Protein AF-0000000087414411 (afdb_homodimer)

Radius of gyration: 26.06 Å; Cα contacts (8 Å, |Δi|>4): 1751; chains: 2; bounding box: 63×80×53 Å

Secondary structure (DSSP, 8-state):
--TTTT-EEEEE--TTHHHHHHHHHHHTT-EEEEEE-TTT--GGGGPSSEETTEEHHHHHS-TTEEEEE--TTSHHHHHHHHHHHHT-SEEEE-SPTTHHHHTT-SHHHHHTT-TT-EEEEEESS-SSSTTTT----HHHHHHHTSHHHH-B-TTS-B---SS-HIIIIIIIHHHHHHHHHHHHHHHHHS--EEEEEEHHHHHHHTTHHHHHHHHHHGGG--GGGSTTTT--TTSEEEE-TTS-EEEE---SHHHHHHHHHHTT-GGGGGGTT-GGGHHHHHHHHHHHHTTS-HHHHHHHHHHTT--EEE---HHHHHT-HHHHHTTSEEEEE-TTS-EEEEEPPS-EESSS------PPPPTTTTHHHHHHHTT--HHHHHHHHHHT--/--TTTT-EEEEE--TTHHHHHHHHHHHTT-EEEEEE-TTT--GGGGPSSEETTEEHHHHHS-TTEEEEE--TTSHHHHHHHHHHHHT-SEEEE-SPTTHHHHTT-SHHHHHTT-TT-EEEEEESS-SSSTTTT----HHHHHHHTSHHHH-B-TTS-B---SS-HIIIIIIIHHHHHHHHHHHHHHHHHS--EEEEEEHHHHHHHTTHHHHHHHHHHGGG--GGGSTTTT--TTSEEEE-TTS-EEEE---SHHHHHHHHHHTT-GGGGGGTT-GGGHHHHHHHHHHHHTTS-HHHHHHHHHHTT--EEE---HHHHHT-HHHHHTTSEEEEE-TTS-EEEEEPPS-EESSS------PPPPTTTTHHHHHHHTT--HHHHHHHHHHT--

pLDDT: mean 95.68, std 4.35, range [68.81, 98.94]

Nearest PDB structures (foldseek):
  8rp3-assembly1_B  TM=8.904E-01  e=2.858E-34  Mycobacterium tuberculosis
  8rp4-assembly1_B  TM=8.964E-01  e=2.990E-33  Mycobacterium tuberculosis
  2gci-assembly2_C  TM=8.878E-01  e=1.075E-33  Mycobacterium tuberculosis
  2yim-assembly2_D  TM=8.831E-01  e=1.141E-33  Mycobacterium tuberculosis H37Rv
  8rp5-assembly1_B  TM=8.921E-01  e=4.040E-33  Mycobacterium tuberculosis

InterPro domains:
  IPR003673 CoA-transferase family III [PF02515] (4-367)
  IPR023606 CoA-transferase family III domain 1 superfamily [G3DSA:3.40.50.10540] (1-230)
  IPR023606 CoA-transferase family III domain 1 superfamily [G3DSA:3.40.50.10540] (309-390)
  IPR023606 CoA-transferase family III domain 1 superfamily [SSF89796] (1-390)
  IPR044855 CoA-transferase family III domain 3 superfamily [G3DSA:3.30.1540.10] (231-308)
  IPR050509 Coenzyme A-transferase family III [PTHR48228] (2-390)

Solvent-accessible surface area (backbone atoms only — not comparable to full-atom values): 38718 Å² total; per-residue (Å²): 131,48,58,31,54,90,38,31,32,41,35,52,38,49,60,55,24,49,28,43,28,51,24,54,46,17,26,31,35,21,46,29,39,33,54,22,40,45,96,68,44,47,67,22,44,74,35,78,63,65,51,96,83,27,5,40,59,32,56,69,31,28,34,42,33,40,20,27,32,39,24,60,86,39,71,67,25,40,52,52,49,50,56,50,52,51,73,33,42,33,39,39,36,49,59,64,68,61,51,47,50,75,62,62,62,21,62,71,55,44,40,73,70,20,60,49,32,30,35,34,43,42,34,60,48,23,81,54,70,90,56,25,81,61,61,65,41,49,67,27,34,29,10,59,35,12,48,42,43,24,15,19,28,72,87,65,44,77,38,51,52,42,33,56,52,30,36,39,56,5,26,15,53,47,44,43,42,46,50,51,50,47,52,50,28,20,72,74,69,63,39,33,39,48,31,43,31,14,17,24,44,28,38,40,64,55,37,51,66,43,48,47,50,34,72,69,47,50,91,71,52,44,54,32,50,30,79,59,20,52,46,33,53,47,33,37,75,37,52,18,50,74,73,43,37,32,24,38,40,28,72,52,68,70,28,32,46,46,43,24,54,73,71,71,38,66,83,48,56,87,44,64,82,37,80,90,45,25,66,61,48,36,51,52,51,35,57,55,35,44,73,30,44,47,69,59,51,39,52,54,28,55,75,63,66,28,20,52,21,53,43,24,39,64,66,52,42,76,69,29,65,61,40,47,73,65,44,40,45,44,77,44,71,40,96,86,62,44,85,36,80,37,78,41,70,51,59,44,34,72,79,57,52,67,52,89,81,44,65,45,54,52,88,35,67,36,38,67,69,57,44,41,73,75,69,46,46,73,66,54,51,51,50,34,42,73,71,51,33,53,131,47,58,32,52,91,38,31,32,43,33,52,39,48,61,54,23,48,28,45,26,50,25,55,46,17,26,30,36,22,46,29,39,33,56,23,40,46,97,69,44,46,68,24,44,74,34,80,62,66,51,95,84,26,4,40,59,34,56,68,32,29,34,43,33,42,21,27,32,40,26,60,85,40,72,66,26,41,52,50,49,50,58,51,52,50,74,33,40,33,39,38,36,49,60,64,68,60,52,46,48,75,62,62,61,20,63,72,54,44,40,74,70,20,59,50,33,30,35,33,43,41,32,60,48,24,82,53,70,89,54,24,80,61,62,66,41,50,68,27,33,29,10,60,34,11,49,41,44,25,15,18,29,72,87,64,44,76,36,51,50,42,36,57,52,29,36,39,56,6,26,15,52,46,44,42,44,44,51,51,50,48,52,52,28,21,73,74,68,63,40,32,40,49,31,44,31,14,19,23,45,27,36,40,62,54,37,51,66,44,49,47,52,34,72,70,48,50,90,71,52,45,56,31,52,29,82,57,17,54,46,33,54,46,35,36,73,39,51,19,49,75,74,41,36,33,24,39,40,27,70,52,68,71,27,32,46,47,44,23,55,73,70,71,37,66,83,48,56,86,43,64,82,37,78,89,45,23,67,60,48,35,53,54,51,35,57,55,34,43,74,30,44,46,70,59,51,40,52,54,28,57,75,62,66,28,22,53,20,52,43,25,39,63,69,53,41,76,68,28,66,59,39,47,75,64,43,39,45,45,78,42,72,40,97,87,62,44,84,36,81,37,78,40,70,48,59,44,34,72,81,59,50,68,54,87,81,44,65,45,52,52,89,36,69,35,36,68,68,57,45,41,74,75,70,47,46,73,66,55,51,51,49,34,42,74,71,52,33,53

Sequence (780 aa):
MKILEGITILDLTGLVPGPFASMLLADYGAEVIKIERPGIGETGRKLEPLVDGSGRLFEMLNRNKKSITLNLKSPEGKEIFKKLAKQSDVIIEGFRPGVMDRLGLGYKDISDINERIIYCSLSGFGQTGPLKDLAAHDINYASYSGFLGMNVTPEGTISMPGSLLGDIAGGYLPATISILLAIIGRERKGVGQFVDVSIADGLISLLLPALAEYLDQGEKFNPSSTWFTGAWASYNVYQTRDGKYVSIGPLEEKFWHSFCQYIDRPDFIDIQFDPERQEEMKSEISNFFKQRDRDTAIQEMIQMDIPGAPVLSIEDVVNSDWVKERNLLFERKGKDGGRIIELGSPFKLSKTPAEYNTLPPELGQHNVEILSRIGLTSSEIAELQEKGVIMKILEGITILDLTGLVPGPFASMLLADYGAEVIKIERPGIGETGRKLEPLVDGSGRLFEMLNRNKKSITLNLKSPEGKEIFKKLAKQSDVIIEGFRPGVMDRLGLGYKDISDINERIIYCSLSGFGQTGPLKDLAAHDINYASYSGFLGMNVTPEGTISMPGSLLGDIAGGYLPATISILLAIIGRERKGVGQFVDVSIADGLISLLLPALAEYLDQGEKFNPSSTWFTGAWASYNVYQTRDGKYVSIGPLEEKFWHSFCQYIDRPDFIDIQFDPERQEEMKSEISNFFKQRDRDTAIQEMIQMDIPGAPVLSIEDVVNSDWVKERNLLFERKGKDGGRIIELGSPFKLSKTPAEYNTLPPELGQHNVEILSRIGLTSSEIAELQEKGVI

Structure (mmCIF, N/CA/C/O backbone):
data_AF-0000000087414411-model_v1
#
loop_
_entity.id
_entity.type
_entity.pdbx_description
1 polymer 'CoA transferase'
#
loop_
_atom_site.group_PDB
_atom_site.id
_atom_site.type_symbol
_atom_site.label_atom_id
_atom_site.label_alt_id
_atom_site.label_comp_id
_atom_site.label_asym_id
_atom_site.label_entity_id
_atom_site.label_seq_id
_atom_site.pdbx_PDB_ins_code
_atom_site.Cartn_x
_atom_site.Cartn_y
_atom_site.Cartn_z
_atom_site.occupancy
_atom_site.B_iso_or_equiv
_atom_site.auth_seq_id
_atom_site.auth_comp_id
_atom_site.auth_asym_id
_atom_site.auth_atom_id
_atom_site.pdbx_PDB_model_num
ATOM 1 N N . MET A 1 1 ? -24.656 9.375 -8.758 1 68.81 1 MET A N 1
ATOM 2 C CA . MET A 1 1 ? -24.344 9.469 -7.336 1 68.81 1 MET A CA 1
ATOM 3 C C . MET A 1 1 ? -22.984 8.859 -7.039 1 68.81 1 MET A C 1
ATOM 5 O O . MET A 1 1 ? -22.609 7.836 -7.613 1 68.81 1 MET A O 1
ATOM 9 N N . LYS A 1 2 ? -22.219 9.57 -6.066 1 90.25 2 LYS A N 1
ATOM 10 C CA . LYS A 1 2 ? -20.859 9.164 -5.711 1 90.25 2 LYS A CA 1
ATOM 11 C C . LYS A 1 2 ? -20.859 8.336 -4.43 1 90.25 2 LYS A C 1
ATOM 13 O O . LYS A 1 2 ? -21.719 8.516 -3.562 1 90.25 2 LYS A O 1
ATOM 18 N N . ILE A 1 3 ? -20 7.43 -4.273 1 94.62 3 ILE A N 1
ATOM 19 C CA . ILE A 1 3 ? -19.969 6.391 -3.25 1 94.62 3 ILE A CA 1
ATOM 20 C C . ILE A 1 3 ? -20 7.031 -1.864 1 94.62 3 ILE A C 1
ATOM 22 O O . ILE A 1 3 ? -20.719 6.582 -0.977 1 94.62 3 ILE A O 1
ATOM 26 N N . LEU A 1 4 ? -19.266 8.148 -1.777 1 97.56 4 LEU A N 1
ATOM 27 C CA . LEU A 1 4 ? -19.094 8.703 -0.438 1 97.56 4 LEU A CA 1
ATOM 28 C C . LEU A 1 4 ? -19.844 10.031 -0.304 1 97.56 4 LEU A C 1
ATOM 30 O O . LEU A 1 4 ? -19.531 10.836 0.571 1 97.56 4 LEU A O 1
ATOM 34 N N . GLU A 1 5 ? -20.781 10.219 -1.229 1 96.19 5 GLU A N 1
ATOM 35 C CA . GLU A 1 5 ? -21.656 11.383 -1.089 1 96.19 5 GLU A CA 1
ATOM 36 C C . GLU A 1 5 ? -22.328 11.406 0.282 1 96.19 5 GLU A C 1
ATOM 38 O O . GLU A 1 5 ? -22.797 10.383 0.767 1 96.19 5 GLU A O 1
ATOM 43 N N . GLY A 1 6 ? -22.297 12.586 0.886 1 96.38 6 GLY A N 1
ATOM 44 C CA . GLY A 1 6 ? -22.922 12.727 2.193 1 96.38 6 GLY A CA 1
ATOM 45 C C . GLY A 1 6 ? -21.938 12.531 3.34 1 96.38 6 GLY A C 1
ATOM 46 O O . GLY A 1 6 ? -22.297 12.742 4.504 1 96.38 6 GLY A O 1
ATOM 47 N N . ILE A 1 7 ? -20.766 12.117 3.068 1 98.12 7 ILE A N 1
ATOM 48 C CA . ILE A 1 7 ? -19.719 11.984 4.078 1 98.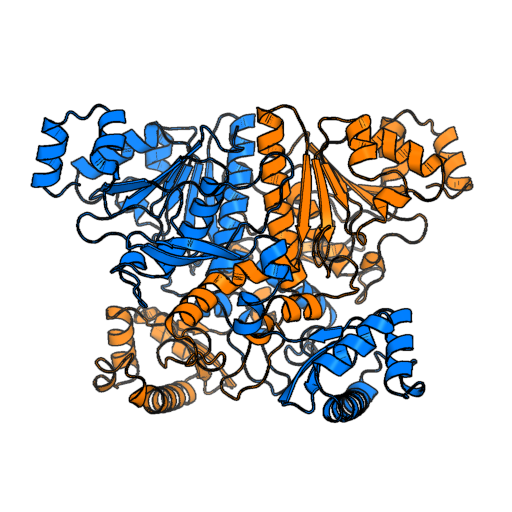12 7 ILE A CA 1
ATOM 49 C C . ILE A 1 7 ? -18.875 13.258 4.113 1 98.12 7 ILE A C 1
ATOM 51 O O . ILE A 1 7 ? -18.312 13.672 3.096 1 98.12 7 ILE A O 1
ATOM 55 N N . THR A 1 8 ? -18.781 13.875 5.223 1 98.88 8 THR A N 1
ATOM 56 C CA . THR A 1 8 ? -17.953 15.062 5.41 1 98.88 8 THR A CA 1
ATOM 57 C C . THR A 1 8 ? -16.719 14.734 6.23 1 98.88 8 THR A C 1
ATOM 59 O O . THR A 1 8 ? -16.812 14.148 7.312 1 98.88 8 THR A O 1
ATOM 62 N N . ILE A 1 9 ? -15.555 15.109 5.738 1 98.94 9 ILE A N 1
ATOM 63 C CA . ILE A 1 9 ? -14.266 14.812 6.367 1 98.94 9 ILE A CA 1
ATOM 64 C C . ILE A 1 9 ? -13.539 16.109 6.688 1 98.94 9 ILE A C 1
ATOM 66 O O . ILE A 1 9 ? -13.352 16.969 5.812 1 98.94 9 ILE A O 1
ATOM 70 N N . LEU A 1 10 ? -13.164 16.328 7.957 1 98.94 10 LEU A N 1
ATOM 71 C CA . LEU A 1 10 ? -12.227 17.375 8.336 1 98.94 10 LEU A CA 1
ATOM 72 C C . LEU A 1 10 ? -10.789 16.875 8.266 1 98.94 10 LEU A C 1
ATOM 74 O O . LEU A 1 10 ? -10.422 15.938 8.977 1 98.94 10 LEU A O 1
ATOM 78 N N . ASP A 1 11 ? -10.023 17.469 7.41 1 98.94 11 ASP A N 1
ATOM 79 C CA . ASP A 1 11 ? -8.656 17.047 7.141 1 98.94 11 ASP A CA 1
ATOM 80 C C . ASP A 1 11 ? -7.648 18.016 7.734 1 98.94 11 ASP A C 1
ATOM 82 O O . ASP A 1 11 ? -7.5 19.141 7.238 1 98.94 11 ASP A O 1
ATOM 86 N N . LEU A 1 12 ? -6.906 17.594 8.75 1 98.81 12 LEU A N 1
ATOM 87 C CA . LEU A 1 12 ? -5.875 18.406 9.383 1 98.81 12 LEU A CA 1
ATOM 88 C C . LEU A 1 12 ? -4.484 17.859 9.07 1 98.81 12 LEU A C 1
ATOM 90 O O . LEU A 1 12 ? -3.559 18.016 9.867 1 98.81 12 LEU A O 1
ATOM 94 N N . THR A 1 13 ? -4.348 17.172 7.977 1 98.44 13 THR A N 1
ATOM 95 C CA . THR A 1 13 ? -3.078 16.547 7.645 1 98.44 13 THR A CA 1
ATOM 96 C C . THR A 1 13 ? -2.293 17.391 6.648 1 98.44 13 THR A C 1
ATOM 98 O O . THR A 1 13 ? -2.83 18.344 6.078 1 98.44 13 THR A O 1
ATOM 101 N N . GLY A 1 14 ? -1.04 17.078 6.496 1 97.12 14 GLY A N 1
ATOM 102 C CA . GLY A 1 14 ? -0.166 17.719 5.527 1 97.12 14 GLY A CA 1
ATOM 103 C C . GLY A 1 14 ? 0.779 16.75 4.84 1 97.12 14 GLY A C 1
ATOM 104 O O . GLY A 1 14 ? 0.764 15.547 5.121 1 97.12 14 GLY A O 1
ATOM 105 N N . LEU A 1 15 ? 1.416 17.297 3.855 1 95.62 15 LEU A N 1
ATOM 106 C CA . LEU A 1 15 ? 2.467 16.609 3.119 1 95.62 15 LEU A CA 1
ATOM 107 C C . LEU A 1 15 ? 1.886 15.477 2.273 1 95.62 15 LEU A C 1
ATOM 109 O O . LEU A 1 15 ? 1.107 15.727 1.349 1 95.62 15 LEU A O 1
ATOM 113 N N . VAL A 1 16 ? 2.119 14.164 2.68 1 96.75 16 VAL A N 1
ATOM 114 C CA . VAL A 1 16 ? 1.799 13.188 1.648 1 96.75 16 VAL A CA 1
ATOM 115 C C . VAL A 1 16 ? 0.739 12.219 2.168 1 96.75 16 VAL A C 1
ATOM 117 O O . VAL A 1 16 ? -0.347 12.109 1.595 1 96.75 16 VAL A O 1
ATOM 120 N N . PRO A 1 17 ? 0.921 11.422 3.262 1 98.12 17 PRO A N 1
ATOM 121 C CA . PRO A 1 17 ? 0.038 10.289 3.541 1 98.12 17 PRO A CA 1
ATOM 122 C C . PRO A 1 17 ? -1.409 10.711 3.781 1 98.12 17 PRO A C 1
ATOM 124 O O . PRO A 1 17 ? -2.33 10.141 3.193 1 98.12 17 PRO A O 1
ATOM 127 N N . GLY A 1 18 ? -1.618 11.695 4.645 1 98.5 18 GLY A N 1
ATOM 128 C CA . GLY A 1 18 ? -2.965 12.148 4.957 1 98.5 18 GLY A CA 1
ATOM 129 C C . GLY A 1 18 ? -3.674 12.766 3.768 1 98.5 18 GLY A C 1
ATOM 130 O O . GLY A 1 18 ? -4.762 12.328 3.391 1 98.5 18 GLY A O 1
ATOM 131 N N . PRO A 1 19 ? -3.029 13.781 3.164 1 98.56 19 PRO A N 1
ATOM 132 C CA . PRO A 1 19 ? -3.641 14.438 2.002 1 98.56 19 PRO A CA 1
ATOM 133 C C . PRO A 1 19 ? -3.936 13.461 0.867 1 98.56 19 PRO A C 1
ATOM 135 O O . PRO A 1 19 ? -4.934 13.617 0.159 1 98.56 19 PRO A O 1
ATOM 138 N N . PHE A 1 20 ? -3.117 12.438 0.657 1 98.5 20 PHE A N 1
ATOM 139 C CA . PHE A 1 20 ? -3.379 11.445 -0.373 1 98.5 20 PHE A CA 1
ATOM 140 C C . PHE A 1 20 ? -4.633 10.641 -0.044 1 98.5 20 PHE A C 1
ATOM 142 O O . PHE A 1 20 ? -5.484 10.422 -0.91 1 98.5 20 PHE A O 1
ATOM 149 N N . ALA A 1 21 ? -4.734 10.219 1.199 1 98.75 21 ALA A N 1
ATOM 150 C CA . ALA A 1 21 ? -5.902 9.453 1.637 1 98.75 21 ALA A CA 1
ATOM 151 C C . ALA A 1 21 ? -7.18 10.273 1.477 1 98.75 21 ALA A C 1
ATOM 153 O O . ALA A 1 21 ? -8.156 9.797 0.893 1 98.75 21 ALA A O 1
ATOM 154 N N . SER A 1 22 ? -7.188 11.531 1.992 1 98.81 22 SER A N 1
ATOM 155 C CA . SER A 1 22 ? -8.391 12.352 1.941 1 98.81 22 SER A CA 1
ATOM 156 C C . SER A 1 22 ? -8.727 12.75 0.509 1 98.81 22 SER A C 1
ATOM 158 O O . SER A 1 22 ? -9.906 12.883 0.156 1 98.81 22 SER A O 1
ATOM 160 N N . MET A 1 23 ? -7.703 12.906 -0.369 1 98.56 23 MET A N 1
ATOM 161 C CA . MET A 1 23 ? -7.965 13.195 -1.774 1 98.56 23 MET A CA 1
ATOM 162 C C . MET A 1 23 ? -8.688 12.039 -2.447 1 98.56 23 MET A C 1
ATOM 164 O O . MET A 1 23 ? -9.648 12.242 -3.191 1 98.56 23 MET A O 1
ATOM 168 N N . LEU A 1 24 ? -8.211 10.828 -2.168 1 98.25 24 LEU A N 1
ATOM 169 C CA . LEU A 1 24 ? -8.883 9.664 -2.738 1 98.25 24 LEU A CA 1
ATOM 170 C C . LEU A 1 24 ? -10.344 9.625 -2.316 1 98.25 24 LEU A C 1
ATOM 172 O O . LEU A 1 24 ? -11.227 9.375 -3.145 1 98.25 24 LEU A O 1
ATOM 176 N N . LEU A 1 25 ? -10.578 9.836 -1.053 1 98.75 25 LEU A N 1
ATOM 177 C CA . LEU A 1 25 ? -11.945 9.805 -0.554 1 98.75 25 LEU A CA 1
ATOM 178 C C . LEU A 1 25 ? -12.781 10.906 -1.196 1 98.75 25 LEU A C 1
ATOM 180 O O . LEU A 1 25 ? -13.961 10.703 -1.502 1 98.75 25 LEU A O 1
ATOM 184 N N . ALA A 1 26 ? -12.141 12.047 -1.431 1 98.81 26 ALA A N 1
ATOM 185 C CA . ALA A 1 26 ? -12.812 13.141 -2.131 1 98.81 26 ALA A CA 1
ATOM 186 C C . ALA A 1 26 ? -13.133 12.75 -3.572 1 98.81 26 ALA A C 1
ATOM 188 O O . ALA A 1 26 ? -14.211 13.07 -4.082 1 98.81 26 ALA A O 1
ATOM 189 N N . ASP A 1 27 ? -12.242 12.078 -4.254 1 98.25 27 ASP A N 1
ATOM 190 C CA . ASP A 1 27 ? -12.438 11.625 -5.629 1 98.25 27 ASP A CA 1
ATOM 191 C C . ASP A 1 27 ? -13.664 10.727 -5.742 1 98.25 27 ASP A C 1
ATOM 193 O O . ASP A 1 27 ? -14.258 10.602 -6.82 1 98.25 27 ASP A O 1
ATOM 197 N N . TYR A 1 28 ? -14 10.109 -4.641 1 98.19 28 TYR A N 1
ATOM 198 C CA . TYR A 1 28 ? -15.141 9.203 -4.664 1 98.19 28 TYR A CA 1
ATOM 199 C C . TYR A 1 28 ? -16.359 9.836 -4.008 1 98.19 28 TYR A C 1
ATOM 201 O O . TYR A 1 28 ? -17.328 9.156 -3.697 1 98.19 28 TYR A O 1
ATOM 209 N N . GLY A 1 29 ? -16.266 11.148 -3.68 1 98 29 GLY A N 1
ATOM 210 C CA . GLY A 1 29 ? -17.516 11.867 -3.438 1 98 29 GLY A CA 1
ATOM 211 C C . GLY A 1 29 ? -17.578 12.484 -2.055 1 98 29 GLY A C 1
ATOM 212 O O . GLY A 1 29 ? -18.5 13.25 -1.757 1 98 29 GLY A O 1
ATOM 213 N N . ALA A 1 30 ? -16.641 12.203 -1.141 1 98.69 30 ALA A N 1
ATOM 214 C CA . ALA A 1 30 ? -16.672 12.812 0.186 1 98.69 30 ALA A CA 1
ATOM 215 C C . ALA A 1 30 ? -16.406 14.312 0.101 1 98.69 30 ALA A C 1
ATOM 217 O O . ALA A 1 30 ? -15.656 14.773 -0.755 1 98.69 30 ALA A O 1
ATOM 218 N N . GLU A 1 31 ? -17.094 15.055 0.902 1 98.81 31 GLU A N 1
ATOM 219 C CA . GLU A 1 31 ? -16.719 16.453 1.071 1 98.81 31 GLU A CA 1
ATOM 220 C C . GLU A 1 31 ? -15.555 16.594 2.047 1 98.81 31 GLU A C 1
ATOM 222 O O . GLU A 1 31 ? -15.727 16.438 3.256 1 98.81 31 GLU A O 1
ATOM 227 N N . VAL A 1 32 ? -14.422 16.891 1.516 1 98.94 32 VAL A N 1
ATOM 228 C CA . VAL A 1 32 ? -13.234 17.047 2.348 1 98.94 32 VAL A CA 1
ATOM 229 C C . VAL A 1 32 ? -12.945 18.516 2.582 1 98.94 32 VAL A C 1
ATOM 231 O O . VAL A 1 32 ? -12.727 19.281 1.631 1 98.94 32 VAL A O 1
ATOM 234 N N . ILE A 1 33 ? -12.961 18.891 3.826 1 98.94 33 ILE A N 1
ATOM 235 C CA . ILE A 1 33 ? -12.641 20.25 4.262 1 98.94 33 ILE A CA 1
ATOM 236 C C . ILE A 1 33 ? -11.266 20.266 4.938 1 98.94 33 ILE A C 1
ATOM 238 O O . ILE A 1 33 ? -11.117 19.797 6.066 1 98.94 33 ILE A O 1
ATOM 242 N N . LYS A 1 34 ? -10.328 20.766 4.215 1 98.88 34 LYS A N 1
ATOM 243 C CA . LYS A 1 34 ? -8.977 20.891 4.758 1 98.88 34 LYS A CA 1
ATOM 244 C C . LYS A 1 34 ? -8.867 22.078 5.699 1 98.88 34 LYS A C 1
ATOM 246 O O . LYS A 1 34 ? -9.242 23.203 5.336 1 98.88 34 LYS A O 1
ATOM 251 N N . ILE A 1 35 ? -8.43 21.828 6.922 1 98.81 35 ILE A N 1
ATOM 252 C CA . ILE A 1 35 ? -8.219 22.859 7.938 1 98.81 35 ILE A CA 1
ATOM 253 C C . ILE A 1 35 ? -6.754 23.281 7.953 1 98.81 35 ILE A C 1
ATOM 255 O O . ILE A 1 35 ? -5.871 22.453 8.219 1 98.81 35 ILE A O 1
ATOM 259 N N . GLU A 1 36 ? -6.547 24.5 7.711 1 98.56 36 GLU A N 1
ATOM 260 C CA . GLU A 1 36 ? -5.172 24.984 7.586 1 98.56 36 GLU A CA 1
ATOM 261 C C . GLU A 1 36 ? -4.938 26.219 8.453 1 98.56 36 GLU A C 1
ATOM 263 O O . GLU A 1 36 ? -5.883 26.922 8.812 1 98.56 36 GLU A O 1
ATOM 268 N N . ARG A 1 37 ? -3.697 26.516 8.852 1 97.81 37 ARG A N 1
ATOM 269 C CA . ARG A 1 37 ? -3.33 27.672 9.656 1 97.81 37 ARG A CA 1
ATOM 270 C C . ARG A 1 37 ? -3.486 28.969 8.859 1 97.81 37 ARG A C 1
ATOM 272 O O . ARG A 1 37 ? -3.016 29.062 7.723 1 97.81 37 ARG A O 1
ATOM 279 N N . PRO A 1 38 ? -4.07 29.969 9.508 1 98.06 38 PRO A N 1
ATOM 280 C CA . PRO A 1 38 ? -4.219 31.234 8.805 1 98.06 38 PRO A CA 1
ATOM 281 C C . PRO A 1 38 ? -2.879 31.828 8.375 1 98.06 38 PRO A C 1
ATOM 283 O O . PRO A 1 38 ? -1.936 31.875 9.172 1 98.06 38 PRO A O 1
ATOM 286 N N . GLY A 1 39 ? -2.836 32.25 7.141 1 95 39 GLY A N 1
ATOM 287 C CA . GLY A 1 39 ? -1.667 32.938 6.629 1 95 39 GLY A CA 1
ATOM 288 C C . GLY A 1 39 ? -0.541 32 6.23 1 95 39 GLY A C 1
ATOM 289 O O . GLY A 1 39 ? 0.325 32.375 5.434 1 95 39 GLY A O 1
ATOM 290 N N . ILE A 1 40 ? -0.52 30.891 6.727 1 94.31 40 ILE A N 1
ATOM 291 C CA . ILE A 1 40 ? 0.626 30 6.559 1 94.31 40 ILE A CA 1
ATOM 292 C C . ILE A 1 40 ? 0.223 28.797 5.723 1 94.31 40 ILE A C 1
ATOM 294 O O . ILE A 1 40 ? 0.909 28.438 4.762 1 94.31 40 ILE A O 1
ATOM 298 N N . GLY A 1 41 ? -0.967 28.156 6.023 1 96.81 41 GLY A N 1
ATOM 299 C CA . GLY A 1 41 ? -1.394 26.922 5.363 1 96.81 41 GLY A CA 1
ATOM 300 C C . GLY A 1 41 ? -0.64 25.703 5.836 1 96.81 41 GLY A C 1
ATOM 301 O O . GLY A 1 41 ? 0.023 25.734 6.875 1 96.81 41 GLY A O 1
ATOM 302 N N . GLU A 1 42 ? -0.829 24.594 5.152 1 95.75 42 GLU A N 1
ATOM 303 C CA . GLU A 1 42 ? -0.06 23.391 5.5 1 95.75 42 GLU A CA 1
ATOM 304 C C . GLU A 1 42 ? 1.323 23.422 4.855 1 95.75 42 GLU A C 1
ATOM 306 O O . GLU A 1 42 ? 1.563 24.188 3.922 1 95.75 42 GLU A O 1
ATOM 311 N N . THR A 1 43 ? 2.174 22.609 5.312 1 92.5 43 THR A N 1
ATOM 312 C CA . THR A 1 43 ? 3.584 22.609 4.941 1 92.5 43 THR A CA 1
ATOM 313 C C . THR A 1 43 ? 3.75 22.312 3.453 1 92.5 43 THR A C 1
ATOM 315 O O . THR A 1 43 ? 4.648 22.859 2.807 1 92.5 43 THR A O 1
ATOM 318 N N . GLY A 1 44 ? 2.916 21.547 2.896 1 94.12 44 GLY A N 1
ATOM 319 C CA . GLY A 1 44 ? 3.025 21.141 1.507 1 94.12 44 GLY A CA 1
ATOM 320 C C . GLY A 1 44 ? 2.875 22.281 0.531 1 94.12 44 GLY A C 1
ATOM 321 O O . GLY A 1 44 ? 3.375 22.219 -0.595 1 94.12 44 GLY A O 1
ATOM 322 N N . ARG A 1 45 ? 2.201 23.359 0.92 1 95.88 45 ARG A N 1
ATOM 323 C CA . ARG A 1 45 ? 1.968 24.5 0.039 1 95.88 45 ARG A CA 1
ATOM 324 C C . ARG A 1 45 ? 3.281 25.172 -0.344 1 95.88 45 ARG A C 1
ATOM 326 O O . ARG A 1 45 ? 3.4 25.734 -1.433 1 95.88 45 ARG A O 1
ATOM 333 N N . LYS A 1 46 ? 4.258 25.016 0.515 1 92.69 46 LYS A N 1
ATOM 334 C CA . LYS A 1 46 ? 5.5 25.75 0.29 1 92.69 46 LYS A CA 1
ATOM 335 C C . LYS A 1 46 ? 6.656 24.797 0.018 1 92.69 46 LYS A C 1
ATOM 337 O O . LYS A 1 46 ? 7.801 25.219 -0.137 1 92.69 46 LYS A O 1
ATOM 342 N N . LEU A 1 47 ? 6.34 23.578 -0.041 1 90.25 47 LEU A N 1
ATOM 343 C CA . LEU A 1 47 ? 7.379 22.578 -0.29 1 90.25 47 LEU A CA 1
ATOM 344 C C . LEU A 1 47 ? 7.812 22.609 -1.751 1 90.25 47 LEU A C 1
ATOM 346 O O . LEU A 1 47 ? 6.98 22.484 -2.652 1 90.25 47 LEU A O 1
ATOM 350 N N . GLU A 1 48 ? 9.055 22.719 -1.998 1 87.19 48 GLU A N 1
ATOM 351 C CA . GLU A 1 48 ? 9.594 22.734 -3.354 1 87.19 48 GLU A CA 1
ATOM 352 C C . GLU A 1 48 ? 9.547 21.344 -3.979 1 87.19 48 GLU A C 1
ATOM 354 O O . GLU A 1 48 ? 9.648 20.328 -3.271 1 87.19 48 GLU A O 1
ATOM 359 N N . PRO A 1 49 ? 9.508 21.312 -5.316 1 86.69 49 PRO A N 1
ATOM 360 C CA . PRO A 1 49 ? 9.438 22.453 -6.246 1 86.69 49 PRO A CA 1
ATOM 361 C C . PRO A 1 49 ? 8.062 23.125 -6.254 1 86.69 49 PRO A C 1
ATOM 363 O O . PRO A 1 49 ? 7.059 22.484 -5.945 1 86.69 49 PRO A O 1
ATOM 366 N N . LEU A 1 50 ? 8.07 24.375 -6.641 1 86.75 50 LEU A N 1
ATOM 367 C CA . LEU A 1 50 ? 6.832 25.141 -6.68 1 86.75 50 LEU A CA 1
ATOM 368 C C . LEU A 1 50 ? 6.293 25.25 -8.102 1 86.75 50 LEU A C 1
ATOM 370 O O . LEU A 1 50 ? 7.07 25.328 -9.062 1 86.75 50 LEU A O 1
ATOM 374 N N . VAL A 1 51 ? 5.027 25.156 -8.234 1 80.62 51 VAL A N 1
ATOM 375 C CA . VAL A 1 51 ? 4.312 25.422 -9.477 1 80.62 51 VAL A CA 1
ATOM 376 C C . VAL A 1 51 ? 3.248 26.484 -9.242 1 80.62 51 VAL A C 1
ATOM 378 O O . VAL A 1 51 ? 2.34 26.297 -8.43 1 80.62 51 VAL A O 1
ATOM 381 N N . ASP A 1 52 ? 3.393 27.578 -9.914 1 78.06 52 ASP A N 1
ATOM 382 C CA . ASP A 1 52 ? 2.488 28.719 -9.773 1 78.06 52 ASP A CA 1
ATOM 383 C C . ASP A 1 52 ? 2.355 29.141 -8.305 1 78.06 52 ASP A C 1
ATOM 385 O O . ASP A 1 52 ? 1.243 29.297 -7.801 1 78.06 52 ASP A O 1
ATOM 389 N N . GLY A 1 53 ? 3.432 29.078 -7.586 1 82.81 53 GLY A N 1
ATOM 390 C CA . GLY A 1 53 ? 3.498 29.578 -6.227 1 82.81 53 GLY A CA 1
ATOM 391 C C . GLY A 1 53 ? 3.053 28.562 -5.191 1 82.81 53 GLY A C 1
ATOM 392 O O . GLY A 1 53 ? 3.02 28.859 -3.994 1 82.81 53 GLY A O 1
ATOM 393 N N . SER A 1 54 ? 2.717 27.391 -5.59 1 89.94 54 SER A N 1
ATOM 394 C CA . SER A 1 54 ? 2.289 26.328 -4.688 1 89.94 54 SER A CA 1
ATOM 395 C C . SER A 1 54 ? 3.152 25.078 -4.859 1 89.94 54 SER A C 1
ATOM 397 O O . SER A 1 54 ? 3.646 24.797 -5.953 1 89.94 54 SER A O 1
ATOM 399 N N . GLY A 1 55 ? 3.381 24.438 -3.715 1 92.75 55 GLY A N 1
ATOM 400 C CA . GLY A 1 55 ? 4.133 23.203 -3.826 1 92.75 55 GLY A CA 1
ATOM 401 C C . GLY A 1 55 ? 3.51 22.203 -4.789 1 92.75 55 GLY A C 1
ATOM 402 O O . GLY A 1 55 ? 2.293 22.016 -4.789 1 92.75 55 GLY A O 1
ATOM 403 N N . ARG A 1 56 ? 4.309 21.625 -5.621 1 91.75 56 ARG A N 1
ATOM 404 C CA . ARG A 1 56 ? 3.832 20.688 -6.629 1 91.75 56 ARG A CA 1
ATOM 405 C C . ARG A 1 56 ? 3.131 19.5 -5.977 1 91.75 56 ARG A C 1
ATOM 407 O O . ARG A 1 56 ? 2.074 19.062 -6.445 1 91.75 56 ARG A O 1
ATOM 414 N N . LEU A 1 57 ? 3.732 19 -4.93 1 93 57 LEU A N 1
ATOM 415 C CA . LEU A 1 57 ? 3.104 17.891 -4.227 1 93 57 LEU A CA 1
ATOM 416 C C . LEU A 1 57 ? 1.729 18.281 -3.697 1 93 57 LEU A C 1
ATOM 418 O O . LEU A 1 57 ? 0.783 17.5 -3.762 1 93 57 LEU A O 1
ATOM 422 N N . PHE A 1 58 ? 1.663 19.5 -3.123 1 95.44 58 PHE A N 1
ATOM 423 C CA . PHE A 1 58 ? 0.372 19.984 -2.65 1 95.44 58 PHE A CA 1
ATOM 424 C C . PHE A 1 58 ? -0.654 19.984 -3.775 1 95.44 58 PHE A C 1
ATOM 426 O O . PHE A 1 58 ? -1.779 19.516 -3.598 1 95.44 58 PHE A O 1
ATOM 433 N N . GLU A 1 59 ? -0.266 20.438 -4.906 1 93.5 59 GLU A N 1
ATOM 434 C CA . GLU A 1 59 ? -1.16 20.547 -6.055 1 93.5 59 GLU A CA 1
ATOM 435 C C . GLU A 1 59 ? -1.615 19.172 -6.535 1 93.5 59 GLU A C 1
ATOM 437 O O . GLU A 1 59 ? -2.734 19.016 -7.027 1 93.5 59 GLU A O 1
ATOM 442 N N . MET A 1 60 ? -0.807 18.219 -6.34 1 94.31 60 MET A N 1
ATOM 443 C CA . MET A 1 60 ? -1.104 16.875 -6.824 1 94.31 60 MET A CA 1
ATOM 444 C C . MET A 1 60 ? -1.958 16.109 -5.816 1 94.31 60 MET A C 1
ATOM 446 O O . MET A 1 60 ? -2.531 15.062 -6.148 1 94.31 60 MET A O 1
ATOM 450 N N . LEU A 1 61 ? -2.123 16.625 -4.586 1 96.88 61 LEU A N 1
ATOM 451 C CA . LEU A 1 61 ? -2.689 15.797 -3.531 1 96.88 61 LEU A CA 1
ATOM 452 C C . LEU A 1 61 ? -3.926 16.453 -2.924 1 96.88 61 LEU A C 1
ATOM 454 O O . LEU A 1 61 ? -4.406 16.031 -1.873 1 96.88 61 LEU A O 1
ATOM 458 N N . ASN A 1 62 ? -4.469 17.531 -3.574 1 97.38 62 ASN A N 1
ATOM 459 C CA . ASN A 1 62 ? -5.535 18.219 -2.861 1 97.38 62 ASN A CA 1
ATOM 460 C C . ASN A 1 62 ? -6.668 18.609 -3.803 1 97.38 62 ASN A C 1
ATOM 462 O O . ASN A 1 62 ? -7.461 19.5 -3.486 1 97.38 62 ASN A O 1
ATOM 466 N N . ARG A 1 63 ? -6.711 18 -4.973 1 96.75 63 ARG A N 1
ATOM 467 C CA . ARG A 1 63 ? -7.891 18.188 -5.812 1 96.75 63 ARG A CA 1
ATOM 468 C C . ARG A 1 63 ? -9.156 17.75 -5.09 1 96.75 63 ARG A C 1
ATOM 470 O O . ARG A 1 63 ? -9.102 16.953 -4.156 1 96.75 63 ARG A O 1
ATOM 477 N N . ASN A 1 64 ? -10.312 18.344 -5.531 1 98 64 ASN A N 1
ATOM 478 C CA . ASN A 1 64 ? -11.641 17.969 -5.055 1 98 64 ASN A CA 1
ATOM 479 C C . ASN A 1 64 ? -11.836 18.359 -3.592 1 98 64 ASN A C 1
ATOM 481 O O . ASN A 1 64 ? -12.883 18.062 -3.006 1 98 64 ASN A O 1
ATOM 485 N N . LYS A 1 65 ? -10.883 19.062 -2.947 1 98.69 65 LYS A N 1
ATOM 486 C CA . LYS A 1 65 ? -11.031 19.453 -1.551 1 98.69 65 LYS A CA 1
ATOM 487 C C . LYS A 1 65 ? -11.438 20.922 -1.436 1 98.69 65 LYS A C 1
ATOM 489 O O . LYS A 1 65 ? -11.32 21.688 -2.396 1 98.69 65 LYS A O 1
ATOM 494 N N . LYS A 1 66 ? -11.953 21.25 -0.309 1 98.81 66 LYS A N 1
ATOM 495 C CA . LYS A 1 66 ? -12.148 22.625 0.131 1 98.81 66 LYS A CA 1
ATOM 496 C C . LYS A 1 66 ? -11.133 23.016 1.199 1 98.81 66 LYS A C 1
ATOM 498 O O . LYS A 1 66 ? -10.602 22.156 1.901 1 98.81 66 LYS A O 1
ATOM 503 N N . SER A 1 67 ? -10.844 24.312 1.293 1 98.81 67 SER A N 1
ATOM 504 C CA . SER A 1 67 ? -9.891 24.797 2.285 1 98.81 67 SER A CA 1
ATOM 505 C C . SER A 1 67 ? -10.492 25.906 3.141 1 98.81 67 SER A C 1
ATOM 507 O O . SER A 1 67 ? -11.094 26.844 2.615 1 98.81 67 SER A O 1
ATOM 509 N N . ILE A 1 68 ? -10.336 25.766 4.383 1 98.81 68 ILE A N 1
ATOM 510 C CA . ILE A 1 68 ? -10.609 26.875 5.301 1 98.81 68 ILE A CA 1
ATOM 511 C C . ILE A 1 68 ? -9.406 27.094 6.215 1 98.81 68 ILE A C 1
ATOM 513 O O . ILE A 1 68 ? -8.578 26.188 6.391 1 98.81 68 ILE A O 1
ATOM 517 N N . THR A 1 69 ? -9.336 28.266 6.746 1 98.75 69 THR A N 1
ATOM 518 C CA . THR A 1 69 ? -8.273 28.562 7.711 1 98.75 69 THR A CA 1
ATOM 519 C C . THR A 1 69 ? -8.852 28.703 9.117 1 98.75 69 THR A C 1
ATOM 521 O O . THR A 1 69 ? -9.938 29.25 9.297 1 98.75 69 THR A O 1
ATOM 524 N N . LEU A 1 70 ? -8.164 28.109 10.047 1 98.69 70 LEU A N 1
ATOM 525 C CA . LEU A 1 70 ? -8.586 28.141 11.438 1 98.69 70 LEU A CA 1
ATOM 526 C C . LEU A 1 70 ? -7.379 28.109 12.375 1 98.69 70 LEU A C 1
ATOM 528 O O . LEU A 1 70 ? -6.539 27.219 12.273 1 98.69 70 LEU A O 1
ATOM 532 N N . ASN A 1 71 ? -7.285 29.109 13.211 1 98.62 71 ASN A N 1
ATOM 533 C CA . ASN A 1 71 ? -6.285 29.094 14.273 1 98.62 71 ASN A CA 1
ATOM 534 C C . ASN A 1 71 ? -6.75 28.266 15.469 1 98.62 71 ASN A C 1
ATOM 536 O O . ASN A 1 71 ? -7.465 28.766 16.344 1 98.62 71 ASN A O 1
ATOM 540 N N . LEU A 1 72 ? -6.266 27.094 15.633 1 98.25 72 LEU A N 1
ATOM 541 C CA . LEU A 1 72 ? -6.766 26.156 16.641 1 98.25 72 LEU A CA 1
ATOM 542 C C . LEU A 1 72 ? -6.152 26.453 18 1 98.25 72 LEU A C 1
ATOM 544 O O . LEU A 1 72 ? -6.516 25.812 19 1 98.25 72 LEU A O 1
ATOM 548 N N . LYS A 1 73 ? -5.297 27.422 18.031 1 97.12 73 LYS A N 1
ATOM 549 C CA . LYS A 1 73 ? -4.746 27.828 19.328 1 97.12 73 LYS A CA 1
ATOM 550 C C . LYS A 1 73 ? -5.641 28.875 20 1 97.12 73 LYS A C 1
ATOM 552 O O . LYS A 1 73 ? -5.508 29.141 21.188 1 97.12 73 LYS A O 1
ATOM 557 N N . SER A 1 74 ? -6.484 29.531 19.219 1 97.81 74 SER A N 1
ATOM 558 C CA . SER A 1 74 ? -7.418 30.5 19.766 1 97.81 74 SER A CA 1
ATOM 559 C C . SER A 1 74 ? -8.672 29.828 20.297 1 97.81 74 SER A C 1
ATOM 561 O O . SER A 1 74 ? -9.133 28.828 19.734 1 97.81 74 SER A O 1
ATOM 563 N N . PRO A 1 75 ? -9.219 30.391 21.359 1 97.75 75 PRO A N 1
ATOM 564 C CA . PRO A 1 75 ? -10.477 29.844 21.859 1 97.75 75 PRO A CA 1
ATOM 565 C C . PRO A 1 75 ? -11.578 29.828 20.797 1 97.75 75 PRO A C 1
ATOM 567 O O . PRO A 1 75 ? -12.328 28.859 20.703 1 97.75 75 PRO A O 1
ATOM 570 N N . GLU A 1 76 ? -11.664 30.891 20.016 1 98 76 GLU A N 1
ATOM 571 C CA . GLU A 1 76 ? -12.688 30.984 18.984 1 98 76 GLU A CA 1
ATOM 572 C C . GLU A 1 76 ? -12.477 29.906 17.922 1 98 76 GLU A C 1
ATOM 574 O O . GLU A 1 76 ? -13.445 29.281 17.469 1 98 76 GLU A O 1
ATOM 579 N N . GLY A 1 77 ? -11.242 29.719 17.547 1 98.44 77 GLY A N 1
ATOM 580 C CA . GLY A 1 77 ? -10.93 28.703 16.562 1 98.44 77 GLY A CA 1
ATOM 581 C C . GLY A 1 77 ? -11.297 27.297 17.016 1 98.44 77 GLY A C 1
ATOM 582 O O . GLY A 1 77 ? -11.812 26.5 16.219 1 98.44 77 GLY A O 1
ATOM 583 N N . LYS A 1 78 ? -11.047 27.016 18.281 1 98.56 78 LYS A N 1
ATOM 584 C CA . LYS A 1 78 ? -11.398 25.719 18.844 1 98.56 78 LYS A CA 1
ATOM 585 C C . LYS A 1 78 ? -12.914 25.5 18.844 1 98.56 78 LYS A C 1
ATOM 587 O O . LYS A 1 78 ? -13.391 24.422 18.531 1 98.56 78 LYS A O 1
ATOM 592 N N . GLU A 1 79 ? -13.594 26.547 19.188 1 98.19 79 GLU A N 1
ATOM 593 C CA . GLU A 1 79 ? -15.055 26.469 19.219 1 98.19 79 GLU A CA 1
ATOM 594 C C . GLU A 1 79 ? -15.617 26.234 17.828 1 98.19 79 GLU A C 1
ATOM 596 O O . GLU A 1 79 ? -16.547 25.438 17.656 1 98.19 79 GLU A O 1
ATOM 601 N N . ILE A 1 80 ? -15.102 26.938 16.859 1 98.62 80 ILE A N 1
ATOM 602 C CA . ILE A 1 80 ? -15.531 26.766 15.477 1 98.62 80 ILE A CA 1
ATOM 603 C C . ILE A 1 80 ? -15.25 25.344 15.016 1 98.62 80 ILE A C 1
ATOM 605 O O . ILE A 1 80 ? -16.109 24.703 14.398 1 98.62 80 ILE A O 1
ATOM 609 N N . PHE A 1 81 ? -14.094 24.812 15.336 1 98.88 81 PHE A N 1
ATOM 610 C CA . PHE A 1 81 ? -13.734 23.438 14.969 1 98.88 81 PHE A CA 1
ATOM 611 C C . PHE A 1 81 ? -14.727 22.453 15.57 1 98.88 81 PHE A C 1
ATOM 613 O O . PHE A 1 81 ? -15.164 21.516 14.891 1 98.88 81 PHE A O 1
ATOM 620 N N . LYS A 1 82 ? -15.031 22.656 16.812 1 98.75 82 LYS A N 1
ATOM 621 C CA . LYS A 1 82 ? -15.969 21.766 17.484 1 98.75 82 LYS A CA 1
ATOM 622 C C . LYS A 1 82 ? -17.344 21.797 16.812 1 98.75 82 LYS A C 1
ATOM 624 O O . LYS A 1 82 ? -18 20.766 16.672 1 98.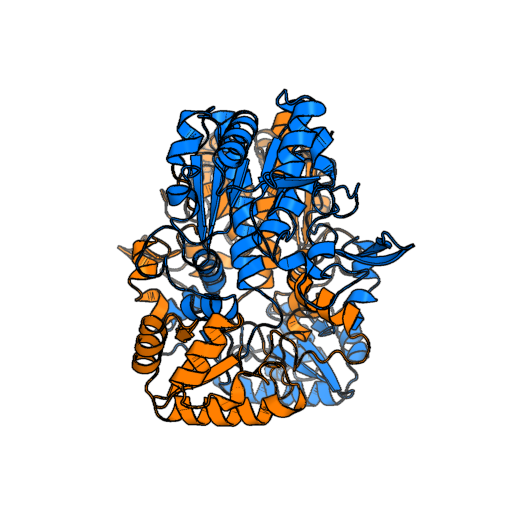75 82 LYS A O 1
ATOM 629 N N . LYS A 1 83 ? -17.781 23 16.391 1 98.5 83 LYS A N 1
ATOM 630 C CA . LYS A 1 83 ? -19.062 23.109 15.68 1 98.5 83 LYS A CA 1
ATOM 631 C C . LYS A 1 83 ? -19.016 22.344 14.359 1 98.5 83 LYS A C 1
ATOM 633 O O . LYS A 1 83 ? -19.969 21.672 13.992 1 98.5 83 LYS A O 1
ATOM 638 N N . LEU A 1 84 ? -17.906 22.469 13.648 1 98.81 84 LEU A N 1
ATOM 639 C CA . LEU A 1 84 ? -17.734 21.734 12.398 1 98.81 84 LEU A CA 1
ATOM 640 C C . LEU A 1 84 ? -17.703 20.234 12.648 1 98.81 84 LEU A C 1
ATOM 642 O O . LEU A 1 84 ? -18.328 19.469 11.914 1 98.81 84 LEU A O 1
ATOM 646 N N . ALA A 1 85 ? -16.906 19.844 13.68 1 98.75 85 ALA A N 1
ATOM 647 C CA . ALA A 1 85 ? -16.766 18.438 14.023 1 98.75 85 ALA A CA 1
ATOM 648 C C . ALA A 1 85 ? -18.109 17.812 14.367 1 98.75 85 ALA A C 1
ATOM 650 O O . ALA A 1 85 ? -18.359 16.641 14.055 1 98.75 85 ALA A O 1
ATOM 651 N N . LYS A 1 86 ? -18.953 18.594 14.984 1 98.06 86 LYS A N 1
ATOM 652 C CA . LYS A 1 86 ? -20.266 18.125 15.391 1 98.06 86 LYS A CA 1
ATOM 653 C C . LYS A 1 86 ? -21.094 17.719 14.172 1 98.06 86 LYS A C 1
ATOM 655 O O . LYS A 1 86 ? -21.938 16.812 14.266 1 98.06 86 LYS A O 1
ATO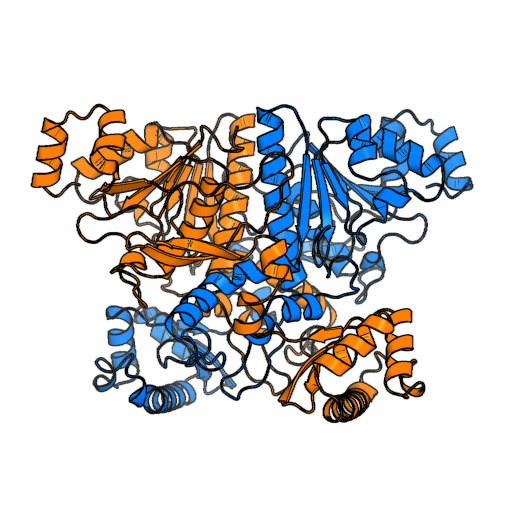M 660 N N . GLN A 1 87 ? -20.797 18.281 13.039 1 97.31 87 GLN A N 1
ATOM 661 C CA . GLN A 1 87 ? -21.594 18.031 11.836 1 97.31 87 GLN A CA 1
ATOM 662 C C . GLN A 1 87 ? -20.812 17.188 10.836 1 97.31 87 GLN A C 1
ATOM 664 O O . GLN A 1 87 ? -21.266 16.984 9.703 1 97.31 87 GLN A O 1
ATOM 669 N N . SER A 1 88 ? -19.688 16.703 11.211 1 98.56 88 SER A N 1
ATOM 670 C CA . SER A 1 88 ? -18.828 15.977 10.281 1 98.56 88 SER A CA 1
ATOM 671 C C . SER A 1 88 ? -18.859 14.477 10.586 1 98.56 88 SER A C 1
ATOM 673 O O . SER A 1 88 ? -19.344 14.055 11.633 1 98.56 88 SER A O 1
ATOM 675 N N . ASP A 1 89 ? -18.359 13.703 9.656 1 98.75 89 ASP A N 1
ATOM 676 C CA . ASP A 1 89 ? -18.391 12.25 9.781 1 98.75 89 ASP A CA 1
ATOM 677 C C . ASP A 1 89 ? -17.016 11.703 10.164 1 98.75 89 ASP A C 1
ATOM 679 O O . ASP A 1 89 ? -16.906 10.727 10.906 1 98.75 89 ASP A O 1
ATOM 683 N N . VAL A 1 90 ? -15.969 12.242 9.664 1 98.94 90 VAL A N 1
ATOM 684 C CA . VAL A 1 90 ? -14.609 11.758 9.844 1 98.94 90 VAL A CA 1
ATOM 685 C C . VAL A 1 90 ? -13.68 12.938 10.141 1 98.94 90 VAL A C 1
ATOM 687 O O . VAL A 1 90 ? -13.812 14.008 9.539 1 98.94 90 VAL A O 1
ATOM 690 N N . ILE A 1 91 ? -12.828 12.82 11.07 1 98.94 91 ILE A N 1
ATOM 691 C CA . ILE A 1 91 ? -11.656 13.664 11.266 1 98.94 91 ILE A CA 1
ATOM 692 C C . ILE A 1 91 ? -10.391 12.859 11.008 1 98.94 91 ILE A C 1
ATOM 694 O O . ILE A 1 91 ? -10.242 11.742 11.516 1 98.94 91 ILE A O 1
ATOM 698 N N . ILE A 1 92 ? -9.531 13.359 10.188 1 98.94 92 ILE A N 1
ATOM 699 C CA . ILE A 1 92 ? -8.203 12.781 10.023 1 98.94 92 ILE A CA 1
ATOM 700 C C . ILE A 1 92 ? -7.141 13.82 10.367 1 98.94 92 ILE A C 1
ATOM 702 O O . ILE A 1 92 ? -7.16 14.938 9.836 1 98.94 92 ILE A O 1
ATOM 706 N N . GLU A 1 93 ? -6.297 13.516 11.289 1 98.81 93 GLU A N 1
ATOM 707 C CA . GLU A 1 93 ? -5.211 14.414 11.672 1 98.81 93 GLU A CA 1
ATOM 708 C C . GLU A 1 93 ? -3.865 13.695 11.648 1 98.81 93 GLU A C 1
ATOM 710 O O . GLU A 1 93 ? -3.807 12.477 11.773 1 98.81 93 GLU A O 1
ATOM 715 N N . GLY A 1 94 ? -2.805 14.406 11.352 1 97.75 94 GLY A N 1
ATOM 716 C CA . GLY A 1 94 ? -1.475 13.836 11.203 1 97.75 94 GLY A CA 1
ATOM 717 C C . GLY A 1 94 ? -0.44 14.492 12.094 1 97.75 94 GLY A C 1
ATOM 718 O O . GLY A 1 94 ? 0.707 14.688 11.688 1 97.75 94 GLY A O 1
ATOM 719 N N . PHE A 1 95 ? -0.845 14.922 13.336 1 96.5 95 PHE A N 1
ATOM 720 C CA . PHE A 1 95 ? 0.072 15.547 14.281 1 96.5 95 PHE A CA 1
ATOM 721 C C . PHE A 1 95 ? 0.757 14.5 15.148 1 96.5 95 PHE A C 1
ATOM 723 O O . PHE A 1 95 ? 0.334 13.344 15.18 1 96.5 95 PHE A O 1
ATOM 730 N N . ARG A 1 96 ? 1.818 14.906 15.844 1 95.12 96 ARG A N 1
ATOM 731 C CA . ARG A 1 96 ? 2.422 14.031 16.844 1 95.12 96 ARG A CA 1
ATOM 732 C C . ARG A 1 96 ? 1.403 13.641 17.906 1 95.12 96 ARG A C 1
ATOM 734 O O . ARG A 1 96 ? 0.536 14.43 18.281 1 95.12 96 ARG A O 1
ATOM 741 N N . PRO A 1 97 ? 1.567 12.414 18.375 1 97.06 97 PRO A N 1
ATOM 742 C CA . PRO A 1 97 ? 0.62 11.969 19.406 1 97.06 97 PRO A CA 1
ATOM 743 C C . PRO A 1 97 ? 0.513 12.945 20.578 1 97.06 97 PRO A C 1
ATOM 745 O O . PRO A 1 97 ? 1.528 13.469 21.047 1 97.06 97 PRO A O 1
ATOM 748 N N . GLY A 1 98 ? -0.782 13.297 20.969 1 96 98 GLY A N 1
ATOM 749 C CA . GLY A 1 98 ? -1.001 14.141 22.125 1 96 98 GLY A CA 1
ATOM 750 C C . GLY A 1 98 ? -1.286 15.586 21.75 1 96 98 GLY A C 1
ATOM 751 O O . GLY A 1 98 ? -1.86 16.328 22.547 1 96 98 GLY A O 1
ATOM 752 N N . VAL A 1 99 ? -0.96 16 20.547 1 97.19 99 VAL A N 1
ATOM 753 C CA . VAL A 1 99 ? -1.124 17.391 20.141 1 97.19 99 VAL A CA 1
ATOM 754 C C . VAL A 1 99 ? -2.605 17.766 20.156 1 97.19 99 VAL A C 1
ATOM 756 O O . VAL A 1 99 ? -2.988 18.766 20.766 1 97.19 99 VAL A O 1
ATOM 759 N N . MET A 1 100 ? -3.471 17 19.531 1 98.25 100 MET A N 1
ATOM 760 C CA . MET A 1 100 ? -4.898 17.297 19.469 1 98.25 100 MET A CA 1
ATOM 761 C C . MET A 1 100 ? -5.535 17.219 20.859 1 98.25 100 MET A C 1
ATOM 763 O O . MET A 1 100 ? -6.465 17.953 21.156 1 98.25 100 MET A O 1
ATOM 767 N N . ASP A 1 101 ? -4.992 16.328 21.672 1 97.75 101 ASP A N 1
ATOM 768 C CA . ASP A 1 101 ? -5.469 16.234 23.047 1 97.75 101 ASP A CA 1
ATOM 769 C C . ASP A 1 101 ? -5.16 17.531 23.828 1 97.75 101 ASP A C 1
ATOM 771 O O . ASP A 1 101 ? -6.012 18.031 24.547 1 97.75 101 ASP A O 1
ATOM 775 N N . ARG A 1 102 ? -3.934 18.016 23.656 1 97.56 102 ARG A N 1
ATOM 776 C CA . ARG A 1 102 ? -3.527 19.234 24.359 1 97.56 102 ARG A CA 1
ATOM 777 C C . ARG A 1 102 ? -4.359 20.422 23.891 1 97.56 102 ARG A C 1
ATOM 779 O O . ARG A 1 102 ? -4.594 21.359 24.672 1 97.56 102 ARG A O 1
ATOM 786 N N . LEU A 1 103 ? -4.875 20.344 22.688 1 98.12 103 LEU A N 1
ATOM 787 C CA . LEU A 1 103 ? -5.711 21.406 22.141 1 98.12 103 LEU A CA 1
ATOM 788 C C . LEU A 1 103 ? -7.156 21.25 22.609 1 98.12 103 LEU A C 1
ATOM 790 O O . LEU A 1 103 ? -7.98 22.141 22.391 1 98.12 103 LEU A O 1
ATOM 794 N N . GLY A 1 104 ? -7.457 20.188 23.25 1 98.19 104 GLY A N 1
ATOM 795 C CA . GLY A 1 104 ? -8.828 19.906 23.625 1 98.19 104 GLY A CA 1
ATOM 796 C C . GLY A 1 104 ? -9.703 19.484 22.453 1 98.19 104 GLY A C 1
ATOM 797 O O . GLY A 1 104 ? -10.914 19.734 22.469 1 98.19 104 GLY A O 1
ATOM 798 N N . LEU A 1 105 ? -9.094 18.938 21.453 1 98.75 105 LEU A N 1
ATOM 799 C CA . LEU A 1 105 ? -9.789 18.562 20.234 1 98.75 105 LEU A CA 1
ATOM 800 C C . LEU A 1 105 ? -9.508 17.094 19.891 1 98.75 105 LEU A C 1
ATOM 802 O O . LEU A 1 105 ? -9.711 16.672 18.75 1 98.75 105 LEU A O 1
ATOM 806 N N . GLY A 1 106 ? -8.992 16.359 20.859 1 98.56 106 GLY A N 1
ATOM 807 C CA . GLY A 1 106 ? -8.727 14.938 20.672 1 98.56 106 GLY A CA 1
ATOM 808 C C . GLY A 1 106 ? -9.984 14.102 20.547 1 98.56 106 GLY A C 1
ATOM 809 O O . GLY A 1 106 ? -11.102 14.633 20.641 1 98.56 106 GLY A O 1
ATOM 810 N N . TYR A 1 107 ? -9.82 12.852 20.359 1 98.56 107 TYR A N 1
ATOM 811 C CA . TYR A 1 107 ? -10.938 11.938 20.141 1 98.56 107 TYR A CA 1
ATOM 812 C C . TYR A 1 107 ? -11.93 12 21.297 1 98.56 107 TYR A C 1
ATOM 814 O O . TYR A 1 107 ? -13.148 12.055 21.078 1 98.56 107 TYR A O 1
ATOM 822 N N . LYS A 1 108 ? -11.445 11.945 22.484 1 97.81 108 LYS A N 1
ATOM 823 C CA . LYS A 1 108 ? -12.328 11.969 23.641 1 97.81 108 LYS A CA 1
ATOM 824 C C . LYS A 1 108 ? -13.164 13.242 23.672 1 97.81 108 LYS A C 1
ATOM 826 O O . LYS A 1 108 ? -14.375 13.188 23.922 1 97.81 108 LYS A O 1
ATOM 831 N N . ASP A 1 109 ? -12.539 14.344 23.406 1 98.44 109 ASP A N 1
ATOM 832 C CA . ASP A 1 109 ? -13.227 15.633 23.391 1 98.44 109 ASP A CA 1
ATOM 833 C C . ASP A 1 109 ? -14.305 15.672 22.312 1 98.44 109 ASP A C 1
ATOM 835 O O . ASP A 1 109 ? -15.422 16.141 22.562 1 98.44 109 ASP A O 1
ATOM 839 N N . ILE A 1 110 ? -13.984 15.219 21.141 1 98.75 110 ILE A N 1
ATOM 840 C CA . ILE A 1 110 ? -14.875 15.352 20 1 98.75 110 ILE A CA 1
ATOM 841 C C . ILE A 1 110 ? -15.992 14.312 20.094 1 98.75 110 ILE A C 1
ATOM 843 O O . ILE A 1 110 ? -17.141 14.578 19.719 1 98.75 110 ILE A O 1
ATOM 847 N N . SER A 1 111 ? -15.625 13.047 20.531 1 98.12 111 SER A N 1
ATOM 848 C CA . SER A 1 111 ? -16.641 12 20.641 1 98.12 111 SER A CA 1
ATOM 849 C C . SER A 1 111 ? -17.719 12.367 21.656 1 98.12 111 SER A C 1
ATOM 851 O O . SER A 1 111 ? -18.844 11.891 21.562 1 98.12 111 SER A O 1
ATOM 853 N N . ASP A 1 112 ? -17.406 13.227 22.609 1 97.69 112 ASP A N 1
ATOM 854 C CA . ASP A 1 112 ? -18.375 13.703 23.594 1 97.69 112 ASP A CA 1
ATOM 855 C C . ASP A 1 112 ? -19.453 14.562 22.922 1 97.69 112 ASP A C 1
ATOM 857 O O . ASP A 1 112 ? -20.594 14.602 23.391 1 97.69 112 ASP A O 1
ATOM 861 N N . ILE A 1 113 ? -19.203 15.18 21.844 1 97.56 113 ILE A N 1
ATOM 862 C CA . ILE A 1 113 ? -20.172 16.078 21.219 1 97.56 113 ILE A CA 1
ATOM 863 C C . ILE A 1 113 ? -20.703 15.438 19.938 1 97.56 113 ILE A C 1
ATOM 865 O O . ILE A 1 113 ? -21.719 15.875 19.391 1 97.56 113 ILE A O 1
ATOM 869 N N . ASN A 1 114 ? -20.031 14.5 19.391 1 98.31 114 ASN A N 1
ATOM 870 C CA . ASN A 1 114 ? -20.422 13.734 18.219 1 98.31 114 ASN A CA 1
ATOM 871 C C . ASN A 1 114 ? -20.062 12.258 18.359 1 98.31 114 ASN A C 1
ATOM 873 O O . ASN A 1 114 ? -19 11.828 17.891 1 98.31 114 ASN A O 1
ATOM 877 N N . GLU A 1 115 ? -20.953 11.484 18.906 1 97.5 115 GLU A N 1
ATOM 878 C CA . GLU A 1 115 ? -20.703 10.078 19.203 1 97.5 115 GLU A CA 1
ATOM 879 C C . GLU A 1 115 ? -20.469 9.281 17.922 1 97.5 115 GLU A C 1
ATOM 881 O O . GLU A 1 115 ? -19.922 8.172 17.969 1 97.5 115 GLU A O 1
ATOM 886 N N . ARG A 1 116 ? -20.875 9.797 16.797 1 98.19 116 ARG A N 1
ATOM 887 C CA . ARG A 1 116 ? -20.797 9.062 15.539 1 98.19 116 ARG A CA 1
ATOM 888 C C . ARG A 1 116 ? -19.516 9.383 14.797 1 98.19 116 ARG A C 1
ATOM 890 O O . ARG A 1 116 ? -19.266 8.852 13.711 1 98.19 116 ARG A O 1
ATOM 897 N N . ILE A 1 117 ? -18.578 10.156 15.414 1 98.75 117 ILE A N 1
ATOM 898 C CA . ILE A 1 117 ? -17.375 10.633 14.727 1 98.75 117 ILE A CA 1
ATOM 899 C C . ILE A 1 117 ? -16.391 9.484 14.539 1 98.75 117 ILE A C 1
ATOM 901 O O . ILE A 1 117 ? -16.188 8.68 15.453 1 98.75 117 ILE A O 1
ATOM 905 N N . ILE A 1 118 ? -15.914 9.281 13.383 1 98.88 118 ILE A N 1
ATOM 906 C CA . ILE A 1 118 ? -14.719 8.484 13.117 1 98.88 118 ILE A CA 1
ATOM 907 C C . ILE A 1 118 ? -13.484 9.375 13.203 1 98.88 118 ILE A C 1
ATOM 909 O O . ILE A 1 118 ? -13.344 10.328 12.438 1 98.88 118 ILE A O 1
ATOM 913 N N . TYR A 1 119 ? -12.648 9.125 14.148 1 98.94 119 TYR A N 1
ATOM 914 C CA . TYR A 1 119 ? -11.469 9.945 14.406 1 98.94 119 TYR A CA 1
ATOM 915 C C . TYR A 1 119 ? -10.195 9.188 14.078 1 98.94 119 TYR A C 1
ATOM 917 O O . TYR A 1 119 ? -9.805 8.273 14.812 1 98.94 119 TYR A O 1
ATOM 925 N N . CYS A 1 120 ? -9.523 9.578 12.992 1 98.88 120 CYS A N 1
ATOM 926 C CA . CYS A 1 120 ? -8.328 8.891 12.523 1 98.88 120 CYS A CA 1
ATOM 927 C C . CYS A 1 120 ? -7.074 9.688 12.852 1 98.88 120 CYS A C 1
ATOM 929 O O . CYS A 1 120 ? -6.902 10.812 12.375 1 98.88 120 CYS A O 1
ATOM 931 N N . SER A 1 121 ? -6.25 9.148 13.656 1 98.81 121 SER A N 1
ATOM 932 C CA . SER A 1 121 ? -4.918 9.695 13.906 1 98.81 121 SER A CA 1
ATOM 933 C C . SER A 1 121 ? -3.861 8.977 13.07 1 98.81 121 SER A C 1
ATOM 935 O O . SER A 1 121 ? -3.645 7.773 13.242 1 98.81 121 SER A O 1
ATOM 937 N N . LEU A 1 122 ? -3.258 9.672 12.164 1 98.56 122 LEU A N 1
ATOM 938 C CA . LEU A 1 122 ? -2.201 9.148 11.305 1 98.56 122 LEU A CA 1
ATOM 939 C C . LEU A 1 122 ? -0.832 9.625 11.773 1 98.56 122 LEU A C 1
ATOM 941 O O . LEU A 1 122 ? -0.522 10.82 11.688 1 98.56 122 LEU A O 1
ATOM 945 N N . SER A 1 123 ? -0.005 8.711 12.305 1 98.12 123 SER A N 1
ATOM 946 C CA . SER A 1 123 ? 1.304 9.07 12.844 1 98.12 123 SER A CA 1
ATOM 947 C C . SER A 1 123 ? 2.369 8.062 12.414 1 98.12 123 SER A C 1
ATOM 949 O O . SER A 1 123 ? 2.082 7.125 11.672 1 98.12 123 SER A O 1
ATOM 951 N N . GLY A 1 124 ? 3.586 8.312 12.781 1 97.69 124 GLY A N 1
ATOM 952 C CA . GLY A 1 124 ? 4.699 7.484 12.344 1 97.69 124 GLY A CA 1
ATOM 953 C C . GLY A 1 124 ? 4.711 6.109 12.984 1 97.69 124 GLY A C 1
ATOM 954 O O . GLY A 1 124 ? 4.832 5.094 12.289 1 97.69 124 GLY A O 1
ATOM 955 N N . PHE A 1 125 ? 4.477 6.117 14.336 1 97.44 125 PHE A N 1
ATOM 956 C CA . PHE A 1 125 ? 4.68 4.871 15.07 1 97.44 125 PHE A CA 1
ATOM 957 C C . PHE A 1 125 ? 3.43 4.496 15.859 1 97.44 125 PHE A C 1
ATOM 959 O O . PHE A 1 125 ? 3.465 3.592 16.688 1 97.44 125 PHE A O 1
ATOM 966 N N . GLY A 1 126 ? 2.287 5.188 15.594 1 97.06 126 GLY A N 1
ATOM 967 C CA . GLY A 1 126 ? 1.058 4.922 16.328 1 97.06 126 GLY A CA 1
ATOM 968 C C . GLY A 1 126 ? 0.92 5.762 17.578 1 97.06 126 GLY A C 1
ATOM 969 O O . GLY A 1 126 ? 1.812 6.543 17.906 1 97.06 126 GLY A O 1
ATOM 970 N N . GLN A 1 127 ? -0.192 5.621 18.234 1 97.12 127 GLN A N 1
ATOM 971 C CA . GLN A 1 127 ? -0.542 6.457 19.391 1 97.12 127 GLN A CA 1
ATOM 972 C C . GLN A 1 127 ? -0.087 5.816 20.688 1 97.12 127 GLN A C 1
ATOM 974 O O . GLN A 1 127 ? -0.214 6.418 21.766 1 97.12 127 GLN A O 1
ATOM 979 N N . THR A 1 128 ? 0.476 4.629 20.562 1 94.69 128 THR A N 1
ATOM 980 C CA . THR A 1 128 ? 0.919 3.914 21.75 1 94.69 128 THR A CA 1
ATOM 981 C C . THR A 1 128 ? 2.309 3.32 21.547 1 94.69 128 THR A C 1
ATOM 983 O O . THR A 1 128 ? 2.828 3.324 20.422 1 94.69 128 THR A O 1
ATOM 986 N N . GLY A 1 129 ? 2.928 2.896 22.672 1 91.69 129 GLY A N 1
ATOM 987 C CA . GLY A 1 129 ? 4.211 2.221 22.594 1 91.69 129 GLY A CA 1
ATOM 988 C C . GLY A 1 129 ? 5.391 3.154 22.797 1 91.69 129 GLY A C 1
ATOM 989 O O . GLY A 1 129 ? 5.219 4.375 22.859 1 91.69 129 GLY A O 1
ATOM 990 N N . PRO A 1 130 ? 6.574 2.609 22.828 1 91.88 130 PRO A N 1
ATOM 991 C CA . PRO A 1 130 ? 7.773 3.367 23.203 1 91.88 130 PRO A CA 1
ATOM 992 C C . PRO A 1 130 ? 8.242 4.312 22.109 1 91.88 130 PRO A C 1
ATOM 994 O O . PRO A 1 130 ? 8.984 5.262 22.375 1 91.88 130 PRO A O 1
ATOM 997 N N . LEU A 1 131 ? 7.797 4.078 20.875 1 94.5 131 LEU A N 1
ATOM 998 C CA . LEU A 1 131 ? 8.312 4.867 19.75 1 94.5 131 LEU A CA 1
ATOM 999 C C . LEU A 1 131 ? 7.348 5.996 19.406 1 94.5 131 LEU A C 1
ATOM 1001 O O . LEU A 1 131 ? 7.645 6.82 18.531 1 94.5 131 LEU A O 1
ATOM 1005 N N . LYS A 1 132 ? 6.266 6.113 20.094 1 94.94 132 LYS A N 1
ATOM 1006 C CA . LYS A 1 132 ? 5.145 6.945 19.672 1 94.94 132 LYS A CA 1
ATOM 1007 C C . LYS A 1 132 ? 5.555 8.414 19.562 1 94.94 132 LYS A C 1
ATOM 1009 O O . LYS A 1 132 ? 5 9.156 18.75 1 94.94 132 LYS A O 1
ATOM 1014 N N . ASP A 1 133 ? 6.602 8.867 20.281 1 94.38 133 ASP A N 1
ATOM 1015 C CA . ASP A 1 133 ? 6.93 10.289 20.344 1 94.38 133 ASP A CA 1
ATOM 1016 C C . ASP A 1 133 ? 8.156 10.609 19.484 1 94.38 133 ASP A C 1
ATOM 1018 O O . ASP A 1 133 ? 8.594 11.758 19.422 1 94.38 133 ASP A O 1
ATOM 1022 N N . LEU A 1 134 ? 8.688 9.656 18.844 1 95.06 134 LEU A N 1
ATOM 1023 C CA . LEU A 1 134 ? 9.922 9.844 18.094 1 95.06 134 LEU A CA 1
ATOM 1024 C C . LEU A 1 134 ? 9.664 10.664 16.828 1 95.06 134 LEU A C 1
ATOM 1026 O O . LEU A 1 134 ? 8.711 10.398 16.094 1 95.06 134 LEU A O 1
ATOM 1030 N N . ALA A 1 135 ? 10.508 11.688 16.672 1 93.56 135 ALA A N 1
ATOM 1031 C CA . ALA A 1 135 ? 10.508 12.391 15.391 1 93.56 135 ALA A CA 1
ATOM 1032 C C . ALA A 1 135 ? 11.109 11.523 14.289 1 93.56 135 ALA A C 1
ATOM 1034 O O . ALA A 1 135 ? 12.164 10.914 14.484 1 93.56 135 ALA A O 1
ATOM 1035 N N . ALA A 1 136 ? 10.422 11.477 13.219 1 96.56 136 ALA A N 1
ATOM 1036 C CA . ALA A 1 136 ? 10.891 10.602 12.141 1 96.56 136 ALA A CA 1
ATOM 1037 C C . ALA A 1 136 ? 10.297 11.016 10.797 1 96.56 136 ALA A C 1
ATOM 1039 O O . ALA A 1 136 ? 9.297 11.734 10.75 1 96.56 136 ALA A O 1
ATOM 1040 N N . HIS A 1 137 ? 10.969 10.664 9.805 1 96.44 137 HIS A N 1
ATOM 1041 C CA . HIS A 1 137 ? 10.484 10.766 8.43 1 96.44 137 HIS A CA 1
ATOM 1042 C C . HIS A 1 137 ? 10.422 9.398 7.758 1 96.44 137 HIS A C 1
ATOM 1044 O O . HIS A 1 137 ? 10.719 8.383 8.391 1 96.44 137 HIS A O 1
ATOM 1050 N N . ASP A 1 138 ? 10.016 9.422 6.512 1 97.38 138 ASP A N 1
ATOM 1051 C CA . ASP A 1 138 ? 9.734 8.195 5.766 1 97.38 138 ASP A CA 1
ATOM 1052 C C . ASP A 1 138 ? 10.875 7.195 5.906 1 97.38 138 ASP A C 1
ATOM 1054 O O . ASP A 1 138 ? 10.656 6.035 6.27 1 97.38 138 ASP A O 1
ATOM 1058 N N . ILE A 1 139 ? 12.117 7.602 5.711 1 97.25 139 ILE A N 1
ATOM 1059 C CA . ILE A 1 139 ? 13.273 6.707 5.711 1 97.25 139 ILE A CA 1
ATOM 1060 C C . ILE A 1 139 ? 13.445 6.09 7.094 1 97.25 139 ILE A C 1
ATOM 1062 O O . ILE A 1 139 ? 13.906 4.953 7.223 1 97.25 139 ILE A O 1
ATOM 1066 N N . ASN A 1 140 ? 13.078 6.848 8.133 1 98 140 ASN A N 1
ATOM 1067 C CA . ASN A 1 140 ? 13.195 6.34 9.492 1 98 140 ASN A CA 1
ATOM 1068 C C . ASN A 1 140 ? 12.148 5.27 9.789 1 98 140 ASN A C 1
ATOM 1070 O O . ASN A 1 140 ? 12.445 4.262 10.43 1 98 140 ASN A O 1
ATOM 1074 N N . TYR A 1 141 ? 10.906 5.488 9.305 1 98.06 141 TYR A N 1
ATOM 1075 C CA . TYR A 1 141 ? 9.875 4.461 9.445 1 98.06 141 TYR A CA 1
ATOM 1076 C C . TYR A 1 141 ? 10.289 3.17 8.758 1 98.06 141 TYR A C 1
ATOM 1078 O O . TYR A 1 141 ? 10.133 2.08 9.312 1 98.06 141 TYR A O 1
ATOM 1086 N N . ALA A 1 142 ? 10.812 3.336 7.547 1 97.25 142 ALA A N 1
ATOM 1087 C CA . ALA A 1 142 ? 11.266 2.186 6.77 1 97.25 142 ALA A CA 1
ATOM 1088 C C . ALA A 1 142 ? 12.383 1.439 7.488 1 97.25 142 ALA A C 1
ATOM 1090 O O . ALA A 1 142 ? 12.492 0.216 7.379 1 97.25 142 ALA A O 1
ATOM 1091 N N . SER A 1 143 ? 13.156 2.182 8.203 1 98.12 143 SER A N 1
ATOM 1092 C CA . SER A 1 143 ? 14.273 1.599 8.953 1 98.12 143 SER A CA 1
ATOM 1093 C C . SER A 1 143 ? 13.773 0.793 10.148 1 98.12 143 SER A C 1
ATOM 1095 O O . SER A 1 143 ? 14.094 -0.39 10.281 1 98.12 143 SER A O 1
ATOM 1097 N N . TYR A 1 144 ? 12.93 1.384 10.945 1 97.75 144 TYR A N 1
ATOM 1098 C CA . TYR A 1 144 ? 12.422 0.732 12.141 1 97.75 144 TYR A CA 1
ATOM 1099 C C . TYR A 1 144 ? 11.57 -0.481 11.789 1 97.75 144 TYR A C 1
ATOM 1101 O O . TYR A 1 144 ? 11.547 -1.466 12.531 1 97.75 144 TYR A O 1
ATOM 1109 N N . SER A 1 145 ? 10.883 -0.452 10.672 1 97.31 145 SER A N 1
ATOM 1110 C CA . SER A 1 145 ? 9.969 -1.521 10.281 1 97.31 145 SER A CA 1
ATOM 1111 C C . SER A 1 145 ? 10.734 -2.738 9.766 1 97.31 145 SER A C 1
ATOM 1113 O O . SER A 1 145 ? 10.156 -3.812 9.594 1 97.31 145 SER A O 1
ATOM 1115 N N . GLY A 1 146 ? 12 -2.559 9.492 1 97.12 146 GLY A N 1
ATOM 1116 C CA . GLY A 1 146 ? 12.781 -3.639 8.906 1 97.12 146 GLY A CA 1
ATOM 1117 C C . GLY A 1 146 ? 12.711 -3.67 7.387 1 97.12 146 GLY A C 1
ATOM 1118 O O . GLY A 1 146 ? 13.477 -4.387 6.738 1 97.12 146 GLY A O 1
ATOM 1119 N N . PHE A 1 147 ? 11.875 -2.908 6.84 1 96.5 147 PHE A N 1
ATOM 1120 C CA . PHE A 1 147 ? 11.727 -2.91 5.387 1 96.5 147 PHE A CA 1
ATOM 1121 C C . PHE A 1 147 ? 13.023 -2.482 4.711 1 96.5 147 PHE A C 1
ATOM 1123 O O . PHE A 1 147 ? 13.477 -3.129 3.768 1 96.5 147 PHE A O 1
ATOM 1130 N N . LEU A 1 148 ? 13.57 -1.36 5.172 1 96.62 148 LEU A N 1
ATOM 1131 C CA . LEU A 1 148 ? 14.805 -0.868 4.574 1 96.62 148 LEU A CA 1
ATOM 1132 C C . LEU A 1 148 ? 15.922 -1.892 4.723 1 96.62 148 LEU A C 1
ATOM 1134 O O . LEU A 1 148 ? 16.766 -2.035 3.826 1 96.62 148 LEU A O 1
ATOM 1138 N N . GLY A 1 149 ? 15.914 -2.602 5.805 1 96.06 149 GLY A N 1
ATOM 1139 C CA . GLY A 1 149 ? 16.906 -3.645 6.039 1 96.06 149 GLY A CA 1
ATOM 1140 C C . GLY A 1 149 ? 16.797 -4.801 5.062 1 96.06 149 GLY A C 1
ATOM 1141 O O . GLY A 1 149 ? 17.75 -5.559 4.879 1 96.06 149 GLY A O 1
ATOM 1142 N N . MET A 1 150 ? 15.641 -4.918 4.469 1 94.69 150 MET A N 1
ATOM 1143 C CA . MET A 1 150 ? 15.406 -5.973 3.486 1 94.69 150 MET A CA 1
ATOM 1144 C C . MET A 1 150 ? 15.773 -5.5 2.084 1 94.69 150 MET A C 1
ATOM 1146 O O . MET A 1 150 ? 15.898 -6.309 1.163 1 94.69 150 MET A O 1
ATOM 1150 N N . ASN A 1 151 ? 15.906 -4.25 1.945 1 94 151 ASN A N 1
ATOM 1151 C CA . ASN A 1 151 ? 16.234 -3.682 0.644 1 94 151 ASN A CA 1
ATOM 1152 C C . ASN A 1 151 ? 17.75 -3.619 0.425 1 94 151 ASN A C 1
ATOM 1154 O O . ASN A 1 151 ? 18.328 -2.537 0.44 1 94 151 ASN A O 1
ATOM 1158 N N . VAL A 1 152 ? 18.297 -4.742 0.102 1 91.94 152 VAL A N 1
ATOM 1159 C CA . VAL A 1 152 ? 19.75 -4.883 0.006 1 91.94 152 VAL A CA 1
ATOM 1160 C C . VAL A 1 152 ? 20.125 -5.449 -1.361 1 91.94 152 VAL A C 1
ATOM 1162 O O . VAL A 1 152 ? 19.469 -6.379 -1.853 1 91.94 152 VAL A O 1
ATOM 1165 N N . THR A 1 153 ? 21.094 -4.859 -1.991 1 89.19 153 THR A N 1
ATOM 1166 C CA . THR A 1 153 ? 21.594 -5.371 -3.26 1 89.19 153 THR A CA 1
ATOM 1167 C C . THR A 1 153 ? 22.375 -6.668 -3.049 1 89.19 153 THR A C 1
ATOM 1169 O O . THR A 1 153 ? 22.75 -6.996 -1.919 1 89.19 153 THR A O 1
ATOM 1172 N N . PRO A 1 154 ? 22.562 -7.363 -4.133 1 85.31 154 PRO A N 1
ATOM 1173 C CA . PRO A 1 154 ? 23.375 -8.578 -4.008 1 85.31 154 PRO A CA 1
ATOM 1174 C C . PRO A 1 154 ? 24.766 -8.297 -3.455 1 85.31 154 PRO A C 1
ATOM 1176 O O . PRO A 1 154 ? 25.375 -9.164 -2.824 1 85.31 154 PRO A O 1
ATOM 1179 N N . GLU A 1 155 ? 25.219 -7.078 -3.629 1 84.5 155 GLU A N 1
ATOM 1180 C CA . GLU A 1 155 ? 26.531 -6.691 -3.152 1 84.5 155 GLU A CA 1
ATOM 1181 C C . GLU A 1 155 ? 26.5 -6.301 -1.677 1 84.5 155 GLU A C 1
ATOM 1183 O O . GLU A 1 155 ? 27.547 -6.023 -1.076 1 84.5 155 GLU A O 1
ATOM 1188 N N . GLY A 1 156 ? 25.359 -6.324 -1.105 1 85.94 156 GLY A N 1
ATOM 1189 C CA . GLY A 1 156 ? 25.234 -6.09 0.325 1 85.94 156 GLY A CA 1
ATOM 1190 C C . GLY A 1 156 ? 25 -4.633 0.674 1 85.94 156 GLY A C 1
ATOM 1191 O O . GLY A 1 156 ? 25.109 -4.242 1.839 1 85.94 156 GLY A O 1
ATOM 1192 N N . THR A 1 157 ? 24.672 -3.871 -0.292 1 87.94 157 THR A N 1
ATOM 1193 C CA . THR A 1 157 ? 24.453 -2.445 -0.065 1 87.94 157 THR A CA 1
ATOM 1194 C C . THR A 1 157 ? 22.984 -2.152 0.177 1 87.94 157 THR A C 1
ATOM 1196 O O . THR A 1 157 ? 22.109 -2.646 -0.551 1 87.94 157 THR A O 1
ATOM 1199 N N . ILE A 1 158 ? 22.734 -1.343 1.271 1 92.5 158 ILE A N 1
ATOM 1200 C CA . ILE A 1 158 ? 21.375 -0.903 1.525 1 92.5 158 ILE A CA 1
ATOM 1201 C C . ILE A 1 158 ? 20.922 0.056 0.425 1 92.5 158 ILE A C 1
ATOM 1203 O O . ILE A 1 158 ? 21.656 0.978 0.06 1 92.5 158 ILE A O 1
ATOM 1207 N N . SER A 1 159 ? 19.781 -0.221 -0.113 1 92.62 159 SER A N 1
ATOM 1208 C CA . SER A 1 159 ? 19.234 0.632 -1.156 1 92.62 159 SER A CA 1
ATOM 1209 C C . SER A 1 159 ? 17.969 1.334 -0.678 1 92.62 159 SER A C 1
ATOM 1211 O O . SER A 1 159 ? 17 0.679 -0.283 1 92.62 159 SER A O 1
ATOM 1213 N N . MET A 1 160 ? 17.984 2.68 -0.682 1 93.81 160 MET A N 1
ATOM 1214 C CA . MET A 1 160 ? 16.781 3.443 -0.341 1 93.81 160 MET A CA 1
ATOM 1215 C C . MET A 1 160 ? 15.719 3.295 -1.419 1 93.81 160 MET A C 1
ATOM 1217 O O . MET A 1 160 ? 16.031 3.256 -2.609 1 93.81 160 MET A O 1
ATOM 1221 N N . PRO A 1 161 ? 14.438 3.186 -0.978 1 92.38 161 PRO A N 1
ATOM 1222 C CA . PRO A 1 161 ? 13.375 3.098 -1.983 1 92.38 161 PRO A CA 1
ATOM 1223 C C . PRO A 1 161 ? 13.289 4.348 -2.859 1 92.38 161 PRO A C 1
ATOM 1225 O O . PRO A 1 161 ? 13.516 5.457 -2.379 1 92.38 161 PRO A O 1
ATOM 1228 N N . GLY A 1 162 ? 12.898 4.141 -4.102 1 91.06 162 GLY A N 1
ATOM 1229 C CA . GLY A 1 162 ? 12.828 5.234 -5.055 1 91.06 162 GLY A CA 1
ATOM 1230 C C . GLY A 1 162 ? 11.594 6.098 -4.883 1 91.06 162 GLY A C 1
ATOM 1231 O O . GLY A 1 162 ? 11.266 6.906 -5.754 1 91.06 162 GLY A O 1
ATOM 1232 N N . SER A 1 163 ? 10.844 5.898 -3.844 1 91.88 163 SER A N 1
ATOM 1233 C CA . SER A 1 163 ? 9.656 6.66 -3.488 1 91.88 163 SER A CA 1
ATOM 1234 C C . SER A 1 163 ? 9.438 6.676 -1.98 1 91.88 163 SER A C 1
ATOM 1236 O O . SER A 1 163 ? 10.203 6.07 -1.229 1 91.88 163 SER A O 1
ATOM 1238 N N . LEU A 1 164 ? 8.43 7.5 -1.539 1 95.5 164 LEU A N 1
ATOM 1239 C CA . LEU A 1 164 ? 8.062 7.539 -0.129 1 95.5 164 LEU A CA 1
ATOM 1240 C C . LEU A 1 164 ? 7.145 6.371 0.226 1 95.5 164 LEU A C 1
ATOM 1242 O O . LEU A 1 164 ? 5.961 6.566 0.5 1 95.5 164 LEU A O 1
ATOM 1246 N N . LEU A 1 165 ? 7.711 5.203 0.271 1 95.31 165 LEU A N 1
ATOM 1247 C CA . LEU A 1 165 ? 6.945 3.975 0.443 1 95.31 165 LEU A CA 1
ATOM 1248 C C . LEU A 1 165 ? 6.227 3.967 1.787 1 95.31 165 LEU A C 1
ATOM 1250 O O . LEU A 1 165 ? 5.102 3.471 1.892 1 95.31 165 LEU A O 1
ATOM 1254 N N . GLY A 1 166 ? 6.914 4.441 2.824 1 96.75 166 GLY A N 1
ATOM 1255 C CA . GLY A 1 166 ? 6.246 4.523 4.113 1 96.75 166 GLY A CA 1
ATOM 1256 C C . GLY A 1 166 ? 5.012 5.406 4.09 1 96.75 166 GLY A C 1
ATOM 1257 O O . GLY A 1 166 ? 3.934 4.984 4.516 1 96.75 166 GLY A O 1
ATOM 1258 N N . ASP A 1 167 ? 5.113 6.543 3.506 1 97.31 167 ASP A N 1
ATOM 1259 C CA . ASP A 1 167 ? 4.02 7.508 3.447 1 97.31 167 ASP A CA 1
ATOM 1260 C C . ASP A 1 167 ? 2.85 6.961 2.631 1 97.31 167 ASP A C 1
ATOM 1262 O O . ASP A 1 167 ? 1.69 7.266 2.92 1 97.31 167 ASP A O 1
ATOM 1266 N N . ILE A 1 168 ? 3.164 6.18 1.644 1 97.56 168 ILE A N 1
ATOM 1267 C CA . ILE A 1 168 ? 2.098 5.785 0.733 1 97.56 168 ILE A CA 1
ATOM 1268 C C . ILE A 1 168 ? 1.597 4.391 1.102 1 97.56 168 ILE A C 1
ATOM 1270 O O . ILE A 1 168 ? 0.48 4.234 1.604 1 97.56 168 ILE A O 1
ATOM 1274 N N . ALA A 1 169 ? 2.475 3.385 1.062 1 97.38 169 ALA A N 1
ATOM 1275 C CA . ALA A 1 169 ? 2.066 2.01 1.332 1 97.38 169 ALA A CA 1
ATOM 1276 C C . ALA A 1 169 ? 1.829 1.791 2.824 1 97.38 169 ALA A C 1
ATOM 1278 O O . ALA A 1 169 ? 1.009 0.956 3.213 1 97.38 169 ALA A O 1
ATOM 1279 N N . GLY A 1 170 ? 2.482 2.549 3.654 1 97.69 170 GLY A N 1
ATOM 1280 C CA . GLY A 1 170 ? 2.354 2.389 5.094 1 97.69 170 GLY A CA 1
ATOM 1281 C C . GLY A 1 170 ? 1.411 3.396 5.723 1 97.69 170 GLY A C 1
ATOM 1282 O O . GLY A 1 170 ? 0.985 3.225 6.867 1 97.69 170 GLY A O 1
ATOM 1283 N N . GLY A 1 171 ? 1.095 4.488 5.02 1 98.06 171 GLY A N 1
ATOM 1284 C CA . GLY A 1 171 ? 0.297 5.562 5.59 1 98.06 171 GLY A CA 1
ATOM 1285 C C . GLY A 1 171 ? -1.01 5.789 4.855 1 98.06 171 GLY A C 1
ATOM 1286 O O . GLY A 1 171 ? -2.072 5.379 5.324 1 98.06 171 GLY A O 1
ATOM 1287 N N . TYR A 1 172 ? -0.934 6.262 3.582 1 98.38 172 TYR A N 1
ATOM 1288 C CA . TYR A 1 172 ? -2.074 6.598 2.736 1 98.38 172 TYR A CA 1
ATOM 1289 C C . TYR A 1 172 ? -3.008 5.406 2.576 1 98.38 172 TYR A C 1
ATOM 1291 O O . TYR A 1 172 ? -4.195 5.492 2.895 1 98.38 172 TYR A O 1
ATOM 1299 N N . LEU A 1 173 ? -2.492 4.262 2.141 1 98.62 173 LEU A N 1
ATOM 1300 C CA . LEU A 1 173 ? -3.344 3.117 1.836 1 98.62 173 LEU A CA 1
ATOM 1301 C C . LEU A 1 173 ? -3.973 2.555 3.107 1 98.62 173 LEU A C 1
ATOM 1303 O O . LEU A 1 173 ? -5.191 2.406 3.188 1 98.62 173 LEU A O 1
ATOM 1307 N N . PRO A 1 174 ? -3.189 2.406 4.18 1 98.62 174 PRO A N 1
ATOM 1308 C CA . PRO A 1 174 ? -3.779 1.934 5.434 1 98.62 174 PRO A CA 1
ATOM 1309 C C . PRO A 1 174 ? -4.789 2.918 6.02 1 98.62 174 PRO A C 1
ATOM 1311 O O . PRO A 1 174 ? -5.812 2.502 6.57 1 98.62 174 PRO A O 1
ATOM 1314 N N . ALA A 1 175 ? -4.52 4.199 5.938 1 98.81 175 ALA A N 1
ATOM 1315 C CA . ALA A 1 175 ? -5.473 5.188 6.434 1 98.81 175 ALA A CA 1
ATOM 1316 C C . ALA A 1 175 ? -6.801 5.086 5.691 1 98.81 175 ALA A C 1
ATOM 1318 O O . ALA A 1 175 ? -7.871 5.113 6.309 1 98.81 175 ALA A O 1
ATOM 1319 N N . THR A 1 176 ? -6.746 4.953 4.383 1 98.81 176 THR A N 1
ATOM 1320 C CA . THR A 1 176 ? -7.938 4.84 3.549 1 98.81 176 THR A CA 1
ATOM 1321 C C . THR A 1 176 ? -8.742 3.602 3.928 1 98.81 176 THR A C 1
ATOM 1323 O O . THR A 1 176 ? -9.953 3.686 4.137 1 98.81 176 THR A O 1
ATOM 1326 N N . ILE A 1 177 ? -8.062 2.469 4.09 1 98.81 177 ILE A N 1
ATOM 1327 C CA . ILE A 1 177 ? -8.727 1.221 4.449 1 98.81 177 ILE A CA 1
ATOM 1328 C C . ILE A 1 177 ? -9.383 1.361 5.824 1 98.81 177 ILE A C 1
ATOM 1330 O O . ILE A 1 177 ? -10.547 0.993 6 1 98.81 177 ILE A O 1
ATOM 1334 N N . SER A 1 178 ? -8.656 1.937 6.785 1 98.75 178 SER A N 1
ATOM 1335 C CA . SER A 1 178 ? -9.148 2.076 8.156 1 98.75 178 SER A CA 1
ATOM 1336 C C . SER A 1 178 ? -10.398 2.943 8.203 1 98.75 178 SER A C 1
ATOM 1338 O O . SER A 1 178 ? -11.367 2.609 8.898 1 98.75 178 SER A O 1
ATOM 1340 N N . ILE A 1 179 ? -10.383 4.02 7.469 1 98.88 179 ILE A N 1
ATOM 1341 C CA . ILE A 1 179 ? -11.516 4.941 7.461 1 98.88 179 ILE A CA 1
ATOM 1342 C C . ILE A 1 179 ? -12.719 4.273 6.793 1 98.88 179 ILE A C 1
ATOM 1344 O O . ILE A 1 179 ? -13.836 4.367 7.293 1 98.88 179 ILE A O 1
ATOM 1348 N N . LEU A 1 180 ? -12.5 3.553 5.656 1 98.81 180 LEU A N 1
ATOM 1349 C CA . LEU A 1 180 ?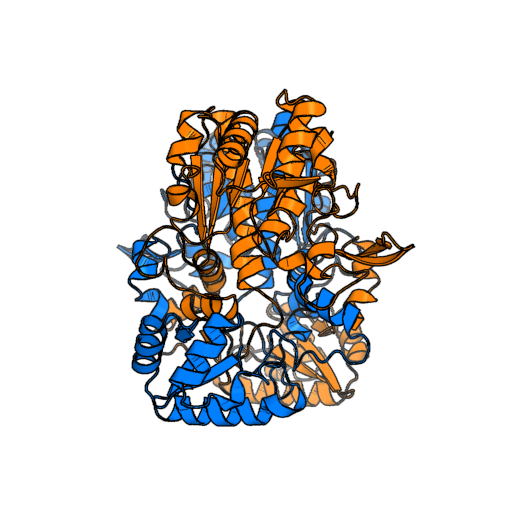 -13.586 2.871 4.965 1 98.81 180 LEU A CA 1
ATOM 1350 C C . LEU A 1 180 ? -14.195 1.784 5.844 1 98.81 180 LEU A C 1
ATOM 1352 O O . LEU A 1 180 ? -15.414 1.636 5.902 1 98.81 180 LEU A O 1
ATOM 1356 N N . LEU A 1 181 ? -13.336 1.012 6.574 1 98.62 181 LEU A N 1
ATOM 1357 C CA . LEU A 1 181 ? -13.828 0.024 7.527 1 98.62 181 LEU A CA 1
ATOM 1358 C C . LEU A 1 181 ? -14.68 0.686 8.602 1 98.62 181 LEU A C 1
ATOM 1360 O O . LEU A 1 181 ? -15.773 0.204 8.922 1 98.62 181 LEU A O 1
ATOM 1364 N N . ALA A 1 182 ? -14.164 1.806 9.117 1 98.56 182 ALA A N 1
ATOM 1365 C CA . ALA A 1 182 ? -14.867 2.508 10.188 1 98.56 182 ALA A CA 1
ATOM 1366 C C . ALA A 1 182 ? -16.203 3.053 9.695 1 98.56 182 ALA A C 1
ATOM 1368 O O . ALA A 1 182 ? -17.188 3.064 10.445 1 98.56 182 ALA A O 1
ATOM 1369 N N . ILE A 1 183 ? -16.281 3.564 8.422 1 98.38 183 ILE A N 1
ATOM 1370 C CA . ILE A 1 183 ? -17.531 4.062 7.832 1 98.38 183 ILE A CA 1
ATOM 1371 C C . ILE A 1 183 ? -18.547 2.93 7.746 1 98.38 183 ILE A C 1
ATOM 1373 O O . ILE A 1 183 ? -19.703 3.1 8.133 1 98.38 183 ILE A O 1
ATOM 1377 N N . ILE A 1 184 ? -18.141 1.733 7.289 1 97.62 184 ILE A N 1
ATOM 1378 C CA . ILE A 1 184 ? -19.031 0.579 7.191 1 97.62 184 ILE A CA 1
ATOM 1379 C C . ILE A 1 184 ? -19.516 0.185 8.586 1 97.62 184 ILE A C 1
ATOM 1381 O O . ILE A 1 184 ? -20.703 -0.047 8.789 1 97.62 184 ILE A O 1
ATOM 1385 N N . GLY A 1 185 ? -18.562 0.164 9.555 1 96 185 GLY A N 1
ATOM 1386 C CA . GLY A 1 185 ? -18.938 -0.16 10.922 1 96 185 GLY A CA 1
ATOM 1387 C C . GLY A 1 185 ? -19.953 0.803 11.508 1 96 185 GLY A C 1
ATOM 1388 O O . GLY A 1 185 ? -20.906 0.383 12.172 1 96 185 GLY A O 1
ATOM 1389 N N . ARG A 1 186 ? -19.766 2.064 11.281 1 95.81 186 ARG A N 1
ATOM 1390 C CA . ARG A 1 186 ? -20.656 3.1 11.805 1 95.81 186 ARG A CA 1
ATOM 1391 C C . ARG A 1 186 ? -22.047 2.99 11.188 1 95.81 186 ARG A C 1
ATOM 1393 O O . ARG A 1 186 ? -23.047 3.23 11.867 1 95.81 186 ARG A O 1
ATOM 1400 N N . GLU A 1 187 ? -22.062 2.682 9.898 1 92.19 187 GLU A N 1
ATOM 1401 C CA . GLU A 1 187 ? -23.344 2.52 9.242 1 92.19 187 GLU A CA 1
ATOM 1402 C C . GLU A 1 187 ? -24.125 1.345 9.828 1 92.19 187 GLU A C 1
ATOM 1404 O O . GLU A 1 187 ? -25.359 1.366 9.867 1 92.19 187 GLU A O 1
ATOM 1409 N N . ARG A 1 188 ? -23.516 0.453 10.383 1 89.88 188 ARG A N 1
ATOM 1410 C CA . ARG A 1 188 ? -24.141 -0.758 10.898 1 89.88 188 ARG A CA 1
ATOM 1411 C C . ARG A 1 188 ? -24.422 -0.629 12.391 1 89.88 188 ARG A C 1
ATOM 1413 O O . ARG A 1 188 ? -25.453 -1.097 12.875 1 89.88 188 ARG A O 1
ATOM 1420 N N . LYS A 1 189 ? -23.531 0.046 13.109 1 88.94 189 LYS A N 1
ATOM 1421 C CA . LYS A 1 189 ? -23.641 0.07 14.57 1 88.94 189 LYS A CA 1
ATOM 1422 C C . LYS A 1 189 ? -24.109 1.435 15.062 1 88.94 189 LYS A C 1
ATOM 1424 O O . LYS A 1 189 ? -24.516 1.575 16.219 1 88.94 189 LYS A O 1
ATOM 1429 N N . GLY A 1 190 ? -23.969 2.434 14.203 1 91.5 190 GLY A N 1
ATOM 1430 C CA . GLY A 1 190 ? -24.469 3.756 14.523 1 91.5 190 GLY A CA 1
ATOM 1431 C C . GLY A 1 190 ? -23.5 4.582 15.352 1 91.5 190 GLY A C 1
ATOM 1432 O O . GLY A 1 190 ? -23.812 5.719 15.719 1 91.5 190 GLY A O 1
ATOM 1433 N N . VAL A 1 191 ? -22.359 3.984 15.688 1 93.12 191 VAL A N 1
ATOM 1434 C CA . VAL A 1 191 ? -21.406 4.707 16.516 1 93.12 191 VAL A CA 1
ATOM 1435 C C . VAL A 1 191 ? -20.062 4.816 15.789 1 93.12 191 VAL A C 1
ATOM 1437 O O . VAL A 1 191 ? -19.672 3.9 15.062 1 93.12 191 VAL A O 1
ATOM 1440 N N . GLY A 1 192 ? -19.453 5.969 15.977 1 97.12 192 GLY A N 1
ATOM 1441 C CA . GLY A 1 192 ? -18.109 6.137 15.438 1 97.12 192 GLY A CA 1
ATOM 1442 C C . GLY A 1 192 ? -17.047 5.457 16.281 1 97.12 192 GLY A C 1
ATOM 1443 O O . GLY A 1 192 ? -17.359 4.625 17.125 1 97.12 192 GLY A O 1
ATOM 1444 N N . GLN A 1 193 ? -15.797 5.711 15.992 1 98.19 193 GLN A N 1
ATOM 1445 C CA . GLN A 1 193 ? -14.703 5.121 16.75 1 98.19 193 GLN A CA 1
ATOM 1446 C C . GLN A 1 193 ? -13.375 5.812 16.438 1 98.19 193 GLN A C 1
ATOM 1448 O O . GLN A 1 193 ? -13.281 6.578 15.484 1 98.19 193 GLN A O 1
ATOM 1453 N N . PHE A 1 194 ? -12.453 5.562 17.297 1 98.69 194 PHE A N 1
ATOM 1454 C CA . PHE A 1 194 ? -11.078 6.004 17.094 1 98.69 194 PHE A CA 1
ATOM 1455 C C . PHE A 1 194 ? -10.305 5.016 16.234 1 98.69 194 PHE A C 1
ATOM 1457 O O . PHE A 1 194 ? -10.438 3.801 16.406 1 98.69 194 PHE A O 1
ATOM 1464 N N . VAL A 1 195 ? -9.539 5.559 15.273 1 98.44 195 VAL A N 1
ATOM 1465 C CA . VAL A 1 195 ? -8.695 4.777 14.375 1 98.44 195 VAL A CA 1
ATOM 1466 C C . VAL A 1 195 ? -7.246 5.227 14.508 1 98.44 195 VAL A C 1
ATOM 1468 O O . VAL A 1 195 ? -6.922 6.383 14.242 1 98.44 195 VAL A O 1
ATOM 1471 N N . ASP A 1 196 ? -6.383 4.324 14.898 1 98.5 196 ASP A N 1
ATOM 1472 C CA . ASP A 1 196 ? -4.957 4.586 15.055 1 98.5 196 ASP A CA 1
ATOM 1473 C C . ASP A 1 196 ? -4.164 4.02 13.875 1 98.5 196 ASP A C 1
ATOM 1475 O O . ASP A 1 196 ? -3.887 2.82 13.828 1 98.5 196 ASP A O 1
ATOM 1479 N N . VAL A 1 197 ? -3.734 4.867 12.961 1 98.38 197 VAL A N 1
ATOM 1480 C CA . VAL A 1 197 ? -2.953 4.461 11.797 1 98.38 197 VAL A CA 1
ATOM 1481 C C . VAL A 1 197 ? -1.482 4.805 12.016 1 98.38 197 VAL A C 1
ATOM 1483 O O . VAL A 1 197 ? -1.14 5.961 12.266 1 98.38 197 VAL A O 1
ATOM 1486 N N . SER A 1 198 ? -0.637 3.846 11.953 1 98.38 198 SER A N 1
ATOM 1487 C CA . SER A 1 198 ? 0.812 3.977 12.07 1 98.38 198 SER A CA 1
ATOM 1488 C C . SER A 1 198 ? 1.505 3.633 10.758 1 98.38 198 SER A C 1
ATOM 1490 O O . SER A 1 198 ? 1.292 2.553 10.203 1 98.38 198 SER A O 1
ATOM 1492 N N . ILE A 1 199 ? 2.348 4.523 10.297 1 98.5 199 ILE A N 1
ATOM 1493 C CA . ILE A 1 199 ? 3.096 4.289 9.07 1 98.5 199 ILE A CA 1
ATOM 1494 C C . ILE A 1 199 ? 3.996 3.066 9.234 1 98.5 199 ILE A C 1
ATOM 1496 O O . ILE A 1 199 ? 4.039 2.195 8.367 1 98.5 199 ILE A O 1
ATOM 1500 N N . ALA A 1 200 ? 4.664 2.961 10.344 1 98.19 200 ALA A N 1
ATOM 1501 C CA . ALA A 1 200 ? 5.566 1.841 10.594 1 98.19 200 ALA A CA 1
ATOM 1502 C C . ALA A 1 200 ? 4.801 0.521 10.648 1 98.19 200 ALA A C 1
ATOM 1504 O O . ALA A 1 200 ? 5.273 -0.501 10.156 1 98.19 200 ALA A O 1
ATOM 1505 N N . ASP A 1 201 ? 3.561 0.521 11.297 1 98 201 ASP A N 1
ATOM 1506 C CA . ASP A 1 201 ? 2.727 -0.678 11.289 1 98 201 ASP A CA 1
ATOM 1507 C C . ASP A 1 201 ? 2.436 -1.135 9.859 1 98 201 ASP A C 1
ATOM 1509 O O . ASP A 1 201 ? 2.541 -2.322 9.547 1 98 201 ASP A O 1
ATOM 1513 N N . GLY A 1 202 ? 2.068 -0.15 9.078 1 97.81 202 GLY A N 1
ATOM 1514 C CA . GLY A 1 202 ? 1.763 -0.456 7.691 1 97.81 202 GLY A CA 1
ATOM 1515 C C . GLY A 1 202 ? 2.932 -1.069 6.945 1 97.81 202 GLY A C 1
ATOM 1516 O O . GLY A 1 202 ? 2.75 -1.994 6.148 1 97.81 202 GLY A O 1
ATOM 1517 N N . LEU A 1 203 ? 4.129 -0.61 7.18 1 97.75 203 LEU A N 1
ATOM 1518 C CA . LEU A 1 203 ? 5.32 -1.095 6.492 1 97.75 203 LEU A CA 1
ATOM 1519 C C . LEU A 1 203 ? 5.652 -2.52 6.918 1 97.75 203 LEU A C 1
ATOM 1521 O O . LEU A 1 203 ? 6.148 -3.314 6.117 1 97.75 203 LEU A O 1
ATOM 1525 N N . ILE A 1 204 ? 5.406 -2.852 8.141 1 96.88 204 ILE A N 1
ATOM 1526 C CA . ILE A 1 204 ? 5.695 -4.199 8.625 1 96.88 204 ILE A CA 1
ATOM 1527 C C . ILE A 1 204 ? 4.832 -5.211 7.875 1 96.88 204 ILE A C 1
ATOM 1529 O O . ILE A 1 204 ? 5.277 -6.324 7.59 1 96.88 204 ILE A O 1
ATOM 1533 N N . SER A 1 205 ? 3.635 -4.805 7.508 1 93.06 205 SER A N 1
ATOM 1534 C CA . SER A 1 205 ? 2.756 -5.699 6.762 1 93.06 205 SER A CA 1
ATOM 1535 C C . SER A 1 205 ? 3.357 -6.062 5.406 1 93.06 205 SER A C 1
ATOM 1537 O O . SER A 1 205 ? 3.053 -7.121 4.852 1 93.06 205 SER A O 1
ATOM 1539 N N . LEU A 1 206 ? 4.223 -5.262 4.863 1 94.81 206 LEU A N 1
ATOM 1540 C CA . LEU A 1 206 ? 4.852 -5.5 3.568 1 94.81 206 LEU A CA 1
ATOM 1541 C C . LEU A 1 206 ? 5.891 -6.613 3.668 1 94.81 206 LEU A C 1
ATOM 1543 O O . LEU A 1 206 ? 6.32 -7.156 2.65 1 94.81 206 LEU A O 1
ATOM 1547 N N . LEU A 1 207 ? 6.285 -6.988 4.84 1 94.25 207 LEU A N 1
ATOM 1548 C CA . LEU A 1 207 ? 7.383 -7.922 5.055 1 94.25 207 LEU A CA 1
ATOM 1549 C C . LEU A 1 207 ? 6.883 -9.359 5.047 1 94.25 207 LEU A C 1
ATOM 1551 O O . LEU A 1 207 ? 7.672 -10.297 5.172 1 94.25 207 LEU A O 1
ATOM 1555 N N . LEU A 1 208 ? 5.605 -9.57 4.883 1 94.19 208 LEU A N 1
ATOM 1556 C CA . LEU A 1 208 ? 5.008 -10.883 5.113 1 94.19 208 LEU A CA 1
ATOM 1557 C C . LEU A 1 208 ? 5.73 -11.961 4.305 1 94.19 208 LEU A C 1
ATOM 1559 O O . LEU A 1 208 ? 6.145 -12.984 4.852 1 94.19 208 LEU A O 1
ATOM 1563 N N . PRO A 1 209 ? 6 -11.75 3.002 1 92.75 209 PRO A N 1
ATOM 1564 C CA . PRO A 1 209 ? 6.699 -12.812 2.264 1 92.75 209 PRO A CA 1
ATOM 1565 C C . PRO A 1 209 ? 8.117 -13.047 2.775 1 92.75 209 PRO A C 1
ATOM 1567 O O . PRO A 1 209 ? 8.562 -14.195 2.873 1 92.75 209 PRO A O 1
ATOM 1570 N N . ALA A 1 210 ? 8.797 -11.992 3.074 1 92.75 210 ALA A N 1
ATOM 1571 C CA . ALA A 1 210 ? 10.148 -12.117 3.611 1 92.75 210 ALA A CA 1
ATOM 1572 C C . ALA A 1 210 ? 10.133 -12.789 4.98 1 92.75 210 ALA A C 1
ATOM 1574 O O . ALA A 1 210 ? 11.047 -13.547 5.316 1 92.75 210 ALA A O 1
ATOM 1575 N N . LEU A 1 211 ? 9.156 -12.445 5.77 1 93.25 211 LEU A N 1
ATOM 1576 C CA . LEU A 1 211 ? 9 -13.062 7.086 1 93.25 211 LEU A CA 1
ATOM 1577 C C . LEU A 1 211 ? 8.805 -14.57 6.961 1 93.25 211 LEU A C 1
ATOM 1579 O O . LEU A 1 211 ? 9.383 -15.336 7.734 1 93.25 211 LEU A O 1
ATOM 1583 N N . ALA A 1 212 ? 7.996 -14.984 6.008 1 92.44 212 ALA A N 1
ATOM 1584 C CA . ALA A 1 212 ? 7.785 -16.406 5.773 1 92.44 212 ALA A CA 1
ATOM 1585 C C . ALA A 1 212 ? 9.102 -17.109 5.457 1 92.44 212 ALA A C 1
ATOM 1587 O O . ALA A 1 212 ? 9.375 -18.188 5.977 1 92.44 212 ALA A O 1
ATOM 1588 N N . GLU A 1 213 ? 9.883 -16.5 4.602 1 91.94 213 GLU A N 1
ATOM 1589 C CA . GLU A 1 213 ? 11.18 -17.062 4.234 1 91.94 213 GLU A CA 1
ATOM 1590 C C . GLU A 1 213 ? 12.125 -17.094 5.43 1 91.94 213 GLU A C 1
ATOM 1592 O O . GLU A 1 213 ? 12.82 -18.078 5.656 1 91.94 213 GLU A O 1
ATOM 1597 N N . TYR A 1 214 ? 12.125 -16.031 6.168 1 93.44 214 TYR A N 1
ATOM 1598 C CA . TYR A 1 214 ? 12.977 -15.93 7.344 1 93.44 214 TYR A CA 1
ATOM 1599 C C . TYR A 1 214 ? 12.633 -17.016 8.359 1 93.44 214 TYR A C 1
ATOM 1601 O O . TYR A 1 214 ? 13.531 -17.656 8.922 1 93.44 214 TYR A O 1
ATOM 1609 N N . LEU A 1 215 ? 11.406 -17.172 8.625 1 90.81 215 LEU A N 1
ATOM 1610 C CA . LEU A 1 215 ? 10.961 -18.141 9.625 1 90.81 215 LEU A CA 1
ATOM 1611 C C . LEU A 1 215 ? 11.312 -19.562 9.195 1 90.81 215 LEU A C 1
ATOM 1613 O O . LEU A 1 215 ? 11.422 -20.453 10.039 1 90.81 215 LEU A O 1
ATOM 1617 N N . ASP A 1 216 ? 11.453 -19.781 7.977 1 89.19 216 ASP A N 1
ATOM 1618 C CA . ASP A 1 216 ? 11.852 -21.078 7.457 1 89.19 216 ASP A CA 1
ATOM 1619 C C . ASP A 1 216 ? 13.359 -21.281 7.566 1 89.19 216 ASP A C 1
ATOM 1621 O O . ASP A 1 216 ? 13.82 -22.328 8.016 1 89.19 216 ASP A O 1
ATOM 1625 N N . GLN A 1 217 ? 14.125 -20.25 7.203 1 90 217 GLN A N 1
ATOM 1626 C CA . GLN A 1 217 ? 15.57 -20.391 7.043 1 90 217 GLN A CA 1
ATOM 1627 C C . GLN A 1 217 ? 16.297 -20.125 8.359 1 90 217 GLN A C 1
ATOM 1629 O O . GLN A 1 217 ? 17.422 -20.594 8.562 1 90 217 GLN A O 1
ATOM 1634 N N . GLY A 1 218 ? 15.711 -19.281 9.195 1 89.19 218 GLY A N 1
ATOM 1635 C CA . GLY A 1 218 ? 16.328 -18.938 10.469 1 89.19 218 GLY A CA 1
ATOM 1636 C C . GLY A 1 218 ? 17.672 -18.25 10.305 1 89.19 218 GLY A C 1
ATOM 1637 O O . GLY A 1 218 ? 17.781 -17.25 9.586 1 89.19 218 GLY A O 1
ATOM 1638 N N . GLU A 1 219 ? 18.688 -18.875 10.828 1 86.19 219 GLU A N 1
ATOM 1639 C CA . GLU A 1 219 ? 20.016 -18.281 10.859 1 86.19 219 GLU A CA 1
ATOM 1640 C C . GLU A 1 219 ? 20.641 -18.234 9.469 1 86.19 219 GLU A C 1
ATOM 1642 O O . GLU A 1 219 ? 21.594 -17.484 9.227 1 86.19 219 GLU A O 1
ATOM 1647 N N . LYS A 1 220 ? 20.156 -18.953 8.562 1 90.25 220 LYS A N 1
ATOM 1648 C CA . LYS A 1 220 ? 20.703 -19 7.215 1 90.25 220 LYS A CA 1
ATOM 1649 C C . LYS A 1 220 ? 20.109 -17.906 6.336 1 90.25 220 LYS A C 1
ATOM 1651 O O . LYS A 1 220 ? 20.531 -17.719 5.199 1 90.25 220 LYS A O 1
ATOM 1656 N N . PHE A 1 221 ? 19.156 -17.203 6.883 1 92.44 221 PHE A N 1
ATOM 1657 C CA . PHE A 1 221 ? 18.484 -16.156 6.125 1 92.44 221 PHE A CA 1
ATOM 1658 C C . PHE A 1 221 ? 19.453 -15.039 5.766 1 92.44 221 PHE A C 1
ATOM 1660 O O . PHE A 1 221 ? 20.188 -14.555 6.625 1 92.44 221 PHE A O 1
ATOM 1667 N N . ASN A 1 222 ? 19.531 -14.68 4.465 1 92.69 222 ASN A N 1
ATOM 1668 C CA . ASN A 1 222 ? 20.344 -13.594 3.928 1 92.69 222 ASN A CA 1
ATOM 1669 C C . ASN A 1 222 ? 19.516 -12.641 3.074 1 92.69 222 ASN A C 1
ATOM 1671 O O . ASN A 1 222 ? 19.109 -12.984 1.964 1 92.69 222 ASN A O 1
ATOM 1675 N N . PRO A 1 223 ? 19.375 -11.414 3.582 1 92.38 223 PRO A N 1
ATOM 1676 C CA . PRO A 1 223 ? 18.5 -10.469 2.865 1 92.38 223 PRO A CA 1
ATOM 1677 C C . PRO A 1 223 ? 19.031 -10.117 1.479 1 92.38 223 PRO A C 1
ATOM 1679 O O . PRO A 1 223 ? 18.297 -9.609 0.638 1 92.38 223 PRO A O 1
ATOM 1682 N N . SER A 1 224 ? 20.328 -10.32 1.255 1 90.81 224 SER A N 1
ATOM 1683 C CA . SER A 1 224 ? 20.906 -9.984 -0.043 1 90.81 224 SER A CA 1
ATOM 1684 C C . SER A 1 224 ? 20.672 -11.109 -1.052 1 90.81 224 SER A C 1
ATOM 1686 O O . SER A 1 224 ? 21.016 -10.969 -2.229 1 90.81 224 SER A O 1
ATOM 1688 N N . SER A 1 225 ? 20.125 -12.18 -0.576 1 89.19 225 SER A N 1
ATOM 1689 C CA . SER A 1 225 ? 19.938 -13.328 -1.463 1 89.19 225 SER A CA 1
ATOM 1690 C C . SER A 1 225 ? 18.672 -14.094 -1.113 1 89.19 225 SER A C 1
ATOM 1692 O O . SER A 1 225 ? 18.719 -15.305 -0.879 1 89.19 225 SER A O 1
ATOM 1694 N N . THR A 1 226 ? 17.562 -13.398 -1.158 1 89.31 226 THR A N 1
ATOM 1695 C CA . THR A 1 226 ? 16.266 -14.047 -1.018 1 89.31 226 THR A CA 1
ATOM 1696 C C . THR A 1 226 ? 15.656 -14.344 -2.385 1 89.31 226 THR A C 1
ATOM 1698 O O . THR A 1 226 ? 16.188 -13.922 -3.414 1 89.31 226 THR A O 1
ATOM 1701 N N . TRP A 1 227 ? 14.586 -15.07 -2.371 1 83.88 227 TRP A N 1
ATOM 1702 C CA . TRP A 1 227 ? 13.875 -15.359 -3.615 1 83.88 227 TRP A CA 1
ATOM 1703 C C . TRP A 1 227 ? 13.508 -14.07 -4.344 1 83.88 227 TRP A C 1
ATOM 1705 O O . TRP A 1 227 ? 13.414 -14.055 -5.574 1 83.88 227 TRP A O 1
ATOM 1715 N N . PHE A 1 228 ? 13.43 -12.953 -3.631 1 83.19 228 PHE A N 1
ATOM 1716 C CA . PHE A 1 228 ? 12.906 -11.711 -4.18 1 83.19 228 PHE A CA 1
ATOM 1717 C C . PHE A 1 228 ? 14.039 -10.734 -4.484 1 83.19 228 PHE A C 1
ATOM 1719 O O . PHE A 1 228 ? 13.828 -9.711 -5.141 1 83.19 228 PHE A O 1
ATOM 1726 N N . THR A 1 229 ? 15.227 -11.023 -3.943 1 85.94 229 THR A N 1
ATOM 1727 C CA . THR A 1 229 ? 16.297 -10.031 -4.074 1 85.94 229 THR A CA 1
ATOM 1728 C C . THR A 1 229 ? 17.469 -10.609 -4.852 1 85.94 229 THR A C 1
ATOM 1730 O O . THR A 1 229 ? 18.625 -10.203 -4.641 1 85.94 229 THR A O 1
ATOM 1733 N N . GLY A 1 230 ? 17.25 -11.672 -5.691 1 82.69 230 GLY A N 1
ATOM 1734 C CA . GLY A 1 230 ? 18.312 -12.023 -6.617 1 82.69 230 GLY A CA 1
ATOM 1735 C C . GLY A 1 230 ? 18.844 -13.43 -6.406 1 82.69 230 GLY A C 1
ATOM 1736 O O . GLY A 1 230 ? 19.891 -13.797 -6.945 1 82.69 230 GLY A O 1
ATOM 1737 N N . ALA A 1 231 ? 18.203 -14.188 -5.574 1 90 231 ALA A N 1
ATOM 1738 C CA . ALA A 1 231 ? 18.703 -15.547 -5.359 1 90 231 ALA A CA 1
ATOM 1739 C C . ALA A 1 231 ? 18.578 -16.375 -6.629 1 90 231 ALA A C 1
ATOM 1741 O O . ALA A 1 231 ? 19.453 -17.188 -6.941 1 90 231 ALA A O 1
ATOM 1742 N N . TRP A 1 232 ? 17.594 -16.141 -7.371 1 94.25 232 TRP A N 1
ATOM 1743 C CA . TRP A 1 232 ? 17.281 -17.031 -8.484 1 94.25 232 TRP A CA 1
ATOM 1744 C C . TRP A 1 232 ? 17.609 -16.359 -9.82 1 94.25 232 TRP A C 1
ATOM 1746 O O . TRP A 1 232 ? 17.219 -15.211 -10.062 1 94.25 232 TRP A O 1
ATOM 1756 N N . ALA A 1 233 ? 18.281 -17.141 -10.68 1 97.19 233 ALA A N 1
ATOM 1757 C CA . ALA A 1 233 ? 18.562 -16.672 -12.031 1 97.19 233 ALA A CA 1
ATOM 1758 C C . ALA A 1 233 ? 17.281 -16.422 -12.812 1 97.19 233 ALA A C 1
ATOM 1760 O O . ALA A 1 233 ? 17.219 -15.539 -13.664 1 97.19 233 ALA A O 1
ATOM 1761 N N . SER A 1 234 ? 16.234 -17.188 -12.492 1 97.62 234 SER A N 1
ATOM 1762 C CA . SER A 1 234 ? 14.977 -17.156 -13.211 1 97.62 234 SER A CA 1
ATOM 1763 C C . SER A 1 234 ? 14.062 -16.047 -12.695 1 97.62 234 SER A C 1
ATOM 1765 O O . SER A 1 234 ? 12.945 -15.883 -13.18 1 97.62 234 SER A O 1
ATOM 1767 N N . TYR A 1 235 ? 14.484 -15.281 -11.727 1 96.62 235 TYR A N 1
ATOM 1768 C CA . TYR A 1 235 ? 13.812 -14.117 -11.164 1 96.62 235 TYR A CA 1
ATOM 1769 C C . TYR A 1 235 ? 14.812 -13.016 -10.836 1 96.62 235 TYR A C 1
ATOM 1771 O O . TYR A 1 235 ? 15.312 -12.938 -9.711 1 96.62 235 TYR A O 1
ATOM 1779 N N . ASN A 1 236 ? 15.008 -12.188 -11.805 1 96.69 236 ASN A N 1
ATOM 1780 C CA . ASN A 1 236 ? 16.125 -11.258 -11.68 1 96.69 236 ASN A CA 1
ATOM 1781 C C . ASN A 1 236 ? 16.047 -10.148 -12.719 1 96.69 236 ASN A C 1
ATOM 1783 O O . ASN A 1 236 ? 15.133 -10.125 -13.539 1 96.69 236 ASN A O 1
ATOM 1787 N N . VAL A 1 237 ? 16.984 -9.242 -12.594 1 96.75 237 VAL A N 1
ATOM 1788 C CA . VAL A 1 237 ? 17.141 -8.125 -13.516 1 96.75 237 VAL A CA 1
ATOM 1789 C C . VAL A 1 237 ? 18.469 -8.25 -14.266 1 96.75 237 VAL A C 1
ATOM 1791 O O . VAL A 1 237 ? 19.484 -8.594 -13.672 1 96.75 237 VAL A O 1
ATOM 1794 N N . TYR A 1 238 ? 18.453 -8 -15.555 1 97.69 238 TYR A N 1
ATOM 1795 C CA . TYR A 1 238 ? 19.656 -8.094 -16.391 1 97.69 238 TYR A CA 1
ATOM 1796 C C . TYR A 1 238 ? 19.812 -6.855 -17.266 1 97.69 238 TYR A C 1
ATOM 1798 O O . TYR A 1 238 ? 18.812 -6.324 -17.781 1 97.69 238 TYR A O 1
ATOM 1806 N N . GLN A 1 239 ? 21.016 -6.461 -17.422 1 97.44 239 GLN A N 1
ATOM 1807 C CA . GLN A 1 239 ? 21.312 -5.32 -18.281 1 97.44 239 GLN A CA 1
ATOM 1808 C C . GLN A 1 239 ? 21.422 -5.754 -19.75 1 97.44 239 GLN A C 1
ATOM 1810 O O . GLN A 1 239 ? 21.953 -6.82 -20.047 1 97.44 239 GLN A O 1
ATOM 1815 N N . THR A 1 240 ? 20.922 -4.906 -20.609 1 98.31 240 THR A N 1
ATOM 1816 C CA . THR A 1 240 ? 20.922 -5.191 -22.047 1 98.31 240 THR A CA 1
ATOM 1817 C C . THR A 1 240 ? 22.047 -4.43 -22.734 1 98.31 240 THR A C 1
ATOM 1819 O O . THR A 1 240 ? 22.734 -3.613 -22.109 1 98.31 240 THR A O 1
ATOM 1822 N N . ARG A 1 241 ? 22.203 -4.66 -24.016 1 98.25 241 ARG A N 1
ATOM 1823 C CA . ARG A 1 241 ? 23.281 -4.09 -24.812 1 98.25 241 ARG A CA 1
ATOM 1824 C C . ARG A 1 241 ? 23.203 -2.568 -24.828 1 98.25 241 ARG A C 1
ATOM 1826 O O . ARG A 1 241 ? 24.234 -1.89 -24.781 1 98.25 241 ARG A O 1
ATOM 1833 N N . ASP A 1 242 ? 22.094 -2.035 -24.859 1 97.88 242 ASP A N 1
ATOM 1834 C CA . ASP A 1 242 ? 21.891 -0.595 -25 1 97.88 242 ASP A CA 1
ATOM 1835 C C . ASP A 1 242 ? 21.906 0.087 -23.625 1 97.88 242 ASP A C 1
ATOM 1837 O O . ASP A 1 242 ? 21.453 1.225 -23.484 1 97.88 242 ASP A O 1
ATOM 1841 N N . GLY A 1 243 ? 22.328 -0.557 -22.656 1 95.69 243 GLY A N 1
ATOM 1842 C CA . GLY A 1 243 ? 22.5 0.021 -21.328 1 95.69 243 GLY A CA 1
ATOM 1843 C C . GLY A 1 243 ? 21.219 0.083 -20.531 1 95.69 243 GLY A C 1
ATOM 1844 O O . GLY A 1 243 ? 21.188 0.674 -19.438 1 95.69 243 GLY A O 1
ATOM 1845 N N . LYS A 1 244 ? 20.156 -0.468 -21.031 1 96.88 244 LYS A N 1
ATOM 1846 C CA . LYS A 1 244 ? 18.891 -0.567 -20.328 1 96.88 244 LYS A CA 1
ATOM 1847 C C . LYS A 1 244 ? 18.766 -1.902 -19.594 1 96.88 244 LYS A C 1
ATOM 1849 O O . LYS A 1 244 ? 19.75 -2.637 -19.469 1 96.88 244 LYS A O 1
ATOM 1854 N N . TYR A 1 245 ? 17.594 -2.146 -19.016 1 97.94 245 TYR A N 1
ATOM 1855 C CA . TYR A 1 245 ? 17.438 -3.344 -18.203 1 97.94 245 TYR A CA 1
ATOM 1856 C C . TYR A 1 245 ? 16.156 -4.082 -18.547 1 97.94 245 TYR A C 1
ATOM 1858 O O . TYR A 1 245 ? 15.164 -3.463 -18.953 1 97.94 245 TYR A O 1
ATOM 1866 N N . VAL A 1 246 ? 16.234 -5.406 -18.375 1 98.44 246 VAL A N 1
ATOM 1867 C CA . VAL A 1 246 ? 15.055 -6.27 -18.422 1 98.44 246 VAL A CA 1
ATOM 1868 C C . VAL A 1 246 ? 14.938 -7.062 -17.125 1 98.44 246 VAL A C 1
ATOM 1870 O O . VAL A 1 246 ? 15.945 -7.426 -16.516 1 98.44 246 VAL A O 1
ATOM 1873 N N . SER A 1 247 ? 13.742 -7.199 -16.641 1 98.06 247 SER A N 1
ATOM 1874 C CA . SER A 1 247 ? 13.477 -8.188 -15.609 1 98.06 247 SER A CA 1
ATOM 1875 C C . SER A 1 247 ? 12.844 -9.453 -16.188 1 98.06 247 SER A C 1
ATOM 1877 O O . SER A 1 247 ? 12.07 -9.375 -17.141 1 98.06 247 SER A O 1
ATOM 1879 N N . ILE A 1 248 ? 13.188 -10.586 -15.648 1 98.19 248 ILE A N 1
ATOM 1880 C CA . ILE A 1 248 ? 12.555 -11.828 -16.062 1 98.19 248 ILE A CA 1
ATOM 1881 C C . ILE A 1 248 ? 12.008 -12.562 -14.828 1 98.19 248 ILE A C 1
ATOM 1883 O O . ILE A 1 248 ? 12.523 -12.391 -13.719 1 98.19 248 ILE A O 1
ATOM 1887 N N . GLY A 1 249 ? 10.906 -13.297 -15.023 1 96.94 249 GLY A N 1
ATOM 1888 C CA . GLY A 1 249 ? 10.305 -14.086 -13.961 1 96.94 249 GLY A CA 1
ATOM 1889 C C . GLY A 1 249 ? 9.68 -15.383 -14.461 1 96.94 249 GLY A C 1
ATOM 1890 O O . GLY A 1 249 ? 8.523 -15.672 -14.164 1 96.94 249 GLY A O 1
ATOM 1891 N N . PRO A 1 250 ? 10.438 -16.078 -15.312 1 97.69 250 PRO A N 1
ATOM 1892 C CA . PRO A 1 250 ? 9.922 -17.391 -15.719 1 97.69 250 PRO A CA 1
ATOM 1893 C C . PRO A 1 250 ? 10 -18.422 -14.594 1 97.69 250 PRO A C 1
ATOM 1895 O O . PRO A 1 250 ? 10.906 -19.266 -14.594 1 97.69 250 PRO A O 1
ATOM 1898 N N . LEU A 1 251 ? 9.039 -18.484 -13.789 1 94.88 251 LEU A N 1
ATOM 1899 C CA . LEU A 1 251 ? 9.086 -19.297 -12.578 1 94.88 251 LEU A CA 1
ATOM 1900 C C . LEU A 1 251 ? 8.453 -20.656 -12.805 1 94.88 251 LEU A C 1
ATOM 1902 O O . LEU A 1 251 ? 8.977 -21.672 -12.344 1 94.88 251 LEU A O 1
ATOM 1906 N N . GLU A 1 252 ? 7.332 -20.672 -13.445 1 94.25 252 GLU A N 1
ATOM 1907 C CA . GLU A 1 252 ? 6.676 -21.938 -13.727 1 94.25 252 GLU A CA 1
ATOM 1908 C C . GLU A 1 252 ? 7.477 -22.766 -14.734 1 94.25 252 GLU A C 1
ATOM 1910 O O . GLU A 1 252 ? 8.125 -22.203 -15.625 1 94.25 252 GLU A O 1
ATOM 1915 N N . GLU A 1 253 ? 7.309 -24.016 -14.609 1 95.25 253 GLU A N 1
ATOM 1916 C CA . GLU A 1 253 ? 8.055 -24.953 -15.453 1 95.25 253 GLU A CA 1
ATOM 1917 C C . GLU A 1 253 ? 7.906 -24.594 -16.938 1 95.25 253 GLU A C 1
ATOM 1919 O O . GLU A 1 253 ? 8.898 -24.547 -17.672 1 95.25 253 GLU A O 1
ATOM 1924 N N . LYS A 1 254 ? 6.715 -24.359 -17.344 1 96.5 254 LYS A N 1
ATOM 1925 C CA . LYS A 1 254 ? 6.469 -24.078 -18.75 1 96.5 254 LYS A CA 1
ATOM 1926 C C . LYS A 1 254 ? 7.203 -22.828 -19.203 1 96.5 254 LYS A C 1
ATOM 1928 O O . LYS A 1 254 ? 7.773 -22.781 -20.297 1 96.5 254 LYS A O 1
ATOM 1933 N N . PHE A 1 255 ? 7.246 -21.828 -18.391 1 97.88 255 PHE A N 1
ATOM 1934 C CA . PHE A 1 255 ? 7.898 -20.562 -18.734 1 97.88 255 PHE A CA 1
ATOM 1935 C C . PHE A 1 255 ? 9.414 -20.7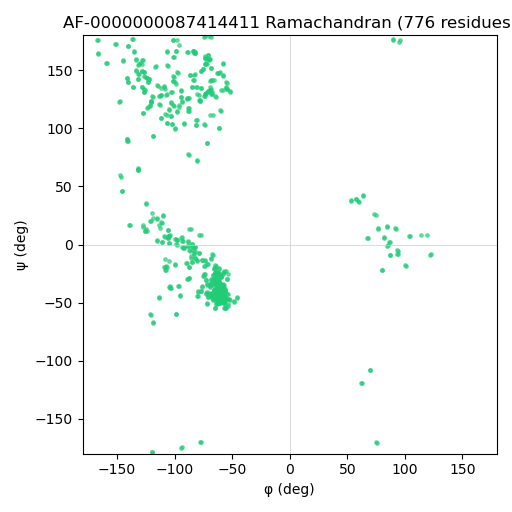19 -18.734 1 97.88 255 PHE A C 1
ATOM 1937 O O . PHE A 1 255 ? 10.102 -20.188 -19.609 1 97.88 255 PHE A O 1
ATOM 1944 N N . TRP A 1 256 ? 9.922 -21.453 -17.703 1 98.25 256 TRP A N 1
ATOM 1945 C CA . TRP A 1 256 ? 11.367 -21.672 -17.641 1 98.25 256 TRP A CA 1
ATOM 1946 C C . TRP A 1 256 ? 11.859 -22.484 -18.828 1 98.25 256 TRP A C 1
ATOM 1948 O O . TRP A 1 256 ? 12.906 -22.188 -19.391 1 98.25 256 TRP A O 1
ATOM 1958 N N . HIS A 1 257 ? 11.078 -23.5 -19.172 1 98.25 257 HIS A N 1
ATOM 1959 C CA . HIS A 1 257 ? 11.414 -24.297 -20.344 1 98.25 257 HIS A CA 1
ATOM 1960 C C . HIS A 1 257 ? 11.523 -23.422 -21.594 1 98.25 257 HIS A C 1
ATOM 1962 O O . HIS A 1 257 ? 12.516 -23.5 -22.328 1 98.25 257 HIS A O 1
ATOM 1968 N N . SER A 1 258 ? 10.508 -22.578 -21.812 1 98.44 258 SER A N 1
ATOM 1969 C CA . SER A 1 258 ? 10.508 -21.672 -22.953 1 98.44 258 SER A CA 1
ATOM 1970 C C . SER A 1 258 ? 11.688 -20.719 -22.906 1 98.44 258 SER A C 1
ATOM 1972 O O . SER A 1 258 ? 12.297 -20.422 -23.938 1 98.44 258 SER A O 1
ATOM 1974 N N . PHE A 1 259 ? 12.008 -20.25 -21.781 1 98.75 259 PHE A N 1
ATOM 1975 C CA . PHE A 1 259 ? 13.117 -19.312 -21.609 1 98.75 259 PHE A CA 1
ATOM 1976 C C . PHE A 1 259 ? 14.445 -19.984 -21.938 1 98.75 259 PHE A C 1
ATOM 1978 O O . PHE A 1 259 ? 15.289 -19.406 -22.625 1 98.75 259 PHE A O 1
ATOM 1985 N N . CYS A 1 260 ? 14.617 -21.172 -21.391 1 98.75 260 CYS A N 1
ATOM 1986 C CA . CYS A 1 260 ? 15.844 -21.906 -21.656 1 98.75 260 CYS A CA 1
ATOM 1987 C C . CYS A 1 260 ? 16.016 -22.156 -23.156 1 98.75 260 CYS A C 1
ATOM 1989 O O . CYS A 1 260 ? 17.141 -22.109 -23.672 1 98.75 260 CYS A O 1
ATOM 1991 N N . GLN A 1 261 ? 14.914 -22.453 -23.797 1 98.25 261 GLN A N 1
ATOM 1992 C CA . GLN A 1 261 ? 14.961 -22.578 -25.25 1 98.25 261 GLN A CA 1
ATOM 1993 C C . GLN A 1 261 ? 15.344 -21.25 -25.906 1 98.25 261 GLN A C 1
ATOM 1995 O O . GLN A 1 261 ? 16.156 -21.234 -26.844 1 98.25 261 GLN A O 1
ATOM 2000 N N . TYR A 1 262 ? 14.766 -20.219 -25.453 1 98.56 262 TYR A N 1
ATOM 2001 C CA . TYR A 1 262 ? 15 -18.875 -25.969 1 98.56 262 TYR A CA 1
ATOM 2002 C C . TYR A 1 262 ? 16.484 -18.516 -25.906 1 98.56 262 TYR A C 1
ATOM 2004 O O . TYR A 1 262 ? 17.031 -17.953 -26.859 1 98.56 262 TYR A O 1
ATOM 2012 N N . ILE A 1 263 ? 17.203 -18.891 -24.828 1 98.56 263 ILE A N 1
ATOM 2013 C CA . ILE A 1 263 ? 18.594 -18.484 -24.672 1 98.56 263 ILE A CA 1
ATOM 2014 C C . ILE A 1 263 ? 19.516 -19.609 -25.125 1 98.56 263 ILE A C 1
ATOM 2016 O O . ILE A 1 263 ? 20.734 -19.562 -24.906 1 98.56 263 ILE A O 1
ATOM 2020 N N . ASP A 1 264 ? 18.984 -20.703 -25.641 1 98.06 264 ASP A N 1
ATOM 2021 C CA . ASP A 1 264 ? 19.703 -21.859 -26.156 1 98.06 264 ASP A CA 1
ATOM 2022 C C . ASP A 1 264 ? 20.5 -22.547 -25.062 1 98.06 264 ASP A C 1
ATOM 2024 O O . ASP A 1 264 ? 21.703 -22.797 -25.219 1 98.06 264 ASP A O 1
ATOM 2028 N N . ARG A 1 265 ? 19.875 -22.672 -23.938 1 98.44 265 ARG A N 1
ATOM 2029 C CA . ARG A 1 265 ? 20.484 -23.391 -22.812 1 98.44 265 ARG A CA 1
ATOM 2030 C C . ARG A 1 265 ? 19.5 -24.391 -22.219 1 98.44 265 ARG A C 1
ATOM 2032 O O . ARG A 1 265 ? 19.125 -24.281 -21.047 1 98.44 265 ARG A O 1
ATOM 2039 N N . PRO A 1 266 ? 19.125 -25.422 -22.984 1 98.12 266 PRO A N 1
ATOM 2040 C CA . PRO A 1 266 ? 18.203 -26.438 -22.469 1 98.12 266 PRO A CA 1
ATOM 2041 C C . PRO A 1 266 ? 18.766 -27.172 -21.25 1 98.12 266 PRO A C 1
ATOM 2043 O O . PRO A 1 266 ? 18 -27.766 -20.469 1 98.12 266 PRO A O 1
ATOM 2046 N N . ASP A 1 267 ? 20.078 -27.141 -21.078 1 97.94 267 ASP A N 1
ATOM 2047 C CA . ASP A 1 267 ? 20.719 -27.812 -19.953 1 97.94 267 ASP A CA 1
ATOM 2048 C C . ASP A 1 267 ? 20.375 -27.125 -18.625 1 97.94 267 ASP A C 1
ATOM 2050 O O . ASP A 1 267 ? 20.594 -27.688 -17.547 1 97.94 267 ASP A O 1
ATOM 2054 N N . PHE A 1 268 ? 19.797 -25.953 -18.688 1 98.62 268 PHE A N 1
ATOM 2055 C CA . PHE A 1 268 ? 19.438 -25.234 -17.484 1 98.62 268 PHE A CA 1
ATOM 2056 C C . PHE A 1 268 ? 18.078 -25.672 -16.953 1 98.62 268 PHE A C 1
ATOM 2058 O O . PHE A 1 268 ? 17.703 -25.375 -15.82 1 98.62 268 PHE A O 1
ATOM 2065 N N . ILE A 1 269 ? 17.234 -26.375 -17.688 1 98.25 269 ILE A N 1
ATOM 2066 C CA . ILE A 1 269 ? 15.828 -26.688 -17.391 1 98.25 269 ILE A CA 1
ATOM 2067 C C . ILE A 1 269 ? 15.734 -27.422 -16.062 1 98.25 269 ILE A C 1
ATOM 2069 O O . ILE A 1 269 ? 14.938 -27.031 -15.195 1 98.25 269 ILE A O 1
ATOM 2073 N N . ASP A 1 270 ? 16.625 -28.328 -15.789 1 97.31 270 ASP A N 1
ATOM 2074 C CA . ASP A 1 270 ? 16.469 -29.203 -14.633 1 97.31 270 ASP A CA 1
ATOM 2075 C C . ASP A 1 270 ? 17.188 -28.625 -13.414 1 97.31 270 ASP A C 1
ATOM 2077 O O . ASP A 1 270 ? 17.109 -29.188 -12.32 1 97.31 270 ASP A O 1
ATOM 2081 N N . ILE A 1 271 ? 17.844 -27.531 -13.531 1 97.56 271 ILE A N 1
ATOM 2082 C CA . ILE A 1 271 ? 18.641 -27.016 -12.422 1 97.56 271 ILE A CA 1
ATOM 2083 C C . ILE A 1 271 ? 18.156 -25.625 -12.047 1 97.56 271 ILE A C 1
ATOM 2085 O O . ILE A 1 271 ? 18.875 -24.844 -11.422 1 97.56 271 ILE A O 1
ATOM 2089 N N . GLN A 1 272 ? 16.922 -25.297 -12.445 1 96.94 272 GLN A N 1
ATOM 2090 C CA . GLN A 1 272 ? 16.344 -23.969 -12.289 1 96.94 272 GLN A CA 1
ATOM 2091 C C . GLN A 1 272 ? 16.594 -23.422 -10.891 1 96.94 272 GLN A C 1
ATOM 2093 O O . GLN A 1 272 ? 16.984 -22.281 -10.727 1 96.94 272 GLN A O 1
ATOM 2098 N N . PHE A 1 273 ? 16.375 -24.234 -9.875 1 93.94 273 PHE A N 1
ATOM 2099 C CA . PHE A 1 273 ? 16.422 -23.766 -8.5 1 93.94 273 PHE A CA 1
ATOM 2100 C C . PHE A 1 273 ? 17.609 -24.375 -7.754 1 93.94 273 PHE A C 1
ATOM 2102 O O . PHE A 1 273 ? 17.641 -24.359 -6.523 1 93.94 273 PHE A O 1
ATOM 2109 N N . ASP A 1 274 ? 18.562 -24.969 -8.5 1 96.06 274 ASP A N 1
ATOM 2110 C CA . ASP A 1 274 ? 19.781 -25.484 -7.891 1 96.06 274 ASP A CA 1
ATOM 2111 C C . ASP A 1 274 ? 20.641 -24.344 -7.344 1 96.06 274 ASP A C 1
ATOM 2113 O O . ASP A 1 274 ? 21.203 -23.562 -8.109 1 96.06 274 ASP A O 1
ATOM 2117 N N . PRO A 1 275 ? 20.75 -24.281 -6.016 1 92.62 275 PRO A N 1
ATOM 2118 C CA . PRO A 1 275 ? 21.484 -23.172 -5.418 1 92.62 275 PRO A CA 1
ATOM 2119 C C . PRO A 1 275 ? 22.953 -23.109 -5.867 1 92.62 275 PRO A C 1
ATOM 2121 O O . PRO A 1 275 ? 23.531 -22.031 -5.965 1 92.62 275 PRO A O 1
ATOM 2124 N N . GLU A 1 276 ? 23.516 -24.188 -6.199 1 95.56 276 GLU A N 1
ATOM 2125 C CA . GLU A 1 276 ? 24.938 -24.266 -6.551 1 95.56 276 GLU A CA 1
ATOM 2126 C C . GLU A 1 276 ? 25.172 -23.812 -7.992 1 95.56 276 GLU A C 1
ATOM 2128 O O . GLU A 1 276 ? 26.297 -23.547 -8.391 1 95.56 276 GLU A O 1
ATOM 2133 N N . ARG A 1 277 ? 24.062 -23.719 -8.742 1 97.38 277 ARG A N 1
ATOM 2134 C CA . ARG A 1 277 ? 24.219 -23.438 -10.164 1 97.38 277 ARG A CA 1
ATOM 2135 C C . ARG A 1 277 ? 23.703 -22.047 -10.508 1 97.38 277 ARG A C 1
ATOM 2137 O O . ARG A 1 277 ? 23.766 -21.609 -11.664 1 97.38 277 ARG A O 1
ATOM 2144 N N . GLN A 1 278 ? 23.281 -21.359 -9.539 1 96.94 278 GLN A N 1
ATOM 2145 C CA . GLN A 1 278 ? 22.625 -20.062 -9.766 1 96.94 278 GLN A CA 1
ATOM 2146 C C . GLN A 1 278 ? 23.609 -19.062 -10.391 1 96.94 278 GLN A C 1
ATOM 2148 O O . GLN A 1 278 ? 23.266 -18.391 -11.352 1 96.94 278 GLN A O 1
ATOM 2153 N N . GLU A 1 279 ? 24.812 -18.969 -9.867 1 96.12 279 GLU A N 1
ATOM 2154 C CA . GLU A 1 279 ? 25.766 -17.984 -10.375 1 96.12 279 GLU A CA 1
ATOM 2155 C C . GLU A 1 279 ? 26.125 -18.266 -11.828 1 96.12 279 GLU A C 1
ATOM 2157 O O . GLU A 1 279 ? 26.281 -17.344 -12.625 1 96.12 279 GLU A O 1
ATOM 2162 N N . GLU A 1 280 ? 26.297 -19.5 -12.117 1 97.88 280 GLU A N 1
ATOM 2163 C CA . GLU A 1 280 ? 26.547 -19.891 -13.508 1 97.88 280 GLU A CA 1
ATOM 2164 C C . GLU A 1 280 ? 25.391 -19.453 -14.414 1 97.88 280 GLU A C 1
ATOM 2166 O O . GLU A 1 280 ? 25.625 -18.859 -15.469 1 97.88 280 GLU A O 1
ATOM 2171 N N . MET A 1 281 ? 24.172 -19.75 -14.016 1 98.56 281 MET A N 1
ATOM 2172 C CA . MET A 1 281 ? 23 -19.391 -14.805 1 98.56 281 MET A CA 1
ATOM 2173 C C . MET A 1 281 ? 22.891 -17.875 -14.953 1 98.56 281 MET A C 1
ATOM 2175 O O . MET A 1 281 ? 22.656 -17.375 -16.047 1 98.56 281 MET A O 1
ATOM 2179 N N . LYS A 1 282 ? 23.109 -17.172 -13.914 1 97.62 282 LYS A N 1
ATOM 2180 C CA . LYS A 1 282 ? 23.047 -15.719 -13.961 1 97.62 282 LYS A CA 1
ATOM 2181 C C . LYS A 1 282 ? 24.062 -15.156 -14.945 1 97.62 282 LYS A C 1
ATOM 2183 O O . LYS A 1 282 ? 23.75 -14.234 -15.711 1 97.62 282 LYS A O 1
ATOM 2188 N N . SER A 1 283 ? 25.25 -15.656 -14.859 1 98.25 283 SER A N 1
ATOM 2189 C CA . SER A 1 283 ? 26.312 -15.188 -15.742 1 98.25 283 SER A CA 1
ATOM 2190 C C . SER A 1 283 ? 25.953 -15.422 -17.203 1 98.25 283 SER A C 1
ATOM 2192 O O . SER A 1 283 ? 26.141 -14.531 -18.047 1 98.25 283 SER A O 1
ATOM 2194 N N . GLU A 1 284 ? 25.438 -16.562 -17.484 1 98.56 284 GLU A N 1
ATOM 2195 C CA . GLU A 1 284 ? 25.078 -16.906 -18.859 1 98.56 284 GLU A CA 1
ATOM 2196 C C . GLU A 1 284 ? 23.906 -16.062 -19.344 1 98.56 284 GLU A C 1
ATOM 2198 O O . GLU A 1 284 ? 23.906 -15.594 -20.484 1 98.56 284 GLU A O 1
ATOM 2203 N N . ILE A 1 285 ? 22.938 -15.883 -18.531 1 98.75 285 ILE A N 1
ATOM 2204 C CA . ILE A 1 285 ? 21.781 -15.07 -18.891 1 98.75 285 ILE A CA 1
ATOM 2205 C C . ILE A 1 285 ? 22.203 -13.617 -19.094 1 98.75 285 ILE A C 1
ATOM 2207 O O . ILE A 1 285 ? 21.75 -12.961 -20.031 1 98.75 285 ILE A O 1
ATOM 2211 N N . SER A 1 286 ? 23.047 -13.18 -18.203 1 98.38 286 SER A N 1
ATOM 2212 C CA . SER A 1 286 ? 23.578 -11.828 -18.344 1 98.38 286 SER A CA 1
ATOM 2213 C C . SER A 1 286 ? 24.266 -11.648 -19.688 1 98.38 286 SER A C 1
ATOM 2215 O O . SER A 1 286 ? 24.047 -10.648 -20.375 1 98.38 286 SER A O 1
ATOM 2217 N N . ASN A 1 287 ? 25.141 -12.57 -20 1 98.5 287 ASN A N 1
ATOM 2218 C CA . ASN A 1 287 ? 25.844 -12.516 -21.266 1 98.5 287 ASN A CA 1
ATOM 2219 C C . ASN A 1 287 ? 24.875 -12.508 -22.453 1 98.5 287 ASN A C 1
ATOM 2221 O O . ASN A 1 287 ? 25.109 -11.828 -23.438 1 98.5 287 ASN A O 1
ATOM 2225 N N . PHE A 1 288 ? 23.859 -13.273 -22.328 1 98.69 288 PHE A N 1
ATOM 2226 C CA . PHE A 1 288 ? 22.844 -13.352 -23.375 1 98.69 288 PHE A CA 1
ATOM 2227 C C . PHE A 1 288 ? 22.203 -11.984 -23.609 1 98.69 288 PHE A C 1
ATOM 2229 O O . PHE A 1 288 ? 22.141 -11.508 -24.734 1 98.69 288 PHE A O 1
ATOM 2236 N N . PHE A 1 289 ? 21.734 -11.273 -22.609 1 98.69 289 PHE A N 1
ATOM 2237 C CA . PHE A 1 289 ? 21 -10.023 -22.734 1 98.69 289 PHE A CA 1
ATOM 2238 C C . PHE A 1 289 ? 21.953 -8.883 -23.109 1 98.69 289 PHE A C 1
ATOM 2240 O O . PHE A 1 289 ? 21.531 -7.914 -23.75 1 98.69 289 PHE A O 1
ATOM 2247 N N . LYS A 1 290 ? 23.203 -9.008 -22.781 1 98.38 290 LYS A N 1
ATOM 2248 C CA . LYS A 1 290 ? 24.188 -7.992 -23.125 1 98.38 290 LYS A CA 1
ATOM 2249 C C . LYS A 1 290 ? 24.406 -7.945 -24.641 1 98.38 290 LYS A C 1
ATOM 2251 O O . LYS A 1 290 ? 25.031 -7.012 -25.156 1 98.38 290 LYS A O 1
ATOM 2256 N N . GLN A 1 291 ? 23.844 -8.875 -25.297 1 98.31 291 GLN A N 1
ATOM 2257 C CA . GLN A 1 291 ? 23.984 -8.914 -26.75 1 98.31 291 GLN A CA 1
ATOM 2258 C C . GLN A 1 291 ? 22.703 -8.477 -27.438 1 98.31 291 GLN A C 1
ATOM 2260 O O . GLN A 1 291 ? 22.594 -8.547 -28.672 1 98.31 291 GLN A O 1
ATOM 2265 N N . ARG A 1 292 ? 21.734 -8.039 -26.734 1 98.12 292 ARG A N 1
ATOM 2266 C CA . ARG A 1 292 ? 20.422 -7.668 -27.266 1 98.12 292 ARG A CA 1
ATOM 2267 C C . ARG A 1 292 ? 19.984 -6.301 -26.75 1 98.12 292 ARG A C 1
ATOM 2269 O O . ARG A 1 292 ? 20.297 -5.934 -25.609 1 98.12 292 ARG A O 1
ATOM 2276 N N . ASP A 1 293 ? 19.297 -5.648 -27.594 1 98.5 293 ASP A N 1
ATOM 2277 C CA . ASP A 1 293 ? 18.641 -4.438 -27.094 1 98.5 293 ASP A CA 1
ATOM 2278 C C . ASP A 1 293 ? 17.406 -4.773 -26.281 1 98.5 293 ASP A C 1
ATOM 2280 O O . ASP A 1 293 ? 16.719 -5.758 -26.562 1 98.5 293 ASP A O 1
ATOM 2284 N N . ARG A 1 294 ? 17.062 -3.982 -25.312 1 98.38 294 ARG A N 1
ATOM 2285 C CA . ARG A 1 294 ? 15.977 -4.254 -24.375 1 98.38 294 ARG A CA 1
ATOM 2286 C C . ARG A 1 294 ? 14.68 -4.547 -25.125 1 98.38 294 ARG A C 1
ATOM 2288 O O . ARG A 1 294 ? 14.047 -5.582 -24.906 1 98.38 294 ARG A O 1
ATOM 2295 N N . ASP A 1 295 ? 14.312 -3.611 -26.047 1 97.81 295 ASP A N 1
ATOM 2296 C CA . ASP A 1 295 ? 13.008 -3.713 -26.688 1 97.81 295 ASP A CA 1
ATOM 2297 C C . ASP A 1 295 ? 12.93 -4.941 -27.594 1 97.81 295 ASP A C 1
ATOM 2299 O O . ASP A 1 295 ? 11.867 -5.566 -27.719 1 97.81 295 ASP A O 1
ATOM 2303 N N . THR A 1 296 ? 14.023 -5.25 -28.203 1 98.31 296 THR A N 1
ATOM 2304 C CA . THR A 1 296 ? 14.094 -6.469 -29 1 98.31 296 THR A CA 1
ATOM 2305 C C . THR A 1 296 ? 13.891 -7.703 -28.125 1 98.31 296 THR A C 1
ATOM 2307 O O . THR A 1 296 ? 13.109 -8.594 -28.469 1 98.31 296 THR A O 1
ATOM 2310 N N . ALA A 1 297 ? 14.609 -7.758 -27.078 1 98.69 297 ALA A N 1
ATOM 2311 C CA . ALA A 1 297 ? 14.484 -8.883 -26.141 1 98.69 297 ALA A CA 1
ATOM 2312 C C . ALA A 1 297 ? 13.055 -9.016 -25.641 1 98.69 297 ALA A C 1
ATOM 2314 O O . ALA A 1 297 ? 12.531 -10.133 -25.547 1 98.69 297 ALA A O 1
ATOM 2315 N N . ILE A 1 298 ? 12.414 -7.914 -25.328 1 98.25 298 ILE A N 1
ATOM 2316 C CA . ILE A 1 298 ? 11.062 -7.918 -24.797 1 98.25 298 ILE A CA 1
ATOM 2317 C C . ILE A 1 298 ? 10.094 -8.469 -25.844 1 98.25 298 ILE A C 1
ATOM 2319 O O . ILE A 1 298 ? 9.242 -9.312 -25.531 1 98.25 298 ILE A O 1
ATOM 2323 N N . GLN A 1 299 ? 10.211 -8.008 -27.016 1 97.69 299 GLN A N 1
ATOM 2324 C CA . GLN A 1 299 ? 9.344 -8.477 -28.078 1 97.69 299 GLN A CA 1
ATOM 2325 C C . GLN A 1 299 ? 9.508 -9.984 -28.297 1 97.69 299 GLN A C 1
ATOM 2327 O O . GLN A 1 299 ? 8.523 -10.695 -28.5 1 97.69 299 GLN A O 1
ATOM 2332 N N . GLU A 1 300 ? 10.734 -10.398 -28.297 1 98.25 300 GLU A N 1
ATOM 2333 C CA . GLU A 1 300 ? 11 -11.828 -28.453 1 98.25 300 GLU A CA 1
ATOM 2334 C C . GLU A 1 300 ? 10.367 -12.641 -27.328 1 98.25 300 GLU A C 1
ATOM 2336 O O . GLU A 1 300 ? 9.766 -13.688 -27.562 1 98.25 300 GLU A O 1
ATOM 2341 N N . MET A 1 301 ? 10.5 -12.188 -26.125 1 98.25 301 MET A N 1
ATOM 2342 C CA . MET A 1 301 ? 9.938 -12.898 -24.969 1 98.25 301 MET A CA 1
ATOM 2343 C C . MET A 1 301 ? 8.414 -12.891 -25.031 1 98.25 301 MET A C 1
ATOM 2345 O O . MET A 1 301 ? 7.777 -13.891 -24.688 1 98.25 301 MET A O 1
ATOM 2349 N N . ILE A 1 302 ? 7.848 -11.758 -25.406 1 96.38 302 ILE A N 1
ATOM 2350 C CA . ILE A 1 302 ? 6.398 -11.68 -25.562 1 96.38 302 ILE A CA 1
ATOM 2351 C C . ILE A 1 302 ? 5.926 -12.727 -26.562 1 96.38 302 ILE A C 1
ATOM 2353 O O . ILE A 1 302 ? 4.957 -13.445 -26.312 1 96.38 302 ILE A O 1
ATOM 2357 N N . GLN A 1 303 ? 6.598 -12.867 -27.656 1 96.44 303 GLN A N 1
ATOM 2358 C CA . GLN A 1 303 ? 6.234 -13.812 -28.703 1 96.44 303 GLN A CA 1
ATOM 2359 C C . GLN A 1 303 ? 6.293 -15.25 -28.203 1 96.44 303 GLN A C 1
ATOM 2361 O O . GLN A 1 303 ? 5.527 -16.109 -28.656 1 96.44 303 GLN A O 1
ATOM 2366 N N . MET A 1 304 ? 7.121 -15.484 -27.297 1 97.06 304 MET A N 1
ATOM 2367 C CA . MET A 1 304 ? 7.312 -16.844 -26.781 1 97.06 304 MET A CA 1
ATOM 2368 C C . MET A 1 304 ? 6.547 -17.031 -25.484 1 97.06 304 MET A C 1
ATOM 2370 O O . MET A 1 304 ? 6.711 -18.062 -24.812 1 97.06 304 MET A O 1
ATOM 2374 N N . ASP A 1 305 ? 5.762 -16.047 -25.031 1 96.12 305 ASP A N 1
ATOM 2375 C CA . ASP A 1 305 ? 4.953 -16.078 -23.812 1 96.12 305 ASP A CA 1
ATOM 2376 C C . ASP A 1 305 ? 5.824 -16.297 -22.578 1 96.12 305 ASP A C 1
ATOM 2378 O O . ASP A 1 305 ? 5.492 -17.109 -21.719 1 96.12 305 ASP A O 1
ATOM 2382 N N . ILE A 1 306 ? 7.043 -15.68 -22.594 1 98 306 ILE A N 1
ATOM 2383 C CA . ILE A 1 306 ? 7.973 -15.711 -21.469 1 98 306 ILE A CA 1
ATOM 2384 C C . ILE A 1 306 ? 7.773 -14.469 -20.594 1 98 306 ILE A C 1
ATOM 2386 O O . ILE A 1 306 ? 7.785 -13.344 -21.109 1 98 306 ILE A O 1
ATOM 2390 N N . PRO A 1 307 ? 7.562 -14.664 -19.281 1 97.81 307 PRO A N 1
ATOM 2391 C CA . PRO A 1 307 ? 7.449 -13.492 -18.406 1 97.81 307 PRO A CA 1
ATOM 2392 C C . PRO A 1 307 ? 8.719 -12.641 -18.391 1 97.81 307 PRO A C 1
ATOM 2394 O O . PRO A 1 307 ? 9.695 -13 -17.734 1 97.81 307 PRO A O 1
ATOM 2397 N N . GLY A 1 308 ? 8.734 -11.617 -19.094 1 98.06 308 GLY A N 1
ATOM 2398 C CA . GLY A 1 308 ? 9.781 -10.609 -19.188 1 98.06 308 GLY A CA 1
ATOM 2399 C C . GLY A 1 308 ? 9.234 -9.195 -19.312 1 98.06 308 GLY A C 1
ATOM 2400 O O . GLY A 1 308 ? 8.164 -8.984 -19.891 1 98.06 308 GLY A O 1
ATOM 2401 N N . ALA A 1 309 ? 9.922 -8.25 -18.688 1 98.38 309 ALA A N 1
ATOM 2402 C CA . ALA A 1 309 ? 9.438 -6.871 -18.672 1 98.38 309 ALA A CA 1
ATOM 2403 C C . ALA A 1 309 ? 10.586 -5.879 -18.828 1 98.38 309 ALA A C 1
ATOM 2405 O O . ALA A 1 309 ? 11.672 -6.09 -18.281 1 98.38 309 ALA A O 1
ATOM 2406 N N . PRO A 1 310 ? 10.336 -4.844 -19.609 1 98.38 310 PRO A N 1
ATOM 2407 C CA . PRO A 1 310 ? 11.305 -3.74 -19.594 1 98.38 310 PRO A CA 1
ATOM 2408 C C . PRO A 1 310 ? 11.297 -2.977 -18.266 1 98.38 310 PRO A C 1
ATOM 2410 O O . PRO A 1 310 ? 10.227 -2.65 -17.75 1 98.38 310 PRO A O 1
ATOM 2413 N N . VAL A 1 311 ? 12.438 -2.764 -17.703 1 98.19 311 VAL A N 1
ATOM 2414 C CA . VAL A 1 311 ? 12.5 -1.851 -16.578 1 98.19 311 VAL A CA 1
ATOM 2415 C C . VAL A 1 311 ? 12.352 -0.411 -17.047 1 98.19 311 VAL A C 1
ATOM 2417 O O . VAL A 1 311 ? 13.305 0.194 -17.547 1 98.19 311 VAL A O 1
ATOM 2420 N N . LEU A 1 312 ? 11.18 0.127 -16.844 1 97.56 312 LEU A N 1
ATOM 2421 C CA . LEU A 1 312 ? 10.852 1.435 -17.406 1 97.56 312 LEU A CA 1
ATOM 2422 C C . LEU A 1 312 ? 11.305 2.553 -16.469 1 97.56 312 LEU A C 1
ATOM 2424 O O . LEU A 1 312 ? 11.266 2.4 -15.25 1 97.56 312 LEU A O 1
ATOM 2428 N N . SER A 1 313 ? 11.719 3.676 -17.094 1 95.75 313 SER A N 1
ATOM 2429 C CA . SER A 1 313 ? 11.969 4.906 -16.359 1 95.75 313 SER A CA 1
ATOM 2430 C C . SER A 1 313 ? 10.672 5.684 -16.125 1 95.75 313 SER A C 1
ATOM 2432 O O . SER A 1 313 ? 9.641 5.367 -16.719 1 95.75 313 SER A O 1
ATOM 2434 N N . ILE A 1 314 ? 10.719 6.633 -15.266 1 95.12 314 ILE A N 1
ATOM 2435 C CA . ILE A 1 314 ? 9.562 7.488 -15.023 1 95.12 314 ILE A CA 1
ATOM 2436 C C . ILE A 1 314 ? 9.188 8.227 -16.312 1 95.12 314 ILE A C 1
ATOM 2438 O O . ILE A 1 314 ? 8.008 8.469 -16.578 1 95.12 314 ILE A O 1
ATOM 2442 N N . GLU A 1 315 ? 10.164 8.602 -17.062 1 95.38 315 GLU A N 1
ATOM 2443 C CA . GLU A 1 315 ? 9.898 9.219 -18.359 1 95.38 315 GLU A CA 1
ATOM 2444 C C . GLU A 1 315 ? 9.117 8.273 -19.266 1 95.38 315 GLU A C 1
ATOM 2446 O O . GLU A 1 315 ? 8.18 8.688 -19.938 1 95.38 315 GLU A O 1
ATOM 2451 N N . ASP A 1 316 ? 9.586 7.043 -19.297 1 96.06 316 ASP A N 1
ATOM 2452 C CA . ASP A 1 316 ? 8.867 6.031 -20.078 1 96.06 316 ASP A CA 1
ATOM 2453 C C . ASP A 1 316 ? 7.402 5.957 -19.656 1 96.06 316 ASP A C 1
ATOM 2455 O O . ASP A 1 316 ? 6.516 5.848 -20.5 1 96.06 316 ASP A O 1
ATOM 2459 N N . VAL A 1 317 ? 7.172 6.004 -18.391 1 95.88 317 VAL A N 1
ATOM 2460 C CA . VAL A 1 317 ? 5.836 5.852 -17.812 1 95.88 317 VAL A CA 1
ATOM 2461 C C . VAL A 1 317 ? 4.965 7.039 -18.219 1 95.88 317 VAL A C 1
ATOM 2463 O O . VAL A 1 317 ? 3.822 6.863 -18.656 1 95.88 317 VAL A O 1
ATOM 2466 N N . VAL A 1 318 ? 5.457 8.227 -18.094 1 94.75 318 VAL A N 1
ATOM 2467 C CA . VAL A 1 318 ? 4.727 9.453 -18.406 1 94.75 318 VAL A CA 1
ATOM 2468 C C . VAL A 1 318 ? 4.312 9.461 -19.875 1 94.75 318 VAL A C 1
ATOM 2470 O O . VAL A 1 318 ? 3.248 9.969 -20.219 1 94.75 318 VAL A O 1
ATOM 2473 N N . ASN A 1 319 ? 5.094 8.766 -20.672 1 93.88 319 ASN A N 1
ATOM 2474 C CA . ASN A 1 319 ? 4.844 8.781 -22.109 1 93.88 319 ASN A CA 1
ATOM 2475 C C . ASN A 1 319 ? 4.211 7.477 -22.578 1 93.88 319 ASN A C 1
ATOM 2477 O O . ASN A 1 319 ? 4.062 7.254 -23.781 1 93.88 319 ASN A O 1
ATOM 2481 N N . SER A 1 320 ? 3.867 6.648 -21.703 1 94.19 320 SER A N 1
ATOM 2482 C CA . SER A 1 320 ? 3.367 5.32 -22.031 1 94.19 320 SER A CA 1
ATOM 2483 C C . SER A 1 320 ? 1.917 5.375 -22.5 1 94.19 320 SER A C 1
ATOM 2485 O O . SER A 1 320 ? 1.057 5.934 -21.828 1 94.19 320 SER A O 1
ATOM 2487 N N . ASP A 1 321 ? 1.619 4.66 -23.578 1 91.44 321 ASP A N 1
ATOM 2488 C CA . ASP A 1 321 ? 0.258 4.559 -24.094 1 91.44 321 ASP A CA 1
ATOM 2489 C C . ASP A 1 321 ? -0.628 3.744 -23.156 1 91.44 321 ASP A C 1
ATOM 2491 O O . ASP A 1 321 ? -1.809 4.055 -22.984 1 91.44 321 ASP A O 1
ATOM 2495 N N . TRP A 1 322 ? -0.038 2.797 -22.609 1 92.5 322 TRP A N 1
ATOM 2496 C CA . TRP A 1 322 ? -0.797 1.957 -21.703 1 92.5 322 TRP A CA 1
ATOM 2497 C C . TRP A 1 322 ? -1.239 2.752 -20.469 1 92.5 322 TRP A C 1
ATOM 2499 O O . TRP A 1 322 ? -2.383 2.631 -20.031 1 92.5 322 TRP A O 1
ATOM 2509 N N . VAL A 1 323 ? -0.417 3.58 -19.938 1 94.94 323 VAL A N 1
ATOM 2510 C CA . VAL A 1 323 ? -0.711 4.391 -18.75 1 94.94 323 VAL A CA 1
ATOM 2511 C C . VAL A 1 323 ? -1.827 5.383 -19.078 1 94.94 323 VAL A C 1
ATOM 2513 O O . VAL A 1 323 ? -2.738 5.586 -18.266 1 94.94 323 VAL A O 1
ATOM 2516 N N . LYS A 1 324 ? -1.746 5.914 -20.297 1 92.25 324 LYS A N 1
ATOM 2517 C CA . LYS A 1 324 ? -2.77 6.848 -20.75 1 92.25 324 LYS A CA 1
ATOM 2518 C C . LYS A 1 324 ? -4.113 6.148 -20.922 1 92.25 324 LYS A C 1
ATOM 2520 O O . LYS A 1 324 ? -5.148 6.66 -20.5 1 92.25 324 LYS A O 1
ATOM 2525 N N . GLU A 1 325 ? -4.109 4.992 -21.5 1 93.81 325 GLU A N 1
ATOM 2526 C CA . GLU A 1 325 ? -5.332 4.238 -21.781 1 93.81 325 GLU A CA 1
ATOM 2527 C C . GLU A 1 325 ? -6.027 3.828 -20.484 1 93.81 325 GLU A C 1
ATOM 2529 O O . GLU A 1 325 ? -7.258 3.773 -20.422 1 93.81 325 GLU A O 1
ATOM 2534 N N . ARG A 1 326 ? -5.254 3.578 -19.516 1 94.81 326 ARG A N 1
ATOM 2535 C CA . ARG A 1 326 ? -5.805 3.152 -18.234 1 94.81 326 ARG A CA 1
ATOM 2536 C C . ARG A 1 326 ? -6.129 4.355 -17.344 1 94.81 326 ARG A C 1
ATOM 2538 O O . ARG A 1 326 ? -6.484 4.195 -16.188 1 94.81 326 ARG A O 1
ATOM 2545 N N . ASN A 1 327 ? -5.922 5.559 -17.844 1 93.81 327 ASN A N 1
ATOM 2546 C CA . ASN A 1 327 ? -6.219 6.816 -17.156 1 93.81 327 ASN A CA 1
ATOM 2547 C C . ASN A 1 327 ? -5.484 6.918 -15.82 1 93.81 327 ASN A C 1
ATOM 2549 O O . ASN A 1 327 ? -6.066 7.34 -14.82 1 93.81 327 ASN A O 1
ATOM 2553 N N . LEU A 1 328 ? -4.305 6.48 -15.797 1 96.12 328 LEU A N 1
ATOM 2554 C CA . LEU A 1 328 ? -3.498 6.535 -14.578 1 96.12 328 LEU A CA 1
ATOM 2555 C C . LEU A 1 328 ? -2.762 7.867 -14.484 1 96.12 328 LEU A C 1
ATOM 2557 O O . LEU A 1 328 ? -2.377 8.289 -13.383 1 96.12 328 LEU A O 1
ATOM 2561 N N . LEU A 1 329 ? -2.469 8.43 -15.594 1 95.19 329 LEU A N 1
ATOM 2562 C CA . LEU A 1 329 ? -1.979 9.805 -15.695 1 95.19 329 LEU A CA 1
ATOM 2563 C C . LEU A 1 329 ? -2.811 10.602 -16.703 1 95.19 329 LEU A C 1
ATOM 2565 O O . LEU A 1 329 ? -3.193 10.086 -17.75 1 95.19 329 LEU A O 1
ATOM 2569 N N . PHE A 1 330 ? -3.123 11.812 -16.25 1 91.88 330 PHE A N 1
ATOM 2570 C CA . PHE A 1 330 ? -3.855 12.672 -17.172 1 91.88 330 PHE A CA 1
ATOM 2571 C C . PHE A 1 330 ? -3.438 14.125 -17.016 1 91.88 330 PHE A C 1
ATOM 2573 O O . PHE A 1 330 ? -2.844 14.492 -15.992 1 91.88 330 PHE A O 1
ATOM 2580 N N . GLU A 1 331 ? -3.676 14.852 -18.016 1 89.06 331 GLU A N 1
ATOM 2581 C CA . GLU A 1 331 ? -3.322 16.266 -18 1 89.06 331 GLU A CA 1
ATOM 2582 C C . GLU A 1 331 ? -4.535 17.141 -17.672 1 89.06 331 GLU A C 1
ATOM 2584 O O . GLU A 1 331 ? -5.652 16.844 -18.109 1 89.06 331 GLU A O 1
ATOM 2589 N N . ARG A 1 332 ? -4.289 18.078 -16.891 1 84.19 332 ARG A N 1
ATOM 2590 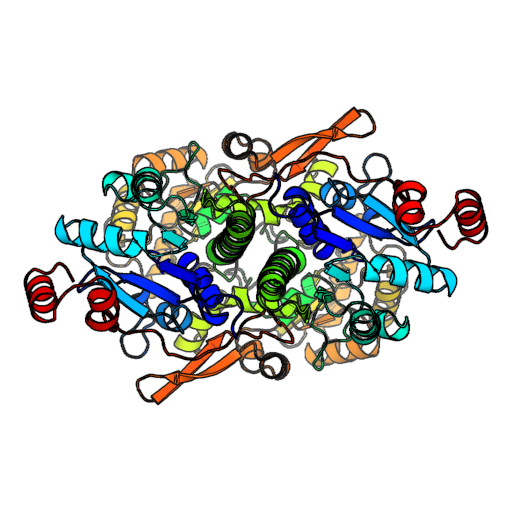C CA . ARG A 1 332 ? -5.297 19.109 -16.641 1 84.19 332 ARG A CA 1
ATOM 2591 C C . ARG A 1 332 ? -4.695 20.5 -16.719 1 84.19 332 ARG A C 1
ATOM 2593 O O . ARG A 1 332 ? -3.477 20.672 -16.656 1 84.19 332 ARG A O 1
ATOM 2600 N N . LYS A 1 333 ? -5.582 21.484 -16.953 1 83.62 333 LYS A N 1
ATOM 2601 C CA . LYS A 1 333 ? -5.133 22.875 -16.938 1 83.62 333 LYS A CA 1
ATOM 2602 C C . LYS A 1 333 ? -4.988 23.391 -15.516 1 83.62 333 LYS A C 1
ATOM 2604 O O . LYS A 1 333 ? -5.863 23.172 -14.672 1 83.62 333 LYS A O 1
ATOM 2609 N N . GLY A 1 334 ? -3.83 23.938 -15.273 1 79.5 334 GLY A N 1
ATOM 2610 C CA . GLY A 1 334 ? -3.639 24.578 -13.984 1 79.5 334 GLY A CA 1
ATOM 2611 C C . GLY A 1 334 ? -4.371 25.891 -13.859 1 79.5 334 GLY A C 1
ATOM 2612 O O . GLY A 1 334 ? -5.07 26.312 -14.781 1 79.5 334 GLY A O 1
ATOM 2613 N N . LYS A 1 335 ? -4.258 26.516 -12.727 1 78.06 335 LYS A N 1
ATOM 2614 C CA . LYS A 1 335 ? -4.91 27.797 -12.43 1 78.06 335 LYS A CA 1
ATOM 2615 C C . LYS A 1 335 ? -4.426 28.891 -13.383 1 78.06 335 LYS A C 1
ATOM 2617 O O . LYS A 1 335 ? -5.195 29.766 -13.758 1 78.06 335 LYS A O 1
ATOM 2622 N N . ASP A 1 336 ? -3.191 28.812 -13.773 1 77.81 336 ASP A N 1
ATOM 2623 C CA . ASP A 1 336 ? -2.604 29.812 -14.656 1 77.81 336 ASP A CA 1
ATOM 2624 C C . ASP A 1 336 ? -2.711 29.391 -16.109 1 77.81 336 ASP A C 1
ATOM 2626 O O . ASP A 1 336 ? -2.154 30.047 -17 1 77.81 336 ASP A O 1
ATOM 2630 N N . GLY A 1 337 ? -3.359 28.25 -16.312 1 77.25 337 GLY A N 1
ATOM 2631 C CA . GLY A 1 337 ? -3.518 27.766 -17.672 1 77.25 337 GLY A CA 1
ATOM 2632 C C . GLY A 1 337 ? -2.428 26.797 -18.094 1 77.25 337 GLY A C 1
ATOM 2633 O O . GLY A 1 337 ? -2.482 26.234 -19.188 1 77.25 337 GLY A O 1
ATOM 2634 N N . GLY A 1 338 ? -1.465 26.625 -17.203 1 77.5 338 GLY A N 1
ATOM 2635 C CA . GLY A 1 338 ? -0.39 25.703 -17.516 1 77.5 338 GLY A CA 1
ATOM 2636 C C . GLY A 1 338 ? -0.815 24.25 -17.422 1 77.5 338 GLY A C 1
ATOM 2637 O O . GLY A 1 338 ? -1.87 23.938 -16.859 1 77.5 338 GLY A O 1
ATOM 2638 N N . ARG A 1 339 ? -0.033 23.5 -18.062 1 80.44 339 ARG A N 1
ATOM 2639 C CA . ARG A 1 339 ? -0.278 22.062 -18.109 1 80.44 339 ARG A CA 1
ATOM 2640 C C . ARG A 1 339 ? 0.174 21.391 -16.812 1 80.44 339 ARG A C 1
ATOM 2642 O O . ARG A 1 339 ? 1.313 21.562 -16.375 1 80.44 339 ARG A O 1
ATOM 2649 N N . ILE A 1 340 ? -0.75 20.672 -16.141 1 84.25 340 ILE A N 1
ATOM 2650 C CA . ILE A 1 340 ? -0.427 19.906 -14.945 1 84.25 340 ILE A CA 1
ATOM 2651 C C . ILE A 1 340 ? -0.717 18.438 -15.18 1 84.25 340 ILE A C 1
ATOM 2653 O O . ILE A 1 340 ? -1.77 18.078 -15.719 1 84.25 340 ILE A O 1
ATOM 2657 N N . ILE A 1 341 ? 0.221 17.625 -14.922 1 89.69 341 ILE A N 1
ATOM 2658 C CA . ILE A 1 341 ? 0.03 16.172 -14.984 1 89.69 341 ILE A CA 1
ATOM 2659 C C . ILE A 1 341 ? -0.436 15.656 -13.625 1 89.69 341 ILE A C 1
ATOM 2661 O O . ILE A 1 341 ? 0.199 15.922 -12.602 1 89.69 341 ILE A O 1
ATOM 2665 N N . GLU A 1 342 ? -1.559 14.961 -13.656 1 92.69 342 GLU A N 1
ATOM 2666 C CA . GLU A 1 342 ? -2.15 14.43 -12.43 1 92.69 342 GLU A CA 1
ATOM 2667 C C . GLU A 1 342 ? -2.182 12.906 -12.445 1 92.69 342 GLU A C 1
ATOM 2669 O O . GLU A 1 342 ? -2.172 12.289 -13.516 1 92.69 342 GLU A O 1
ATOM 2674 N N . LEU A 1 343 ? -2.16 12.398 -11.227 1 95.38 343 LEU A N 1
ATOM 2675 C CA . LEU A 1 343 ? -2.322 10.961 -11.039 1 95.38 343 LEU A CA 1
ATOM 2676 C C . LEU A 1 343 ? -3.797 10.594 -10.93 1 95.38 343 LEU A C 1
ATOM 2678 O O . LEU A 1 343 ? -4.527 11.172 -10.117 1 95.38 343 LEU A O 1
ATOM 2682 N N . GLY A 1 344 ? -4.242 9.664 -11.758 1 95.88 344 GLY A N 1
ATOM 2683 C CA . GLY A 1 344 ? -5.59 9.133 -11.641 1 95.88 344 GLY A CA 1
ATOM 2684 C C . GLY A 1 344 ? -5.707 8.023 -10.617 1 95.88 344 GLY A C 1
ATOM 2685 O O . GLY A 1 344 ? -4.695 7.484 -10.156 1 95.88 344 GLY A O 1
ATOM 2686 N N . SER A 1 345 ? -6.953 7.723 -10.281 1 96 345 SER A N 1
ATOM 2687 C CA . SER A 1 345 ? -7.199 6.66 -9.312 1 96 345 SER A CA 1
ATOM 2688 C C . SER A 1 345 ? -6.84 5.293 -9.891 1 96 345 SER A C 1
ATOM 2690 O O . SER A 1 345 ? -7.254 4.957 -11 1 96 345 SER A O 1
ATOM 2692 N N . PRO A 1 346 ? -6.113 4.504 -9.133 1 95.81 346 PRO A N 1
ATOM 2693 C CA . PRO A 1 346 ? -5.859 3.127 -9.57 1 95.81 346 PRO A CA 1
ATOM 2694 C C . PRO A 1 346 ? -7.047 2.199 -9.305 1 95.81 346 PRO A C 1
ATOM 2696 O O . PRO A 1 346 ? -7.027 1.038 -9.719 1 95.81 346 PRO A O 1
ATOM 2699 N N . PHE A 1 347 ? -8.031 2.654 -8.633 1 95.62 347 PHE A N 1
ATOM 2700 C CA . PHE A 1 347 ? -9.211 1.869 -8.281 1 95.62 347 PHE A CA 1
ATOM 2701 C C . PHE A 1 347 ? -10.305 2.031 -9.328 1 95.62 347 PHE A C 1
ATOM 2703 O O . PHE A 1 347 ? -11.023 3.029 -9.328 1 95.62 347 PHE A O 1
ATOM 2710 N N . LYS A 1 348 ? -10.461 1.004 -10.164 1 97.19 348 LYS A N 1
ATOM 2711 C CA . LYS A 1 348 ? -11.383 1.088 -11.289 1 97.19 348 LYS A CA 1
ATOM 2712 C C . LYS A 1 348 ? -12.703 0.405 -10.969 1 97.19 348 LYS A C 1
ATOM 2714 O O . LYS A 1 348 ? -12.812 -0.821 -11.031 1 97.19 348 LYS A O 1
ATOM 2719 N N . LEU A 1 349 ? -13.672 1.187 -10.617 1 97.56 349 LEU A N 1
ATOM 2720 C CA . LEU A 1 349 ? -15.031 0.731 -10.344 1 97.56 349 LEU A CA 1
ATOM 2721 C C . LEU A 1 349 ? -15.961 1.044 -11.516 1 97.56 349 LEU A C 1
ATOM 2723 O O . LEU A 1 349 ? -16.016 2.186 -11.977 1 97.56 349 LEU A O 1
ATOM 2727 N N . SER A 1 350 ? -16.734 0.081 -11.961 1 96.94 350 SER A N 1
ATOM 2728 C CA . SER A 1 350 ? -17.453 0.179 -13.227 1 96.94 350 SER A CA 1
ATOM 2729 C C . SER A 1 350 ? -18.609 1.162 -13.133 1 96.94 350 SER A C 1
ATOM 2731 O O . SER A 1 350 ? -18.906 1.884 -14.086 1 96.94 350 SER A O 1
ATOM 2733 N N . LYS A 1 351 ? -19.25 1.249 -11.992 1 95.88 351 LYS A N 1
ATOM 2734 C CA . LYS A 1 351 ? -20.469 2.045 -11.891 1 95.88 351 LYS A CA 1
ATOM 2735 C C . LYS A 1 351 ? -20.234 3.322 -11.094 1 95.88 351 LYS A C 1
ATOM 2737 O O . LYS A 1 351 ? -20.984 4.289 -11.227 1 95.88 351 LYS A O 1
ATOM 2742 N N . THR A 1 352 ? -19.234 3.314 -10.312 1 95.06 352 THR A N 1
ATOM 2743 C CA . THR A 1 352 ? -18.953 4.453 -9.445 1 95.06 352 THR A CA 1
ATOM 2744 C C . THR A 1 352 ? -17.484 4.859 -9.539 1 95.06 352 THR A C 1
ATOM 2746 O O . THR A 1 352 ? -16.75 4.809 -8.547 1 95.06 352 THR A O 1
ATOM 2749 N N . PRO A 1 353 ? -17.062 5.305 -10.695 1 95.31 353 PRO A N 1
ATOM 2750 C CA . PRO A 1 353 ? -15.664 5.688 -10.883 1 95.31 353 PRO A CA 1
ATOM 2751 C C . PRO A 1 353 ? -15.297 6.961 -10.133 1 95.31 353 PRO A C 1
ATOM 2753 O O . PRO A 1 353 ? -16.172 7.727 -9.734 1 95.31 353 PRO A O 1
ATOM 2756 N N . ALA A 1 354 ? -14.016 7.137 -9.891 1 96.38 354 ALA A N 1
ATOM 2757 C CA . ALA A 1 354 ? -13.523 8.398 -9.336 1 96.38 354 ALA A CA 1
ATOM 2758 C C . ALA A 1 354 ? -13.836 9.562 -10.273 1 96.38 354 ALA A C 1
ATOM 2760 O O . ALA A 1 354 ? -13.891 9.391 -11.492 1 96.38 354 ALA A O 1
ATOM 2761 N N . GLU A 1 355 ? -14.055 10.703 -9.688 1 96.56 355 GLU A N 1
ATOM 2762 C CA . GLU A 1 355 ? -14.266 11.93 -10.453 1 96.56 355 GLU A CA 1
ATOM 2763 C C . GLU A 1 355 ? -13.312 13.031 -10 1 96.56 355 GLU A C 1
ATOM 2765 O O . GLU A 1 355 ? -12.984 13.125 -8.812 1 96.56 355 GLU A O 1
ATOM 2770 N N . TYR A 1 356 ? -12.891 13.812 -10.922 1 95.19 356 TYR A N 1
ATOM 2771 C CA . TYR A 1 356 ? -11.945 14.906 -10.703 1 95.19 356 TYR A CA 1
ATOM 2772 C C . TYR A 1 356 ? -12.578 16.25 -11.078 1 95.19 356 TYR A C 1
ATOM 2774 O O . TYR A 1 356 ? -12.453 16.703 -12.219 1 95.19 356 TYR A O 1
ATOM 2782 N N . ASN A 1 357 ? -13.133 16.875 -10.102 1 93.94 357 ASN A N 1
ATOM 2783 C CA . ASN A 1 357 ? -14.062 17.953 -10.414 1 93.94 357 ASN A CA 1
ATOM 2784 C C . ASN A 1 357 ? -13.43 19.328 -10.18 1 93.94 357 ASN A C 1
ATOM 2786 O O . ASN A 1 357 ? -13.797 20.297 -10.844 1 93.94 357 ASN A O 1
ATOM 2790 N N . THR A 1 358 ? -12.609 19.469 -9.18 1 95.19 358 THR A N 1
ATOM 2791 C CA . THR A 1 358 ? -12.086 20.781 -8.844 1 95.19 358 THR A CA 1
ATOM 2792 C C . THR A 1 358 ? -10.578 20.734 -8.664 1 95.19 358 THR A C 1
ATOM 2794 O O . THR A 1 358 ? -10.016 19.688 -8.328 1 95.19 358 THR A O 1
ATOM 2797 N N . LEU A 1 359 ? -9.945 21.891 -8.883 1 93.62 359 LEU A N 1
ATOM 2798 C CA . LEU A 1 359 ? -8.523 22.078 -8.594 1 93.62 359 LEU A CA 1
ATOM 2799 C C . LEU A 1 359 ? -8.281 22.172 -7.094 1 93.62 359 LEU A C 1
ATOM 2801 O O . LEU A 1 359 ? -9.219 22.391 -6.32 1 93.62 359 LEU A O 1
ATOM 2805 N N . PRO A 1 360 ? -7.023 21.969 -6.703 1 95.31 360 PRO A N 1
ATOM 2806 C CA . PRO A 1 360 ? -6.727 22.219 -5.289 1 95.31 360 PRO A CA 1
ATOM 2807 C C . PRO A 1 360 ? -7.117 23.625 -4.844 1 95.31 360 PRO A C 1
ATOM 2809 O O . PRO A 1 360 ? -6.941 24.578 -5.594 1 95.31 360 PRO A O 1
ATOM 2812 N N . PRO A 1 361 ? -7.648 23.719 -3.705 1 96.81 361 PRO A N 1
ATOM 2813 C CA . PRO A 1 361 ? -8.148 25.031 -3.266 1 96.81 361 PRO A CA 1
ATOM 2814 C C . PRO A 1 361 ? -7.023 25.969 -2.848 1 96.81 361 PRO A C 1
ATOM 2816 O O . PRO A 1 361 ? -5.969 25.516 -2.389 1 96.81 361 PRO A O 1
ATOM 2819 N N . GLU A 1 362 ? -7.305 27.234 -3.027 1 96 362 GLU A N 1
ATOM 2820 C CA . GLU A 1 362 ? -6.457 28.25 -2.398 1 96 362 GLU A CA 1
ATOM 2821 C C . GLU A 1 362 ? -6.648 28.266 -0.884 1 96 362 GLU A C 1
ATOM 2823 O O . GLU A 1 362 ? -7.66 27.766 -0.375 1 96 362 GLU A O 1
ATOM 2828 N N . LEU A 1 363 ? -5.633 28.844 -0.212 1 97.5 363 LEU A N 1
ATOM 2829 C CA . LEU A 1 363 ? -5.695 28.922 1.244 1 97.5 363 LEU A CA 1
ATOM 2830 C C . LEU A 1 363 ? -6.91 29.719 1.701 1 97.5 363 LEU A C 1
ATOM 2832 O O . LEU A 1 363 ? -7.051 30.891 1.358 1 97.5 363 LEU A O 1
ATOM 2836 N N . GLY A 1 364 ? -7.84 29.094 2.381 1 98.19 364 GLY A N 1
ATOM 2837 C CA . GLY A 1 364 ? -9.008 29.766 2.93 1 98.19 364 GLY A CA 1
ATOM 2838 C C . GLY A 1 364 ? -10.062 30.078 1.887 1 98.19 364 GLY A C 1
ATOM 2839 O O . GLY A 1 364 ? -11.008 30.828 2.156 1 98.19 364 GLY A O 1
ATOM 2840 N N . GLN A 1 365 ? -9.945 29.5 0.758 1 97.81 365 GLN A N 1
ATOM 2841 C CA . GLN A 1 365 ? -10.844 29.781 -0.357 1 97.81 365 GLN A CA 1
ATOM 2842 C C . GLN A 1 365 ? -12.297 29.578 0.045 1 97.81 365 GLN A C 1
ATOM 2844 O O . GLN A 1 365 ? -13.188 30.281 -0.453 1 97.81 365 GLN A O 1
ATOM 2849 N N . HIS A 1 366 ? -12.586 28.734 0.94 1 98.75 366 HIS A N 1
ATOM 2850 C CA . HIS A 1 366 ? -13.953 28.344 1.241 1 98.75 366 HIS A CA 1
ATOM 2851 C C . HIS A 1 366 ? -14.352 28.766 2.654 1 98.75 366 HIS A C 1
ATOM 2853 O O . HIS A 1 366 ? -15.281 28.203 3.234 1 98.75 366 HIS A O 1
ATOM 2859 N N . ASN A 1 367 ? -13.672 29.75 3.225 1 98.62 367 ASN A N 1
ATOM 2860 C CA . ASN A 1 367 ? -13.984 30.234 4.562 1 98.62 367 ASN A CA 1
ATOM 2861 C C . ASN A 1 367 ? -15.445 30.656 4.676 1 98.62 367 ASN A C 1
ATOM 2863 O O . ASN A 1 367 ? -16.188 30.125 5.508 1 98.62 367 ASN A O 1
ATOM 2867 N N . VAL A 1 368 ? -15.859 31.531 3.818 1 98.38 368 VAL A N 1
ATOM 2868 C CA . VAL A 1 368 ? -17.219 32.094 3.9 1 98.38 368 VAL A CA 1
ATOM 2869 C C . VAL A 1 368 ? -18.234 30.969 3.689 1 98.38 368 VAL A C 1
ATOM 2871 O O . VAL A 1 368 ? -19.188 30.844 4.461 1 98.38 368 VAL A O 1
ATOM 2874 N N . GLU A 1 369 ? -18.031 30.141 2.725 1 98.38 369 GLU A N 1
ATOM 2875 C CA . GLU A 1 369 ? -18.953 29.062 2.393 1 98.38 369 GLU A CA 1
ATOM 2876 C C . GLU A 1 369 ? -19.172 28.125 3.582 1 98.38 369 GLU A C 1
ATOM 2878 O O . GLU A 1 369 ? -20.312 27.859 3.973 1 98.38 369 GLU A O 1
ATOM 2883 N N . ILE A 1 370 ? -18.109 27.672 4.195 1 98.69 370 ILE A N 1
ATOM 2884 C CA . ILE A 1 370 ? -18.156 26.625 5.207 1 98.69 370 ILE A CA 1
ATOM 2885 C C . ILE A 1 370 ? -18.594 27.203 6.543 1 98.69 370 ILE A C 1
ATOM 2887 O O . ILE A 1 370 ? -19.406 26.609 7.258 1 98.69 370 ILE A O 1
ATOM 2891 N N . LEU A 1 371 ? -18.109 28.391 6.879 1 98.5 371 LEU A N 1
ATOM 2892 C CA . LEU A 1 371 ? -18.406 28.984 8.18 1 98.5 371 LEU A CA 1
ATOM 2893 C C . LEU A 1 371 ? -19.844 29.469 8.234 1 98.5 371 LEU A C 1
ATOM 2895 O O . LEU A 1 371 ? -20.469 29.438 9.297 1 98.5 371 LEU A O 1
ATOM 2899 N N . SER A 1 372 ? -20.359 29.875 7.094 1 98.12 372 SER A N 1
ATOM 2900 C CA . SER A 1 372 ? -21.766 30.25 7.047 1 98.12 372 SER A CA 1
ATOM 2901 C C . SER A 1 372 ? -22.672 29.047 7.336 1 98.12 372 SER A C 1
ATOM 2903 O O . SER A 1 372 ? -23.75 29.203 7.906 1 98.12 372 SER A O 1
ATOM 2905 N N . ARG A 1 373 ? -22.188 27.844 6.992 1 96.88 373 ARG A N 1
ATOM 2906 C CA . ARG A 1 373 ? -22.969 26.625 7.207 1 96.88 373 ARG A CA 1
ATOM 2907 C C . ARG A 1 373 ? -23.188 26.375 8.695 1 96.88 373 ARG A C 1
ATOM 2909 O O . ARG A 1 373 ? -24.141 25.703 9.078 1 96.88 373 ARG A O 1
ATOM 2916 N N . ILE A 1 374 ? -22.297 26.922 9.492 1 96.69 374 ILE A N 1
ATOM 2917 C CA . ILE A 1 374 ? -22.422 26.641 10.922 1 96.69 374 ILE A CA 1
ATOM 2918 C C . ILE A 1 374 ? -22.969 27.875 11.633 1 96.69 374 ILE A C 1
ATOM 2920 O O . ILE A 1 374 ? -22.797 28.031 12.844 1 96.69 374 ILE A O 1
ATOM 2924 N N . GLY A 1 375 ? -23.469 28.859 10.906 1 96.75 375 GLY A N 1
ATOM 2925 C CA . GLY A 1 375 ? -24.297 29.922 11.484 1 96.75 375 GLY A CA 1
ATOM 2926 C C . GLY A 1 375 ? -23.562 31.234 11.648 1 96.75 375 GLY A C 1
ATOM 2927 O O . GLY A 1 375 ? -24.078 32.188 12.234 1 96.75 375 GLY A O 1
ATOM 2928 N N . LEU A 1 376 ? -22.375 31.297 11.141 1 97.69 376 LEU A N 1
ATOM 2929 C CA . LEU A 1 376 ? -21.641 32.562 11.273 1 97.69 376 LEU A CA 1
ATOM 2930 C C . LEU A 1 376 ? -22.094 33.562 10.219 1 97.69 376 LEU A C 1
ATOM 2932 O O . LEU A 1 376 ? -22.281 33.188 9.055 1 97.69 376 LEU A O 1
ATOM 2936 N N . THR A 1 377 ? -22.312 34.812 10.641 1 97.81 377 THR A N 1
ATOM 2937 C CA . THR A 1 377 ? -22.703 35.875 9.727 1 97.81 377 THR A CA 1
ATOM 2938 C C . THR A 1 377 ? -21.469 36.469 9.016 1 97.81 377 THR A C 1
ATOM 2940 O O . THR A 1 377 ? -20.344 36.219 9.422 1 97.81 377 THR A O 1
ATOM 2943 N N . SER A 1 378 ? -21.781 37.188 7.98 1 97.38 378 SER A N 1
ATOM 2944 C CA . SER A 1 378 ? -20.703 37.844 7.25 1 97.38 378 SER A CA 1
ATOM 2945 C C . SER A 1 378 ? -19.906 38.781 8.164 1 97.38 378 SER A C 1
ATOM 2947 O O . SER A 1 378 ? -18.672 38.875 8.039 1 97.38 378 SER A O 1
ATOM 2949 N N . SER A 1 379 ? -20.625 39.375 9.055 1 97.75 379 SER A N 1
ATOM 2950 C CA . SER A 1 379 ? -19.969 40.281 9.984 1 97.75 379 SER A CA 1
ATOM 2951 C C . SER A 1 379 ? -19.078 39.531 10.961 1 97.75 379 SER A C 1
ATOM 2953 O O . SER A 1 379 ? -17.953 39.969 11.25 1 97.75 379 SER A O 1
ATOM 2955 N N . GLU A 1 380 ? -19.547 38.469 11.438 1 97.75 380 GLU A N 1
ATOM 2956 C CA . GLU A 1 380 ? -18.766 37.625 12.352 1 97.75 380 GLU A CA 1
ATOM 2957 C C . GLU A 1 380 ? -17.516 37.094 11.664 1 97.75 380 GLU A C 1
ATOM 2959 O O . GLU A 1 380 ? -16.438 37.062 12.25 1 97.75 380 GLU A O 1
ATOM 2964 N N . ILE A 1 381 ? -17.672 36.656 10.453 1 98.12 381 ILE A N 1
ATOM 2965 C CA . ILE A 1 381 ? -16.562 36.094 9.688 1 98.12 381 ILE A CA 1
ATOM 2966 C C . ILE A 1 381 ? -15.508 37.18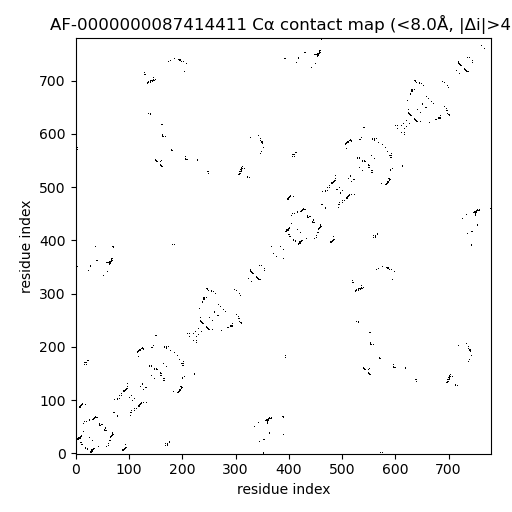8 9.445 1 98.12 381 ILE A C 1
ATOM 2968 O O . ILE A 1 381 ? -14.312 36.906 9.57 1 98.12 381 ILE A O 1
ATOM 2972 N N . ALA A 1 382 ? -15.969 38.375 9.133 1 97.56 382 ALA A N 1
ATOM 2973 C CA . ALA A 1 382 ? -15.047 39.5 8.938 1 97.56 382 ALA A CA 1
ATOM 2974 C C . ALA A 1 382 ? -14.266 39.781 10.211 1 97.56 382 ALA A C 1
ATOM 2976 O O . ALA A 1 382 ? -13.062 40.062 10.156 1 97.56 382 ALA A O 1
ATOM 2977 N N . GLU A 1 383 ? -14.93 39.75 11.289 1 97.88 383 GLU A N 1
ATOM 2978 C CA . GLU A 1 383 ? -14.289 40 12.578 1 97.88 383 GLU A CA 1
ATOM 2979 C C . GLU A 1 383 ? -13.227 38.938 12.875 1 97.88 383 GLU A C 1
ATOM 2981 O O . GLU A 1 383 ? -12.156 39.25 13.383 1 97.88 383 GLU A O 1
ATOM 2986 N N . LEU A 1 384 ? -13.594 37.688 12.641 1 98.25 384 LEU A N 1
ATOM 2987 C CA . LEU A 1 384 ? -12.672 36.562 12.852 1 98.25 384 LEU A CA 1
ATOM 2988 C C . LEU A 1 384 ? -11.422 36.75 11.992 1 98.25 384 LEU A C 1
ATOM 2990 O O . LEU A 1 384 ? -10.312 36.406 12.43 1 98.25 384 LEU A O 1
ATOM 2994 N N . GLN A 1 385 ? -11.617 37.188 10.75 1 97.44 385 GLN A N 1
ATOM 2995 C CA . GLN A 1 385 ? -10.492 37.438 9.852 1 97.44 385 GLN A CA 1
ATOM 2996 C C . GLN A 1 385 ? -9.578 38.531 10.406 1 97.44 385 GLN A C 1
ATOM 2998 O O . GLN A 1 385 ? -8.352 38.375 10.398 1 97.44 385 GLN A O 1
ATOM 3003 N N . GLU A 1 386 ? -10.203 39.562 10.906 1 97.12 386 GLU A N 1
ATOM 3004 C CA . GLU A 1 386 ? -9.445 40.656 11.461 1 97.12 386 GLU A CA 1
ATOM 3005 C C . GLU A 1 386 ? -8.641 40.219 12.688 1 97.12 386 GLU A C 1
ATOM 3007 O O . GLU A 1 386 ? -7.527 40.719 12.898 1 97.12 386 GLU A O 1
ATOM 3012 N N . LYS A 1 387 ? -9.219 39.312 13.414 1 97.44 387 LYS A N 1
ATOM 3013 C CA . LYS A 1 387 ? -8.594 38.844 14.648 1 97.44 387 LYS A CA 1
ATOM 3014 C C . LYS A 1 387 ? -7.527 37.781 14.359 1 97.44 387 LYS A C 1
ATOM 3016 O O . LYS A 1 387 ? -6.805 37.375 15.258 1 97.44 387 LYS A O 1
ATOM 3021 N N . GLY A 1 388 ? -7.484 37.281 13.18 1 97.44 388 GLY A N 1
ATOM 3022 C CA . GLY A 1 388 ? -6.508 36.281 12.797 1 97.44 388 GLY A CA 1
ATOM 3023 C C . GLY A 1 388 ? -6.938 34.875 13.164 1 97.44 388 GLY A C 1
ATOM 3024 O O . GLY A 1 388 ? -6.113 33.938 13.188 1 97.44 388 GLY A O 1
ATOM 3025 N N . VAL A 1 389 ? -8.195 34.719 13.461 1 98.44 389 VAL A N 1
ATOM 3026 C CA . VAL A 1 389 ? -8.727 33.406 13.812 1 98.44 389 VAL A CA 1
ATOM 3027 C C . VAL A 1 389 ? -8.891 32.562 12.547 1 98.44 389 VAL A C 1
ATOM 3029 O O . VAL A 1 389 ? -8.719 31.344 12.586 1 98.44 389 VAL A O 1
ATOM 3032 N N . ILE A 1 390 ? -9.273 33.25 11.445 1 98.38 390 ILE A N 1
ATOM 3033 C CA . ILE A 1 390 ? -9.367 32.562 10.156 1 98.38 390 ILE A CA 1
ATOM 3034 C C . ILE A 1 390 ? -8.508 33.312 9.133 1 98.38 390 ILE A C 1
ATOM 3036 O O . ILE A 1 390 ? -8.156 34.469 9.328 1 98.38 390 ILE A O 1
ATOM 3040 N N . MET B 1 1 ? -20.094 -7.352 17.719 1 69.31 1 MET B N 1
ATOM 3041 C CA . MET B 1 1 ? -20.359 -7.449 16.281 1 69.31 1 MET B CA 1
ATOM 3042 C C . MET B 1 1 ? -19.172 -6.973 15.477 1 69.31 1 MET B C 1
ATOM 3044 O O . MET B 1 1 ? -18.516 -5.988 15.836 1 69.31 1 MET B O 1
ATOM 3048 N N . LYS B 1 2 ? -18.906 -7.746 14.305 1 90.31 2 LYS B N 1
ATOM 3049 C CA . LYS B 1 2 ? -17.766 -7.457 13.445 1 90.31 2 LYS B CA 1
ATOM 3050 C C . LYS B 1 2 ? -18.188 -6.605 12.25 1 90.31 2 LYS B C 1
ATOM 3052 O O . LYS B 1 2 ? -19.328 -6.688 11.781 1 90.31 2 LYS B O 1
ATOM 3057 N N . ILE B 1 3 ? -17.375 -5.777 11.766 1 94.81 3 ILE B N 1
ATOM 3058 C CA . ILE B 1 3 ? -17.656 -4.73 10.789 1 94.81 3 ILE B CA 1
ATOM 3059 C C . ILE B 1 3 ? -18.281 -5.336 9.539 1 94.81 3 ILE B C 1
ATOM 3061 O O . ILE B 1 3 ? -19.25 -4.805 9 1 94.81 3 ILE B O 1
ATOM 3065 N N . LEU B 1 4 ? -17.75 -6.523 9.188 1 97.62 4 LEU B N 1
ATOM 3066 C CA . LEU B 1 4 ? -18.188 -7.062 7.902 1 97.62 4 LEU B CA 1
ATOM 3067 C C . LEU B 1 4 ? -19.047 -8.305 8.102 1 97.62 4 LEU B C 1
ATOM 3069 O O . LEU B 1 4 ? -19.188 -9.125 7.188 1 97.62 4 LEU B O 1
ATOM 3073 N N . GLU B 1 5 ? -19.562 -8.414 9.32 1 96.31 5 GLU B N 1
ATOM 3074 C CA . GLU B 1 5 ? -20.516 -9.484 9.562 1 96.31 5 GLU B CA 1
ATOM 3075 C C . GLU B 1 5 ? -21.672 -9.422 8.562 1 96.31 5 GLU B C 1
ATOM 3077 O O . GLU B 1 5 ? -22.203 -8.344 8.289 1 96.31 5 GLU B O 1
ATOM 3082 N N . GLY B 1 6 ? -22 -10.578 8.016 1 96.44 6 GLY B N 1
ATOM 3083 C CA . GLY B 1 6 ? -23.094 -10.641 7.059 1 96.44 6 GLY B CA 1
ATOM 3084 C C . GLY B 1 6 ? -22.641 -10.516 5.617 1 96.44 6 GLY B C 1
ATOM 3085 O O . GLY B 1 6 ? -23.438 -10.664 4.691 1 96.44 6 GLY B O 1
ATOM 3086 N N . ILE B 1 7 ? -21.406 -10.219 5.402 1 98.12 7 ILE B N 1
ATOM 3087 C CA . ILE B 1 7 ? -20.844 -10.172 4.062 1 98.12 7 ILE B CA 1
ATOM 3088 C C . ILE B 1 7 ? -20.203 -11.516 3.719 1 98.12 7 ILE B C 1
ATOM 3090 O O . ILE B 1 7 ? -19.328 -12 4.441 1 98.12 7 ILE B O 1
ATOM 3094 N N . THR B 1 8 ? -20.625 -12.117 2.678 1 98.88 8 THR B N 1
ATOM 3095 C CA . THR B 1 8 ? -20.062 -13.375 2.207 1 98.88 8 THR B CA 1
ATOM 3096 C C . THR B 1 8 ? -19.203 -13.156 0.959 1 98.88 8 THR B C 1
ATOM 3098 O O . THR B 1 8 ? -19.656 -12.547 -0.008 1 98.88 8 THR B O 1
ATOM 3101 N N . ILE B 1 9 ? -18 -13.656 0.961 1 98.94 9 ILE B N 1
ATOM 3102 C CA . ILE B 1 9 ? -17.031 -13.469 -0.124 1 98.94 9 ILE B CA 1
ATOM 3103 C C . ILE B 1 9 ? -16.625 -14.828 -0.684 1 98.94 9 ILE B C 1
ATOM 3105 O O . ILE B 1 9 ? -16.203 -15.711 0.064 1 98.94 9 ILE B O 1
ATOM 3109 N N . LEU B 1 10 ? -16.797 -15.055 -1.991 1 98.94 10 LEU B N 1
ATOM 3110 C CA . LEU B 1 10 ? -16.188 -16.188 -2.689 1 98.94 10 LEU B CA 1
ATOM 3111 C C . LEU B 1 10 ? -14.797 -15.82 -3.195 1 98.94 10 LEU B C 1
ATOM 3113 O O . LEU B 1 10 ? -14.648 -14.914 -4.016 1 98.94 10 LEU B O 1
ATOM 3117 N N . ASP B 1 11 ? -13.828 -16.516 -2.697 1 98.94 11 ASP B N 1
ATOM 3118 C CA . ASP B 1 11 ? -12.43 -16.219 -2.996 1 98.94 11 ASP B CA 1
ATOM 3119 C C . ASP B 1 11 ? -11.836 -17.281 -3.918 1 98.94 11 ASP B C 1
ATOM 3121 O O . ASP B 1 11 ? -11.609 -18.422 -3.498 1 98.94 11 ASP B O 1
ATOM 3125 N N . LEU B 1 12 ? -11.508 -16.906 -5.148 1 98.81 12 LEU B N 1
ATOM 3126 C CA . LEU B 1 12 ? -10.891 -17.797 -6.121 1 98.81 12 LEU B CA 1
ATOM 3127 C C . LEU B 1 12 ? -9.445 -17.406 -6.387 1 98.81 12 LEU B C 1
ATOM 3129 O O . LEU B 1 12 ? -8.914 -17.656 -7.473 1 98.81 12 LEU B O 1
ATOM 3133 N N . THR B 1 13 ? -8.828 -16.75 -5.457 1 98.44 13 THR B N 1
ATOM 3134 C CA . THR B 1 13 ? -7.473 -16.25 -5.668 1 98.44 13 THR B CA 1
ATOM 3135 C C . THR B 1 13 ? -6.445 -17.188 -5.043 1 98.44 13 THR B C 1
ATOM 3137 O O . THR B 1 13 ? -6.801 -18.094 -4.289 1 98.44 13 THR B O 1
ATOM 3140 N N . GLY B 1 14 ? -5.207 -16.984 -5.402 1 97.12 14 GLY B N 1
ATOM 3141 C CA . GLY B 1 14 ? -4.086 -17.734 -4.848 1 97.12 14 GLY B CA 1
ATOM 3142 C C . GLY B 1 14 ? -2.859 -16.875 -4.605 1 97.12 14 GLY B C 1
ATOM 3143 O O . GLY B 1 14 ? -2.869 -15.672 -4.887 1 97.12 14 GLY B O 1
ATOM 3144 N N . LEU B 1 15 ? -1.95 -17.5 -3.941 1 95.62 15 LEU B N 1
ATOM 3145 C CA . LEU B 1 15 ? -0.632 -16.938 -3.691 1 95.62 15 LEU B CA 1
ATOM 3146 C C . LEU B 1 15 ? -0.72 -15.766 -2.709 1 95.62 15 LEU B C 1
ATOM 3148 O O . LEU B 1 15 ? -1.092 -15.961 -1.548 1 95.62 15 LEU B O 1
ATOM 3152 N N . VAL B 1 16 ? -0.538 -14.484 -3.195 1 96.75 16 VAL B N 1
ATOM 3153 C CA . VAL B 1 16 ? -0.327 -13.492 -2.145 1 96.75 16 VAL B CA 1
ATOM 3154 C C . VAL B 1 16 ? -1.407 -12.422 -2.223 1 96.75 16 VAL B C 1
ATOM 3156 O O . VAL B 1 16 ? -2.162 -12.219 -1.268 1 96.75 16 VAL B O 1
ATOM 3159 N N . PRO B 1 17 ? -1.587 -11.625 -3.322 1 98.12 17 PRO B N 1
ATOM 3160 C CA . PRO B 1 17 ? -2.396 -10.406 -3.256 1 98.12 17 PRO B CA 1
ATOM 3161 C C . PRO B 1 17 ? -3.855 -10.688 -2.896 1 98.12 17 PRO B C 1
ATOM 3163 O O . PRO B 1 17 ? -4.406 -10.039 -2 1 98.12 17 PRO B O 1
ATOM 3166 N N . GLY B 1 18 ? -4.484 -11.625 -3.58 1 98.5 18 GLY B N 1
ATOM 3167 C CA . GLY B 1 18 ? -5.879 -11.938 -3.328 1 98.5 18 GLY B CA 1
ATOM 3168 C C . GLY B 1 18 ? -6.121 -12.516 -1.943 1 98.5 18 GLY B C 1
ATOM 3169 O O . GLY B 1 18 ? -6.93 -11.977 -1.178 1 98.5 18 GLY B O 1
ATOM 3170 N N . PRO B 1 19 ? -5.398 -13.594 -1.626 1 98.56 19 PRO B N 1
ATOM 3171 C CA . PRO B 1 19 ? -5.562 -14.203 -0.305 1 98.56 19 PRO B CA 1
ATOM 3172 C C . PRO B 1 19 ? -5.293 -13.227 0.835 1 98.56 19 PRO B C 1
ATOM 3174 O O . PRO B 1 19 ? -5.941 -13.297 1.881 1 98.56 19 PRO B O 1
ATOM 3177 N N . PHE B 1 20 ? -4.363 -12.297 0.692 1 98.5 20 PHE B N 1
ATOM 3178 C CA . PHE B 1 20 ? -4.102 -11.297 1.723 1 98.5 20 PHE B CA 1
ATOM 3179 C C . PHE B 1 20 ? -5.301 -10.375 1.899 1 98.5 20 PHE B C 1
ATOM 3181 O O . PHE B 1 20 ? -5.707 -10.086 3.025 1 98.5 20 PHE B O 1
ATOM 3188 N N . ALA B 1 21 ? -5.84 -9.93 0.784 1 98.75 21 ALA B N 1
ATOM 3189 C CA . ALA B 1 21 ? -7.004 -9.047 0.827 1 98.75 21 ALA B CA 1
ATOM 3190 C C . ALA B 1 21 ? -8.188 -9.742 1.495 1 98.75 21 ALA B C 1
ATOM 3192 O O . ALA B 1 21 ? -8.805 -9.188 2.408 1 98.75 21 ALA B O 1
ATOM 3193 N N . SER B 1 22 ? -8.523 -10.977 1.05 1 98.81 22 SER B N 1
ATOM 3194 C CA . SER B 1 22 ? -9.688 -11.672 1.589 1 98.81 22 SER B CA 1
ATOM 3195 C C . SER B 1 22 ? -9.469 -12.07 3.045 1 98.81 22 SER B C 1
ATOM 3197 O O . SER B 1 22 ? -10.414 -12.094 3.836 1 98.81 22 SER B O 1
ATOM 3199 N N . MET B 1 23 ? -8.195 -12.336 3.443 1 98.56 23 MET B N 1
ATOM 3200 C CA . MET B 1 23 ? -7.91 -12.633 4.844 1 98.56 23 MET B CA 1
ATOM 3201 C C . MET B 1 23 ? -8.195 -11.422 5.727 1 98.56 23 MET B C 1
ATOM 3203 O O . MET B 1 23 ? -8.805 -11.555 6.793 1 98.56 23 MET B O 1
ATOM 3207 N N . LEU B 1 24 ? -7.75 -10.266 5.262 1 98.31 24 LEU B N 1
ATOM 3208 C CA . LEU B 1 24 ? -8.031 -9.062 6.027 1 98.31 24 LEU B CA 1
ATOM 3209 C C . LEU B 1 24 ? -9.531 -8.867 6.215 1 98.31 24 LEU B C 1
ATOM 3211 O O . LEU B 1 24 ? -9.984 -8.555 7.316 1 98.31 24 LEU B O 1
ATOM 3215 N N . LEU B 1 25 ? -10.258 -9.023 5.145 1 98.75 25 LEU B N 1
ATOM 3216 C CA . LEU B 1 25 ? -11.703 -8.852 5.223 1 98.75 25 LEU B CA 1
ATOM 3217 C C . LEU B 1 25 ? -12.32 -9.883 6.164 1 98.75 25 LEU B C 1
ATOM 3219 O O . LEU B 1 25 ? -13.258 -9.57 6.906 1 98.75 25 LEU B O 1
ATOM 3223 N N . ALA B 1 26 ? -11.758 -11.078 6.152 1 98.81 26 ALA B N 1
ATOM 3224 C CA . ALA B 1 26 ? -12.195 -12.117 7.082 1 98.81 26 ALA B CA 1
ATOM 3225 C C . ALA B 1 26 ? -11.891 -11.727 8.523 1 98.81 26 ALA B C 1
ATOM 3227 O O . ALA B 1 26 ? -12.703 -11.953 9.422 1 98.81 26 ALA B O 1
ATOM 3228 N N . ASP B 1 27 ? -10.734 -11.156 8.789 1 98.25 27 ASP B N 1
ATOM 3229 C CA . ASP B 1 27 ? -10.328 -10.719 10.117 1 98.25 27 ASP B CA 1
ATOM 3230 C C . ASP B 1 27 ? -11.32 -9.703 10.688 1 98.25 27 ASP B C 1
ATOM 3232 O O . ASP B 1 27 ? -11.422 -9.547 11.906 1 98.25 27 ASP B O 1
ATOM 3236 N N . TYR B 1 28 ? -12.008 -9.047 9.797 1 98.19 28 TYR B N 1
ATOM 3237 C CA . TYR B 1 28 ? -12.953 -8.031 10.25 1 98.19 28 TYR B CA 1
ATOM 3238 C C . TYR B 1 28 ? -14.383 -8.539 10.141 1 98.19 28 TYR B C 1
ATOM 3240 O O . TYR B 1 28 ? -15.336 -7.754 10.227 1 98.19 28 TYR B O 1
ATOM 3248 N N . GLY B 1 29 ? -14.562 -9.836 9.82 1 98 29 GLY B N 1
ATOM 3249 C CA . GLY B 1 29 ? -15.859 -10.43 10.102 1 98 29 GLY B CA 1
ATOM 3250 C C . GLY B 1 29 ? -16.531 -11.008 8.867 1 98 29 GLY B C 1
ATOM 3251 O O . GLY B 1 29 ? -17.547 -11.68 8.969 1 98 29 GLY B O 1
ATOM 3252 N N . ALA B 1 30 ? -16 -10.789 7.652 1 98.69 30 ALA B N 1
ATOM 3253 C CA . ALA B 1 30 ? -16.594 -11.375 6.453 1 98.69 30 ALA B CA 1
ATOM 3254 C C . ALA B 1 30 ? -16.484 -12.891 6.465 1 98.69 30 ALA B C 1
ATOM 3256 O O . ALA B 1 30 ? -15.5 -13.445 6.965 1 98.69 30 ALA B O 1
ATOM 3257 N N . GLU B 1 31 ? -17.484 -13.547 6.012 1 98.81 31 GLU B N 1
ATOM 3258 C CA . GLU B 1 31 ? -17.344 -14.969 5.742 1 98.81 31 GLU B CA 1
ATOM 3259 C C . GLU B 1 31 ? -16.688 -15.211 4.387 1 98.81 31 GLU B C 1
ATOM 3261 O O . GLU B 1 31 ? -17.297 -15.008 3.342 1 98.81 31 GLU B O 1
ATOM 3266 N N . VAL B 1 32 ? -15.477 -15.625 4.441 1 98.94 32 VAL B N 1
ATOM 3267 C CA . VAL B 1 32 ? -14.734 -15.867 3.211 1 98.94 32 VAL B CA 1
ATOM 3268 C C . VAL B 1 32 ? -14.703 -17.359 2.91 1 98.94 32 VAL B C 1
ATOM 3270 O O . VAL B 1 32 ? -14.203 -18.156 3.713 1 98.94 32 VAL B O 1
ATOM 3273 N N . ILE B 1 33 ? -15.242 -17.719 1.778 1 98.94 33 ILE B N 1
ATOM 3274 C CA . ILE B 1 33 ? -15.25 -19.078 1.279 1 98.94 33 ILE B CA 1
ATOM 3275 C C . ILE B 1 33 ? -14.258 -19.219 0.122 1 98.94 33 ILE B C 1
ATOM 3277 O O . ILE B 1 33 ? -14.523 -18.734 -0.982 1 98.94 33 ILE B O 1
ATOM 3281 N N . LYS B 1 34 ? -13.164 -19.828 0.42 1 98.88 34 LYS B N 1
ATOM 3282 C CA . LYS B 1 34 ? -12.156 -20.062 -0.608 1 98.88 34 LYS B CA 1
ATOM 3283 C C . LYS B 1 34 ? -12.539 -21.25 -1.491 1 98.88 34 LYS B C 1
ATOM 3285 O O . LYS B 1 34 ? -12.852 -22.344 -0.988 1 98.88 34 LYS B O 1
ATOM 3290 N N . ILE B 1 35 ? -12.594 -21.016 -2.783 1 98.81 35 ILE B N 1
ATOM 3291 C CA . ILE B 1 35 ? -12.906 -22.031 -3.781 1 98.81 35 ILE B CA 1
ATOM 3292 C C . ILE B 1 35 ? -11.609 -22.594 -4.371 1 98.81 35 ILE B C 1
ATOM 3294 O O . ILE B 1 35 ? -10.828 -21.859 -4.98 1 98.81 35 ILE B O 1
ATOM 3298 N N . GLU B 1 36 ? -11.43 -23.828 -4.184 1 98.56 36 GLU B N 1
ATOM 3299 C CA . GLU B 1 36 ? -10.172 -24.438 -4.602 1 98.56 36 GLU B CA 1
ATOM 3300 C C . GLU B 1 36 ? -10.414 -25.672 -5.465 1 98.56 36 GLU B C 1
ATOM 3302 O O . GLU B 1 36 ? -11.492 -26.281 -5.406 1 98.56 36 GLU B O 1
ATOM 3307 N N . ARG B 1 37 ? -9.469 -26.109 -6.352 1 97.69 37 ARG B N 1
ATOM 3308 C CA . ARG B 1 37 ? -9.555 -27.281 -7.219 1 97.69 37 ARG B CA 1
ATOM 3309 C C . ARG B 1 37 ? -9.508 -28.562 -6.398 1 97.69 37 ARG B C 1
ATOM 3311 O O . ARG B 1 37 ? -8.633 -28.734 -5.547 1 97.69 37 ARG B O 1
ATOM 3318 N N . PRO B 1 38 ? -10.414 -29.453 -6.723 1 98.12 38 PRO B N 1
ATOM 3319 C CA . PRO B 1 38 ? -10.398 -30.719 -5.992 1 98.12 38 PRO B CA 1
ATOM 3320 C C . PRO B 1 38 ? -9.062 -31.453 -6.113 1 98.12 38 PRO B C 1
ATOM 3322 O O . PRO B 1 38 ? -8.516 -31.578 -7.211 1 98.12 38 PRO B O 1
ATOM 3325 N N . GLY B 1 39 ? -8.586 -31.906 -4.984 1 95.06 39 GLY B N 1
ATOM 3326 C CA . GLY B 1 39 ? -7.383 -32.719 -4.965 1 95.06 39 GLY B CA 1
ATOM 3327 C C . GLY B 1 39 ? -6.105 -31.922 -5.059 1 95.06 39 GLY B C 1
ATOM 3328 O O . GLY B 1 39 ? -5.035 -32.375 -4.656 1 95.06 39 GLY B O 1
ATOM 3329 N N . ILE B 1 40 ? -6.164 -30.797 -5.547 1 94.31 40 ILE B N 1
ATOM 3330 C CA . ILE B 1 40 ? -4.961 -30.031 -5.863 1 94.31 40 ILE B CA 1
ATOM 3331 C C . ILE B 1 40 ? -4.883 -28.797 -4.957 1 94.31 40 ILE B C 1
ATOM 3333 O O . ILE B 1 40 ? -3.84 -28.531 -4.352 1 94.31 40 ILE B O 1
ATOM 3337 N N . GLY B 1 41 ? -6.02 -28.031 -4.773 1 96.75 41 GLY B N 1
ATOM 3338 C CA . GLY B 1 41 ? -6.031 -26.797 -4.02 1 96.75 41 GLY B CA 1
ATOM 3339 C C . GLY B 1 41 ? -5.41 -25.641 -4.773 1 96.75 41 GLY B C 1
ATOM 3340 O O . GLY B 1 41 ? -5.211 -25.719 -5.988 1 96.75 41 GLY B O 1
ATOM 3341 N N . GLU B 1 42 ? -5.207 -24.516 -4.109 1 95.81 42 GLU B N 1
ATOM 3342 C CA . GLU B 1 42 ? -4.531 -23.406 -4.758 1 95.81 42 GLU B CA 1
ATOM 3343 C C . GLU B 1 42 ? -3.014 -23.562 -4.707 1 95.81 42 GLU B C 1
ATOM 3345 O O . GLU B 1 42 ? -2.498 -24.375 -3.924 1 95.81 42 GLU B O 1
ATOM 3350 N N . THR B 1 43 ? -2.34 -22.828 -5.48 1 92.75 43 THR B N 1
ATOM 3351 C CA . THR B 1 43 ? -0.903 -22.969 -5.695 1 92.75 43 THR B CA 1
ATOM 3352 C C . THR B 1 43 ? -0.135 -22.719 -4.398 1 92.75 43 THR B C 1
ATOM 3354 O O . THR B 1 43 ? 0.891 -23.359 -4.152 1 92.75 43 THR B O 1
ATOM 3357 N N . GLY B 1 44 ? -0.608 -21.891 -3.57 1 94.19 44 GLY B N 1
ATOM 3358 C CA . GLY B 1 44 ? 0.079 -21.516 -2.344 1 94.19 44 GLY B CA 1
ATOM 3359 C C . GLY B 1 44 ? 0.216 -22.672 -1.366 1 94.19 44 GLY B C 1
ATOM 3360 O O . GLY B 1 44 ? 1.122 -22.688 -0.53 1 94.19 44 GLY B O 1
ATOM 3361 N N . ARG B 1 45 ? -0.658 -23.672 -1.434 1 95.88 45 ARG B N 1
ATOM 3362 C CA . ARG B 1 45 ? -0.631 -24.797 -0.511 1 95.88 45 ARG B CA 1
ATOM 3363 C C . ARG B 1 45 ? 0.654 -25.609 -0.667 1 95.88 45 ARG B C 1
ATOM 3365 O O . ARG B 1 45 ? 1.14 -26.203 0.296 1 95.88 45 ARG B O 1
ATOM 3372 N N . LYS B 1 46 ? 1.221 -25.531 -1.846 1 92.75 46 LYS B N 1
ATOM 3373 C CA . LYS B 1 46 ? 2.377 -26.375 -2.119 1 92.75 46 LYS B CA 1
ATOM 3374 C C . LYS B 1 46 ? 3.633 -25.531 -2.344 1 92.75 46 LYS B C 1
ATOM 3376 O O . LYS B 1 46 ? 4.699 -26.078 -2.654 1 92.75 46 LYS B O 1
ATOM 3381 N N . LEU B 1 47 ? 3.479 -24.297 -2.193 1 90.31 47 LEU B N 1
ATOM 3382 C CA . LEU B 1 47 ? 4.621 -23.406 -2.395 1 90.31 47 LEU B CA 1
ATOM 3383 C C . LEU B 1 47 ? 5.598 -23.516 -1.225 1 90.31 47 LEU B C 1
ATOM 3385 O O . LEU B 1 47 ? 5.203 -23.344 -0.069 1 90.31 47 LEU B O 1
ATOM 3389 N N . GLU B 1 48 ? 6.809 -23.734 -1.477 1 87.19 48 GLU B N 1
ATOM 3390 C CA . GLU B 1 48 ? 7.84 -23.828 -0.447 1 87.19 48 GLU B CA 1
ATOM 3391 C C . GLU B 1 48 ? 8.172 -22.453 0.122 1 87.19 48 GLU B C 1
ATOM 3393 O O . GLU B 1 48 ? 8.086 -21.438 -0.584 1 87.19 48 GLU B O 1
ATOM 3398 N N . PRO B 1 49 ? 8.672 -22.469 1.366 1 86.56 49 PRO B N 1
ATOM 3399 C CA . PRO B 1 49 ? 8.859 -23.609 2.264 1 86.56 49 PRO B CA 1
ATOM 3400 C C . PRO B 1 49 ? 7.543 -24.156 2.824 1 86.56 49 PRO B C 1
ATOM 3402 O O . PRO B 1 49 ? 6.566 -23.406 2.934 1 86.56 49 PRO B O 1
ATOM 3405 N N . LEU B 1 50 ? 7.574 -25.422 3.199 1 86.56 50 LEU B N 1
ATOM 3406 C CA . LEU B 1 50 ? 6.383 -26.062 3.736 1 86.56 50 LEU B CA 1
ATOM 3407 C C . LEU B 1 50 ? 6.449 -26.141 5.258 1 86.56 50 LEU B C 1
ATOM 3409 O O . LEU B 1 50 ? 7.523 -26.328 5.828 1 86.56 50 LEU B O 1
ATOM 3413 N N . VAL B 1 51 ? 5.359 -25.922 5.875 1 80.19 51 VAL B N 1
ATOM 3414 C CA . VAL B 1 51 ? 5.176 -26.156 7.305 1 80.19 51 VAL B CA 1
ATOM 3415 C C . VAL B 1 51 ? 4.008 -27.109 7.527 1 80.19 51 VAL B C 1
ATOM 3417 O O . VAL B 1 51 ? 2.873 -26.828 7.141 1 80.19 51 VAL B O 1
ATOM 3420 N N . ASP B 1 52 ? 4.312 -28.219 8.102 1 77.94 52 ASP B N 1
ATOM 3421 C CA . ASP B 1 52 ? 3.326 -29.266 8.352 1 77.94 52 ASP B CA 1
ATOM 3422 C C . ASP B 1 52 ? 2.58 -29.641 7.066 1 77.94 52 ASP B C 1
ATOM 3424 O O . ASP B 1 52 ? 1.348 -29.688 7.055 1 77.94 52 ASP B O 1
ATOM 3428 N N . GLY B 1 53 ? 3.277 -29.656 5.98 1 82.5 53 GLY B N 1
ATOM 3429 C CA . GLY B 1 53 ? 2.744 -30.141 4.715 1 82.5 53 GLY B CA 1
ATOM 3430 C C . GLY B 1 53 ? 2.025 -29.062 3.924 1 82.5 53 GLY B C 1
ATOM 3431 O O . GLY B 1 53 ? 1.487 -29.328 2.848 1 82.5 53 GLY B O 1
ATOM 3432 N N . SER B 1 54 ? 2 -27.875 4.402 1 89.75 54 SER B N 1
ATOM 3433 C CA . SER B 1 54 ? 1.355 -26.75 3.725 1 89.75 54 SER B CA 1
ATOM 3434 C C . SER B 1 54 ? 2.33 -25.594 3.518 1 89.75 54 SER B C 1
ATOM 3436 O O . SER B 1 54 ? 3.236 -25.391 4.328 1 89.75 54 SER B O 1
ATOM 3438 N N . GLY B 1 55 ? 2.146 -24.953 2.367 1 92.62 55 GLY B N 1
ATOM 3439 C CA . GLY B 1 55 ? 2.998 -23.797 2.15 1 92.62 55 GLY B CA 1
ATOM 3440 C C . GLY B 1 55 ? 2.904 -22.781 3.264 1 92.62 55 GLY B C 1
ATOM 3441 O O . GLY B 1 55 ? 1.81 -22.469 3.738 1 92.62 55 GLY B O 1
ATOM 3442 N N . ARG B 1 56 ? 4.008 -22.281 3.697 1 91.62 56 ARG B N 1
ATOM 3443 C CA . ARG B 1 56 ? 4.059 -21.328 4.793 1 91.62 56 ARG B CA 1
ATOM 3444 C C . ARG B 1 56 ? 3.279 -20.062 4.449 1 91.62 56 ARG B C 1
ATOM 3446 O O . ARG B 1 56 ? 2.539 -19.531 5.285 1 91.62 56 ARG B O 1
ATOM 3453 N N . LEU B 1 57 ? 3.459 -19.609 3.232 1 92.88 57 LEU B N 1
ATOM 3454 C CA . LEU B 1 57 ? 2.717 -18.422 2.812 1 92.88 57 LEU B CA 1
ATOM 3455 C C . LEU B 1 57 ? 1.214 -18.672 2.877 1 92.88 57 LEU B C 1
ATOM 3457 O O . LEU B 1 57 ? 0.452 -17.797 3.299 1 92.88 57 LEU B O 1
ATOM 3461 N N . PHE B 1 58 ? 0.819 -19.859 2.404 1 95.31 58 PHE B N 1
ATOM 3462 C CA . PHE B 1 58 ? -0.594 -20.219 2.486 1 95.31 58 PHE B CA 1
ATOM 3463 C C . PHE B 1 58 ? -1.088 -20.141 3.926 1 95.31 58 PHE B C 1
ATOM 3465 O O . PHE B 1 58 ? -2.143 -19.562 4.195 1 95.31 58 PHE B O 1
ATOM 3472 N N . GLU B 1 59 ? -0.336 -20.641 4.82 1 93.38 59 GLU B N 1
ATOM 3473 C CA . GLU B 1 59 ? -0.712 -20.703 6.23 1 93.38 59 GLU B CA 1
ATOM 3474 C C . GLU B 1 59 ? -0.808 -19.297 6.828 1 93.38 59 GLU B C 1
ATOM 3476 O O . GLU B 1 59 ? -1.622 -19.047 7.719 1 93.38 59 GLU B O 1
ATOM 3481 N N . MET B 1 60 ? -0.056 -18.422 6.312 1 94.19 60 MET B N 1
ATOM 3482 C CA . MET B 1 60 ? -0.006 -17.062 6.852 1 94.19 60 MET B CA 1
ATOM 3483 C C . MET B 1 60 ? -1.106 -16.188 6.246 1 94.19 60 MET B C 1
ATOM 3485 O O . MET B 1 60 ? -1.396 -15.109 6.754 1 94.19 60 MET B O 1
ATOM 3489 N N . LEU B 1 61 ? -1.795 -16.688 5.195 1 96.75 61 LEU B N 1
ATOM 3490 C CA . LEU B 1 61 ? -2.646 -15.773 4.43 1 96.75 61 LEU B CA 1
ATOM 3491 C C . LEU B 1 61 ? -4.078 -16.297 4.371 1 96.75 61 LEU B C 1
ATOM 3493 O O . LEU B 1 61 ? -4.891 -15.805 3.584 1 96.75 61 LEU B O 1
ATOM 3497 N N . ASN B 1 62 ? -4.426 -17.312 5.207 1 97.25 62 ASN B N 1
ATOM 3498 C CA . ASN B 1 62 ? -5.75 -17.891 4.984 1 97.25 62 ASN B CA 1
ATOM 3499 C C . ASN B 1 62 ? -6.453 -18.188 6.305 1 97.25 62 ASN B C 1
ATOM 3501 O O . ASN B 1 62 ? -7.391 -18.984 6.34 1 97.25 62 ASN B O 1
ATOM 3505 N N . ARG B 1 63 ? -5.977 -17.594 7.379 1 96.62 63 ARG B N 1
ATOM 3506 C CA . ARG B 1 63 ? -6.738 -17.688 8.617 1 96.62 63 ARG B CA 1
ATOM 3507 C C . ARG B 1 63 ? -8.141 -17.125 8.445 1 96.62 63 ARG B C 1
ATOM 3509 O O . ARG B 1 63 ? -8.383 -16.312 7.555 1 96.62 63 ARG B O 1
ATOM 3516 N N . ASN B 1 64 ? -9.086 -17.609 9.328 1 98 64 ASN B N 1
ATOM 3517 C CA . ASN B 1 64 ? -10.445 -17.109 9.406 1 98 64 ASN B CA 1
ATOM 3518 C C . ASN B 1 64 ? -11.242 -17.438 8.148 1 98 64 ASN B C 1
ATOM 3520 O O . ASN B 1 64 ? -12.414 -17.062 8.031 1 98 64 ASN B O 1
ATOM 3524 N N . LYS B 1 65 ? -10.68 -18.219 7.188 1 98.69 65 LYS B N 1
ATOM 3525 C CA . LYS B 1 65 ? -11.406 -18.578 5.969 1 98.69 65 LYS B CA 1
ATOM 3526 C C . LYS B 1 65 ? -11.969 -19.984 6.055 1 98.69 65 LYS B C 1
ATOM 3528 O O . LYS B 1 65 ? -11.555 -20.781 6.906 1 98.69 65 LYS B O 1
ATOM 3533 N N . LYS B 1 66 ? -12.914 -20.234 5.219 1 98.81 66 LYS B N 1
ATOM 3534 C CA . LYS B 1 66 ? -13.398 -21.578 4.922 1 98.81 66 LYS B CA 1
ATOM 3535 C C . LYS B 1 66 ? -12.93 -22.047 3.547 1 98.81 66 LYS B C 1
ATOM 3537 O O . LYS B 1 66 ? -12.625 -21.219 2.678 1 98.81 66 LYS B O 1
ATOM 3542 N N . SER B 1 67 ? -12.836 -23.359 3.371 1 98.81 67 SER B N 1
ATOM 3543 C CA . SER B 1 67 ? -12.398 -23.922 2.092 1 98.81 67 SER B CA 1
ATOM 3544 C C . SER B 1 67 ? -13.391 -24.938 1.565 1 98.81 67 SER B C 1
ATOM 3546 O O . SER B 1 67 ? -13.828 -25.828 2.305 1 98.81 67 SER B O 1
ATOM 3548 N N . ILE B 1 68 ? -13.734 -24.797 0.361 1 98.81 68 ILE B N 1
ATOM 3549 C CA . ILE B 1 68 ? -14.445 -25.844 -0.352 1 98.81 68 ILE B CA 1
ATOM 3550 C C . ILE B 1 68 ? -13.719 -26.156 -1.662 1 98.81 68 ILE B C 1
ATOM 3552 O O . ILE B 1 68 ? -12.953 -25.344 -2.168 1 98.81 68 ILE B O 1
ATOM 3556 N N . THR B 1 69 ? -13.984 -27.328 -2.156 1 98.75 69 THR B N 1
ATOM 3557 C CA . THR B 1 69 ? -13.43 -27.719 -3.449 1 98.75 69 THR B CA 1
ATOM 3558 C C . THR B 1 69 ? -14.523 -27.766 -4.516 1 98.75 69 THR B C 1
ATOM 3560 O O . THR B 1 69 ? -15.641 -28.188 -4.242 1 98.75 69 THR B O 1
ATOM 3563 N N . LEU B 1 70 ? -14.203 -27.219 -5.641 1 98.69 70 LEU B N 1
ATOM 3564 C CA . LEU B 1 70 ? -15.141 -27.188 -6.758 1 98.69 70 LEU B CA 1
ATOM 3565 C C . LEU B 1 70 ? -14.406 -27.266 -8.086 1 98.69 70 LEU B C 1
ATOM 3567 O O . LEU B 1 70 ? -13.5 -26.453 -8.344 1 98.69 70 LEU B O 1
ATOM 3571 N N . ASN B 1 71 ? -14.742 -28.234 -8.883 1 98.62 71 ASN B N 1
ATOM 3572 C CA . ASN B 1 71 ? -14.25 -28.297 -10.258 1 98.62 71 ASN B CA 1
ATOM 3573 C C . ASN B 1 71 ? -15.062 -27.406 -11.188 1 98.62 71 ASN B C 1
ATOM 3575 O O . ASN B 1 71 ? -16.109 -27.812 -11.695 1 98.62 71 ASN B O 1
ATOM 3579 N N . LEU B 1 72 ? -14.57 -26.281 -11.555 1 98.25 72 LEU B N 1
ATOM 3580 C CA . LEU B 1 72 ? -15.328 -25.281 -12.297 1 98.25 72 LEU B CA 1
ATOM 3581 C C . LEU B 1 72 ? -15.336 -25.609 -13.789 1 98.25 72 LEU B C 1
ATOM 3583 O O . LEU B 1 72 ? -15.992 -24.906 -14.57 1 98.25 72 LEU B O 1
ATOM 3587 N N . LYS B 1 73 ? -14.664 -26.656 -14.148 1 97.19 73 LYS B N 1
ATOM 3588 C CA . LYS B 1 73 ? -14.719 -27.078 -15.539 1 97.19 73 LYS B CA 1
ATOM 3589 C C . LYS B 1 73 ? -15.898 -28.016 -15.781 1 97.19 73 LYS B C 1
ATOM 3591 O O . LYS B 1 73 ? -16.281 -28.266 -16.922 1 97.19 73 LYS B O 1
ATOM 3596 N N . SER B 1 74 ? -16.422 -28.609 -14.711 1 97.88 74 SER B N 1
ATOM 3597 C CA . SER B 1 74 ? -17.594 -29.469 -14.828 1 97.88 74 SER B CA 1
ATOM 3598 C C . SER B 1 74 ? -18.891 -28.656 -14.844 1 97.88 74 SER B C 1
ATOM 3600 O O . SER B 1 74 ? -18.984 -27.641 -14.164 1 97.88 74 SER B O 1
ATOM 3602 N N . PRO B 1 75 ? -19.844 -29.156 -15.586 1 97.75 75 PRO B N 1
ATOM 3603 C CA . PRO B 1 75 ? -21.141 -28.469 -15.562 1 97.75 75 PRO B CA 1
ATOM 3604 C C . PRO B 1 75 ? -21.734 -28.375 -14.156 1 97.75 75 PRO B C 1
ATOM 3606 O O . PRO B 1 75 ? -22.281 -27.344 -13.781 1 97.75 75 PRO B O 1
ATOM 3609 N N . GLU B 1 76 ? -21.609 -29.438 -13.398 1 98 76 GLU B N 1
ATOM 3610 C CA . GLU B 1 76 ? -22.141 -29.453 -12.039 1 98 76 GLU B CA 1
ATOM 3611 C C . GLU B 1 76 ? -21.438 -28.438 -11.156 1 98 76 GLU B C 1
ATOM 3613 O O . GLU B 1 76 ? -22.078 -27.719 -10.375 1 98 76 GLU B O 1
ATOM 3618 N N . GLY B 1 77 ? -20.125 -28.375 -11.297 1 98.44 77 GLY B N 1
ATOM 3619 C CA . GLY B 1 77 ? -19.359 -27.406 -10.539 1 98.44 77 GLY B CA 1
ATOM 3620 C C . GLY B 1 77 ? -19.734 -25.969 -10.836 1 98.44 77 GLY B C 1
ATOM 3621 O O . GLY B 1 77 ? -19.828 -25.141 -9.922 1 98.44 77 GLY B O 1
ATOM 3622 N N . LYS B 1 78 ? -19.969 -25.672 -12.102 1 98.56 78 LYS B N 1
ATOM 3623 C CA . LYS B 1 78 ? -20.391 -24.344 -12.516 1 98.56 78 LYS B CA 1
ATOM 3624 C C . LYS B 1 78 ? -21.75 -23.984 -11.922 1 98.56 78 LYS B C 1
ATOM 3626 O O . LYS B 1 78 ? -21.969 -22.859 -11.469 1 98.56 78 LYS B O 1
ATOM 3631 N N . GLU B 1 79 ? -22.625 -24.953 -11.953 1 98.19 79 GLU B N 1
ATOM 3632 C CA . GLU B 1 79 ? -23.953 -24.719 -11.406 1 98.19 79 GLU B CA 1
ATOM 3633 C C . GLU B 1 79 ? -23.906 -24.469 -9.906 1 98.19 79 GLU B C 1
ATOM 3635 O O . GLU B 1 79 ? -24.609 -23.594 -9.398 1 98.19 79 GLU B O 1
ATOM 3640 N N . ILE B 1 80 ? -23.109 -25.234 -9.211 1 98.62 80 ILE B N 1
ATOM 3641 C CA . ILE B 1 80 ? -22.953 -25.062 -7.77 1 98.62 80 ILE B CA 1
ATOM 3642 C C . ILE B 1 80 ? -22.375 -23.672 -7.488 1 98.62 80 ILE B C 1
ATOM 3644 O O . ILE B 1 80 ? -22.844 -22.969 -6.594 1 98.62 80 ILE B O 1
ATOM 3648 N N . PHE B 1 81 ? -21.375 -23.25 -8.258 1 98.88 81 PHE B N 1
ATOM 3649 C CA . PHE B 1 81 ? -20.781 -21.938 -8.086 1 98.88 81 PHE B CA 1
ATOM 3650 C C . PHE B 1 81 ? -21.812 -20.844 -8.266 1 98.88 81 PHE B C 1
ATOM 3652 O O . PHE B 1 81 ? -21.859 -19.875 -7.488 1 98.88 81 PHE B O 1
ATOM 3659 N N . LYS B 1 82 ? -22.609 -20.984 -9.273 1 98.75 82 LYS B N 1
ATOM 3660 C CA . LYS B 1 82 ? -23.656 -20 -9.539 1 98.75 82 LYS B CA 1
ATOM 3661 C C . LYS B 1 82 ? -24.641 -19.906 -8.383 1 98.75 82 LYS B C 1
ATOM 3663 O O . LYS B 1 82 ? -25.078 -18.812 -8.016 1 98.75 82 LYS B O 1
ATOM 3668 N N . LYS B 1 83 ? -25 -21.062 -7.797 1 98.5 83 LYS B N 1
ATOM 3669 C CA . LYS B 1 83 ? -25.891 -21.078 -6.637 1 98.5 83 LYS B CA 1
ATOM 3670 C C . LYS B 1 83 ? -25.25 -20.344 -5.453 1 98.5 83 LYS B C 1
ATOM 3672 O O . LYS B 1 83 ? -25.922 -19.594 -4.75 1 98.5 83 LYS B O 1
ATOM 3677 N N . LEU B 1 84 ? -23.969 -20.594 -5.242 1 98.81 84 LEU B N 1
ATOM 3678 C CA . LEU B 1 84 ? -23.25 -19.906 -4.176 1 98.81 84 LEU B CA 1
ATOM 3679 C C . LEU B 1 84 ? -23.172 -18.406 -4.445 1 98.81 84 LEU B C 1
ATOM 3681 O O . LEU B 1 84 ? -23.375 -17.594 -3.541 1 98.81 84 LEU B O 1
ATOM 3685 N N . ALA B 1 85 ? -22.812 -18.078 -5.715 1 98.75 85 ALA B N 1
ATOM 3686 C CA . ALA B 1 85 ? -22.688 -16.688 -6.117 1 98.75 85 ALA B CA 1
ATOM 3687 C C . ALA B 1 85 ? -23.984 -15.922 -5.91 1 98.75 85 ALA B C 1
ATOM 3689 O O . ALA B 1 85 ? -23.984 -14.75 -5.547 1 98.75 85 ALA B O 1
ATOM 3690 N N . LYS B 1 86 ? -25.078 -16.609 -6.141 1 98.06 86 LYS B N 1
ATOM 3691 C CA . LYS B 1 86 ? -26.391 -15.992 -5.996 1 98.06 86 LYS B CA 1
ATOM 3692 C C . LYS B 1 86 ? -26.625 -15.531 -4.562 1 98.06 86 LYS B C 1
ATOM 3694 O O . LYS B 1 86 ? -27.328 -14.547 -4.332 1 98.06 86 LYS B O 1
ATOM 3699 N N . GLN B 1 87 ? -25.969 -16.156 -3.621 1 97.31 87 GLN B N 1
ATOM 3700 C CA . GLN B 1 87 ? -26.188 -15.867 -2.209 1 97.31 87 GLN B CA 1
ATOM 3701 C C . GLN B 1 87 ? -25 -15.109 -1.608 1 97.31 87 GLN B C 1
ATOM 3703 O O . GLN B 1 87 ? -24.953 -14.898 -0.396 1 97.31 87 GLN B O 1
ATOM 3708 N N . SER B 1 88 ? -24.078 -14.734 -2.406 1 98.56 88 SER B N 1
ATOM 3709 C CA . SER B 1 88 ? -22.859 -14.102 -1.908 1 98.56 88 SER B CA 1
ATOM 3710 C C . SER B 1 88 ? -22.844 -12.609 -2.205 1 98.56 88 SER B C 1
ATOM 3712 O O . SER B 1 88 ? -23.672 -12.125 -2.988 1 98.56 88 SER B O 1
ATOM 3714 N N . ASP B 1 89 ? -21.953 -11.906 -1.557 1 98.75 89 ASP B N 1
ATOM 3715 C CA . ASP B 1 89 ? -21.891 -10.453 -1.693 1 98.75 89 ASP B CA 1
ATOM 3716 C C . ASP B 1 89 ? -20.734 -10.039 -2.598 1 98.75 89 ASP B C 1
ATOM 3718 O O . ASP B 1 89 ? -20.844 -9.055 -3.336 1 98.75 89 ASP B O 1
ATOM 3722 N N . VAL B 1 90 ? -19.641 -10.695 -2.527 1 98.94 90 VAL B N 1
ATOM 3723 C CA . VAL B 1 90 ? -18.422 -10.336 -3.242 1 98.94 90 VAL B CA 1
ATOM 3724 C C . VAL B 1 90 ? -17.797 -11.594 -3.854 1 98.94 90 VAL B C 1
ATOM 3726 O O . VAL B 1 90 ? -17.797 -12.656 -3.23 1 98.94 90 VAL B O 1
ATOM 3729 N N . ILE B 1 91 ? -17.375 -11.539 -5.055 1 98.94 91 ILE B N 1
ATOM 3730 C CA . ILE B 1 91 ? -16.469 -12.492 -5.68 1 98.94 91 ILE B CA 1
ATOM 3731 C C . ILE B 1 91 ? -15.125 -11.812 -5.957 1 98.94 91 ILE B C 1
ATOM 3733 O O . ILE B 1 91 ? -15.086 -10.703 -6.5 1 98.94 91 ILE B O 1
ATOM 3737 N N . ILE B 1 92 ? -14.062 -12.414 -5.531 1 98.94 92 ILE B N 1
ATOM 3738 C CA . ILE B 1 92 ? -12.727 -11.969 -5.914 1 98.94 92 ILE B CA 1
ATOM 3739 C C . ILE B 1 92 ? -11.992 -13.102 -6.625 1 98.94 92 ILE B C 1
ATOM 3741 O O . ILE B 1 92 ? -11.906 -14.219 -6.105 1 98.94 92 ILE B O 1
ATOM 3745 N N . GLU B 1 93 ? -11.555 -12.859 -7.812 1 98.81 93 GLU B N 1
ATOM 3746 C CA . GLU B 1 93 ? -10.797 -13.852 -8.57 1 98.81 93 GLU B CA 1
ATOM 3747 C C . GLU B 1 93 ? -9.492 -13.266 -9.094 1 98.81 93 GLU B C 1
ATOM 3749 O O . GLU B 1 93 ? -9.367 -12.047 -9.25 1 98.81 93 GLU B O 1
ATOM 3754 N N . GLY B 1 94 ? -8.469 -14.078 -9.227 1 97.75 94 GLY B N 1
ATOM 3755 C CA . GLY B 1 94 ? -7.145 -13.641 -9.625 1 97.75 94 GLY B CA 1
ATOM 3756 C C . GLY B 1 94 ? -6.613 -14.375 -10.844 1 97.75 94 GLY B C 1
ATOM 3757 O O . GLY B 1 94 ? -5.422 -14.68 -10.922 1 97.75 94 GLY B O 1
ATOM 3758 N N . PHE B 1 95 ? -7.512 -14.727 -11.82 1 96.5 95 PHE B N 1
ATOM 3759 C CA . PHE B 1 95 ? -7.109 -15.422 -13.039 1 96.5 95 PHE B CA 1
ATOM 3760 C C . PHE B 1 95 ? -6.723 -14.43 -14.125 1 96.5 95 PHE B C 1
ATOM 3762 O O . PHE B 1 95 ? -7.012 -13.234 -14.008 1 96.5 95 PHE B O 1
ATOM 3769 N N . ARG B 1 96 ? -6.062 -14.922 -15.172 1 95.19 96 ARG B N 1
ATOM 3770 C CA . ARG B 1 96 ? -5.828 -14.094 -16.344 1 95.19 96 ARG B CA 1
ATOM 3771 C C . ARG B 1 96 ? -7.141 -13.578 -16.938 1 95.19 96 ARG B C 1
ATOM 3773 O O . ARG B 1 96 ? -8.148 -14.281 -16.906 1 95.19 96 ARG B O 1
ATOM 3780 N N . PRO B 1 97 ? -7.059 -12.367 -17.453 1 97 97 PRO B N 1
ATOM 3781 C CA . PRO B 1 97 ? -8.289 -11.812 -18.031 1 97 97 PRO B CA 1
ATOM 3782 C C . PRO B 1 97 ? -8.938 -12.758 -19.047 1 97 97 PRO B C 1
ATOM 3784 O O . PRO B 1 97 ? -8.242 -13.367 -19.859 1 97 97 PRO B O 1
ATOM 3787 N N . GLY B 1 98 ? -10.312 -12.969 -18.891 1 95.94 98 GLY B N 1
ATOM 3788 C CA . GLY B 1 98 ? -11.047 -13.773 -19.844 1 95.94 98 GLY B CA 1
ATOM 3789 C C . GLY B 1 98 ? -11.305 -15.188 -19.375 1 95.94 98 GLY B C 1
ATOM 3790 O O . GLY B 1 98 ? -12.219 -15.859 -19.859 1 95.94 98 GLY B O 1
ATOM 3791 N N . VAL B 1 99 ? -10.57 -15.656 -18.375 1 97.12 99 VAL B N 1
ATOM 3792 C CA . VAL B 1 99 ? -10.695 -17.031 -17.906 1 97.12 99 VAL B CA 1
ATOM 3793 C C . VAL B 1 99 ? -12.094 -17.266 -17.344 1 97.12 99 VAL B C 1
ATOM 3795 O O . VAL B 1 99 ? -12.781 -18.203 -17.734 1 97.12 99 VAL B O 1
ATOM 3798 N N . MET B 1 100 ? -12.562 -16.422 -16.438 1 98.25 100 MET B N 1
ATOM 3799 C CA . MET B 1 100 ? -13.875 -16.594 -15.805 1 98.25 100 MET B CA 1
ATOM 3800 C C . MET B 1 100 ? -14.992 -16.422 -16.828 1 98.25 100 MET B C 1
ATOM 3802 O O . MET B 1 100 ? -16.031 -17.062 -16.734 1 98.25 100 MET B O 1
ATOM 3806 N N . ASP B 1 101 ? -14.742 -15.57 -17.828 1 97.75 101 ASP B N 1
ATOM 3807 C CA . ASP B 1 101 ? -15.711 -15.414 -18.906 1 97.75 101 ASP B CA 1
ATOM 3808 C C . ASP B 1 101 ? -15.852 -16.703 -19.703 1 97.75 101 ASP B C 1
ATOM 3810 O O . ASP B 1 101 ? -16.969 -17.125 -20.031 1 97.75 101 ASP B O 1
ATOM 3814 N N . ARG B 1 102 ? -14.719 -17.297 -20.031 1 97.56 102 ARG B N 1
ATOM 3815 C CA . ARG B 1 102 ? -14.734 -18.547 -20.812 1 97.56 102 ARG B CA 1
ATOM 3816 C C . ARG B 1 102 ? -15.43 -19.656 -20.031 1 97.56 102 ARG B C 1
ATOM 3818 O O . ARG B 1 102 ? -16.031 -20.547 -20.625 1 97.56 102 ARG B O 1
ATOM 3825 N N . LEU B 1 103 ? -15.414 -19.562 -18.719 1 98.06 103 LEU B N 1
ATOM 3826 C CA . LEU B 1 103 ? -16.062 -20.547 -17.875 1 98.06 103 LEU B CA 1
ATOM 3827 C C . LEU B 1 103 ? -17.562 -20.25 -17.734 1 98.06 103 LEU B C 1
ATOM 3829 O O . LEU B 1 103 ? -18.312 -21.062 -17.188 1 98.06 103 LEU B O 1
ATOM 3833 N N . GLY B 1 104 ? -17.984 -19.141 -18.219 1 98.19 104 GLY B N 1
ATOM 3834 C CA . GLY B 1 104 ? -19.359 -18.734 -18.031 1 98.19 104 GLY B CA 1
ATOM 3835 C C . GLY B 1 104 ? -19.656 -18.25 -16.625 1 98.19 104 GLY B C 1
ATOM 3836 O O . GLY B 1 104 ? -20.781 -18.375 -16.141 1 98.19 104 GLY B O 1
ATOM 3837 N N . LEU B 1 105 ? -18.656 -17.781 -15.953 1 98.75 105 LEU B N 1
ATOM 3838 C CA . LEU B 1 105 ? -18.781 -17.359 -14.562 1 98.75 105 LEU B CA 1
ATOM 3839 C C . LEU B 1 105 ? -18.234 -15.938 -14.383 1 98.75 105 LEU B C 1
ATOM 3841 O O . LEU B 1 105 ? -17.922 -15.531 -13.258 1 98.75 105 LEU B O 1
ATOM 3845 N N . GLY B 1 106 ? -18.078 -15.227 -15.492 1 98.56 106 GLY B N 1
ATOM 3846 C CA . GLY B 1 106 ? -17.609 -13.852 -15.445 1 98.56 106 GLY B CA 1
ATOM 3847 C C . GLY B 1 106 ? -18.641 -12.898 -14.859 1 98.56 106 GLY B C 1
ATOM 3848 O O . GLY B 1 106 ? -19.734 -13.312 -14.484 1 98.56 106 GLY B O 1
ATOM 3849 N N . TYR B 1 107 ? -18.281 -11.672 -14.773 1 98.56 107 TYR B N 1
ATOM 3850 C CA . TYR B 1 107 ? -19.125 -10.656 -14.148 1 98.56 107 TYR B CA 1
ATOM 3851 C C . TYR B 1 107 ? -20.5 -10.602 -14.82 1 98.56 107 TYR B C 1
ATOM 3853 O O . TYR B 1 107 ? -21.531 -10.547 -14.141 1 98.56 107 TYR B O 1
ATOM 3861 N N . LYS B 1 108 ? -20.516 -10.562 -16.109 1 97.81 108 LYS B N 1
ATOM 3862 C CA . LYS B 1 108 ? -21.781 -10.477 -16.828 1 97.81 108 LYS B CA 1
ATOM 3863 C C . LYS B 1 108 ? -22.688 -11.656 -16.484 1 97.81 108 LYS B C 1
ATOM 3865 O O . LYS B 1 108 ? -23.875 -11.484 -16.234 1 97.81 108 LYS B O 1
ATOM 3870 N N . ASP B 1 109 ? -22.109 -12.82 -16.469 1 98.44 109 ASP B N 1
ATOM 3871 C CA . ASP B 1 109 ? -22.875 -14.039 -16.172 1 98.44 109 ASP B CA 1
ATOM 3872 C C . ASP B 1 109 ? -23.438 -13.992 -14.75 1 98.44 109 ASP B C 1
ATOM 3874 O O . ASP B 1 109 ? -24.594 -14.336 -14.531 1 98.44 109 ASP B O 1
ATOM 3878 N N . ILE B 1 110 ? -22.641 -13.609 -13.82 1 98.75 110 ILE B N 1
ATOM 3879 C CA . ILE B 1 110 ? -23.016 -13.672 -12.414 1 98.75 110 ILE B CA 1
ATOM 3880 C C . ILE B 1 110 ? -23.969 -12.523 -12.078 1 98.75 110 ILE B C 1
ATOM 3882 O O . ILE B 1 110 ? -24.891 -12.695 -11.281 1 98.75 110 ILE B O 1
ATOM 3886 N N . SER B 1 111 ? -23.672 -11.297 -12.656 1 98.12 111 SER B N 1
ATOM 3887 C CA . SER B 1 111 ? -24.547 -10.156 -12.367 1 98.12 111 SER B CA 1
ATOM 3888 C C . SER B 1 111 ? -25.953 -10.391 -12.875 1 98.12 111 SER B C 1
ATOM 3890 O O . SER B 1 111 ? -26.906 -9.812 -12.352 1 98.12 111 SER B O 1
ATOM 3892 N N . ASP B 1 112 ? -26.141 -11.258 -13.859 1 97.75 112 ASP B N 1
ATOM 3893 C CA . ASP B 1 112 ? -27.453 -11.617 -14.367 1 97.75 112 ASP B CA 1
ATOM 3894 C C . ASP B 1 112 ? -28.266 -12.375 -13.32 1 97.75 112 ASP B C 1
ATOM 3896 O O . ASP B 1 112 ? -29.5 -12.297 -13.297 1 97.75 112 ASP B O 1
ATOM 3900 N N . ILE B 1 113 ? -27.688 -13.047 -12.414 1 97.62 113 ILE B N 1
ATOM 3901 C CA . ILE B 1 113 ? -28.406 -13.852 -11.438 1 97.62 113 ILE B CA 1
ATOM 3902 C C . ILE B 1 113 ? -28.328 -13.195 -10.062 1 97.62 113 ILE B C 1
ATOM 3904 O O . ILE B 1 113 ? -29.094 -13.547 -9.156 1 97.62 113 ILE B O 1
ATOM 3908 N N . ASN B 1 114 ? -27.406 -12.328 -9.852 1 98.31 114 ASN B N 1
ATOM 3909 C CA . ASN B 1 114 ? -27.219 -11.555 -8.625 1 98.31 114 ASN B CA 1
ATOM 3910 C C . ASN B 1 114 ? -26.797 -10.125 -8.922 1 98.31 114 ASN B C 1
ATOM 3912 O O . ASN B 1 114 ? -25.609 -9.805 -8.914 1 98.31 114 ASN B O 1
ATOM 3916 N N . GLU B 1 115 ? -27.75 -9.258 -9.086 1 97.5 115 GLU B N 1
ATOM 3917 C CA . GLU B 1 115 ? -27.5 -7.879 -9.492 1 97.5 115 GLU B CA 1
ATOM 3918 C C . GLU B 1 115 ? -26.719 -7.129 -8.414 1 97.5 115 GLU B C 1
ATOM 3920 O O . GLU B 1 115 ? -26.125 -6.086 -8.695 1 97.5 115 GLU B O 1
ATOM 3925 N N . ARG B 1 116 ? -26.688 -7.633 -7.223 1 98.19 116 ARG B N 1
ATOM 3926 C CA . ARG B 1 116 ? -26.062 -6.934 -6.105 1 98.19 116 ARG B CA 1
ATOM 3927 C C . ARG B 1 116 ? -24.609 -7.391 -5.922 1 98.19 116 ARG B C 1
ATOM 3929 O O . ARG B 1 116 ? -23.906 -6.91 -5.027 1 98.19 116 ARG B O 1
ATOM 3936 N N . ILE B 1 117 ? -24.078 -8.242 -6.844 1 98.75 117 ILE B N 1
ATOM 3937 C CA . ILE B 1 117 ? -22.766 -8.844 -6.668 1 98.75 117 ILE B CA 1
ATOM 3938 C C . ILE B 1 117 ? -21.672 -7.797 -6.902 1 98.75 117 ILE B C 1
ATOM 3940 O O . ILE B 1 117 ? -21.766 -6.996 -7.836 1 98.75 117 ILE B O 1
ATOM 3944 N N . ILE B 1 118 ? -20.766 -7.664 -6.035 1 98.88 118 ILE B N 1
ATOM 3945 C CA . ILE B 1 118 ? -19.5 -6.996 -6.27 1 98.88 118 ILE B CA 1
ATOM 3946 C C . ILE B 1 118 ? -18.484 -7.996 -6.82 1 98.88 118 ILE B C 1
ATOM 3948 O O . ILE B 1 118 ? -18.141 -8.977 -6.152 1 98.88 118 ILE B O 1
ATOM 3952 N N . TYR B 1 119 ? -18.062 -7.809 -8.016 1 98.94 119 TYR B N 1
ATOM 3953 C CA . TYR B 1 119 ? -17.172 -8.734 -8.703 1 98.94 119 TYR B CA 1
ATOM 3954 C C . TYR B 1 119 ? -15.797 -8.109 -8.922 1 98.94 119 TYR B C 1
ATOM 3956 O O . TYR B 1 119 ? -15.633 -7.227 -9.766 1 98.94 119 TYR B O 1
ATOM 3964 N N . CYS B 1 120 ? -14.797 -8.594 -8.18 1 98.88 120 CYS B N 1
ATOM 3965 C CA . CYS B 1 120 ? -13.445 -8.031 -8.227 1 98.88 120 CYS B CA 1
ATOM 3966 C C . CYS B 1 120 ? -12.516 -8.945 -9.016 1 98.88 120 CYS B C 1
ATOM 3968 O O . CYS B 1 120 ? -12.281 -10.086 -8.625 1 98.88 120 CYS B O 1
ATOM 3970 N N . SER B 1 121 ? -12.016 -8.469 -10.094 1 98.81 121 SER B N 1
ATOM 3971 C CA . SER B 1 121 ? -10.953 -9.133 -10.836 1 98.81 121 SER B CA 1
ATOM 3972 C C . SER B 1 121 ? -9.586 -8.531 -10.5 1 98.81 121 SER B C 1
ATOM 3974 O O . SER B 1 121 ? -9.344 -7.359 -10.773 1 98.81 121 SER B O 1
ATOM 3976 N N . LEU B 1 122 ? -8.742 -9.305 -9.891 1 98.62 122 LEU B N 1
ATOM 3977 C CA . LEU B 1 122 ? -7.391 -8.906 -9.523 1 98.62 122 LEU B CA 1
ATOM 3978 C C . LEU B 1 122 ? -6.367 -9.508 -10.484 1 98.62 122 LEU B C 1
ATOM 3980 O O . LEU B 1 122 ? -6.16 -10.719 -10.5 1 98.62 122 LEU B O 1
ATOM 3984 N N . SER B 1 123 ? -5.738 -8.656 -11.32 1 98.19 123 SER B N 1
ATOM 3985 C CA . SER B 1 123 ? -4.789 -9.125 -12.32 1 98.19 123 SER B CA 1
ATOM 3986 C C . SER B 1 123 ? -3.549 -8.242 -12.367 1 98.19 123 SER B C 1
ATOM 3988 O O . SER B 1 123 ? -3.428 -7.293 -11.594 1 98.19 123 SER B O 1
ATOM 3990 N N . GLY B 1 124 ? -2.607 -8.602 -13.18 1 97.75 124 GLY B N 1
ATOM 3991 C CA . GLY B 1 124 ? -1.338 -7.895 -13.234 1 97.75 124 GLY B CA 1
ATOM 3992 C C . GLY B 1 124 ? -1.447 -6.512 -13.852 1 97.75 124 GLY B C 1
ATOM 3993 O O . GLY B 1 124 ? -0.964 -5.531 -13.281 1 97.75 124 GLY B O 1
ATOM 3994 N N . PHE B 1 125 ? -2.195 -6.473 -15 1 97.44 125 PHE B N 1
ATOM 3995 C CA . PHE B 1 125 ? -2.18 -5.234 -15.773 1 97.44 125 PHE B CA 1
ATOM 3996 C C . PHE B 1 125 ? -3.596 -4.73 -16.016 1 97.44 125 PHE B C 1
ATOM 3998 O O . PHE B 1 125 ? -3.807 -3.812 -16.812 1 97.44 125 PHE B O 1
ATOM 4005 N N . GLY B 1 126 ? -4.605 -5.316 -15.312 1 97.06 126 GLY B N 1
ATOM 4006 C CA . GLY B 1 126 ? -5.992 -4.918 -15.5 1 97.06 126 GLY B CA 1
ATOM 4007 C C . GLY B 1 126 ? -6.695 -5.711 -16.594 1 97.06 126 GLY B C 1
ATOM 4008 O O . GLY B 1 126 ? -6.086 -6.57 -17.234 1 97.06 126 GLY B O 1
ATOM 4009 N N . GLN B 1 127 ? -7.953 -5.449 -16.766 1 97.12 127 GLN B N 1
ATOM 4010 C CA . GLN B 1 127 ? -8.805 -6.219 -17.672 1 97.12 127 GLN B CA 1
ATOM 4011 C C . GLN B 1 127 ? -8.844 -5.598 -19.062 1 97.12 127 GLN B C 1
ATOM 4013 O O . GLN B 1 127 ? -9.438 -6.16 -19.984 1 97.12 127 GLN B O 1
ATOM 4018 N N . THR B 1 128 ? -8.156 -4.473 -19.188 1 94.69 128 THR B N 1
ATOM 4019 C CA . THR B 1 128 ? -8.148 -3.777 -20.469 1 94.69 128 THR B CA 1
ATOM 4020 C C . THR B 1 128 ? -6.734 -3.328 -20.828 1 94.69 128 THR B C 1
ATOM 4022 O O . THR B 1 128 ? -5.82 -3.41 -20 1 94.69 128 THR B O 1
ATOM 4025 N N . GLY B 1 129 ? -6.562 -2.936 -22.125 1 91.88 129 GLY B N 1
ATOM 4026 C CA . GLY B 1 129 ? -5.289 -2.391 -22.562 1 91.88 129 GLY B CA 1
ATOM 4027 C C . GLY B 1 129 ? -4.383 -3.432 -23.188 1 91.88 129 GLY B C 1
ATOM 4028 O O . GLY B 1 129 ? -4.688 -4.625 -23.172 1 91.88 129 GLY B O 1
ATOM 4029 N N . PRO B 1 130 ? -3.266 -2.99 -23.703 1 92 130 PRO B N 1
ATOM 4030 C CA . PRO B 1 130 ? -2.393 -3.852 -24.5 1 92 130 PRO B CA 1
ATOM 4031 C C . PRO B 1 130 ? -1.627 -4.863 -23.656 1 92 130 PRO B C 1
ATOM 4033 O O . PRO B 1 130 ? -1.146 -5.875 -24.172 1 92 130 PRO B O 1
ATOM 4036 N N . LEU B 1 131 ? -1.526 -4.625 -22.359 1 94.62 131 LEU B N 1
ATOM 4037 C CA . LEU B 1 131 ? -0.699 -5.484 -21.516 1 94.62 131 LEU B CA 1
ATOM 4038 C C . LEU B 1 131 ? -1.551 -6.52 -20.797 1 94.62 131 LEU B C 1
ATOM 4040 O O . LEU B 1 131 ? -1.021 -7.387 -20.094 1 94.62 131 LEU B O 1
ATOM 4044 N N . LYS B 1 132 ? -2.822 -6.516 -21.016 1 95 132 LYS B N 1
ATOM 4045 C CA . LYS B 1 132 ? -3.768 -7.242 -20.172 1 95 132 LYS B CA 1
ATOM 4046 C C . LYS B 1 132 ? -3.488 -8.742 -20.188 1 95 132 LYS B C 1
ATOM 4048 O O . LYS B 1 132 ? -3.742 -9.445 -19.219 1 95 132 LYS B O 1
ATOM 4053 N N . ASP B 1 133 ? -2.859 -9.289 -21.25 1 94.38 133 ASP B N 1
ATOM 4054 C CA . ASP B 1 133 ? -2.719 -10.734 -21.406 1 94.38 133 ASP B CA 1
ATOM 4055 C C . ASP B 1 133 ? -1.294 -11.18 -21.094 1 94.38 133 ASP B C 1
ATOM 4057 O O . ASP B 1 133 ? -0.979 -12.367 -21.188 1 94.38 133 ASP B O 1
ATOM 4061 N N . LEU B 1 134 ? -0.472 -10.289 -20.734 1 95.12 134 LEU B N 1
ATOM 4062 C CA . LEU B 1 134 ? 0.934 -10.617 -20.531 1 95.12 134 LEU B CA 1
ATOM 4063 C C . LEU B 1 134 ? 1.112 -11.43 -19.25 1 95.12 134 LEU B C 1
ATOM 4065 O O . LEU B 1 134 ? 0.545 -11.094 -18.203 1 95.12 134 LEU B O 1
ATOM 4069 N N . ALA B 1 135 ? 1.847 -12.539 -19.406 1 93.69 135 ALA B N 1
ATOM 4070 C CA . ALA B 1 135 ? 2.277 -13.266 -18.219 1 93.69 135 ALA B CA 1
ATOM 4071 C C . ALA B 1 135 ? 3.354 -12.484 -17.453 1 93.69 135 ALA B C 1
ATOM 4073 O O . ALA B 1 135 ? 4.301 -11.977 -18.062 1 93.69 135 ALA B O 1
ATOM 4074 N N . ALA B 1 136 ? 3.148 -12.383 -16.203 1 96.56 136 ALA B N 1
ATOM 4075 C CA . ALA B 1 136 ? 4.09 -11.586 -15.422 1 96.56 136 ALA B CA 1
ATOM 4076 C C . ALA B 1 136 ? 4.035 -11.961 -13.938 1 96.56 136 ALA B C 1
ATOM 4078 O O . ALA B 1 136 ? 3.074 -12.586 -13.492 1 96.56 136 ALA B O 1
ATOM 4079 N N . HIS B 1 137 ? 5.078 -11.695 -13.289 1 96.38 137 HIS B N 1
ATOM 4080 C CA . HIS B 1 137 ? 5.168 -11.781 -11.836 1 96.38 137 HIS B CA 1
ATOM 4081 C C . HIS B 1 137 ? 5.508 -10.43 -11.227 1 96.38 137 HIS B C 1
ATOM 4083 O O . HIS B 1 137 ? 5.629 -9.43 -11.938 1 96.38 137 HIS B O 1
ATOM 4089 N N . ASP B 1 138 ? 5.629 -10.438 -9.914 1 97.38 138 ASP B N 1
ATOM 4090 C CA . ASP B 1 138 ? 5.789 -9.211 -9.141 1 97.38 138 ASP B CA 1
ATOM 4091 C C . ASP B 1 138 ? 6.875 -8.328 -9.742 1 97.38 138 ASP B C 1
ATOM 4093 O O . ASP B 1 138 ? 6.645 -7.145 -10.008 1 97.38 138 ASP B O 1
ATOM 4097 N N . ILE B 1 139 ? 8.047 -8.852 -10.039 1 97.12 139 ILE B N 1
ATOM 4098 C CA . ILE B 1 139 ? 9.188 -8.078 -10.516 1 97.12 139 ILE B CA 1
ATOM 4099 C C . ILE B 1 139 ? 8.859 -7.453 -11.867 1 97.12 139 ILE B C 1
ATOM 4101 O O . ILE B 1 139 ? 9.352 -6.367 -12.195 1 97.12 139 ILE B O 1
ATOM 4105 N N . ASN B 1 140 ? 8.055 -8.148 -12.664 1 97.94 140 ASN B N 1
ATOM 4106 C CA . ASN B 1 140 ? 7.668 -7.629 -13.969 1 97.94 140 ASN B CA 1
ATOM 4107 C C . ASN B 1 140 ? 6.699 -6.457 -13.844 1 97.94 140 ASN B C 1
ATOM 4109 O O . ASN B 1 140 ? 6.82 -5.465 -14.57 1 97.94 140 ASN B O 1
ATOM 4113 N N . TYR B 1 141 ? 5.73 -6.562 -12.914 1 98.06 141 TYR B N 1
ATOM 4114 C CA . TYR B 1 141 ? 4.836 -5.441 -12.656 1 98.06 141 TYR B CA 1
ATOM 4115 C C . TYR B 1 141 ? 5.617 -4.211 -12.211 1 98.06 141 TYR B C 1
ATOM 4117 O O . TYR B 1 141 ? 5.352 -3.1 -12.68 1 98.06 141 TYR B O 1
ATOM 4125 N N . ALA B 1 142 ? 6.555 -4.449 -11.305 1 97.25 142 ALA B N 1
ATOM 4126 C CA . ALA B 1 142 ? 7.387 -3.371 -10.789 1 97.25 142 ALA B CA 1
ATOM 4127 C C . ALA B 1 142 ? 8.203 -2.721 -11.906 1 97.25 142 ALA B C 1
ATOM 4129 O O . ALA B 1 142 ? 8.469 -1.518 -11.867 1 97.25 142 ALA B O 1
ATOM 4130 N N . SER B 1 143 ? 8.547 -3.516 -12.859 1 98.06 143 SER B N 1
ATOM 4131 C CA . SER B 1 143 ? 9.328 -3.029 -13.992 1 98.06 143 SER B CA 1
ATOM 4132 C C . SER B 1 143 ? 8.484 -2.154 -14.906 1 98.06 143 SER B C 1
ATOM 4134 O O . SER B 1 143 ? 8.836 -1.003 -15.172 1 98.06 143 SER B O 1
ATOM 4136 N N . TYR B 1 144 ? 7.344 -2.645 -15.289 1 97.81 144 TYR B N 1
ATOM 4137 C CA . TYR B 1 144 ? 6.473 -1.922 -16.219 1 97.81 144 TYR B CA 1
ATOM 4138 C C . TYR B 1 144 ? 5.953 -0.64 -15.57 1 97.81 144 TYR B C 1
ATOM 4140 O O . TYR B 1 144 ? 5.73 0.358 -16.266 1 97.81 144 TYR B O 1
ATOM 4148 N N . SER B 1 145 ? 5.758 -0.626 -14.273 1 97.31 145 SER B N 1
ATOM 4149 C CA . SER B 1 145 ? 5.176 0.519 -13.578 1 97.31 145 SER B CA 1
ATOM 4150 C C . SER B 1 145 ? 6.195 1.643 -13.422 1 97.31 145 SER B C 1
ATOM 4152 O O . SER B 1 145 ? 5.836 2.762 -13.047 1 97.31 145 SER B O 1
ATOM 4154 N N . GLY B 1 146 ? 7.441 1.338 -13.664 1 97.19 146 GLY B N 1
ATOM 4155 C CA . GLY B 1 146 ? 8.492 2.324 -13.453 1 97.19 146 GLY B CA 1
ATOM 4156 C C . GLY B 1 146 ? 9.023 2.33 -12.031 1 97.19 146 GLY B C 1
ATOM 4157 O O . GLY B 1 146 ? 10.047 2.957 -11.75 1 97.19 146 GLY B O 1
ATOM 4158 N N . PHE B 1 147 ? 8.391 1.636 -11.188 1 96.5 147 PHE B N 1
ATOM 4159 C CA . PHE B 1 147 ? 8.828 1.625 -9.797 1 96.5 147 PHE B CA 1
ATOM 4160 C C . PHE B 1 147 ? 10.234 1.061 -9.672 1 96.5 147 PHE B C 1
ATOM 4162 O O . PHE B 1 147 ? 11.086 1.645 -9 1 96.5 147 PHE B O 1
ATOM 4169 N N . LEU B 1 148 ? 10.453 -0.092 -10.281 1 96.62 148 LEU B N 1
ATOM 4170 C CA . LEU B 1 148 ? 11.766 -0.712 -10.211 1 96.62 148 LEU B CA 1
ATOM 4171 C C . LEU B 1 148 ? 12.836 0.202 -10.805 1 96.62 148 LEU B C 1
ATOM 4173 O O . LEU B 1 148 ? 13.961 0.251 -10.312 1 96.62 148 LEU B O 1
ATOM 4177 N N . GLY B 1 149 ? 12.469 0.923 -11.82 1 96.06 149 GLY B N 1
ATOM 4178 C CA . GLY B 1 149 ? 13.383 1.867 -12.445 1 96.06 149 GLY B CA 1
ATOM 4179 C C . GLY B 1 149 ? 13.773 3.014 -11.539 1 96.06 149 GLY B C 1
ATOM 4180 O O . GLY B 1 149 ? 14.789 3.676 -11.766 1 96.06 149 GLY B O 1
ATOM 4181 N N . MET B 1 150 ? 12.977 3.232 -10.539 1 94.81 150 MET B N 1
ATOM 4182 C CA . MET B 1 150 ? 13.25 4.289 -9.57 1 94.81 150 MET B CA 1
ATOM 4183 C C . MET B 1 150 ? 14.102 3.764 -8.414 1 94.81 150 MET B C 1
ATOM 4185 O O . MET B 1 150 ? 14.656 4.543 -7.641 1 94.81 150 MET B O 1
ATOM 4189 N N . ASN B 1 151 ? 14.156 2.504 -8.305 1 94.06 151 ASN B N 1
ATOM 4190 C CA . ASN B 1 151 ? 14.914 1.887 -7.23 1 94.06 151 ASN B CA 1
ATOM 4191 C C . ASN B 1 151 ? 16.375 1.675 -7.625 1 94.06 151 ASN B C 1
ATOM 4193 O O . ASN B 1 151 ? 16.812 0.541 -7.84 1 94.06 151 ASN B O 1
ATOM 4197 N N . VAL B 1 152 ? 17.109 2.736 -7.586 1 92.06 152 VAL B N 1
ATOM 4198 C CA . VAL B 1 152 ? 18.484 2.736 -8.07 1 92.06 152 VAL B CA 1
ATOM 4199 C C . VAL B 1 152 ? 19.422 3.244 -6.98 1 92.06 152 VAL B C 1
ATOM 4201 O O . VAL B 1 152 ? 19.109 4.23 -6.305 1 92.06 152 VAL B O 1
ATOM 4204 N N . THR B 1 153 ? 20.5 2.547 -6.758 1 89.44 153 THR B N 1
ATOM 4205 C CA . THR B 1 153 ? 21.5 2.99 -5.805 1 89.44 153 THR B CA 1
ATOM 4206 C C . THR B 1 153 ? 22.266 4.203 -6.34 1 89.44 153 THR B C 1
ATOM 4208 O O . THR B 1 153 ? 22.188 4.508 -7.531 1 89.44 153 THR B O 1
ATOM 4211 N N . PRO B 1 154 ? 22.922 4.867 -5.434 1 86 154 PRO B N 1
ATOM 4212 C CA . PRO B 1 154 ? 23.734 5.988 -5.898 1 86 154 PRO B CA 1
ATOM 4213 C C . PRO B 1 154 ? 24.781 5.574 -6.941 1 86 154 PRO B C 1
ATOM 4215 O O . PRO B 1 154 ? 25.172 6.387 -7.777 1 86 154 PRO B O 1
ATOM 4218 N N . GLU B 1 155 ? 25.125 4.312 -6.926 1 84.88 155 GLU B N 1
ATOM 4219 C CA . GLU B 1 155 ? 26.109 3.799 -7.871 1 84.88 155 GLU B CA 1
ATOM 4220 C C . GLU B 1 155 ? 25.469 3.43 -9.203 1 84.88 155 GLU B C 1
ATOM 4222 O O . GLU B 1 155 ? 26.156 3.053 -10.148 1 84.88 155 GLU B O 1
ATOM 4227 N N . GLY B 1 156 ? 24.203 3.57 -9.281 1 86.25 156 GLY B N 1
ATOM 4228 C CA . GLY B 1 156 ? 23.516 3.365 -10.547 1 86.25 156 GLY B CA 1
ATOM 4229 C C . GLY B 1 156 ? 23.016 1.946 -10.727 1 86.25 156 GLY B C 1
ATOM 4230 O O . GLY B 1 156 ? 22.609 1.559 -11.828 1 86.25 156 GLY B O 1
ATOM 4231 N N . THR B 1 157 ? 23.016 1.214 -9.688 1 88.06 157 THR B N 1
ATOM 4232 C CA . THR B 1 157 ? 22.578 -0.178 -9.773 1 88.06 157 THR B CA 1
ATOM 4233 C C . THR B 1 157 ? 21.109 -0.313 -9.414 1 88.06 157 THR B C 1
ATOM 4235 O O . THR B 1 157 ? 20.656 0.26 -8.422 1 88.06 157 THR B O 1
ATOM 4238 N N . ILE B 1 158 ? 20.375 -1.09 -10.305 1 92.44 158 ILE B N 1
ATOM 4239 C CA . ILE B 1 158 ? 18.984 -1.383 -10 1 92.44 158 ILE B CA 1
ATOM 4240 C C . ILE B 1 158 ? 18.906 -2.312 -8.789 1 92.44 158 ILE B C 1
ATOM 4242 O O . ILE B 1 158 ? 19.625 -3.312 -8.719 1 92.44 158 ILE B O 1
ATOM 4246 N N . SER B 1 159 ? 18.109 -1.926 -7.852 1 92.56 159 SER B N 1
ATOM 4247 C CA . SER B 1 159 ? 17.922 -2.74 -6.656 1 92.56 159 SER B CA 1
ATOM 4248 C C . SER B 1 159 ? 16.5 -3.305 -6.59 1 92.56 159 SER B C 1
ATOM 4250 O O . SER B 1 159 ? 15.531 -2.549 -6.594 1 92.56 159 SER B O 1
ATOM 4252 N N . MET B 1 160 ? 16.391 -4.648 -6.562 1 93.62 160 MET B N 1
ATOM 4253 C CA . MET B 1 160 ? 15.086 -5.285 -6.391 1 93.62 160 MET B CA 1
ATOM 4254 C C . MET B 1 160 ? 14.547 -5.039 -4.984 1 93.62 160 MET B C 1
ATOM 4256 O O . MET B 1 160 ? 15.305 -5.043 -4.012 1 93.62 160 MET B O 1
ATOM 4260 N N . PRO B 1 161 ? 13.203 -4.805 -4.891 1 92.06 161 PRO B N 1
ATOM 4261 C CA . PRO B 1 161 ? 12.633 -4.613 -3.557 1 92.06 161 PRO B CA 1
ATOM 4262 C C . PRO B 1 161 ? 12.781 -5.852 -2.672 1 92.06 161 PRO B C 1
ATOM 4264 O O . PRO B 1 161 ? 12.703 -6.98 -3.164 1 92.06 161 PRO B O 1
ATOM 4267 N N . GLY B 1 162 ? 12.93 -5.609 -1.391 1 90.81 162 GLY B N 1
ATOM 4268 C CA . GLY B 1 162 ? 13.133 -6.695 -0.444 1 90.81 162 GLY B CA 1
ATOM 4269 C C . GLY B 1 162 ? 11.852 -7.441 -0.108 1 90.81 162 GLY B C 1
ATOM 4270 O O . GLY B 1 162 ? 11.82 -8.234 0.831 1 90.81 162 GLY B O 1
ATOM 4271 N N . SER B 1 163 ? 10.789 -7.16 -0.782 1 91.75 163 SER B N 1
ATOM 4272 C CA . SER B 1 163 ? 9.492 -7.809 -0.629 1 91.75 163 SER B CA 1
ATOM 4273 C C . SER B 1 163 ? 8.703 -7.785 -1.935 1 91.75 163 SER B C 1
ATOM 4275 O O . SER B 1 163 ? 9.164 -7.234 -2.934 1 91.75 163 SER B O 1
ATOM 4277 N N . LEU B 1 164 ? 7.539 -8.516 -1.933 1 95.44 164 LEU B N 1
ATOM 4278 C CA . LEU B 1 164 ? 6.645 -8.5 -3.086 1 95.44 164 LEU B CA 1
ATOM 4279 C C . LEU B 1 164 ? 5.773 -7.25 -3.08 1 95.44 164 LEU B C 1
ATOM 4281 O O . LEU B 1 164 ? 4.562 -7.332 -2.863 1 95.44 164 LEU B O 1
ATOM 4285 N N . LEU B 1 165 ? 6.383 -6.148 -3.359 1 95.31 165 LEU B N 1
ATOM 4286 C CA . LEU B 1 165 ? 5.727 -4.852 -3.24 1 95.31 165 LEU B CA 1
ATOM 4287 C C . LEU B 1 165 ? 4.539 -4.75 -4.195 1 95.31 165 LEU B C 1
ATOM 4289 O O . LEU B 1 165 ? 3.516 -4.152 -3.857 1 95.31 165 LEU B O 1
ATOM 4293 N N . GLY B 1 166 ? 4.719 -5.262 -5.406 1 96.75 166 GLY B N 1
ATOM 4294 C CA . GLY B 1 166 ? 3.594 -5.258 -6.328 1 96.75 166 GLY B CA 1
ATOM 4295 C C . GLY B 1 166 ? 2.391 -6.02 -5.805 1 96.75 166 GLY B C 1
ATOM 4296 O O . GLY B 1 166 ? 1.276 -5.492 -5.781 1 96.75 166 GLY B O 1
ATOM 4297 N N . ASP B 1 167 ? 2.609 -7.172 -5.285 1 97.31 167 ASP B N 1
ATOM 4298 C CA . ASP B 1 167 ? 1.543 -8.031 -4.781 1 97.31 167 ASP B CA 1
ATOM 4299 C C . ASP B 1 167 ? 0.845 -7.395 -3.58 1 97.31 167 ASP B C 1
ATOM 4301 O O . ASP B 1 167 ? -0.356 -7.586 -3.381 1 97.31 167 ASP B O 1
ATOM 4305 N N . ILE B 1 168 ? 1.594 -6.66 -2.812 1 97.56 168 ILE B N 1
ATOM 4306 C CA . ILE B 1 168 ? 1.013 -6.18 -1.562 1 97.56 168 ILE B CA 1
ATOM 4307 C C . ILE B 1 168 ? 0.542 -4.738 -1.733 1 97.56 168 ILE B C 1
ATOM 4309 O O . ILE B 1 168 ? -0.661 -4.473 -1.764 1 97.56 168 ILE B O 1
ATOM 4313 N N . ALA B 1 169 ? 1.454 -3.826 -2.07 1 97.38 169 ALA B N 1
ATOM 4314 C CA . ALA B 1 169 ? 1.105 -2.412 -2.186 1 97.38 169 ALA B CA 1
ATOM 4315 C C . ALA B 1 169 ? 0.325 -2.143 -3.469 1 97.38 169 ALA B C 1
ATOM 4317 O O . ALA B 1 169 ? -0.496 -1.224 -3.521 1 97.38 169 ALA B O 1
ATOM 4318 N N . GLY B 1 170 ? 0.523 -2.938 -4.477 1 97.69 170 GLY B N 1
ATOM 4319 C CA . GLY B 1 170 ? -0.145 -2.736 -5.754 1 97.69 170 GLY B CA 1
ATOM 4320 C C . GLY B 1 170 ? -1.35 -3.639 -5.945 1 97.69 170 GLY B C 1
ATOM 4321 O O . GLY B 1 170 ? -2.172 -3.406 -6.836 1 97.69 170 GLY B O 1
ATOM 4322 N N . GLY B 1 171 ? -1.468 -4.703 -5.148 1 98.12 171 GLY B N 1
ATOM 4323 C CA . GLY B 1 171 ? -2.523 -5.688 -5.336 1 98.12 171 GLY B CA 1
ATOM 4324 C C . GLY B 1 171 ? -3.451 -5.801 -4.141 1 98.12 171 GLY B C 1
ATOM 4325 O O . GLY B 1 171 ? -4.566 -5.277 -4.16 1 98.12 171 GLY B O 1
ATOM 4326 N N . TYR B 1 172 ? -2.922 -6.309 -2.99 1 98.38 172 TYR B N 1
ATOM 4327 C CA . TYR B 1 172 ? -3.662 -6.551 -1.758 1 98.38 172 TYR B CA 1
ATOM 4328 C C . TYR B 1 172 ? -4.34 -5.277 -1.269 1 98.38 172 TYR B C 1
ATOM 4330 O O . TYR B 1 172 ? -5.562 -5.242 -1.094 1 98.38 172 TYR B O 1
ATOM 4338 N N . LEU B 1 173 ? -3.59 -4.195 -1.094 1 98.62 173 LEU B N 1
ATOM 4339 C CA . LEU B 1 173 ? -4.141 -2.98 -0.503 1 98.62 173 LEU B CA 1
ATOM 4340 C C . LEU B 1 173 ? -5.16 -2.338 -1.437 1 98.62 173 LEU B C 1
ATOM 4342 O O . LEU B 1 173 ? -6.293 -2.07 -1.033 1 98.62 173 LEU B O 1
ATOM 4346 N N . PRO B 1 174 ? -4.855 -2.244 -2.729 1 98.62 174 PRO B N 1
ATOM 4347 C CA . PRO B 1 174 ? -5.844 -1.692 -3.66 1 98.62 174 PRO B CA 1
ATOM 4348 C C . PRO B 1 174 ? -7.094 -2.561 -3.781 1 98.62 174 PRO B C 1
ATOM 4350 O O . PRO B 1 174 ? -8.203 -2.039 -3.893 1 98.62 174 PRO B O 1
ATOM 4353 N N . ALA B 1 175 ? -6.934 -3.865 -3.785 1 98.81 175 ALA B N 1
ATOM 4354 C CA . ALA B 1 175 ? -8.102 -4.742 -3.844 1 98.81 175 ALA B CA 1
ATOM 4355 C C . ALA B 1 175 ? -9.008 -4.527 -2.639 1 98.81 175 ALA B C 1
ATOM 4357 O O . ALA B 1 175 ? -10.234 -4.438 -2.783 1 98.81 175 ALA B O 1
ATOM 4358 N N . THR B 1 176 ? -8.43 -4.43 -1.465 1 98.81 176 THR B N 1
ATOM 4359 C CA . THR B 1 176 ? -9.18 -4.215 -0.232 1 98.81 176 THR B CA 1
ATOM 4360 C C . THR B 1 176 ? -9.945 -2.895 -0.287 1 98.81 176 THR B C 1
ATOM 4362 O O . THR B 1 176 ? -11.141 -2.854 0.001 1 98.81 176 THR B O 1
ATOM 4365 N N . ILE B 1 177 ? -9.273 -1.833 -0.724 1 98.81 177 ILE B N 1
ATOM 4366 C CA . ILE B 1 177 ? -9.898 -0.518 -0.819 1 98.81 177 ILE B CA 1
ATOM 4367 C C . ILE B 1 177 ? -11.055 -0.566 -1.816 1 98.81 177 ILE B C 1
ATOM 4369 O O . ILE B 1 177 ? -12.148 -0.086 -1.526 1 98.81 177 ILE B O 1
ATOM 4373 N N . SER B 1 178 ? -10.828 -1.19 -2.979 1 98.75 178 SER B N 1
ATOM 4374 C CA . SER B 1 178 ? -11.828 -1.251 -4.039 1 98.75 178 SER B CA 1
ATOM 4375 C C . SER B 1 178 ? -13.078 -1.992 -3.574 1 98.75 178 SER B C 1
ATOM 4377 O O . SER B 1 178 ? -14.195 -1.554 -3.836 1 98.75 178 SER B O 1
ATOM 4379 N N . ILE B 1 179 ? -12.875 -3.084 -2.883 1 98.88 179 ILE B N 1
ATOM 4380 C CA . ILE B 1 179 ? -14 -3.893 -2.41 1 98.88 179 ILE B CA 1
ATOM 4381 C C . ILE B 1 179 ? -14.766 -3.129 -1.337 1 98.88 179 ILE B C 1
ATOM 4383 O O . ILE B 1 179 ? -16 -3.102 -1.35 1 98.88 179 ILE B O 1
ATOM 4387 N N . LEU B 1 180 ? -14.055 -2.449 -0.394 1 98.81 180 LEU B N 1
ATOM 4388 C CA . LEU B 1 180 ? -14.711 -1.681 0.658 1 98.81 180 LEU B CA 1
ATOM 4389 C C . LEU B 1 180 ? -15.508 -0.521 0.068 1 98.81 180 LEU B C 1
ATOM 4391 O O . LEU B 1 180 ? -16.625 -0.254 0.494 1 98.81 180 LEU B O 1
ATOM 4395 N N . LEU B 1 181 ? -14.93 0.175 -0.95 1 98.62 181 LEU B N 1
ATOM 4396 C CA . LEU B 1 181 ? -15.664 1.227 -1.651 1 98.62 181 LEU B CA 1
ATOM 4397 C C . LEU B 1 181 ? -16.938 0.674 -2.291 1 98.62 181 LEU B C 1
ATOM 4399 O O . LEU B 1 181 ? -18 1.265 -2.16 1 98.62 181 LEU B O 1
ATOM 4403 N N . ALA B 1 182 ? -16.766 -0.475 -2.945 1 98.56 182 ALA B N 1
ATOM 4404 C CA . ALA B 1 182 ? -17.906 -1.082 -3.641 1 98.56 182 ALA B CA 1
ATOM 4405 C C . ALA B 1 182 ? -18.984 -1.504 -2.654 1 98.56 182 ALA B C 1
ATOM 4407 O O . ALA B 1 182 ? -20.188 -1.406 -2.953 1 98.56 182 ALA B O 1
ATOM 4408 N N . ILE B 1 183 ? -18.609 -2.033 -1.441 1 98.38 183 ILE B N 1
ATOM 4409 C CA . ILE B 1 183 ? -19.547 -2.418 -0.406 1 98.38 183 ILE B CA 1
ATOM 4410 C C . ILE B 1 183 ? -20.344 -1.194 0.051 1 98.38 183 ILE B C 1
ATOM 4412 O O . ILE B 1 183 ? -21.578 -1.244 0.156 1 98.38 183 ILE B O 1
ATOM 4416 N N . ILE B 1 184 ? -19.688 -0.054 0.293 1 97.62 184 ILE B N 1
ATOM 4417 C CA . ILE B 1 184 ? -20.344 1.178 0.706 1 97.62 184 ILE B CA 1
ATOM 4418 C C . ILE B 1 184 ? -21.297 1.645 -0.392 1 97.62 184 ILE B C 1
ATOM 4420 O O . ILE B 1 184 ? -22.453 1.994 -0.118 1 97.62 184 ILE B O 1
ATOM 4424 N N . GLY B 1 185 ? -20.812 1.589 -1.658 1 95.94 185 GLY B N 1
ATOM 4425 C CA . GLY B 1 185 ? -21.656 1.975 -2.777 1 95.94 185 GLY B CA 1
ATOM 4426 C C . GLY B 1 185 ? -22.906 1.126 -2.902 1 95.94 185 GLY B C 1
ATOM 4427 O O . GLY B 1 185 ? -23.984 1.649 -3.148 1 95.94 185 GLY B O 1
ATOM 4428 N N . ARG B 1 186 ? -22.766 -0.148 -2.74 1 95.81 186 ARG B N 1
ATOM 4429 C CA . ARG B 1 186 ? -23.875 -1.08 -2.854 1 95.81 186 ARG B CA 1
ATOM 4430 C C . ARG B 1 186 ? -24.906 -0.848 -1.746 1 95.81 186 ARG B C 1
ATOM 4432 O O . ARG B 1 186 ? -26.109 -0.975 -1.97 1 95.81 186 ARG B O 1
ATOM 4439 N N . GLU B 1 187 ? -24.375 -0.562 -0.562 1 92.19 187 GLU B N 1
ATOM 4440 C CA . GLU B 1 187 ? -25.281 -0.286 0.546 1 92.19 187 GLU B CA 1
ATOM 4441 C C . GLU B 1 187 ? -26.109 0.97 0.283 1 92.19 187 GLU B C 1
ATOM 4443 O O . GLU B 1 187 ? -27.266 1.067 0.724 1 92.19 187 GLU B O 1
ATOM 4448 N N . ARG B 1 188 ? -25.688 1.813 -0.475 1 89.88 188 ARG B N 1
ATOM 4449 C CA . ARG B 1 188 ? -26.344 3.09 -0.733 1 89.88 188 ARG B CA 1
ATOM 4450 C C . ARG B 1 188 ? -27.203 3.02 -1.993 1 89.88 188 ARG B C 1
ATOM 4452 O O . ARG B 1 188 ? -28.281 3.594 -2.043 1 89.88 188 ARG B O 1
ATOM 4459 N N . LYS B 1 189 ? -26.719 2.268 -2.994 1 88.94 189 LYS B N 1
ATOM 4460 C CA . LYS B 1 189 ? -27.391 2.281 -4.293 1 88.94 189 LYS B CA 1
ATOM 4461 C C . LYS B 1 189 ? -28.156 0.98 -4.535 1 88.94 189 LYS B C 1
ATOM 4463 O O . LYS B 1 189 ? -28.984 0.902 -5.438 1 88.94 189 LYS B O 1
ATOM 4468 N N . GLY B 1 190 ? -27.781 -0.039 -3.789 1 91.38 190 GLY B N 1
ATOM 4469 C CA . GLY B 1 190 ? -28.5 -1.3 -3.857 1 91.38 190 GLY B CA 1
ATOM 4470 C C . GLY B 1 190 ? -28.031 -2.203 -4.977 1 91.38 190 GLY B C 1
ATOM 4471 O O . GLY B 1 190 ? -28.547 -3.299 -5.168 1 91.38 190 GLY B O 1
ATOM 4472 N N . VAL B 1 191 ? -27.047 -1.707 -5.742 1 93.19 191 VAL B N 1
ATOM 4473 C CA . VAL B 1 191 ? -26.562 -2.506 -6.867 1 93.19 191 VAL B CA 1
ATOM 4474 C C . VAL B 1 191 ? -25.062 -2.76 -6.715 1 93.19 191 VAL B C 1
ATOM 4476 O O . VAL B 1 191 ? -24.328 -1.899 -6.227 1 93.19 191 VAL B O 1
ATOM 4479 N N . GLY B 1 192 ? -24.688 -3.971 -7.105 1 97.06 192 GLY B N 1
ATOM 4480 C CA . GLY B 1 192 ? -23.266 -4.281 -7.133 1 97.06 192 GLY B CA 1
ATOM 4481 C C . GLY B 1 192 ? -22.547 -3.691 -8.336 1 97.06 192 GLY B C 1
ATOM 4482 O O . GLY B 1 192 ? -23.094 -2.809 -9.008 1 97.06 192 GLY B O 1
ATOM 4483 N N . GLN B 1 193 ? -21.328 -4.066 -8.555 1 98.19 193 GLN B N 1
ATOM 4484 C CA . GLN B 1 193 ? -20.562 -3.57 -9.695 1 98.19 193 GLN B CA 1
ATOM 4485 C C . GLN B 1 193 ? -19.312 -4.398 -9.914 1 98.19 193 GLN B C 1
ATOM 4487 O O . GLN B 1 193 ? -18.922 -5.195 -9.055 1 98.19 193 GLN B O 1
ATOM 4492 N N . PHE B 1 194 ? -18.766 -4.227 -11.062 1 98.69 194 PHE B N 1
ATOM 4493 C CA . PHE B 1 194 ? -17.484 -4.805 -11.414 1 98.69 194 PHE B CA 1
ATOM 4494 C C . PHE B 1 194 ? -16.328 -3.914 -10.945 1 98.69 194 PHE B C 1
ATOM 4496 O O . PHE B 1 194 ? -16.406 -2.691 -11.078 1 98.69 194 PHE B O 1
ATOM 4503 N N . VAL B 1 195 ? -15.312 -4.555 -10.352 1 98.44 195 VAL B N 1
ATOM 4504 C CA . VAL B 1 195 ? -14.117 -3.875 -9.867 1 98.44 195 VAL B CA 1
ATOM 4505 C C . VAL B 1 195 ? -12.883 -4.457 -10.555 1 98.44 195 VAL B C 1
ATOM 4507 O O . VAL B 1 195 ? -12.586 -5.648 -10.414 1 98.44 195 VAL B O 1
ATOM 4510 N N . ASP B 1 196 ? -12.164 -3.631 -11.273 1 98.5 196 ASP B N 1
ATOM 4511 C CA . ASP B 1 196 ? -10.945 -4.023 -11.977 1 98.5 196 ASP B CA 1
ATOM 4512 C C . ASP B 1 196 ? -9.703 -3.561 -11.219 1 98.5 196 ASP B C 1
ATOM 4514 O O . ASP B 1 196 ? -9.32 -2.393 -11.305 1 98.5 196 ASP B O 1
ATOM 4518 N N . VAL B 1 197 ? -9.031 -4.465 -10.531 1 98.38 197 VAL B N 1
ATOM 4519 C CA . VAL B 1 197 ? -7.82 -4.16 -9.773 1 98.38 197 VAL B CA 1
ATOM 4520 C C . VAL B 1 197 ? -6.594 -4.637 -10.547 1 98.38 197 VAL B C 1
ATOM 4522 O O . VAL B 1 197 ? -6.492 -5.82 -10.891 1 98.38 197 VAL B O 1
ATOM 4525 N N . SER B 1 198 ? -5.703 -3.764 -10.844 1 98.38 198 SER B N 1
ATOM 4526 C CA . SER B 1 198 ? -4.434 -4.031 -11.516 1 98.38 198 SER B CA 1
ATOM 4527 C C . SER B 1 198 ? -3.252 -3.785 -10.586 1 98.38 198 SER B C 1
ATOM 4529 O O . SER B 1 198 ? -3.123 -2.701 -10.016 1 98.38 198 SER B O 1
ATOM 4531 N N . ILE B 1 199 ? -2.391 -4.77 -10.484 1 98.5 199 ILE B N 1
ATOM 4532 C CA . ILE B 1 199 ? -1.2 -4.637 -9.648 1 98.5 199 ILE B CA 1
ATOM 4533 C C . ILE B 1 199 ? -0.322 -3.506 -10.18 1 98.5 199 ILE B C 1
ATOM 4535 O O . ILE B 1 199 ? 0.144 -2.66 -9.414 1 98.5 199 ILE B O 1
ATOM 4539 N N . ALA B 1 200 ? -0.133 -3.436 -11.461 1 98.25 200 ALA B N 1
ATOM 4540 C CA . ALA B 1 200 ? 0.705 -2.404 -12.07 1 98.25 200 ALA B CA 1
ATOM 4541 C C . ALA B 1 200 ? 0.109 -1.016 -11.852 1 98.25 200 ALA B C 1
ATOM 4543 O O . ALA B 1 200 ? 0.838 -0.053 -11.602 1 98.25 200 ALA B O 1
ATOM 4544 N N . ASP B 1 201 ? -1.283 -0.885 -11.953 1 98 201 ASP B N 1
ATOM 4545 C CA . ASP B 1 201 ? -1.927 0.388 -11.648 1 98 201 ASP B CA 1
ATOM 4546 C C . ASP B 1 201 ? -1.59 0.844 -10.227 1 98 201 ASP B C 1
ATOM 4548 O O . ASP B 1 201 ? -1.255 2.01 -10.008 1 98 201 ASP B O 1
ATOM 4552 N N . GLY B 1 202 ? -1.709 -0.111 -9.344 1 97.81 202 GLY B N 1
ATOM 4553 C CA . GLY B 1 202 ? -1.414 0.197 -7.953 1 97.81 202 GLY B CA 1
ATOM 4554 C C . GLY B 1 202 ? 0.008 0.678 -7.738 1 97.81 202 GLY B C 1
ATOM 4555 O O . GLY B 1 202 ? 0.245 1.602 -6.957 1 97.81 202 GLY B O 1
ATOM 4556 N N . LEU B 1 203 ? 0.964 0.106 -8.422 1 97.69 203 LEU B N 1
ATOM 4557 C CA . LEU B 1 203 ? 2.371 0.459 -8.266 1 97.69 203 LEU B CA 1
ATOM 4558 C C . LEU B 1 203 ? 2.645 1.853 -8.82 1 97.69 203 LEU B C 1
ATOM 4560 O O . LEU B 1 203 ? 3.486 2.582 -8.289 1 97.69 203 LEU B O 1
ATOM 4564 N N . ILE B 1 204 ? 1.975 2.23 -9.852 1 96.94 204 ILE B N 1
ATOM 4565 C CA . ILE B 1 204 ? 2.178 3.551 -10.438 1 96.94 204 ILE B CA 1
ATOM 4566 C C . ILE B 1 204 ? 1.772 4.629 -9.438 1 96.94 204 ILE B C 1
ATOM 4568 O O . ILE B 1 204 ? 2.396 5.691 -9.367 1 96.94 204 ILE B O 1
ATOM 4572 N N . SER B 1 205 ? 0.781 4.328 -8.625 1 93.06 205 SER B N 1
ATOM 4573 C CA . SER B 1 205 ? 0.351 5.289 -7.609 1 93.06 205 SER B CA 1
ATOM 4574 C C . SER B 1 205 ? 1.463 5.566 -6.605 1 93.06 205 SER B C 1
ATOM 4576 O O . SER B 1 205 ? 1.502 6.637 -5.996 1 93.06 205 SER B O 1
ATOM 4578 N N . LEU B 1 206 ? 2.393 4.68 -6.426 1 94.75 206 LEU B N 1
ATOM 4579 C CA . LEU B 1 206 ? 3.496 4.832 -5.484 1 94.75 206 LEU B CA 1
ATOM 4580 C C . LEU B 1 206 ? 4.52 5.836 -6.004 1 94.75 206 LEU B C 1
ATOM 4582 O O . LEU B 1 206 ? 5.363 6.32 -5.246 1 94.75 206 LEU B O 1
ATOM 4586 N N . LEU B 1 207 ? 4.457 6.199 -7.246 1 94.25 207 LEU B N 1
ATOM 4587 C CA . LEU B 1 207 ? 5.469 7.027 -7.891 1 94.25 207 LEU B CA 1
ATOM 4588 C C . LEU B 1 207 ? 5.156 8.508 -7.715 1 94.25 207 LEU B C 1
ATOM 4590 O O . LEU B 1 207 ? 5.926 9.367 -8.156 1 94.25 207 LEU B O 1
ATOM 4594 N N . LEU B 1 208 ? 4.066 8.836 -7.066 1 94.19 208 LEU B N 1
ATOM 4595 C CA . LEU B 1 208 ? 3.561 10.203 -7.074 1 94.19 208 LEU B CA 1
ATOM 4596 C C . LEU B 1 208 ? 4.641 11.188 -6.629 1 94.19 208 LEU B C 1
ATOM 4598 O O . LEU B 1 208 ? 4.902 12.172 -7.316 1 94.19 208 LEU B O 1
ATOM 4602 N N . PRO B 1 209 ? 5.379 10.93 -5.535 1 92.88 209 PRO B N 1
ATOM 4603 C CA . PRO B 1 209 ? 6.41 11.898 -5.148 1 92.88 209 PRO B CA 1
ATOM 4604 C C . PRO B 1 209 ? 7.531 12.008 -6.18 1 92.88 209 PRO B C 1
ATOM 4606 O O . PRO B 1 209 ? 8.008 13.109 -6.465 1 92.88 209 PRO B O 1
ATOM 4609 N N . ALA B 1 210 ? 7.93 10.898 -6.695 1 92.94 210 ALA B N 1
ATOM 4610 C CA . ALA B 1 210 ? 8.969 10.898 -7.723 1 92.94 210 ALA B CA 1
ATOM 4611 C C . ALA B 1 210 ? 8.484 11.594 -8.992 1 92.94 210 ALA B C 1
ATOM 4613 O O . ALA B 1 210 ? 9.266 12.266 -9.68 1 92.94 210 ALA B O 1
ATOM 4614 N N . LEU B 1 211 ? 7.246 11.367 -9.32 1 93.44 211 LEU B N 1
ATOM 4615 C CA . LEU B 1 211 ? 6.652 12.016 -10.484 1 93.44 211 LEU B CA 1
ATOM 4616 C C . LEU B 1 211 ? 6.668 13.531 -10.328 1 93.44 211 LEU B C 1
ATOM 4618 O O . LEU B 1 211 ? 6.965 14.25 -11.281 1 93.44 211 LEU B O 1
ATOM 4622 N N . ALA B 1 212 ? 6.336 14.008 -9.148 1 92.69 212 ALA B N 1
ATOM 4623 C CA . ALA B 1 212 ? 6.375 15.445 -8.875 1 92.69 212 ALA B CA 1
ATOM 4624 C C . ALA B 1 212 ? 7.773 16 -9.117 1 92.69 212 ALA B C 1
ATOM 4626 O O . ALA B 1 212 ? 7.926 17.062 -9.727 1 92.69 212 ALA B O 1
ATOM 4627 N N . GLU B 1 213 ? 8.75 15.297 -8.625 1 92.19 213 GLU B N 1
ATOM 4628 C CA . GLU B 1 213 ? 10.141 15.719 -8.805 1 92.19 213 GLU B CA 1
ATOM 4629 C C . GLU B 1 213 ? 10.539 15.68 -10.273 1 92.19 213 GLU B C 1
ATOM 4631 O O . GLU B 1 213 ? 11.18 16.609 -10.773 1 92.19 213 GLU B O 1
ATOM 4636 N N . TYR B 1 214 ? 10.148 14.641 -10.93 1 93.75 214 TYR B N 1
ATOM 4637 C CA . TYR B 1 214 ? 10.461 14.477 -12.344 1 93.75 214 TYR B CA 1
ATOM 4638 C C . TYR B 1 214 ? 9.852 15.609 -13.172 1 93.75 214 TYR B C 1
ATOM 4640 O O . TYR B 1 214 ? 10.516 16.172 -14.047 1 93.75 214 TYR B O 1
ATOM 4648 N N . LEU B 1 215 ? 8.633 15.891 -12.938 1 90.94 215 LEU B N 1
ATOM 4649 C CA . LEU B 1 215 ? 7.926 16.906 -13.703 1 90.94 215 LEU B CA 1
ATOM 4650 C C . LEU B 1 215 ? 8.547 18.281 -13.484 1 90.94 215 LEU B C 1
ATOM 4652 O O . LEU B 1 215 ? 8.406 19.188 -14.32 1 90.94 215 LEU B O 1
ATOM 4656 N N . ASP B 1 216 ? 9.172 18.469 -12.422 1 89.5 216 ASP B N 1
ATOM 4657 C CA . ASP B 1 216 ? 9.867 19.719 -12.125 1 89.5 216 ASP B CA 1
ATOM 4658 C C . ASP B 1 216 ? 11.219 19.781 -12.82 1 89.5 216 ASP B C 1
ATOM 4660 O O . ASP B 1 216 ? 11.57 20.781 -13.445 1 89.5 216 ASP B O 1
ATOM 4664 N N . GLN B 1 217 ? 11.969 18.672 -12.766 1 90.25 217 GLN B N 1
ATOM 4665 C CA . GLN B 1 217 ? 13.367 18.672 -13.195 1 90.25 217 GLN B CA 1
ATOM 4666 C C . GLN B 1 217 ? 13.492 18.375 -14.68 1 90.25 217 GLN B C 1
ATOM 4668 O O . GLN B 1 217 ? 14.477 18.75 -15.32 1 90.25 217 GLN B O 1
ATOM 4673 N N . GLY B 1 218 ? 12.539 17.594 -15.203 1 89.38 218 GLY B N 1
ATOM 4674 C CA . GLY B 1 218 ? 12.586 17.219 -16.609 1 89.38 218 GLY B CA 1
ATOM 4675 C C . GLY B 1 218 ? 13.805 16.391 -16.969 1 89.38 218 GLY B C 1
ATOM 4676 O O . GLY B 1 218 ? 14.094 15.383 -16.328 1 89.38 218 GLY B O 1
ATOM 4677 N N . GLU B 1 219 ? 14.578 16.953 -17.859 1 86.5 219 GLU B N 1
ATOM 4678 C CA . GLU B 1 219 ? 15.727 16.234 -18.406 1 86.5 219 GLU B CA 1
ATOM 4679 C C . GLU B 1 219 ? 16.844 16.094 -17.375 1 86.5 219 GLU B C 1
ATOM 4681 O O . GLU B 1 219 ? 17.719 15.25 -17.516 1 86.5 219 GLU B O 1
ATOM 4686 N N . LYS B 1 220 ? 16.812 16.844 -16.359 1 90.31 220 LYS B N 1
ATOM 4687 C CA . LYS B 1 220 ? 17.844 16.812 -15.336 1 90.31 220 LYS B CA 1
ATOM 4688 C C . LYS B 1 220 ? 17.547 15.766 -14.273 1 90.31 220 LYS B C 1
ATOM 4690 O O . LYS B 1 220 ? 18.375 15.492 -13.406 1 90.31 220 LYS B O 1
ATOM 4695 N N . PHE B 1 221 ? 16.422 15.164 -14.391 1 92.62 221 PHE B N 1
ATOM 4696 C CA . PHE B 1 221 ? 16.016 14.164 -13.414 1 92.62 221 PHE B CA 1
ATOM 4697 C C . PHE B 1 221 ? 16.938 12.953 -13.453 1 92.62 221 PHE B C 1
ATOM 4699 O O . PHE B 1 221 ? 17.219 12.414 -14.531 1 92.62 221 PHE B O 1
ATOM 4706 N N . ASN B 1 222 ? 17.484 12.555 -12.273 1 92.94 222 ASN B N 1
ATOM 4707 C CA . ASN B 1 222 ? 18.344 11.391 -12.086 1 92.94 222 ASN B CA 1
ATOM 4708 C C . ASN B 1 222 ? 17.828 10.5 -10.961 1 92.94 222 ASN B C 1
ATOM 4710 O O . ASN B 1 222 ? 17.953 10.852 -9.781 1 92.94 222 ASN B O 1
ATOM 4714 N N . PRO B 1 223 ? 17.375 9.289 -11.344 1 92.62 223 PRO B N 1
ATOM 4715 C CA . PRO B 1 223 ? 16.781 8.422 -10.328 1 92.62 223 PRO B CA 1
ATOM 4716 C C . PRO B 1 223 ? 17.781 7.984 -9.266 1 92.62 223 PRO B C 1
ATOM 4718 O O . PRO B 1 223 ? 17.391 7.527 -8.188 1 92.62 223 PRO B O 1
ATOM 4721 N N . SER B 1 224 ? 19.062 8.07 -9.562 1 91.38 224 SER B N 1
ATOM 4722 C CA . SER B 1 224 ? 20.078 7.656 -8.594 1 91.38 224 SER B CA 1
ATOM 4723 C C . SER B 1 224 ? 20.391 8.766 -7.598 1 91.38 224 SER B C 1
ATOM 4725 O O . SER B 1 224 ? 21.156 8.57 -6.656 1 91.38 224 SER B O 1
ATOM 4727 N N . SER B 1 225 ? 19.797 9.898 -7.828 1 89.81 225 SER B N 1
ATOM 4728 C CA . SER B 1 225 ? 20.078 11.031 -6.957 1 89.81 225 SER B CA 1
ATOM 4729 C C . SER B 1 225 ? 18.859 11.938 -6.805 1 89.81 225 SER B C 1
ATOM 4731 O O . SER B 1 225 ? 18.922 13.133 -7.102 1 89.81 225 SER B O 1
ATOM 4733 N N . THR B 1 226 ? 17.797 11.352 -6.293 1 89.75 226 THR B N 1
ATOM 4734 C CA . THR B 1 226 ? 16.609 12.117 -5.961 1 89.75 226 THR B CA 1
ATOM 4735 C C . THR B 1 226 ? 16.578 12.469 -4.477 1 89.75 226 THR B C 1
ATOM 4737 O O . THR B 1 226 ? 17.469 12.047 -3.721 1 89.75 226 THR B O 1
ATOM 4740 N N . TRP B 1 227 ? 15.602 13.219 -4.113 1 83.69 227 TRP B N 1
ATOM 4741 C CA . TRP B 1 227 ? 15.391 13.547 -2.709 1 83.69 227 TRP B CA 1
ATOM 4742 C C . TRP B 1 227 ? 15.312 12.289 -1.859 1 83.69 227 TRP B C 1
ATOM 4744 O O . TRP B 1 227 ? 15.703 12.289 -0.691 1 83.69 227 TRP B O 1
ATOM 4754 N N . PHE B 1 228 ? 14.938 11.195 -2.461 1 84.38 228 PHE B N 1
ATOM 4755 C CA . PHE B 1 228 ? 14.594 9.992 -1.715 1 84.38 228 PHE B CA 1
ATOM 4756 C C . PHE B 1 228 ? 15.664 8.922 -1.881 1 84.38 228 PHE B C 1
ATOM 4758 O O . PHE B 1 228 ? 15.641 7.898 -1.197 1 84.38 228 PHE B O 1
ATOM 4765 N N . THR B 1 229 ? 16.562 9.125 -2.844 1 87.06 229 THR B N 1
ATOM 4766 C CA . THR B 1 229 ? 17.516 8.055 -3.143 1 87.06 229 THR B CA 1
ATOM 4767 C C . THR B 1 229 ? 18.938 8.523 -2.92 1 87.06 229 THR B C 1
ATOM 4769 O O . THR B 1 229 ? 19.859 8.125 -3.648 1 87.06 229 THR B O 1
ATOM 4772 N N . GLY B 1 230 ? 19.172 9.508 -2.012 1 84.81 230 GLY B N 1
ATOM 4773 C CA . GLY B 1 230 ? 20.531 9.742 -1.58 1 84.81 230 GLY B CA 1
ATOM 4774 C C . GLY B 1 230 ? 21.078 11.102 -2.012 1 84.81 230 GLY B C 1
ATOM 4775 O O . GLY B 1 230 ? 22.281 11.352 -1.942 1 84.81 230 GLY B O 1
ATOM 4776 N N . ALA B 1 231 ? 20.234 11.938 -2.545 1 90.75 231 ALA B N 1
ATOM 4777 C CA . ALA B 1 231 ? 20.719 13.25 -2.969 1 90.75 231 ALA B CA 1
ATOM 4778 C C . ALA B 1 231 ? 21.188 14.078 -1.771 1 90.75 231 ALA B C 1
ATOM 4780 O O . ALA B 1 231 ? 22.156 14.82 -1.865 1 90.75 231 ALA B O 1
ATOM 4781 N N . TRP B 1 232 ? 20.578 13.883 -0.676 1 94.56 232 TRP B N 1
ATOM 4782 C CA . TRP B 1 232 ? 20.797 14.797 0.439 1 94.56 232 TRP B CA 1
ATOM 4783 C C . TRP B 1 232 ? 21.547 14.094 1.574 1 94.56 232 TRP B C 1
ATOM 4785 O O . TRP B 1 232 ? 21.156 12.992 1.984 1 94.56 232 TRP B O 1
ATOM 4795 N N . ALA B 1 233 ? 22.547 14.812 2.088 1 97.31 233 ALA B N 1
ATOM 4796 C CA . ALA B 1 233 ? 23.297 14.297 3.234 1 97.31 233 ALA B CA 1
ATOM 4797 C C . ALA B 1 233 ? 22.406 14.164 4.461 1 97.31 233 ALA B C 1
ATOM 4799 O O . ALA B 1 233 ? 22.594 13.273 5.289 1 97.31 233 ALA B O 1
ATOM 4800 N N . SER B 1 234 ? 21.406 15.023 4.555 1 97.81 234 SER B N 1
ATOM 4801 C CA . SER B 1 234 ? 20.516 15.109 5.719 1 97.81 234 SER B CA 1
ATOM 4802 C C . SER B 1 234 ? 19.375 14.117 5.621 1 97.81 234 SER B C 1
ATOM 4804 O O . SER B 1 234 ? 18.531 14.047 6.512 1 97.81 234 SER B O 1
ATOM 4806 N N . TYR B 1 235 ? 19.297 13.32 4.582 1 96.69 235 TYR B N 1
ATOM 4807 C CA . TYR B 1 235 ? 18.344 12.234 4.355 1 96.69 235 TYR B CA 1
ATOM 4808 C C . TYR B 1 235 ? 19.031 11.047 3.682 1 96.69 235 TYR B C 1
ATOM 4810 O O . TYR B 1 235 ? 19.047 10.945 2.453 1 96.69 235 TYR B O 1
ATOM 4818 N N . ASN B 1 236 ? 19.5 10.188 4.516 1 96.81 236 ASN B N 1
ATOM 4819 C CA . ASN B 1 236 ? 20.391 9.156 3.979 1 96.81 236 ASN B CA 1
ATOM 4820 C C . ASN B 1 236 ? 20.625 8.039 4.992 1 96.81 236 ASN B C 1
ATOM 4822 O O . ASN B 1 236 ? 20.094 8.086 6.105 1 96.81 236 ASN B O 1
ATOM 4826 N N . VAL B 1 237 ? 21.344 7.043 4.527 1 96.81 237 VAL B N 1
ATOM 4827 C CA . VAL B 1 237 ? 21.734 5.898 5.34 1 96.81 237 VAL B CA 1
ATOM 4828 C C . VAL B 1 237 ? 23.25 5.875 5.508 1 96.81 237 VAL B C 1
ATOM 4830 O O . VAL B 1 237 ? 23.984 6.125 4.551 1 96.81 237 VAL B O 1
ATOM 4833 N N . TYR B 1 238 ? 23.719 5.609 6.703 1 97.75 238 TYR B N 1
ATOM 4834 C CA . TYR B 1 238 ? 25.156 5.566 6.992 1 97.75 238 TYR B CA 1
ATOM 4835 C C . TYR B 1 238 ? 25.516 4.305 7.77 1 97.75 238 TYR B C 1
ATOM 4837 O O . TYR B 1 238 ? 24.766 3.865 8.641 1 97.75 238 TYR B O 1
ATOM 4845 N N . GLN B 1 239 ? 26.641 3.783 7.438 1 97.44 239 GLN B N 1
ATOM 4846 C CA . GLN B 1 239 ? 27.141 2.605 8.133 1 97.44 239 GLN B CA 1
ATOM 4847 C C . GLN B 1 239 ? 27.859 2.994 9.43 1 97.44 239 GLN B C 1
ATOM 4849 O O . GLN B 1 239 ? 28.562 4.004 9.484 1 97.44 239 GLN B O 1
ATOM 4854 N N . THR B 1 240 ? 27.656 2.186 10.453 1 98.31 240 THR B N 1
ATOM 4855 C CA . THR B 1 240 ? 28.25 2.438 11.758 1 98.31 240 THR B CA 1
ATOM 4856 C C . THR B 1 240 ? 29.469 1.554 11.969 1 98.31 240 THR B C 1
ATOM 4858 O O . THR B 1 240 ? 29.781 0.688 11.148 1 98.31 240 THR B O 1
ATOM 4861 N N . ARG B 1 241 ? 30.141 1.752 13.086 1 98.25 241 ARG B N 1
ATOM 4862 C CA . ARG B 1 241 ? 31.375 1.065 13.406 1 98.25 241 ARG B CA 1
ATOM 4863 C C . ARG B 1 241 ? 31.172 -0.443 13.484 1 98.25 241 ARG B C 1
ATOM 4865 O O . ARG B 1 241 ? 32.031 -1.218 13.055 1 98.25 241 ARG B O 1
ATOM 4872 N N . ASP B 1 242 ? 30.109 -0.874 13.977 1 97.88 242 ASP B N 1
ATOM 4873 C CA . ASP B 1 242 ? 29.828 -2.289 14.203 1 97.88 242 ASP B CA 1
ATOM 4874 C C . ASP B 1 242 ? 29.25 -2.943 12.953 1 97.88 242 ASP B C 1
ATOM 4876 O O . ASP B 1 242 ? 28.672 -4.027 13.023 1 97.88 242 ASP B O 1
ATOM 4880 N N . GLY B 1 243 ? 29.312 -2.33 11.867 1 95.62 243 GLY B N 1
ATOM 4881 C CA . GLY B 1 243 ? 28.906 -2.896 10.594 1 95.62 243 GLY B CA 1
ATOM 4882 C C . GLY B 1 243 ? 27.406 -2.816 10.359 1 95.62 243 GLY B C 1
ATOM 4883 O O . GLY B 1 243 ? 26.891 -3.383 9.391 1 95.62 243 GLY B O 1
ATOM 4884 N N . LYS B 1 244 ? 26.688 -2.164 11.227 1 96.88 244 LYS B N 1
ATOM 4885 C CA . LYS B 1 244 ? 25.25 -1.925 11.078 1 96.88 244 LYS B CA 1
ATOM 4886 C C . LYS B 1 244 ? 24.984 -0.571 10.43 1 96.88 244 LYS B C 1
ATOM 4888 O O . LYS B 1 244 ? 25.906 0.06 9.898 1 96.88 244 LYS B O 1
ATOM 4893 N N . TYR B 1 245 ? 23.719 -0.202 10.344 1 98 245 TYR B N 1
ATOM 4894 C CA . TYR B 1 245 ? 23.391 1.022 9.633 1 98 245 TYR B CA 1
ATOM 4895 C C . TYR B 1 245 ? 22.406 1.875 10.438 1 98 245 TYR B C 1
ATOM 4897 O O . TYR B 1 245 ? 21.609 1.348 11.211 1 98 245 TYR B O 1
ATOM 4905 N N . VAL B 1 246 ? 22.531 3.197 10.227 1 98.44 246 VAL B N 1
ATOM 4906 C CA . VAL B 1 246 ? 21.562 4.172 10.711 1 98.44 246 VAL B CA 1
ATOM 4907 C C . VAL B 1 246 ? 21.031 4.992 9.547 1 98.44 246 VAL B C 1
ATOM 4909 O O . VAL B 1 246 ? 21.734 5.258 8.578 1 98.44 246 VAL B O 1
ATOM 4912 N N . SER B 1 247 ? 19.766 5.258 9.578 1 98.19 247 SER B N 1
ATOM 4913 C CA . SER B 1 247 ? 19.219 6.289 8.703 1 98.19 247 SER B CA 1
ATOM 4914 C C . SER B 1 247 ? 18.984 7.594 9.453 1 98.19 247 SER B C 1
ATOM 4916 O O . SER B 1 247 ? 18.641 7.578 10.641 1 98.19 247 SER B O 1
ATOM 4918 N N . ILE B 1 248 ? 19.188 8.703 8.805 1 98.25 248 ILE B N 1
ATOM 4919 C CA . ILE B 1 248 ? 18.891 10 9.406 1 98.25 248 ILE B CA 1
ATOM 4920 C C . ILE B 1 248 ? 17.984 10.805 8.477 1 98.25 248 ILE B C 1
ATOM 4922 O O . ILE B 1 248 ? 18 10.602 7.258 1 98.25 248 ILE B O 1
ATOM 4926 N N . GLY B 1 249 ? 17.125 11.641 9.078 1 97.12 249 GLY B N 1
ATOM 4927 C CA . GLY B 1 249 ? 16.25 12.508 8.32 1 97.12 249 GLY B CA 1
ATOM 4928 C C . GLY B 1 249 ? 16 13.844 9 1 97.12 249 GLY B C 1
ATOM 4929 O O . GLY B 1 249 ? 14.844 14.25 9.18 1 97.12 249 GLY B O 1
ATOM 4930 N N . PRO B 1 250 ? 17.094 14.445 9.477 1 97.75 250 PRO B N 1
ATOM 4931 C CA . PRO B 1 250 ? 16.906 15.789 10.023 1 97.75 250 PRO B CA 1
ATOM 4932 C C . PRO B 1 250 ? 16.641 16.844 8.945 1 97.75 250 PRO B C 1
ATOM 4934 O O . PRO B 1 250 ? 17.547 17.594 8.57 1 97.75 250 PRO B O 1
ATOM 4937 N N . LEU B 1 251 ? 15.453 17 8.594 1 94.88 251 LEU B N 1
ATOM 4938 C CA . LEU B 1 251 ? 15.094 17.828 7.438 1 94.88 251 LEU B CA 1
ATOM 4939 C C . LEU B 1 251 ? 14.734 19.234 7.863 1 94.88 251 LEU B C 1
ATOM 4941 O O . LEU B 1 251 ? 15.125 20.203 7.203 1 94.88 251 LEU B O 1
ATOM 4945 N N . GLU B 1 252 ? 13.977 19.344 8.898 1 94.25 252 GLU B N 1
ATOM 4946 C CA . GLU B 1 252 ? 13.609 20.672 9.391 1 94.25 252 GLU B CA 1
ATOM 4947 C C . GLU B 1 252 ? 14.82 21.391 9.977 1 94.25 252 GLU B C 1
ATOM 4949 O O . GLU B 1 252 ? 15.711 20.766 10.547 1 94.25 252 GLU B O 1
ATOM 4954 N N . GLU B 1 253 ? 14.742 22.672 9.906 1 95.25 253 GLU B N 1
ATOM 4955 C CA . GLU B 1 253 ? 15.852 23.5 10.359 1 95.25 253 GLU B CA 1
ATOM 4956 C C . GLU B 1 253 ? 16.266 23.141 11.781 1 95.25 253 GLU B C 1
ATOM 4958 O O . GLU B 1 253 ? 17.453 22.969 12.07 1 95.25 253 GLU B O 1
ATOM 4963 N N . LYS B 1 254 ? 15.312 23.016 12.633 1 96.5 254 LYS B N 1
ATOM 4964 C CA . LYS B 1 254 ? 15.617 22.734 14.031 1 96.5 254 LYS B CA 1
ATOM 4965 C C . LYS B 1 254 ? 16.344 21.391 14.18 1 96.5 254 LYS B C 1
ATOM 4967 O O . LYS B 1 254 ? 17.281 21.266 14.961 1 96.5 254 LYS B O 1
ATOM 4972 N N . PHE B 1 255 ? 15.969 20.422 13.445 1 97.81 255 PHE B N 1
ATOM 4973 C CA . PHE B 1 255 ? 16.562 19.094 13.523 1 97.81 255 PHE B CA 1
ATOM 4974 C C . PHE B 1 255 ? 17.969 19.094 12.914 1 97.81 255 PHE B C 1
ATOM 4976 O O . PHE B 1 255 ? 18.891 18.469 13.461 1 97.81 255 PHE B O 1
ATOM 4983 N N . TRP B 1 256 ? 18.094 19.797 11.766 1 98.31 256 TRP B N 1
ATOM 4984 C CA . TRP B 1 256 ? 19.406 19.859 11.117 1 98.31 256 TRP B CA 1
ATOM 4985 C C . TRP B 1 256 ? 20.406 20.609 12 1 98.31 256 TRP B C 1
ATOM 4987 O O . TRP B 1 256 ? 21.562 20.203 12.117 1 98.31 256 TRP B O 1
ATOM 4997 N N . HIS B 1 257 ? 19.938 21.688 12.609 1 98.25 257 HIS B N 1
ATOM 4998 C CA . HIS B 1 257 ? 20.781 22.422 13.539 1 98.25 257 HIS B CA 1
ATOM 4999 C C . HIS B 1 257 ? 21.297 21.516 14.656 1 98.25 257 HIS B C 1
ATOM 5001 O O . HIS B 1 257 ? 22.484 21.484 14.938 1 98.25 257 HIS B O 1
ATOM 5007 N N . SER B 1 258 ? 20.375 20.781 15.281 1 98.44 258 SER B N 1
ATOM 5008 C CA . SER B 1 258 ? 20.734 19.844 16.344 1 98.44 258 SER B CA 1
ATOM 5009 C C . SER B 1 258 ? 21.688 18.781 15.852 1 98.44 258 SER B C 1
ATOM 5011 O O . SER B 1 258 ? 22.625 18.406 16.562 1 98.44 258 SER B O 1
ATOM 5013 N N . PHE B 1 259 ? 21.5 18.312 14.695 1 98.75 259 PHE B N 1
ATOM 5014 C CA . PHE B 1 259 ? 22.344 17.266 14.133 1 98.75 259 PHE B CA 1
ATOM 5015 C C . PHE B 1 259 ? 23.75 17.797 13.891 1 98.75 259 PHE B C 1
ATOM 5017 O O . PHE B 1 259 ? 24.734 17.109 14.188 1 98.75 259 PHE B O 1
ATOM 5024 N N . CYS B 1 260 ? 23.812 18.969 13.305 1 98.75 260 CYS B N 1
ATOM 5025 C CA . CYS B 1 260 ? 25.109 19.578 13.055 1 98.75 260 CYS B CA 1
ATOM 5026 C C . CYS B 1 260 ? 25.875 19.781 14.352 1 98.75 260 CYS B C 1
ATOM 5028 O O . CYS B 1 260 ? 27.094 19.594 14.391 1 98.75 260 CYS B O 1
ATOM 5030 N N . GLN B 1 261 ? 25.156 20.156 15.367 1 98.25 261 GLN B N 1
ATOM 5031 C CA . GLN B 1 261 ? 25.781 20.25 16.688 1 98.25 261 GLN B CA 1
ATOM 5032 C C . GLN B 1 261 ? 26.266 18.891 17.172 1 98.25 261 GLN B C 1
ATOM 5034 O O . GLN B 1 261 ? 27.375 18.766 17.703 1 98.25 261 GLN B O 1
ATOM 5039 N N . TYR B 1 262 ? 25.453 17.938 16.984 1 98.56 262 TYR B N 1
ATOM 5040 C CA . TYR B 1 262 ? 25.734 16.562 17.391 1 98.56 262 TYR B CA 1
ATOM 5041 C C . TYR B 1 262 ? 27.031 16.062 16.766 1 98.56 262 TYR B C 1
ATOM 5043 O O . TYR B 1 262 ? 27.844 15.422 17.438 1 98.56 262 TYR B O 1
ATOM 5051 N N . ILE B 1 263 ? 27.312 16.391 15.492 1 98.56 263 ILE B N 1
ATOM 5052 C CA . ILE B 1 263 ? 28.484 15.844 14.805 1 98.56 263 ILE B CA 1
ATOM 5053 C C . ILE B 1 263 ? 29.609 16.875 14.828 1 98.56 263 ILE B C 1
ATOM 5055 O O . ILE B 1 263 ? 30.625 16.703 14.148 1 98.56 263 ILE B O 1
ATOM 5059 N N . ASP B 1 264 ? 29.438 18 15.5 1 98.06 264 ASP B N 1
ATOM 5060 C CA . ASP B 1 264 ? 30.406 19.062 15.672 1 98.06 264 ASP B CA 1
ATOM 5061 C C . ASP B 1 264 ? 30.766 19.703 14.336 1 98.06 264 ASP B C 1
ATOM 5063 O O . ASP B 1 264 ? 31.953 19.828 14.008 1 98.06 264 ASP B O 1
ATOM 5067 N N . ARG B 1 265 ? 29.766 19.906 13.539 1 98.44 265 ARG B N 1
ATOM 5068 C CA . ARG B 1 265 ? 29.953 20.562 12.258 1 98.44 265 ARG B CA 1
ATOM 5069 C C . ARG B 1 265 ? 28.922 21.672 12.07 1 98.44 265 ARG B C 1
ATOM 5071 O O . ARG B 1 265 ? 28.109 21.625 11.141 1 98.44 265 ARG B O 1
ATOM 5078 N N . PRO B 1 266 ? 28.969 22.719 12.898 1 98.12 266 PRO B N 1
ATOM 5079 C CA . PRO B 1 266 ? 28.016 23.828 12.766 1 98.12 266 PRO B CA 1
ATOM 5080 C C . PRO B 1 266 ? 28.125 24.547 11.422 1 98.12 266 PRO B C 1
ATOM 5082 O O . PRO B 1 266 ? 27.188 25.219 11 1 98.12 266 PRO B O 1
ATOM 5085 N N . ASP B 1 267 ? 29.266 24.391 10.742 1 97.94 267 ASP B N 1
ATOM 5086 C CA . ASP B 1 267 ? 29.484 25.016 9.438 1 97.94 267 ASP B CA 1
ATOM 5087 C C . ASP B 1 267 ? 28.578 24.391 8.375 1 97.94 267 ASP B C 1
ATOM 5089 O O . ASP B 1 267 ? 28.422 24.953 7.293 1 97.94 267 ASP B O 1
ATOM 5093 N N . PHE B 1 268 ? 27.953 23.281 8.68 1 98.62 268 PHE B N 1
ATOM 5094 C CA . PHE B 1 268 ? 27.062 22.609 7.727 1 98.62 268 PHE B CA 1
ATOM 5095 C C . PHE B 1 268 ? 25.672 23.203 7.781 1 98.62 268 PHE B C 1
ATOM 5097 O O . PHE B 1 268 ? 24.844 22.969 6.883 1 98.62 268 PHE B O 1
ATOM 5104 N N . ILE B 1 269 ? 25.25 23.969 8.758 1 98.31 269 ILE B N 1
ATOM 5105 C CA . ILE B 1 269 ? 23.891 24.422 9.039 1 98.31 269 ILE B CA 1
ATOM 5106 C C . ILE B 1 269 ? 23.344 25.172 7.836 1 98.31 269 ILE B C 1
ATOM 5108 O O . ILE B 1 269 ? 22.234 24.891 7.367 1 98.31 269 ILE B O 1
ATOM 5112 N N . ASP B 1 270 ? 24.125 26 7.219 1 97.31 270 ASP B N 1
ATOM 5113 C CA . ASP B 1 270 ? 23.609 26.906 6.191 1 97.31 270 ASP B CA 1
ATOM 5114 C C . ASP B 1 270 ? 23.734 26.281 4.801 1 97.31 270 ASP B C 1
ATOM 5116 O O . ASP B 1 270 ? 23.281 26.875 3.816 1 97.31 270 ASP B O 1
ATOM 5120 N N . ILE B 1 271 ? 24.297 25.141 4.684 1 97.62 271 ILE B N 1
ATOM 5121 C CA . ILE B 1 271 ? 24.531 24.578 3.359 1 97.62 271 ILE B CA 1
ATOM 5122 C C . ILE B 1 271 ? 23.797 23.234 3.236 1 97.62 271 ILE B C 1
ATOM 5124 O O . ILE B 1 271 ? 24.141 22.406 2.391 1 97.62 271 ILE B O 1
ATOM 5128 N N . GLN B 1 272 ? 22.797 23.031 4.094 1 97.06 272 GLN B N 1
ATOM 5129 C CA . GLN B 1 272 ? 22.078 21.766 4.199 1 97.06 272 GLN B CA 1
ATOM 5130 C C . GLN B 1 272 ? 21.703 21.234 2.824 1 97.06 272 GLN B C 1
ATOM 5132 O O . GLN B 1 272 ? 21.891 20.047 2.535 1 97.06 272 GLN B O 1
ATOM 5137 N N . PHE B 1 273 ? 21.188 22.078 1.966 1 94 273 PHE B N 1
ATOM 5138 C CA . PHE B 1 273 ? 20.641 21.641 0.687 1 94 273 PHE B CA 1
ATOM 5139 C C . PHE B 1 273 ? 21.484 22.172 -0.47 1 94 273 PHE B C 1
ATOM 5141 O O . PHE B 1 273 ? 21.016 22.219 -1.611 1 94 273 PHE B O 1
ATOM 5148 N N . ASP B 1 274 ? 22.719 22.625 -0.175 1 96.25 274 ASP B N 1
ATOM 5149 C CA . ASP B 1 274 ? 23.641 23.031 -1.228 1 96.25 274 ASP B CA 1
ATOM 5150 C C . ASP B 1 274 ? 24.109 21.828 -2.047 1 96.25 274 ASP B C 1
ATOM 5152 O O . ASP B 1 274 ? 24.844 20.984 -1.55 1 96.25 274 ASP B O 1
ATOM 5156 N N . PRO B 1 275 ? 23.672 21.766 -3.309 1 92.81 275 PRO B N 1
ATOM 5157 C CA . PRO B 1 275 ? 24 20.594 -4.125 1 92.81 275 PRO B CA 1
ATOM 5158 C C . PRO B 1 275 ? 25.516 20.391 -4.281 1 92.81 275 PRO B C 1
ATOM 5160 O O . PRO B 1 275 ? 25.969 19.25 -4.398 1 92.81 275 PRO B O 1
ATOM 5163 N N . GLU B 1 276 ? 26.266 21.406 -4.215 1 95.69 276 GLU B N 1
ATOM 5164 C CA . GLU B 1 276 ? 27.703 21.328 -4.453 1 95.69 276 GLU B CA 1
ATOM 5165 C C . GLU B 1 276 ? 28.438 20.828 -3.213 1 95.69 276 GLU B C 1
ATOM 5167 O O . GLU B 1 276 ? 29.609 20.453 -3.289 1 95.69 276 GLU B O 1
ATOM 5172 N N . ARG B 1 277 ? 27.719 20.828 -2.096 1 97.44 277 ARG B N 1
ATOM 5173 C CA . ARG B 1 277 ? 28.391 20.516 -0.839 1 97.44 277 ARG B CA 1
ATOM 5174 C C . ARG B 1 277 ? 27.922 19.172 -0.292 1 97.44 277 ARG B C 1
ATOM 5176 O O . ARG B 1 277 ? 28.391 18.719 0.757 1 97.44 277 ARG B O 1
ATOM 5183 N N . GLN B 1 278 ? 27.094 18.547 -1.002 1 97.12 278 GLN B N 1
ATOM 5184 C CA . GLN B 1 278 ? 26.469 17.312 -0.513 1 97.12 278 GLN B CA 1
ATOM 5185 C C . GLN B 1 278 ? 27.5 16.219 -0.305 1 97.12 278 GLN B C 1
ATOM 5187 O O . GLN B 1 278 ? 27.5 15.547 0.73 1 97.12 278 GLN B O 1
ATOM 5192 N N . GLU B 1 279 ? 28.391 16 -1.247 1 96.25 279 GLU B N 1
ATOM 5193 C CA . GLU B 1 279 ? 29.375 14.93 -1.14 1 96.25 279 GLU B CA 1
ATOM 5194 C C . GLU B 1 279 ? 30.297 15.141 0.052 1 96.25 279 GLU B C 1
ATOM 5196 O O . GLU B 1 279 ? 30.656 14.188 0.741 1 96.25 279 GLU B O 1
ATOM 5201 N N . GLU B 1 280 ? 30.688 16.344 0.229 1 97.94 280 GLU B N 1
ATOM 5202 C CA . GLU B 1 280 ? 31.484 16.672 1.399 1 97.94 280 GLU B CA 1
ATOM 5203 C C . GLU B 1 280 ? 30.75 16.344 2.691 1 97.94 280 GLU B C 1
ATOM 5205 O O . GLU B 1 280 ? 31.312 15.703 3.584 1 97.94 280 GLU B O 1
ATOM 5210 N N . MET B 1 281 ? 29.5 16.766 2.803 1 98.62 281 MET B N 1
ATOM 5211 C CA . MET B 1 281 ? 28.703 16.516 3.998 1 98.62 281 MET B CA 1
ATOM 5212 C C . MET B 1 281 ? 28.516 15.016 4.207 1 98.62 281 MET B C 1
ATOM 5214 O O . MET B 1 281 ? 28.672 14.516 5.32 1 98.62 281 MET B O 1
ATOM 5218 N N . LYS B 1 282 ? 28.234 14.312 3.178 1 97.75 282 LYS B N 1
ATOM 5219 C CA . LYS B 1 282 ? 28.047 12.867 3.275 1 97.75 282 LYS B CA 1
ATOM 5220 C C . LYS B 1 282 ? 29.312 12.188 3.797 1 97.75 282 LYS B C 1
ATOM 5222 O O . LYS B 1 282 ? 29.234 11.289 4.641 1 97.75 282 LYS B O 1
ATOM 5227 N N . SER B 1 283 ? 30.422 12.57 3.234 1 98.25 283 SER B N 1
ATOM 5228 C CA . SER B 1 283 ? 31.688 11.992 3.641 1 98.25 283 SER B CA 1
ATOM 5229 C C . SER B 1 283 ? 31.953 12.227 5.125 1 98.25 283 SER B C 1
ATOM 5231 O O . SER B 1 283 ? 32.375 11.312 5.84 1 98.25 283 SER B O 1
ATOM 5233 N N . GLU B 1 284 ? 31.719 13.414 5.562 1 98.56 284 GLU B N 1
ATOM 5234 C CA . GLU B 1 284 ? 31.953 13.766 6.957 1 98.56 284 GLU B CA 1
ATOM 5235 C C . GLU B 1 284 ? 31 13.016 7.883 1 98.56 284 GLU B C 1
ATOM 5237 O O . GLU B 1 284 ? 31.406 12.531 8.945 1 98.56 284 GLU B O 1
ATOM 5242 N N . ILE B 1 285 ? 29.766 12.945 7.523 1 98.75 285 ILE B N 1
ATOM 5243 C CA . ILE B 1 285 ? 28.766 12.25 8.32 1 98.75 285 ILE B CA 1
ATOM 5244 C C . ILE B 1 285 ? 29.094 10.758 8.367 1 98.75 285 ILE B C 1
ATOM 5246 O O . ILE B 1 285 ? 28.984 10.133 9.422 1 98.75 285 ILE B O 1
ATOM 5250 N N . SER B 1 286 ? 29.469 10.258 7.227 1 98.38 286 SER B N 1
ATOM 5251 C CA . SER B 1 286 ? 29.875 8.859 7.172 1 98.38 286 SER B CA 1
ATOM 5252 C C . SER B 1 286 ? 31.031 8.586 8.141 1 98.38 286 SER B C 1
ATOM 5254 O O . SER B 1 286 ? 31 7.598 8.883 1 98.38 286 SER B O 1
ATOM 5256 N N . ASN B 1 287 ? 32.031 9.422 8.062 1 98.5 287 ASN B N 1
ATOM 5257 C CA . ASN B 1 287 ? 33.188 9.266 8.953 1 98.5 287 ASN B CA 1
ATOM 5258 C C . ASN B 1 287 ? 32.75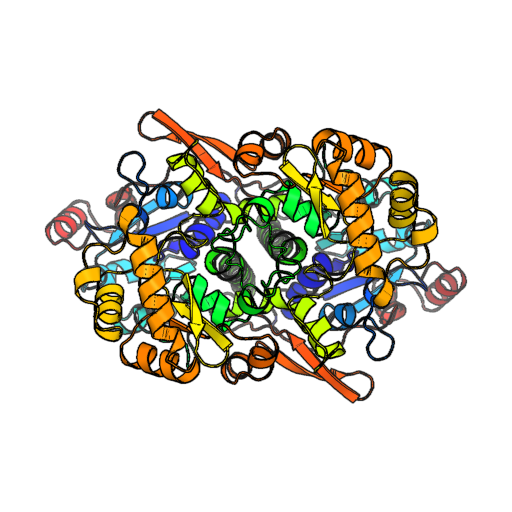 9.328 10.422 1 98.5 287 ASN B C 1
ATOM 5260 O O . ASN B 1 287 ? 33.312 8.609 11.258 1 98.5 287 ASN B O 1
ATOM 5264 N N . PHE B 1 288 ? 31.844 10.195 10.703 1 98.69 288 PHE B N 1
ATOM 5265 C CA . PHE B 1 288 ? 31.344 10.344 12.062 1 98.69 288 PHE B CA 1
ATOM 5266 C C . PHE B 1 288 ? 30.703 9.047 12.555 1 98.69 288 PHE B C 1
ATOM 5268 O O . PHE B 1 288 ? 31.047 8.555 13.633 1 98.69 288 PHE B O 1
ATOM 5275 N N . PHE B 1 289 ? 29.812 8.406 11.836 1 98.75 289 PHE B N 1
ATOM 5276 C CA . PHE B 1 289 ? 29.078 7.223 12.258 1 98.75 289 PHE B CA 1
ATOM 5277 C C . PHE B 1 289 ? 29.969 5.992 12.258 1 98.75 289 PHE B C 1
ATOM 5279 O O . PHE B 1 289 ? 29.75 5.051 13.023 1 98.75 289 PHE B O 1
ATOM 5286 N N . LYS B 1 290 ? 31 6.004 11.461 1 98.38 290 LYS B N 1
ATOM 5287 C CA . LYS B 1 290 ? 31.953 4.891 11.422 1 98.38 290 LYS B CA 1
ATOM 5288 C C . LYS B 1 290 ? 32.719 4.793 12.727 1 98.38 290 LYS B C 1
ATOM 5290 O O . LYS B 1 290 ? 33.406 3.795 12.977 1 98.38 290 LYS B O 1
ATOM 5295 N N . GLN B 1 291 ? 32.562 5.754 13.539 1 98.31 291 GLN B N 1
ATOM 5296 C CA . GLN B 1 291 ? 33.281 5.754 14.82 1 98.31 291 GLN B CA 1
ATOM 5297 C C . GLN B 1 291 ? 32.312 5.43 15.969 1 98.31 291 GLN B C 1
ATOM 5299 O O . GLN B 1 291 ? 32.719 5.492 17.141 1 98.31 291 GLN B O 1
ATOM 5304 N N . ARG B 1 292 ? 31.109 5.105 15.703 1 98.12 292 ARG B N 1
ATOM 5305 C CA . ARG B 1 292 ? 30.094 4.855 16.719 1 98.12 292 ARG B CA 1
ATOM 5306 C C . ARG B 1 292 ? 29.344 3.553 16.438 1 98.12 292 ARG B C 1
ATOM 5308 O O . ARG B 1 292 ? 29.156 3.184 15.273 1 98.12 292 ARG B O 1
ATOM 5315 N N . ASP B 1 293 ? 28.984 2.947 17.5 1 98.5 293 ASP B N 1
ATOM 5316 C CA . ASP B 1 293 ? 28.078 1.817 17.312 1 98.5 293 ASP B CA 1
ATOM 5317 C C . ASP B 1 293 ? 26.641 2.293 17.047 1 98.5 293 ASP B C 1
ATOM 5319 O O . ASP B 1 293 ? 26.234 3.334 17.562 1 98.5 293 ASP B O 1
ATOM 5323 N N . ARG B 1 294 ? 25.875 1.552 16.297 1 98.38 294 ARG B N 1
ATOM 5324 C CA . ARG B 1 294 ? 24.547 1.947 15.867 1 98.38 294 ARG B CA 1
ATOM 5325 C C . ARG B 1 294 ? 23.672 2.35 17.047 1 98.38 294 ARG B C 1
ATOM 5327 O O . ARG B 1 294 ? 23.109 3.447 17.078 1 98.38 294 ARG B O 1
ATOM 5334 N N . ASP B 1 295 ? 23.625 1.436 18.078 1 97.81 295 ASP B N 1
ATOM 5335 C CA . ASP B 1 295 ? 22.688 1.653 19.172 1 97.81 295 ASP B CA 1
ATOM 5336 C C . ASP B 1 295 ? 23.094 2.863 20.016 1 97.81 295 ASP B C 1
ATOM 5338 O O . ASP B 1 295 ? 22.234 3.586 20.531 1 97.81 295 ASP B O 1
ATOM 5342 N N . THR B 1 296 ? 24.359 3.061 20.125 1 98.31 296 THR B N 1
ATOM 5343 C CA . THR B 1 296 ? 24.859 4.25 20.812 1 98.31 296 THR B CA 1
ATOM 5344 C C . THR B 1 296 ? 24.453 5.516 20.062 1 98.31 296 THR B C 1
ATOM 5346 O O . THR B 1 296 ? 23.953 6.469 20.656 1 98.31 296 THR B O 1
ATOM 5349 N N . ALA B 1 297 ? 24.703 5.52 18.812 1 98.69 297 ALA B N 1
ATOM 5350 C CA . ALA B 1 297 ? 24.344 6.668 17.984 1 98.69 297 ALA B CA 1
ATOM 5351 C C . ALA B 1 297 ? 22.844 6.957 18.078 1 98.69 297 ALA B C 1
ATOM 5353 O O . ALA B 1 297 ? 22.438 8.117 18.172 1 98.69 297 ALA B O 1
ATOM 5354 N N . ILE B 1 298 ? 22.031 5.918 18.062 1 98.25 298 ILE B N 1
ATOM 5355 C CA . ILE B 1 298 ? 20.578 6.07 18.109 1 98.25 298 ILE B CA 1
ATOM 5356 C C . ILE B 1 298 ? 20.172 6.695 19.438 1 98.25 298 ILE B C 1
ATOM 5358 O O . ILE B 1 298 ? 19.344 7.617 19.469 1 98.25 298 ILE B O 1
ATOM 5362 N N . GLN B 1 299 ? 20.688 6.199 20.469 1 97.62 299 GLN B N 1
ATOM 5363 C CA . GLN B 1 299 ? 20.359 6.734 21.781 1 97.62 299 GLN B CA 1
ATOM 5364 C C . GLN B 1 299 ? 20.75 8.211 21.891 1 97.62 299 GLN B C 1
ATOM 5366 O O . GLN B 1 299 ? 20 9.016 22.453 1 97.62 299 GLN B O 1
ATOM 5371 N N . GLU B 1 300 ? 21.906 8.508 21.406 1 98.25 300 GLU B N 1
ATOM 5372 C CA . GLU B 1 300 ? 22.359 9.898 21.406 1 98.25 300 GLU B CA 1
ATOM 5373 C C . GLU B 1 300 ? 21.422 10.789 20.609 1 98.25 300 GLU B C 1
ATOM 5375 O O . GLU B 1 300 ? 21.062 11.883 21.031 1 98.25 300 GLU B O 1
ATOM 5380 N N . MET B 1 301 ? 21.016 10.344 19.453 1 98.19 301 MET B N 1
ATOM 5381 C CA . MET B 1 301 ? 20.125 11.133 18.594 1 98.19 301 MET B CA 1
ATOM 5382 C C . MET B 1 301 ? 18.75 11.281 19.25 1 98.19 301 MET B C 1
ATOM 5384 O O . MET B 1 301 ? 18.125 12.344 19.156 1 98.19 301 MET B O 1
ATOM 5388 N N . ILE B 1 302 ? 18.266 10.195 19.844 1 96.38 302 ILE B N 1
ATOM 5389 C CA . ILE B 1 302 ? 17 10.258 20.547 1 96.38 302 ILE B CA 1
ATOM 5390 C C . ILE B 1 302 ? 17.062 11.32 21.641 1 96.38 302 ILE B C 1
ATOM 5392 O O . ILE B 1 302 ? 16.141 12.141 21.781 1 96.38 302 ILE B O 1
ATOM 5396 N N . GLN B 1 303 ? 18.109 11.375 22.375 1 96.38 303 GLN B N 1
ATOM 5397 C CA . GLN B 1 303 ? 18.297 12.328 23.469 1 96.38 303 GLN B CA 1
ATOM 5398 C C . GLN B 1 303 ? 18.281 13.766 22.953 1 96.38 303 GLN B C 1
ATOM 5400 O O . GLN B 1 303 ? 17.844 14.68 23.656 1 96.38 303 GLN B O 1
ATOM 5405 N N . MET B 1 304 ? 18.719 13.93 21.797 1 97.06 304 MET B N 1
ATOM 5406 C CA . MET B 1 304 ? 18.828 15.266 21.219 1 97.06 304 MET B CA 1
ATOM 5407 C C . MET B 1 304 ? 17.641 15.57 20.328 1 97.06 304 MET B C 1
ATOM 5409 O O . MET B 1 304 ? 17.625 16.578 19.625 1 97.06 304 MET B O 1
ATOM 5413 N N . ASP B 1 305 ? 16.641 14.672 20.234 1 96.06 305 ASP B N 1
ATOM 5414 C CA . ASP B 1 305 ? 15.43 14.805 19.438 1 96.06 305 ASP B CA 1
ATOM 5415 C C . ASP B 1 305 ? 15.758 14.961 17.953 1 96.06 305 ASP B C 1
ATOM 5417 O O . ASP B 1 305 ? 15.195 15.82 17.281 1 96.06 305 ASP B O 1
ATOM 5421 N N . ILE B 1 306 ? 16.812 14.242 17.5 1 98 306 ILE B N 1
ATOM 5422 C CA . ILE B 1 306 ? 17.219 14.203 16.094 1 98 306 ILE B CA 1
ATOM 5423 C C . ILE B 1 306 ? 16.578 13 15.406 1 98 306 ILE B C 1
ATOM 5425 O O . ILE B 1 306 ? 16.672 11.875 15.891 1 98 306 ILE B O 1
ATOM 5429 N N . PRO B 1 307 ? 15.883 13.242 14.273 1 97.88 307 PRO B N 1
ATOM 5430 C CA . PRO B 1 307 ? 15.312 12.109 13.539 1 97.88 307 PRO B CA 1
ATOM 5431 C C . PRO B 1 307 ? 16.391 11.133 13.039 1 97.88 307 PRO B C 1
ATOM 5433 O O . PRO B 1 307 ? 17.047 11.398 12.039 1 97.88 307 PRO B O 1
ATOM 5436 N N . GLY B 1 308 ? 16.578 10.094 13.695 1 98.06 308 GLY B N 1
ATOM 5437 C CA . GLY B 1 308 ? 17.469 8.984 13.406 1 98.06 308 GLY B CA 1
ATOM 5438 C C . GLY B 1 308 ? 16.875 7.633 13.758 1 98.06 308 GLY B C 1
ATOM 5439 O O . GLY B 1 308 ? 16.109 7.516 14.711 1 98.06 308 GLY B O 1
ATOM 5440 N N . ALA B 1 309 ? 17.172 6.645 12.93 1 98.44 309 ALA B N 1
ATOM 5441 C CA . ALA B 1 309 ? 16.594 5.32 13.141 1 98.44 309 ALA B CA 1
ATOM 5442 C C . ALA B 1 309 ? 17.609 4.219 12.852 1 98.44 309 ALA B C 1
ATOM 5444 O O . ALA B 1 309 ? 18.406 4.332 11.922 1 98.44 309 ALA B O 1
ATOM 5445 N N . PRO B 1 310 ? 17.594 3.193 13.695 1 98.38 310 PRO B N 1
ATOM 5446 C CA . PRO B 1 310 ? 18.344 2.002 13.32 1 98.38 310 PRO B CA 1
ATOM 5447 C C . PRO B 1 310 ? 17.75 1.271 12.117 1 98.38 310 PRO B C 1
ATOM 5449 O O . PRO B 1 310 ? 16.531 1.061 12.062 1 98.38 310 PRO B O 1
ATOM 5452 N N . VAL B 1 311 ? 18.562 0.952 11.164 1 98.25 311 VAL B N 1
ATOM 5453 C CA . VAL B 1 311 ? 18.078 0.061 10.109 1 98.25 311 VAL B CA 1
ATOM 5454 C C . VAL B 1 311 ? 17.984 -1.366 10.641 1 98.25 311 VAL B C 1
ATOM 5456 O O . VAL B 1 311 ? 19 -2.07 10.727 1 98.25 311 VAL B O 1
ATOM 5459 N N . LEU B 1 312 ? 16.781 -1.78 10.914 1 97.56 312 LEU B N 1
ATOM 5460 C CA . LEU B 1 312 ? 16.578 -3.061 11.586 1 97.56 312 LEU B CA 1
ATOM 5461 C C . LEU B 1 312 ? 16.516 -4.199 10.57 1 97.56 312 LEU B C 1
ATOM 5463 O O . LEU B 1 312 ? 16.016 -4.02 9.461 1 97.56 312 LEU B O 1
ATOM 5467 N N . SER B 1 313 ? 17.031 -5.371 11 1 95.75 313 SER B N 1
ATOM 5468 C CA . SER B 1 313 ? 16.859 -6.605 10.25 1 95.75 313 SER B CA 1
ATOM 5469 C C . SER B 1 313 ? 15.508 -7.25 10.562 1 95.75 313 SER B C 1
ATOM 5471 O O . SER B 1 313 ? 14.82 -6.848 11.5 1 95.75 313 SER B O 1
ATOM 5473 N N . ILE B 1 314 ? 15.117 -8.18 9.773 1 95.06 314 ILE B N 1
ATOM 5474 C CA . ILE B 1 314 ? 13.883 -8.914 10.016 1 95.06 314 ILE B CA 1
ATOM 5475 C C . ILE B 1 314 ? 13.969 -9.641 11.359 1 95.06 314 ILE B C 1
ATOM 5477 O O . ILE B 1 314 ? 12.969 -9.773 12.07 1 95.06 314 ILE B O 1
ATOM 5481 N N . GLU B 1 315 ? 15.117 -10.125 11.672 1 95.31 315 GLU B N 1
ATOM 5482 C CA . GLU B 1 315 ? 15.32 -10.742 12.977 1 95.31 315 GLU B CA 1
ATOM 5483 C C . GLU B 1 315 ? 15.062 -9.742 14.102 1 95.31 315 GLU B C 1
ATOM 5485 O O . GLU B 1 315 ? 14.422 -10.086 15.102 1 95.31 315 GLU B O 1
ATOM 5490 N N . ASP B 1 316 ? 15.617 -8.57 13.938 1 96.06 316 ASP B N 1
ATOM 5491 C CA . ASP B 1 316 ? 15.367 -7.508 14.906 1 96.06 316 ASP B CA 1
ATOM 5492 C C . ASP B 1 316 ? 13.867 -7.281 15.094 1 96.06 316 ASP B C 1
ATOM 5494 O O . ASP B 1 316 ? 13.398 -7.105 16.219 1 96.06 316 ASP B O 1
ATOM 5498 N N . VAL B 1 317 ? 13.148 -7.281 14.016 1 95.88 317 VAL B N 1
ATOM 5499 C CA . VAL B 1 317 ? 11.727 -6.988 14.023 1 95.88 317 VAL B CA 1
ATOM 5500 C C . VAL B 1 317 ? 10.969 -8.094 14.758 1 95.88 317 VAL B C 1
ATOM 5502 O O . VAL B 1 317 ? 10.109 -7.812 15.594 1 95.88 317 VAL B O 1
ATOM 5505 N N . VAL B 1 318 ? 11.258 -9.328 14.461 1 94.69 318 VAL B N 1
ATOM 5506 C CA . VAL B 1 318 ? 10.594 -10.484 15.055 1 94.69 318 VAL B CA 1
ATOM 5507 C C . VAL B 1 318 ? 10.789 -10.477 16.562 1 94.69 318 VAL B C 1
ATOM 5509 O O . VAL B 1 318 ? 9.906 -10.891 17.312 1 94.69 318 VAL B O 1
ATOM 5512 N N . ASN B 1 319 ? 11.883 -9.875 16.984 1 93.81 319 ASN B N 1
ATOM 5513 C CA . ASN B 1 319 ? 12.219 -9.898 18.406 1 93.81 319 ASN B CA 1
ATOM 5514 C C . ASN B 1 319 ? 11.953 -8.555 19.062 1 93.81 319 ASN B C 1
ATOM 5516 O O . ASN B 1 319 ? 12.312 -8.344 20.219 1 93.81 319 ASN B O 1
ATOM 5520 N N . SER B 1 320 ? 11.375 -7.684 18.375 1 94.12 320 SER B N 1
ATOM 5521 C CA . SER B 1 320 ? 11.172 -6.316 18.844 1 94.12 320 SER B CA 1
ATOM 5522 C C . SER B 1 320 ? 10.023 -6.242 19.844 1 94.12 320 SER B C 1
ATOM 5524 O O . SER B 1 320 ? 8.914 -6.703 19.562 1 94.12 320 SER B O 1
ATOM 5526 N N . ASP B 1 321 ? 10.242 -5.523 20.953 1 91.44 321 ASP B N 1
ATOM 5527 C CA . ASP B 1 321 ? 9.211 -5.305 21.953 1 91.44 321 ASP B CA 1
ATOM 5528 C C . ASP B 1 321 ? 8.109 -4.383 21.422 1 91.44 321 ASP B C 1
ATOM 5530 O O . ASP B 1 321 ? 6.93 -4.574 21.734 1 91.44 321 ASP B O 1
ATOM 5534 N N . TRP B 1 322 ? 8.523 -3.488 20.688 1 92.44 322 TRP B N 1
ATOM 5535 C CA . TRP B 1 322 ? 7.555 -2.555 20.125 1 92.44 322 TRP B CA 1
ATOM 5536 C C . TRP B 1 322 ? 6.59 -3.273 19.188 1 92.44 322 TRP B C 1
ATOM 5538 O O . TRP B 1 322 ? 5.383 -3.029 19.219 1 92.44 322 TRP B O 1
ATOM 5548 N N . VAL B 1 323 ? 7.055 -4.168 18.375 1 94.88 323 VAL B N 1
ATOM 5549 C CA . VAL B 1 323 ? 6.242 -4.918 17.422 1 94.88 323 VAL B CA 1
ATOM 5550 C C . VAL B 1 323 ? 5.25 -5.805 18.172 1 94.88 323 VAL B C 1
ATOM 5552 O O . VAL B 1 323 ? 4.082 -5.898 17.797 1 94.88 323 VAL B O 1
ATOM 5555 N N . LYS B 1 324 ? 5.75 -6.363 19.266 1 92.19 324 LYS B N 1
ATOM 5556 C CA . LYS B 1 324 ? 4.898 -7.207 20.094 1 92.19 324 LYS B CA 1
ATOM 5557 C C . LYS B 1 324 ? 3.809 -6.387 20.781 1 92.19 324 LYS B C 1
ATOM 5559 O O . LYS B 1 324 ? 2.643 -6.785 20.797 1 92.19 324 LYS B O 1
ATOM 5564 N N . GLU B 1 325 ? 4.152 -5.25 21.297 1 93.69 325 GLU B N 1
ATOM 5565 C CA . GLU B 1 325 ? 3.217 -4.387 22.016 1 93.69 325 GLU B CA 1
ATOM 5566 C C . GLU B 1 325 ? 2.113 -3.883 21.078 1 93.69 325 GLU B C 1
ATOM 5568 O O . GLU B 1 325 ? 0.97 -3.711 21.516 1 93.69 325 GLU B O 1
ATOM 5573 N N . ARG B 1 326 ? 2.467 -3.682 19.891 1 94.75 326 ARG B N 1
ATOM 5574 C CA . ARG B 1 326 ? 1.499 -3.18 18.922 1 94.75 326 ARG B CA 1
ATOM 5575 C C . ARG B 1 326 ? 0.741 -4.324 18.25 1 94.75 326 ARG B C 1
ATOM 5577 O O . ARG B 1 326 ? -0.028 -4.105 17.312 1 94.75 326 ARG B O 1
ATOM 5584 N N . ASN B 1 327 ? 1.002 -5.555 18.656 1 93.75 327 ASN B N 1
ATOM 5585 C CA . ASN B 1 327 ? 0.343 -6.766 18.172 1 93.75 327 ASN B CA 1
ATOM 5586 C C . ASN B 1 327 ? 0.483 -6.914 16.656 1 93.75 327 ASN B C 1
ATOM 5588 O O . ASN B 1 327 ? -0.48 -7.266 15.977 1 93.75 327 ASN B O 1
ATOM 5592 N N . LEU B 1 328 ? 1.59 -6.598 16.156 1 96.12 328 LEU B N 1
ATOM 5593 C CA . LEU B 1 328 ? 1.848 -6.703 14.727 1 96.12 328 LEU B CA 1
ATOM 5594 C C . LEU B 1 328 ? 2.357 -8.094 14.367 1 96.12 328 LEU B C 1
ATOM 5596 O O . LEU B 1 328 ? 2.236 -8.531 13.219 1 96.12 328 LEU B O 1
ATOM 5600 N N . LEU B 1 329 ? 3.006 -8.711 15.289 1 95.19 329 LEU B N 1
ATOM 5601 C CA . LEU B 1 329 ? 3.367 -10.117 15.219 1 95.19 329 LEU B CA 1
ATOM 5602 C C . LEU B 1 329 ? 2.922 -10.859 16.484 1 95.19 329 LEU B C 1
ATOM 5604 O O . LEU B 1 329 ? 3.035 -10.328 17.578 1 95.19 329 LEU B O 1
ATOM 5608 N N . PHE B 1 330 ? 2.354 -12.023 16.219 1 91.69 330 PHE B N 1
ATOM 5609 C CA . PHE B 1 330 ? 1.971 -12.828 17.359 1 91.69 330 PHE B CA 1
ATOM 5610 C C . PHE B 1 330 ? 2.148 -14.312 17.078 1 91.69 330 PHE B C 1
ATOM 5612 O O . PHE B 1 330 ? 2.271 -14.711 15.914 1 91.69 330 PHE B O 1
ATOM 5619 N N . GLU B 1 331 ? 2.25 -15.031 18.109 1 88.81 331 GLU B N 1
ATOM 5620 C CA . GLU B 1 331 ? 2.438 -16.469 17.969 1 88.81 331 GLU B CA 1
ATOM 5621 C C . GLU B 1 331 ? 1.121 -17.219 18.172 1 88.81 331 GLU B C 1
ATOM 5623 O O . GLU B 1 331 ? 0.298 -16.828 19 1 88.81 331 GLU B O 1
ATOM 5628 N N . ARG B 1 332 ? 0.953 -18.172 17.375 1 84 332 ARG B N 1
ATOM 5629 C CA . ARG B 1 332 ? -0.162 -19.094 17.562 1 84 332 ARG B CA 1
ATOM 5630 C C . ARG B 1 332 ? 0.296 -20.547 17.422 1 84 332 ARG B C 1
ATOM 5632 O O . ARG B 1 332 ? 1.375 -20.812 16.891 1 84 332 ARG B O 1
ATOM 5639 N N . LYS B 1 333 ? -0.518 -21.438 17.984 1 83.12 333 LYS B N 1
ATOM 5640 C CA . LYS B 1 333 ? -0.234 -22.859 17.812 1 83.12 333 LYS B CA 1
ATOM 5641 C C . LYS B 1 333 ? -0.722 -23.359 16.469 1 83.12 333 LYS B C 1
ATOM 5643 O O . LYS B 1 333 ? -1.835 -23.047 16.047 1 83.12 333 LYS B O 1
ATOM 5648 N N . GLY B 1 334 ? 0.196 -24.016 15.812 1 78.94 334 GLY B N 1
ATOM 5649 C CA . GLY B 1 334 ? -0.205 -24.641 14.562 1 78.94 334 GLY B CA 1
ATOM 5650 C C . GLY B 1 334 ? -1.047 -25.891 14.766 1 78.94 334 GLY B C 1
ATOM 5651 O O . GLY B 1 334 ? -1.35 -26.266 15.906 1 78.94 334 GLY B O 1
ATOM 5652 N N . LYS B 1 335 ? -1.465 -26.5 13.695 1 77.44 335 LYS B N 1
ATOM 5653 C CA . LYS B 1 335 ? -2.293 -27.703 13.719 1 77.44 335 LYS B CA 1
ATOM 5654 C C . LYS B 1 335 ? -1.574 -28.844 14.422 1 77.44 335 LYS B C 1
ATOM 5656 O O . LYS B 1 335 ? -2.205 -29.656 15.109 1 77.44 335 LYS B O 1
ATOM 5661 N N . ASP B 1 336 ? -0.294 -28.906 14.273 1 77.5 336 ASP B N 1
ATOM 5662 C CA . ASP B 1 336 ? 0.5 -29.969 14.867 1 77.5 336 ASP B CA 1
ATOM 5663 C C . ASP B 1 336 ? 1.028 -29.562 16.25 1 77.5 336 ASP B C 1
ATOM 5665 O O . ASP B 1 336 ? 1.83 -30.281 16.844 1 77.5 336 ASP B O 1
ATOM 5669 N N . GLY B 1 337 ? 0.624 -28.375 16.656 1 76.69 337 GLY B N 1
ATOM 5670 C CA . GLY B 1 337 ? 1.071 -27.906 17.953 1 76.69 337 GLY B CA 1
ATOM 5671 C C . GLY B 1 337 ? 2.32 -27.047 17.891 1 76.69 337 GLY B C 1
ATOM 5672 O O . GLY B 1 337 ? 2.76 -26.484 18.891 1 76.69 337 GLY B O 1
ATOM 5673 N N . GLY B 1 338 ? 2.867 -26.953 16.688 1 77.12 338 GLY B N 1
ATOM 5674 C CA . GLY B 1 338 ? 4.055 -26.125 16.516 1 77.12 338 GLY B CA 1
ATOM 5675 C C . GLY B 1 338 ? 3.764 -24.641 16.578 1 77.12 338 GLY B C 1
ATOM 5676 O O . GLY B 1 338 ? 2.607 -24.219 16.484 1 77.12 338 GLY B O 1
ATOM 5677 N N . ARG B 1 339 ? 4.797 -23.984 16.844 1 80 339 ARG B N 1
ATOM 5678 C CA . ARG B 1 339 ? 4.719 -22.531 16.953 1 80 339 ARG B CA 1
ATOM 5679 C C . ARG B 1 339 ? 4.676 -21.875 15.578 1 80 339 ARG B C 1
ATOM 5681 O O . ARG B 1 339 ? 5.527 -22.141 14.727 1 80 339 ARG B O 1
ATOM 5688 N N . ILE B 1 340 ? 3.631 -21.078 15.328 1 83.94 340 ILE B N 1
ATOM 5689 C CA . ILE B 1 340 ? 3.512 -20.328 14.078 1 83.94 340 ILE B CA 1
ATOM 5690 C C . ILE B 1 340 ? 3.48 -18.828 14.383 1 83.94 340 ILE B C 1
ATOM 5692 O O . ILE B 1 340 ? 2.764 -18.391 15.281 1 83.94 340 ILE B O 1
ATOM 5696 N N . ILE B 1 341 ? 4.316 -18.094 13.758 1 89.5 341 ILE B N 1
ATOM 5697 C CA . ILE B 1 341 ? 4.305 -16.641 13.867 1 89.5 341 ILE B CA 1
ATOM 5698 C C . ILE B 1 341 ? 3.385 -16.062 12.797 1 89.5 341 ILE B C 1
ATOM 5700 O O . ILE B 1 341 ? 3.523 -16.359 11.617 1 89.5 341 ILE B O 1
ATOM 5704 N N . GLU B 1 342 ? 2.443 -15.25 13.258 1 92.56 342 GLU B N 1
ATOM 5705 C CA . GLU B 1 342 ? 1.467 -14.641 12.367 1 92.56 342 GLU B CA 1
ATOM 5706 C C . GLU B 1 342 ? 1.592 -13.117 12.367 1 92.56 342 GLU B C 1
ATOM 5708 O O . GLU B 1 342 ? 2.08 -12.531 13.328 1 92.56 342 GLU B O 1
ATOM 5713 N N . LEU B 1 343 ? 1.182 -12.602 11.227 1 95.38 343 LEU B N 1
ATOM 5714 C CA . LEU B 1 343 ? 1.104 -11.148 11.102 1 95.38 343 LEU B CA 1
ATOM 5715 C C . LEU B 1 343 ? -0.252 -10.633 11.57 1 95.38 343 LEU B C 1
ATOM 5717 O O . LEU B 1 343 ? -1.295 -11.117 11.125 1 95.38 343 LEU B O 1
ATOM 5721 N N . GLY B 1 344 ? -0.24 -9.68 12.492 1 95.88 344 GLY B N 1
ATOM 5722 C CA . GLY B 1 344 ? -1.468 -9.016 12.898 1 95.88 344 GLY B CA 1
ATOM 5723 C C . GLY B 1 344 ? -1.869 -7.879 11.984 1 95.88 344 GLY B C 1
ATOM 5724 O O . GLY B 1 344 ? -1.074 -7.438 11.156 1 95.88 344 GLY B O 1
ATOM 5725 N N . SER B 1 345 ? -3.104 -7.453 12.164 1 96.06 345 SER B N 1
ATOM 5726 C CA . SER B 1 345 ? -3.609 -6.355 11.344 1 96.06 345 SER B CA 1
ATOM 5727 C C . SER B 1 345 ? -2.924 -5.039 11.711 1 96.06 345 SER B C 1
ATOM 5729 O O . SER B 1 345 ? -2.834 -4.684 12.883 1 96.06 345 SER B O 1
ATOM 5731 N N . PRO B 1 346 ? -2.488 -4.305 10.711 1 95.88 346 PRO B N 1
ATOM 5732 C CA . PRO B 1 346 ? -1.955 -2.969 10.984 1 95.88 346 PRO B CA 1
ATOM 5733 C C . PRO B 1 346 ? -3.053 -1.929 11.195 1 95.88 346 PRO B C 1
ATOM 5735 O O . PRO B 1 346 ? -2.764 -0.783 11.547 1 95.88 346 PRO B O 1
ATOM 5738 N N . PHE B 1 347 ? -4.266 -2.281 10.969 1 95.69 347 PHE B N 1
ATOM 5739 C CA . PHE B 1 347 ? -5.41 -1.384 11.102 1 95.69 347 PHE B CA 1
ATOM 5740 C C . PHE B 1 347 ? -6.004 -1.461 12.5 1 95.69 347 PHE B C 1
ATOM 5742 O O . PHE B 1 347 ? -6.754 -2.391 12.812 1 95.69 347 PHE B O 1
ATOM 5749 N N . LYS B 1 348 ? -5.719 -0.427 13.305 1 97.25 348 LYS B N 1
ATOM 5750 C CA . LYS B 1 348 ? -6.129 -0.442 14.703 1 97.25 348 LYS B CA 1
ATOM 5751 C C . LYS B 1 348 ? -7.398 0.373 14.914 1 97.25 348 LYS B C 1
ATOM 5753 O O . LYS B 1 348 ? -7.352 1.604 14.984 1 97.25 348 LYS B O 1
ATOM 5758 N N . LEU B 1 349 ? -8.5 -0.302 14.992 1 97.62 349 LEU B N 1
ATOM 5759 C CA . LEU B 1 349 ? -9.805 0.289 15.266 1 97.62 349 LEU B CA 1
ATOM 5760 C C . LEU B 1 349 ? -10.219 0.043 16.719 1 97.62 349 LEU B C 1
ATOM 5762 O O . LEU B 1 349 ? -10.203 -1.097 17.188 1 97.62 349 LEU B O 1
ATOM 5766 N N . SER B 1 350 ? -10.648 1.068 17.406 1 97 350 SER B N 1
ATOM 5767 C CA . SER B 1 350 ? -10.812 1.017 18.844 1 97 350 SER B CA 1
ATOM 5768 C C . SER B 1 350 ? -12.008 0.148 19.234 1 97 350 SER B C 1
ATOM 5770 O O . SER B 1 350 ? -11.961 -0.558 20.25 1 97 350 SER B O 1
ATOM 5772 N N . LYS B 1 351 ? -13.055 0.143 18.453 1 96 351 LYS B N 1
ATOM 5773 C CA . LYS B 1 351 ? -14.281 -0.53 18.859 1 96 351 LYS B CA 1
ATOM 5774 C C . LYS B 1 351 ? -14.5 -1.812 18.062 1 96 351 LYS B C 1
ATOM 5776 O O . LYS B 1 351 ? -15.227 -2.705 18.5 1 96 351 LYS B O 1
ATOM 5781 N N . THR B 1 352 ? -13.898 -1.89 16.953 1 95.19 352 THR B N 1
ATOM 5782 C CA . THR B 1 352 ? -14.094 -3.035 16.062 1 95.19 352 THR B CA 1
ATOM 5783 C C . THR B 1 352 ? -12.758 -3.578 15.578 1 95.19 352 THR B C 1
ATOM 5785 O O . THR B 1 352 ? -12.477 -3.58 14.383 1 95.19 352 THR B O 1
ATOM 5788 N N . PRO B 1 353 ? -11.945 -4.082 16.484 1 95.44 353 PRO B N 1
ATOM 5789 C CA . PRO B 1 353 ? -10.633 -4.602 16.109 1 95.44 353 PRO B CA 1
ATOM 5790 C C . PRO B 1 353 ? -10.711 -5.891 15.297 1 95.44 353 PRO B C 1
ATOM 5792 O O . PRO B 1 353 ? -11.758 -6.551 15.289 1 95.44 353 PRO B O 1
ATOM 5795 N N . ALA B 1 354 ? -9.648 -6.188 14.578 1 96.44 354 ALA B N 1
ATOM 5796 C CA . ALA B 1 354 ? -9.539 -7.473 13.898 1 96.44 354 ALA B CA 1
ATOM 5797 C C . ALA B 1 354 ? -9.57 -8.625 14.898 1 96.44 354 ALA B C 1
ATOM 5799 O O . ALA B 1 354 ? -9.133 -8.477 16.031 1 96.44 354 ALA B O 1
ATOM 5800 N N . GLU B 1 355 ? -10.117 -9.719 14.469 1 96.56 355 GLU B N 1
ATOM 5801 C CA . GLU B 1 355 ? -10.133 -10.938 15.273 1 96.56 355 GLU B CA 1
ATOM 5802 C C . GLU B 1 355 ? -9.539 -12.117 14.5 1 96.56 355 GLU B C 1
ATOM 5804 O O . GLU B 1 355 ? -9.711 -12.219 13.289 1 96.56 355 GLU B O 1
ATOM 5809 N N . TYR B 1 356 ? -8.867 -12.953 15.203 1 95.12 356 TYR B N 1
ATOM 5810 C CA . TYR B 1 356 ? -8.203 -14.133 14.656 1 95.12 356 TYR B CA 1
ATOM 5811 C C . TYR B 1 356 ? -8.758 -15.406 15.266 1 95.12 356 TYR B C 1
ATOM 5813 O O . TYR B 1 356 ? -8.242 -15.898 16.281 1 95.12 356 TYR B O 1
ATOM 5821 N N . ASN B 1 357 ? -9.703 -15.969 14.609 1 93.81 357 ASN B N 1
ATOM 5822 C CA . ASN B 1 357 ? -10.539 -16.953 15.281 1 93.81 357 ASN B CA 1
ATOM 5823 C C . ASN B 1 357 ? -10.188 -18.375 14.844 1 93.81 357 ASN B C 1
ATOM 5825 O O . ASN B 1 357 ? -10.344 -19.328 15.617 1 93.81 357 ASN B O 1
ATOM 5829 N N . THR B 1 358 ? -9.852 -18.578 13.602 1 95.12 358 THR B N 1
ATOM 5830 C CA . THR B 1 358 ? -9.625 -19.938 13.109 1 95.12 358 THR B CA 1
ATOM 5831 C C . THR B 1 358 ? -8.312 -20.031 12.352 1 95.12 358 THR B C 1
ATOM 5833 O O . THR B 1 358 ? -7.832 -19.031 11.805 1 95.12 358 THR B O 1
ATOM 5836 N N . LEU B 1 359 ? -7.762 -21.234 12.312 1 93.38 359 LEU B N 1
ATOM 5837 C CA . LEU B 1 359 ? -6.598 -21.562 11.492 1 93.38 359 LEU B CA 1
ATOM 5838 C C . LEU B 1 359 ? -6.977 -21.656 10.016 1 93.38 359 LEU B C 1
ATOM 5840 O O . LEU B 1 359 ? -8.156 -21.766 9.688 1 93.38 359 LEU B O 1
ATOM 5844 N N . PRO B 1 360 ? -5.957 -21.547 9.156 1 95.19 360 PRO B N 1
ATOM 5845 C CA . PRO B 1 360 ? -6.266 -21.797 7.75 1 95.19 360 PRO B CA 1
ATOM 5846 C C . PRO B 1 360 ? -6.934 -23.141 7.52 1 95.19 360 PRO B C 1
ATOM 5848 O O . PRO B 1 360 ? -6.562 -24.141 8.148 1 95.19 360 PRO B O 1
ATOM 5851 N N . PRO B 1 361 ? -7.879 -23.172 6.699 1 96.69 361 PRO B N 1
ATOM 5852 C CA . PRO B 1 361 ? -8.633 -24.406 6.516 1 96.69 361 PRO B CA 1
ATOM 5853 C C . PRO B 1 361 ? -7.863 -25.453 5.703 1 96.69 361 PRO B C 1
ATOM 5855 O O . PRO B 1 361 ? -7.043 -25.094 4.859 1 96.69 361 PRO B O 1
ATOM 5858 N N . GLU B 1 362 ? -8.172 -26.688 6 1 95.94 362 GLU B N 1
ATOM 5859 C CA . GLU B 1 362 ? -7.746 -27.766 5.109 1 95.94 362 GLU B CA 1
ATOM 5860 C C . GLU B 1 362 ? -8.523 -27.734 3.795 1 95.94 362 GLU B C 1
ATOM 5862 O O . GLU B 1 362 ? -9.602 -27.141 3.719 1 95.94 362 GLU B O 1
ATOM 5867 N N . LEU B 1 363 ? -7.91 -28.391 2.789 1 97.5 363 LEU B N 1
ATOM 5868 C CA . LEU B 1 363 ? -8.547 -28.438 1.479 1 97.5 363 LEU B CA 1
ATOM 5869 C C . LEU B 1 363 ? -9.914 -29.109 1.556 1 97.5 363 LEU B C 1
ATOM 5871 O O . LEU B 1 363 ? -10.023 -30.266 1.955 1 97.5 363 LEU B O 1
ATOM 5875 N N . GLY B 1 364 ? -10.977 -28.391 1.289 1 98.19 364 GLY B N 1
ATOM 5876 C CA . GLY B 1 364 ? -12.328 -28.938 1.258 1 98.19 364 GLY B CA 1
ATOM 5877 C C . GLY B 1 364 ? -12.906 -29.172 2.641 1 98.19 364 GLY B C 1
ATOM 5878 O O . GLY B 1 364 ? -13.945 -29.812 2.781 1 98.19 364 GLY B O 1
ATOM 5879 N N . GLN B 1 365 ? -12.297 -28.625 3.615 1 97.81 365 GLN B N 1
ATOM 5880 C CA . GLN B 1 365 ? -12.711 -28.844 5 1 97.81 365 GLN B CA 1
ATOM 5881 C C . GLN B 1 365 ? -14.18 -28.5 5.199 1 97.81 365 GLN B C 1
ATOM 5883 O O . GLN B 1 365 ? -14.859 -29.109 6.023 1 97.81 365 GLN B O 1
ATOM 5888 N N . HIS B 1 366 ? -14.711 -27.609 4.473 1 98.75 366 HIS B N 1
ATOM 5889 C CA . HIS B 1 366 ? -16.047 -27.078 4.73 1 98.75 366 HIS B CA 1
ATOM 5890 C C . HIS B 1 366 ? -17 -27.422 3.594 1 98.75 366 HIS B C 1
ATOM 5892 O O . HIS B 1 366 ? -18.031 -26.766 3.42 1 98.75 366 HIS B O 1
ATOM 5898 N N . ASN B 1 367 ? -16.703 -28.469 2.816 1 98.62 367 ASN B N 1
ATOM 5899 C CA . ASN B 1 367 ? -17.562 -28.891 1.72 1 98.62 367 ASN B CA 1
ATOM 5900 C C . ASN B 1 367 ? -18.984 -29.172 2.197 1 98.62 367 ASN B C 1
ATOM 5902 O O . ASN B 1 367 ? -19.938 -28.547 1.712 1 98.62 367 ASN B O 1
ATOM 5906 N N . VAL B 1 368 ? -19.125 -30 3.168 1 98.38 368 VAL B N 1
ATOM 5907 C CA . VAL B 1 368 ? -20.438 -30.422 3.631 1 98.38 368 VAL B CA 1
ATOM 5908 C C . VAL B 1 368 ? -21.188 -29.219 4.207 1 98.38 368 VAL B C 1
ATOM 5910 O O . VAL B 1 368 ? -22.344 -28.984 3.871 1 98.38 368 VAL B O 1
ATOM 5913 N N . GLU B 1 369 ? -20.531 -28.438 5.008 1 98.38 369 GLU B N 1
ATOM 5914 C CA . GLU B 1 369 ? -21.141 -27.281 5.656 1 98.38 369 GLU B CA 1
ATOM 5915 C C . GLU B 1 369 ? -21.703 -26.312 4.629 1 98.38 369 GLU B C 1
ATOM 5917 O O . GLU B 1 369 ? -22.875 -25.922 4.715 1 98.38 369 GLU B O 1
ATOM 5922 N N . ILE B 1 370 ? -20.938 -25.938 3.643 1 98.69 370 ILE B N 1
ATOM 5923 C CA . ILE B 1 370 ? -21.281 -24.859 2.715 1 98.69 370 ILE B CA 1
ATOM 5924 C C . ILE B 1 370 ? -22.266 -25.375 1.67 1 98.69 370 ILE B C 1
ATOM 5926 O O . ILE B 1 370 ? -23.234 -24.688 1.322 1 98.69 370 ILE B O 1
ATOM 5930 N N . LEU B 1 371 ? -22.062 -26.594 1.183 1 98.5 371 LEU B N 1
ATOM 5931 C CA . LEU B 1 371 ? -22.906 -27.125 0.118 1 98.5 371 LEU B CA 1
ATOM 5932 C C . LEU B 1 371 ? -24.297 -27.469 0.645 1 98.5 371 LEU B C 1
ATOM 5934 O O . LEU B 1 371 ? -25.281 -27.359 -0.085 1 98.5 371 LEU B O 1
ATOM 5938 N N . SER B 1 372 ? -24.359 -27.844 1.895 1 98.19 372 SER B N 1
ATOM 5939 C CA . SER B 1 372 ? -25.656 -28.078 2.498 1 98.19 372 SER B CA 1
ATOM 5940 C C . SER B 1 372 ? -26.484 -26.797 2.562 1 98.19 372 SER B C 1
ATOM 5942 O O . SER B 1 372 ? -27.719 -26.828 2.471 1 98.19 372 SER B O 1
ATOM 5944 N N . ARG B 1 373 ? -25.797 -25.656 2.674 1 96.88 373 ARG B N 1
ATOM 5945 C CA . ARG B 1 373 ? -26.469 -24.359 2.76 1 96.88 373 ARG B CA 1
ATOM 5946 C C . ARG B 1 373 ? -27.219 -24.062 1.473 1 96.88 373 ARG B C 1
ATOM 5948 O O . ARG B 1 373 ? -28.188 -23.297 1.483 1 96.88 373 ARG B O 1
ATOM 5955 N N . ILE B 1 374 ? -26.781 -24.672 0.401 1 96.69 374 ILE B N 1
ATOM 5956 C CA . ILE B 1 374 ? -27.422 -24.359 -0.868 1 96.69 374 ILE B CA 1
ATOM 5957 C C . ILE B 1 374 ? -28.328 -25.516 -1.291 1 96.69 374 ILE B C 1
ATOM 5959 O O . ILE B 1 374 ? -28.656 -25.656 -2.473 1 96.69 374 ILE B O 1
ATOM 5963 N N . GLY B 1 375 ? -28.609 -26.453 -0.409 1 96.75 375 GLY B N 1
ATOM 5964 C CA . GLY B 1 375 ? -29.688 -27.406 -0.601 1 96.75 375 GLY B CA 1
ATOM 5965 C C . GLY B 1 375 ? -29.203 -28.781 -1.02 1 96.75 375 GLY B C 1
ATOM 5966 O O . GLY B 1 375 ? -30.016 -29.656 -1.341 1 96.75 375 GLY B O 1
ATOM 5967 N N . LEU B 1 376 ? -27.922 -28.984 -1.015 1 97.69 376 LEU B N 1
ATOM 5968 C CA . LEU B 1 376 ? -27.438 -30.312 -1.396 1 97.69 376 LEU B CA 1
ATOM 5969 C C . LEU B 1 376 ? -27.531 -31.281 -0.226 1 97.69 376 LEU B C 1
ATOM 5971 O O . LEU B 1 376 ? -27.203 -30.938 0.907 1 97.69 376 LEU B O 1
ATOM 5975 N N . THR B 1 377 ? -28.016 -32.5 -0.506 1 97.81 377 THR B N 1
ATOM 5976 C CA . THR B 1 377 ? -28.125 -33.531 0.508 1 97.81 377 THR B CA 1
ATOM 5977 C C . THR B 1 377 ? -26.781 -34.25 0.693 1 97.81 377 THR B C 1
ATOM 5979 O O . THR B 1 377 ? -25.875 -34.094 -0.133 1 97.81 377 THR B O 1
ATOM 5982 N N . SER B 1 378 ? -26.719 -34.969 1.783 1 97.38 378 SER B N 1
ATOM 5983 C CA . SER B 1 378 ? -25.516 -35.75 2.043 1 97.38 378 SER B CA 1
ATOM 5984 C C . SER B 1 378 ? -25.234 -36.719 0.904 1 97.38 378 SER B C 1
ATOM 5986 O O . SER B 1 378 ? -24.078 -36.938 0.538 1 97.38 378 SER B O 1
ATOM 5988 N N . SER B 1 379 ? -26.312 -37.25 0.384 1 97.69 379 SER B N 1
ATOM 5989 C CA . SER B 1 379 ? -26.156 -38.188 -0.712 1 97.69 379 SER B CA 1
ATOM 5990 C C . SER B 1 379 ? -25.656 -37.5 -1.975 1 97.69 379 SER B C 1
ATOM 5992 O O . SER B 1 379 ? -24.781 -38.031 -2.67 1 97.69 379 SER B O 1
ATOM 5994 N N . GLU B 1 380 ? -26.172 -36.375 -2.244 1 97.75 380 GLU B N 1
ATOM 5995 C CA . GLU B 1 380 ? -25.734 -35.625 -3.408 1 97.75 380 GLU B CA 1
ATOM 5996 C C . GLU B 1 380 ? -24.266 -35.219 -3.275 1 97.75 380 GLU B C 1
ATOM 5998 O O . GLU B 1 380 ? -23.516 -35.281 -4.242 1 97.75 380 GLU B O 1
ATOM 6003 N N . ILE B 1 381 ? -23.891 -34.812 -2.119 1 98.12 381 ILE B N 1
ATOM 6004 C CA . ILE B 1 381 ? -22.516 -34.375 -1.854 1 98.12 381 ILE B CA 1
ATOM 6005 C C . ILE B 1 381 ? -21.562 -35.562 -2.025 1 98.12 381 ILE B C 1
ATOM 6007 O O . ILE B 1 381 ? -20.484 -35.406 -2.617 1 98.12 381 ILE B O 1
ATOM 6011 N N . ALA B 1 382 ? -21.984 -36.688 -1.541 1 97.56 382 ALA B N 1
ATOM 6012 C CA . ALA B 1 382 ? -21.172 -37.906 -1.697 1 97.56 382 ALA B CA 1
ATOM 6013 C C . ALA B 1 382 ? -20.984 -38.25 -3.172 1 97.56 382 ALA B C 1
ATOM 6015 O O . ALA B 1 382 ? -19.891 -38.656 -3.586 1 97.56 382 ALA B O 1
ATOM 6016 N N . GLU B 1 383 ? -22.016 -38.125 -3.893 1 97.88 383 GLU B N 1
ATOM 6017 C CA . GLU B 1 383 ? -21.953 -38.406 -5.324 1 97.88 383 GLU B CA 1
ATOM 6018 C C . GLU B 1 383 ? -21 -37.438 -6.035 1 97.88 383 GLU B C 1
ATOM 6020 O O . GLU B 1 383 ? -20.25 -37.844 -6.918 1 97.88 383 GLU B O 1
ATOM 6025 N N . LEU B 1 384 ? -21.125 -36.156 -5.707 1 98.25 384 LEU B N 1
ATOM 6026 C CA . LEU B 1 384 ? -20.25 -35.156 -6.289 1 98.25 384 LEU B CA 1
ATOM 6027 C C . LEU B 1 384 ? -18.781 -35.438 -5.988 1 98.25 384 LEU B C 1
ATOM 6029 O O . LEU B 1 384 ? -17.922 -35.219 -6.832 1 98.25 384 LEU B O 1
ATOM 6033 N N . GLN B 1 385 ? -18.516 -35.906 -4.75 1 97.38 385 GLN B N 1
ATOM 6034 C CA . GLN B 1 385 ? -17.172 -36.281 -4.363 1 97.38 385 GLN B CA 1
ATOM 6035 C C . GLN B 1 385 ? -16.656 -37.438 -5.215 1 97.38 385 GLN B C 1
ATOM 6037 O O . GLN B 1 385 ? -15.516 -37.406 -5.688 1 97.38 385 GLN B O 1
ATOM 6042 N N . GLU B 1 386 ? -17.516 -38.375 -5.398 1 97.12 386 GLU B N 1
ATOM 6043 C CA . GLU B 1 386 ? -17.156 -39.562 -6.188 1 97.12 386 GLU B CA 1
ATOM 6044 C C . GLU B 1 386 ? -16.875 -39.188 -7.637 1 97.12 386 GLU B C 1
ATOM 6046 O O . GLU B 1 386 ? -15.984 -39.75 -8.273 1 97.12 386 GLU B O 1
ATOM 6051 N N . LYS B 1 387 ? -17.594 -38.188 -8.094 1 97.44 387 LYS B N 1
ATOM 6052 C CA . LYS B 1 387 ? -17.469 -37.75 -9.484 1 97.44 387 LYS B CA 1
ATOM 6053 C C . LYS B 1 387 ? -16.281 -36.812 -9.656 1 97.44 387 LYS B C 1
ATOM 6055 O O . LYS B 1 387 ? -15.93 -36.438 -10.781 1 97.44 387 LYS B O 1
ATOM 6060 N N . GLY B 1 388 ? -15.711 -36.344 -8.609 1 97.44 388 GLY B N 1
ATOM 6061 C CA . GLY B 1 388 ? -14.578 -35.469 -8.664 1 97.44 388 GLY B CA 1
ATOM 6062 C C . GLY B 1 388 ? -14.969 -34 -8.859 1 97.44 388 GLY B C 1
ATOM 6063 O O . GLY B 1 388 ? -14.141 -33.188 -9.234 1 97.44 388 GLY B O 1
ATOM 6064 N N . VAL B 1 389 ? -16.219 -33.719 -8.633 1 98.44 389 VAL B N 1
ATOM 6065 C CA . VAL B 1 389 ? -16.719 -32.344 -8.773 1 98.44 389 VAL B CA 1
ATOM 6066 C C . VAL B 1 389 ? -16.281 -31.516 -7.566 1 98.44 389 VAL B C 1
ATOM 6068 O O . VAL B 1 389 ? -16.016 -30.328 -7.691 1 98.44 389 VAL B O 1
ATOM 6071 N N . ILE B 1 390 ? -16.281 -32.188 -6.395 1 98.38 390 ILE B N 1
ATOM 6072 C CA . ILE B 1 390 ? -15.781 -31.547 -5.188 1 98.38 390 ILE B CA 1
ATOM 6073 C C . ILE B 1 390 ? -14.664 -32.375 -4.574 1 98.38 390 ILE B C 1
ATOM 6075 O O . ILE B 1 390 ? -14.539 -33.562 -4.867 1 98.38 390 ILE B O 1
#

Organism: NCBI:txid267746

Foldseek 3Di:
DFPCAPAEEEQAEDDFQRLQQVQQSLLRHYAYEYEAAFPPGGPQQCDDDDDPSGRLSLQQRFFSYHYAYFDLQDPVRVVLVLLLLLSHQEYEHEDQACPCVVSLNDPVSNCVNHQNYAYEYFYAAWNDDDCRRPDDALVVLCVVLCNQVLQAALVGDRDDDPDSCLSHQQRNVVRNVQVVVQVVVCVVVVGGDYHIGHSSVRNNVVCVVVVVVCVVCPPNDDSNQDPQRQQFLQFDKEAAQVRFIKTFHQDDLLQVCLVCVVLVNNVCSVCRNPSVCRVVSNVSVNVSRSHDDQVVVVVSCVVSVGGMDTPDDPVCLQPDPVCVVQVQWDWDQDPVRDIRIHGADPDDDPPRGGHRDGTRDDHRNCVCVSSVVSPADPVNSVVCVVVSRD/DFPCAPAEEEQAEDDFQRLQQVQQVLLRHYAYEYEAAFPPGGPQQCDDDDDPSGRLSLQQRFFSYHYAYFDLQDPVRVVLVLLLLLSHAEYEHEDQACPCVVSLNDPVSNCVNHQNYAYEYFYAAWNDDDCRRPDDALVVLCVVLCNQVLQAALVGDRDDDPDSCLSHQQRNVVRNVQVVVQVVVCVVVVGGDYHIGHSSVRNNVVCVVVVVVCVVCPPNDDSNQDPARQQFLQFDKEAAQVRFIKTFHQDDLLQVCLVCVVLVNNVCSVCRNPSVCRVVSNVSVNVSRSHDDQVVVVVSCVVSVGGMDTPDDPVCLQPPPVCVVQVQWDWDQDPVRDIRIHGADPDDDPPRGGHRDGTRDDHRNCVVVSSVVSPADPVNSVVCVVVSRD